Protein AF-0000000078654245 (afdb_homodimer)

Nearest PDB structures (foldseek):
  2dc0-assembly1_B  TM=8.593E-01  e=1.398E-28  Thermus thermophilus
  4cp8-assembly1_F  TM=8.780E-01  e=2.810E-28  Pseudomonas sp. ADP
  6c62-assembly1_A  TM=8.552E-01  e=7.552E-28  Pseudomonas sp. ADP
  6c6g-assembly1_B-2  TM=8.429E-01  e=5.327E-28  Pseudomonas sp. ADP
  3a1i-assembly1_A-2  TM=8.326E-01  e=1.647E-26  Rhodococcus sp. N-771

Solvent-accessible surface area (backbone atoms only — not comparable to full-atom values): 52619 Å² total; per-residue (Å²): 138,82,79,78,84,77,82,67,80,80,80,70,87,61,28,59,50,52,58,48,59,79,75,48,54,69,69,51,52,51,49,55,51,49,48,54,52,26,47,53,65,56,35,42,69,59,51,43,67,38,35,38,77,25,66,97,79,42,62,19,39,42,33,37,83,75,42,76,40,70,22,40,67,52,48,38,54,54,47,65,69,58,87,74,52,65,59,68,45,82,54,34,32,50,48,42,69,32,71,93,49,22,31,40,38,40,34,35,26,38,33,77,77,33,21,52,32,40,38,37,37,31,35,33,56,54,94,90,35,77,20,36,46,33,34,41,40,34,65,55,63,64,57,50,57,55,29,28,31,49,31,40,26,75,52,60,40,72,36,74,40,82,40,92,36,49,91,34,30,27,21,33,25,26,36,42,28,38,54,77,32,58,41,34,36,44,32,74,70,56,30,74,70,39,63,68,24,86,52,48,11,62,61,56,46,40,44,20,57,26,11,18,25,34,30,27,38,9,29,29,8,47,59,57,65,42,52,50,18,58,24,94,84,56,42,56,24,61,16,78,67,38,65,70,20,35,22,13,3,13,21,14,7,9,42,30,33,23,49,30,33,46,18,52,32,11,38,31,41,24,50,61,33,12,33,37,35,11,14,15,25,39,40,16,30,9,37,36,39,21,58,75,70,48,69,61,58,52,41,68,73,44,21,87,87,37,50,24,51,29,39,32,19,76,44,56,66,60,40,46,54,51,47,52,54,68,43,77,64,77,61,81,36,69,72,69,74,32,35,32,40,52,50,67,59,74,87,54,37,38,68,56,49,49,50,32,46,52,53,48,51,51,50,47,52,52,39,68,43,76,77,51,83,91,59,79,78,50,67,49,75,40,79,59,58,70,66,60,32,51,50,45,34,50,33,48,51,47,38,38,28,36,34,28,27,70,65,43,36,79,62,42,72,80,38,52,88,74,42,51,69,70,54,37,50,50,48,56,56,17,66,67,54,49,70,67,59,36,53,52,22,49,54,49,37,54,52,50,19,53,50,44,47,60,70,45,42,40,22,37,37,36,38,61,38,46,22,53,54,49,50,39,50,71,47,53,70,34,64,66,57,34,50,50,54,51,51,42,20,33,36,53,29,24,55,41,36,58,38,33,20,14,34,36,23,42,51,44,51,19,50,80,47,42,24,23,25,43,22,39,34,34,34,56,36,16,50,64,60,47,48,50,52,52,39,53,50,57,70,57,94,135,85,77,78,82,73,79,65,78,80,78,69,87,62,29,57,49,52,59,47,58,78,74,48,56,71,68,50,52,50,50,56,52,52,48,54,52,26,47,54,65,55,35,44,70,60,52,42,66,39,36,38,79,26,66,97,78,42,62,19,38,42,31,40,83,73,41,78,40,68,23,40,66,53,47,39,54,56,47,66,69,58,86,75,52,65,59,67,44,84,53,35,33,51,48,43,69,31,73,93,49,22,31,42,38,41,34,34,24,39,33,76,74,33,22,52,32,40,38,38,37,31,35,32,58,54,94,89,35,78,20,36,46,34,36,42,39,33,64,55,62,62,57,50,58,57,30,28,32,49,32,40,26,75,52,58,40,73,36,73,41,82,43,92,36,48,91,33,30,27,21,32,25,26,37,40,28,38,53,78,34,58,43,33,37,44,33,74,70,57,31,74,70,39,62,69,24,86,53,48,11,62,60,56,46,40,43,21,58,26,10,19,26,33,30,26,38,9,29,29,8,47,59,57,65,42,52,49,16,58,24,91,84,58,43,56,27,63,15,78,65,36,64,70,20,34,22,13,2,12,22,15,8,8,40,32,33,24,48,31,33,47,18,52,32,11,40,31,44,24,49,62,33,12,34,38,36,10,13,15,25,39,41,16,29,9,37,36,39,21,59,77,70,47,70,62,59,52,41,69,70,42,21,87,87,36,49,24,52,30,41,33,20,73,44,56,66,60,42,46,54,50,47,51,54,68,43,77,64,77,61,82,35,71,74,69,73,32,36,32,40,51,51,67,59,74,87,53,37,40,68,58,50,50,51,33,46,52,53,48,51,51,50,48,52,50,38,68,43,76,78,52,83,92,60,81,75,51,65,49,76,40,80,59,58,71,66,58,32,52,49,45,35,52,33,46,52,46,38,39,29,37,34,29,28,70,64,42,36,80,61,41,73,79,38,53,87,74,42,52,68,71,53,36,50,51,48,56,54,18,66,66,54,47,69,68,59,35,54,53,22,49,53,49,38,53,53,50,18,52,49,45,46,60,70,45,42,40,21,37,36,35,38,60,38,46,22,54,54,49,49,38,50,70,47,52,70,35,65,67,57,34,51,51,53,50,52,42,21,32,35,52,28,24,55,41,35,57,38,33,20,14,34,34,24,42,52,43,52,20,47,78,48,44,25,23,24,42,22,42,31,35,33,58,36,17,49,63,60,46,48,51,51,52,39,52,50,55,70,57,95

Sequence (1082 aa):
MTQPSEHEPHRRDGQAVHDNIEVLDADLIVAIGRYEEALMANDAKRLSAMFADDPDGIPVVRSDAKGMIVGHTAIGAFRKARKNAPTRRLISRVARRLGDTAACVVSRFEKASGGIVVQTQVWQHCDDVWKIVAAHLTYPTPAIDSTIWRVAGTPLVEATHPGPLSGMGVAVKDLYAVAGQRVGAGNPAYFAEAPVQEHSAPAVRRLLDAGADIVGTARTDEFAYSLAGVNAHYGTPPNSKAVGRVPGGSSSGPASAVASGQAAIGLGTDTAGSIRIPSAYQGLWGLRTTHGRVSREGVHPLSESFDTVGWMTRDAQTMDFVTQAMLPDRDTATLSGEVAVCALPGQMVDADVAQAFARSCDAMHDAALAGVRGQADPWGEITLDAGMFDGFLDVFSTVRGYEAWRANGGWVAGHMDALAPDIAERFRRDALIGEAAYRRGLERLERSRAMIRSLVGGKVLLMPTAATVAPTLGEQDDAETAARTRTRTMRLTSLAGVGGLPALTMPITTEQGLPCGVCLIGPAGSDKALVTFAKELCRRLMTQPSEHEPHRRDGQAVHDNIEVLDADLIVAIGRYEEALMANDAKRLSAMFADDPDGIPVVRSDAKGMIVGHTAIGAFRKARKNAPTRRLISRVARRLGDTAACVVSRFEKASGGIVVQTQVWQHCDDVWKIVAAHLTYPTPAIDSTIWRVAGTPLVEATHPGPLSGMGVAVKDLYAVAGQRVGAGNPAYFAEAPVQEHSAPAVRRLLDAGADIVGTARTDEFAYSLAGVNAHYGTPPNSKAVGRVPGGSSSGPASAVASGQAAIGLGTDTAGSIRIPSAYQGLWGLRTTHGRVSREGVHPLSESFDTVGWMTRDAQTMDFVTQAMLPDRDTATLSGEVAVCALPGQMVDADVAQAFARSCDAMHDAALAGVRGQADPWGEITLDAGMFDGFLDVFSTVRGYEAWRANGGWVAGHMDALAPDIAERFRRDALIGEAAYRRGLERLERSRAMIRSLVGGKVLLMPTAATVAPTLGEQDDAETAARTRTRTMRLTSLAGVGGLPALTMPITTEQGLPCGVCLIGPAGSDKALVTFAKELCRRL

Secondary structure (DSSP, 8-state):
-------------SS---B-GGGS-HHHHHHHHHHHHHHHTT-HHHHHHHB---GGGPPPEEEETTEEEESHHHHHHHHHT--S---EEEEEEEEEE-TTSEEEEEEEEEETTSSEEEEEEEEEEETTEEEEEEEEEE-PPPSS-TTTEEEEEEEEE--SS--TTTT-EEEEETTB--TT-B--TT-HHHHHHPPBPSS--HHHHHHHHTT-EEEEEEP-SGGG--SS---TTT-----TTSTTB---SSSHHHHHHHHTTS-SEEEEE-SSSTTHHHHHHHT-EEEEPPTTSS--TTB--S-TTT--EEEEESSHHHHHHHHHHH--SPPSS---S-EEEEE--GGGS-HHHHHHHHHHHHHHHHHHHTT--S----EEEEE--HHHHHHHHHHHHHHHHHHHHHHHHHHHTT-GGGS-HHHHHHHHHHTT--HHHHHHHHHHHHHHHHHHHHHHTTSEEEEESSSSSPPBHHHHHSHHHHHHHHHHHHHHHHHHHHHT--EEEEEEE-TTS-EEEEEEE--TT-HHHHHHHHHHHHHH-/-------------SS---B-GGGS-HHHHHHHHHHHHHHHTT-HHHHHHHB---GGGPPPEEEETTEEEESHHHHHHHHHT--S---EEEEEEEEEE-TTSEEEEEEEEEETTSSEEEEEEEEEEETTEEEEEEEEEE-PPPSS-TTTEEEEEEEEE--SS--TTTT-EEEEETTB--TT-B--TT-HHHHHHPPBPSS--HHHHHHHHTT-EEEEEEP-SGGG--SS---TTT-----TTSTTB---SSSHHHHHHHHTTS-SEEEEE-SSSTTHHHHHHHT-EEEEPPTTSS--TTB--S-TTT--EEEEESSHHHHHHHHHHH--SPPSS---S-EEEEE--GGGS-HHHHHHHHHHHHHHHHHHHTT--S----EEEEE--HHHHHHHHHHHHHHHHHHHHHHHHHHHTT-GGGS-HHHHHHHHHHTT--HHHHHHHHHHHHHHHHHHHHHHTTSEEEEESSSSSPPBHHHHHSHHHHHHHHHHHHHHHHHHHHHT--EEEEEEE-TTS-EEEEEEE--TT-HHHHHHHHHHHHHH-

InterPro domains:
  IPR020556 Amidase, conserved site [PS00571] (248-279)
  IPR023631 Amidase signature domain [PF01425] (161-328)
  IPR023631 Amidase signature domain [PF01425] (439-530)
  IPR024507 AtzH-like [PF11533] (26-138)
  IPR032710 NTF2-like domain superfamily [SSF54427] (31-141)
  IPR036928 Amidase signature (AS) superfamily [G3DSA:3.90.1300.10] (148-540)
  IPR036928 Amidase signature (AS) superfamily [SSF75304] (135-537)

Radius of gyration: 31.9 Å; Cα contacts (8 Å, |Δi|>4): 2658; chains: 2; bounding box: 81×93×98 Å

Organism: NCBI:txid1254439

pLDDT: mean 92.67, std 12.53, range [25.17, 98.94]

Foldseek 3Di:
DDPPPCPPPPPDDPPPQAAPVVVDDPQVSVLVVVLLVCLQVLVLVVNLVQADQCPPVHWFWEAEPLGIQTGSVRSSVVSVPDDHRWDWAWRHKDKADDPDFKIWIWTWIATPVGDIKIKIWIWGQDVNHIHTRYMYMYDDDDPDQQLQAPDFDVHPFFAPDAALCAPFEEAEELQWQDAQAFRCQLFPVSRVVTDHHNHTDPLVNLCSPRHYTYGHYTYFERNFPFFQQAHPPRGAQHQSQDRQFGLTARLRNLLSCQLVPVGFKYKDKDQLQRFLRSCQQRVKKKKFAFVPQADCPRGQDQANQFITIIMIGNALVSRLSSLCSSRVDAFPAAAPPAEEEEDADPVLADPQLVVQQVVVVVLLQCLSCVPPPPDPRRYYYDYDYLVLLVLLLVLSLLQSLLRNCVRCVVPCVVPLVSHDPVVSVSNVVSVPRDPVNNVVSVVSLVVSLVVLLVVQPNYKYKDWQARYHGGRPVLCVDPVSVVVRRVSGSSVSSSCRSNSWMKIWRWTAGPVSGITTIIITGHRRCRSVSSVVVNVSVVSD/DDPPPPPDPPPDDPPPQAAPVVVDDPQVVVLVVVLLVCLQVLVLVVNLVQADQCPPVHWFWEAEPLGIQTGSVRSSVVSVPDDHGWDWAWRHKDKADDPDFKIWIWTWIATPVGDIKIKIWIWGQDVNHIHTRYMYMYDDDDPDQQLQAPDFDVHPFFAPDAALCAPFEEAEELQWQDAQAFRCQLFPVSRVPTDHHNHTDPLVNLCSPRHYTYGHYTYFERNFPFFQQAHPPRGAQHQSQDRQFGLTARLRNLLSCQLVPVGFKYKDKDQLQRFLRSCQQRVKKKKFAFVPQADCPRGQDQANQFITIIMIGNALVSRLSSLCSSRVDAFPAAAPPAEEEEDADPVLADPQLVVQQVVVVVLLQCLSCVPPPPDPRSYYYDYDYLVLLVLLLVLSLLQSLLRNCVRCVVPCVVPLVSHDPVVSVSNVVSVPRDPVSNVVSVVSLVVSLVVLLVVQPNYKYKDWQARYHGGRPVLCVPPVSVVVRRVSGSSVSSSCRSNSWMKIWRWTAGPVSGITTIIITGHRRCRSVSSVVVNVSVVSD

Structure (mmCIF, N/CA/C/O backbone):
data_AF-0000000078654245-model_v1
#
loop_
_entity.id
_entity.type
_entity.pdbx_description
1 polymer 'Aspartyl/glutamyl-tRNA(Asn/Gln) amidotransferase subunit A'
#
loop_
_atom_site.group_PDB
_atom_site.id
_atom_site.type_symbol
_atom_site.label_atom_id
_atom_site.label_alt_id
_atom_site.label_comp_id
_atom_site.label_asym_id
_atom_site.label_entity_id
_atom_site.label_seq_id
_atom_site.pdbx_PDB_ins_code
_atom_site.Cartn_x
_atom_site.Cartn_y
_atom_site.Cartn_z
_atom_site.occupancy
_atom_site.B_iso_or_equiv
_atom_site.auth_seq_id
_atom_site.auth_comp_id
_atom_site.auth_asym_id
_atom_site.auth_atom_id
_atom_site.pdbx_PDB_model_num
ATOM 1 N N . MET A 1 1 ? -49.062 -44.781 1.346 1 25.17 1 MET A N 1
ATOM 2 C CA . MET A 1 1 ? -48.094 -44.656 0.26 1 25.17 1 MET A CA 1
ATOM 3 C C . MET A 1 1 ? -47.188 -43.438 0.461 1 25.17 1 MET A C 1
ATOM 5 O O . MET A 1 1 ? -47.56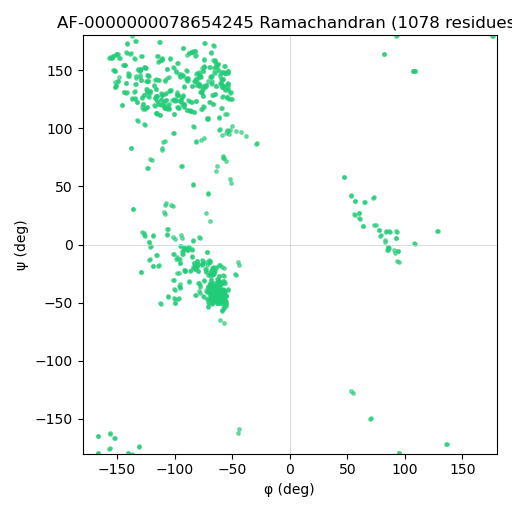2 -42.344 0.077 1 25.17 1 MET A O 1
ATOM 9 N N . THR A 1 2 ? -46.531 -43.312 1.648 1 28.39 2 THR A N 1
ATOM 10 C CA . THR A 1 2 ? -46 -42.156 2.385 1 28.39 2 THR A CA 1
ATOM 11 C C . THR A 1 2 ? -44.688 -41.688 1.765 1 28.39 2 THR A C 1
ATOM 13 O O . THR A 1 2 ? -43.75 -42.469 1.644 1 28.39 2 THR A O 1
ATOM 16 N N . GLN A 1 3 ? -44.688 -40.719 0.734 1 30.05 3 GLN A N 1
ATOM 17 C CA . GLN A 1 3 ? -43.594 -40.281 -0.129 1 30.05 3 GLN A CA 1
ATOM 18 C C . GLN A 1 3 ? -42.469 -39.688 0.687 1 30.05 3 GLN A C 1
ATOM 20 O O . GLN A 1 3 ? -42.656 -38.781 1.476 1 30.05 3 GLN A O 1
ATOM 25 N N . PRO A 1 4 ? -41.312 -40.5 0.995 1 30.33 4 PRO A N 1
ATOM 26 C CA . PRO A 1 4 ? -40.188 -40.062 1.862 1 30.33 4 PRO A CA 1
ATOM 27 C C . PRO A 1 4 ? -39.5 -38.812 1.353 1 30.33 4 PRO A C 1
ATOM 29 O O . PRO A 1 4 ? -39.25 -38.688 0.153 1 30.33 4 PRO A O 1
ATOM 32 N N . SER A 1 5 ? -39.844 -37.594 1.782 1 28.39 5 SER A N 1
ATOM 33 C CA . SER A 1 5 ? -39.312 -36.312 1.345 1 28.39 5 SER A CA 1
ATOM 34 C C . SER A 1 5 ? -37.812 -36.25 1.558 1 28.39 5 SER A C 1
ATOM 36 O O . SER A 1 5 ? -37.344 -36.219 2.697 1 28.39 5 SER A O 1
ATOM 38 N N . GLU A 1 6 ? -36.844 -36.906 0.733 1 26.16 6 GLU A N 1
ATOM 39 C CA . GLU A 1 6 ? -35.438 -37.281 0.737 1 26.16 6 GLU A CA 1
ATOM 40 C C . GLU A 1 6 ? -34.562 -36.031 0.543 1 26.16 6 GLU A C 1
ATOM 42 O O . GLU A 1 6 ? -34.094 -35.781 -0.563 1 26.16 6 GLU A O 1
ATOM 47 N N . HIS A 1 7 ? -34.969 -34.812 0.923 1 29.03 7 HIS A N 1
ATOM 48 C CA . HIS A 1 7 ? -34.062 -33.719 0.579 1 29.03 7 HIS A CA 1
ATOM 49 C C . HIS A 1 7 ? -32.719 -33.875 1.296 1 29.03 7 HIS A C 1
ATOM 51 O O . HIS A 1 7 ? -32.594 -33.531 2.477 1 29.03 7 HIS A O 1
ATOM 57 N N . GLU A 1 8 ? -31.891 -34.906 0.974 1 27.25 8 GLU A N 1
ATOM 58 C CA . GLU A 1 8 ? -30.547 -35.062 1.542 1 27.25 8 GLU A CA 1
ATOM 59 C C . GLU A 1 8 ? -29.672 -33.844 1.216 1 27.25 8 GLU A C 1
ATOM 61 O O . GLU A 1 8 ? -29.625 -33.406 0.068 1 27.25 8 GLU A O 1
ATOM 66 N N . PRO A 1 9 ? -29.219 -33.125 2.197 1 31.38 9 PRO A N 1
ATOM 67 C CA . PRO A 1 9 ? -28.359 -31.969 1.978 1 31.38 9 PRO A CA 1
ATOM 68 C C . PRO A 1 9 ? -27.172 -32.281 1.066 1 31.38 9 PRO A C 1
ATOM 70 O O . PRO A 1 9 ? -26.578 -33.344 1.168 1 31.38 9 PRO A O 1
ATOM 73 N N . HIS A 1 10 ? -27.203 -31.906 -0.191 1 28.73 10 HIS A N 1
ATOM 74 C CA . HIS A 1 10 ? -26.125 -32 -1.171 1 28.73 10 HIS A CA 1
ATOM 75 C C . HIS A 1 10 ? -24.781 -31.594 -0.557 1 28.73 10 HIS A C 1
ATOM 77 O O . HIS A 1 10 ? -24.641 -30.484 -0.052 1 28.73 10 HIS A O 1
ATOM 83 N N . ARG A 1 11 ? -23.969 -32.656 -0.093 1 28.62 11 ARG A N 1
ATOM 84 C CA . ARG A 1 11 ? -22.578 -32.656 0.34 1 28.62 11 ARG A CA 1
ATOM 85 C C . ARG A 1 11 ? -21.672 -32 -0.708 1 28.62 11 ARG A C 1
ATOM 87 O O . ARG A 1 11 ? -21.297 -32.656 -1.691 1 28.62 11 ARG A O 1
ATOM 94 N N . ARG A 1 12 ? -21.891 -30.891 -1.077 1 30.38 12 ARG A N 1
ATOM 95 C CA . ARG A 1 12 ? -20.938 -30.312 -2.021 1 30.38 12 ARG A CA 1
ATOM 96 C C . ARG A 1 12 ? -19.5 -30.594 -1.586 1 30.38 12 ARG A C 1
ATOM 98 O O . ARG A 1 12 ? -19.266 -30.969 -0.437 1 30.38 12 ARG A O 1
ATOM 105 N N . ASP A 1 13 ? -18.453 -29.828 -2.129 1 26.62 13 ASP A N 1
ATOM 106 C CA . ASP A 1 13 ? -17.016 -29.922 -2.434 1 26.62 13 ASP A CA 1
ATOM 107 C C . ASP A 1 13 ? -16.188 -29.922 -1.155 1 26.62 13 ASP A C 1
ATOM 109 O O . ASP A 1 13 ? -16.594 -29.359 -0.137 1 26.62 13 ASP A O 1
ATOM 113 N N . GLY A 1 14 ? -15.031 -30.688 -0.87 1 29.17 14 GLY A N 1
ATOM 114 C CA . GLY A 1 14 ? -14.094 -31.281 0.074 1 29.17 14 GLY A CA 1
ATOM 115 C C . GLY A 1 14 ? -13.406 -30.25 0.944 1 29.17 14 GLY A C 1
ATOM 116 O O . GLY A 1 14 ? -12.594 -30.594 1.803 1 29.17 14 GLY A O 1
ATOM 117 N N . GLN A 1 15 ? -12.531 -29.297 0.406 1 36.47 15 GLN A N 1
ATOM 118 C CA . GLN A 1 15 ? -11.562 -28.641 1.277 1 36.47 15 GLN A CA 1
ATOM 119 C C . GLN A 1 15 ? -12.242 -28.031 2.5 1 36.47 15 GLN A C 1
ATOM 121 O O . GLN A 1 15 ? -13.094 -27.141 2.367 1 36.47 15 GLN A O 1
ATOM 126 N N . ALA A 1 16 ? -12.289 -28.672 3.576 1 42.56 16 ALA A N 1
ATOM 127 C CA . ALA A 1 16 ? -13.375 -28.5 4.539 1 42.56 16 ALA A CA 1
ATOM 128 C C . ALA A 1 16 ? -13.477 -27.047 5.004 1 42.56 16 ALA A C 1
ATOM 130 O O . ALA A 1 16 ? -12.547 -26.516 5.617 1 42.56 16 ALA A O 1
ATOM 131 N N . VAL A 1 17 ? -13.977 -26.156 4.176 1 56.03 17 VAL A N 1
ATOM 132 C CA . VAL A 1 17 ? -14.43 -24.844 4.613 1 56.03 17 VAL A CA 1
ATOM 133 C C . VAL A 1 17 ? -14.906 -24.922 6.066 1 56.03 17 VAL A C 1
ATOM 135 O O . VAL A 1 17 ? -15.867 -25.609 6.375 1 56.03 17 VAL A O 1
ATOM 138 N N . HIS A 1 18 ? -13.758 -24.719 6.941 1 79 18 HIS A N 1
ATOM 139 C CA . HIS A 1 18 ? -14.242 -24.703 8.32 1 79 18 HIS A CA 1
ATOM 140 C C . HIS A 1 18 ? -15.359 -23.688 8.5 1 79 18 HIS A C 1
ATOM 142 O O . HIS A 1 18 ? -15.195 -22.5 8.18 1 79 18 HIS A O 1
ATOM 148 N N . ASP A 1 19 ? -16.5 -24.188 8.453 1 90.19 19 ASP A N 1
ATOM 149 C CA . ASP A 1 19 ? -17.672 -23.391 8.82 1 90.19 19 ASP A CA 1
ATOM 150 C C . ASP A 1 19 ? -18.5 -24.094 9.898 1 90.19 19 ASP A C 1
ATOM 152 O O . ASP A 1 19 ? -19.188 -25.062 9.625 1 90.19 19 ASP A O 1
ATOM 156 N N . ASN A 1 20 ? -18.359 -23.625 11.078 1 94.94 20 ASN A N 1
ATOM 157 C CA . ASN A 1 20 ? -19.078 -24.25 12.188 1 94.94 20 ASN A CA 1
ATOM 158 C C . ASN A 1 20 ? -20.312 -23.453 12.594 1 94.94 20 ASN A C 1
ATOM 160 O O . ASN A 1 20 ? -20.641 -23.359 13.773 1 94.94 20 ASN A O 1
ATOM 164 N N . ILE A 1 21 ? -20.969 -22.812 11.664 1 94.69 21 ILE A N 1
ATOM 165 C CA . ILE A 1 21 ? -22.062 -21.891 11.922 1 94.69 21 ILE A CA 1
ATOM 166 C C . ILE A 1 21 ? -23.156 -22.609 12.711 1 94.69 21 ILE A C 1
ATOM 168 O O . ILE A 1 21 ? -23.969 -21.953 13.391 1 94.69 21 ILE A O 1
ATOM 172 N N . GLU A 1 22 ? -23.203 -23.906 12.695 1 94.44 22 GLU A N 1
ATOM 173 C CA . GLU A 1 22 ? -24.266 -24.688 13.32 1 94.44 22 GLU A CA 1
ATOM 174 C C . GLU A 1 22 ? -24.203 -24.594 14.844 1 94.44 22 GLU A C 1
ATOM 176 O O . GLU A 1 22 ? -25.156 -24.984 15.531 1 94.44 22 GLU A O 1
ATOM 181 N N . VAL A 1 23 ? -23.094 -24.094 15.391 1 95.31 23 VAL A N 1
ATOM 182 C CA . VAL A 1 23 ? -22.984 -23.938 16.828 1 95.31 23 VAL A CA 1
ATOM 183 C C . VAL A 1 23 ? -23.875 -22.797 17.312 1 95.31 23 VAL A C 1
ATOM 185 O O . VAL A 1 23 ? -24.188 -22.703 18.5 1 95.31 23 VAL A O 1
ATOM 188 N N . LEU A 1 24 ? -24.344 -21.953 16.406 1 96.31 24 LEU A N 1
ATOM 189 C CA . LEU A 1 24 ? -25.141 -20.781 16.734 1 96.31 24 LEU A CA 1
ATOM 190 C C . LEU A 1 24 ? -26.625 -21.125 16.766 1 96.31 24 LEU A C 1
ATOM 192 O O . LEU A 1 24 ? -27.031 -22.141 16.203 1 96.31 24 LEU A O 1
ATOM 196 N N . ASP A 1 25 ? -27.422 -20.25 17.375 1 94.12 25 ASP A N 1
ATOM 197 C CA . ASP A 1 25 ? -28.875 -20.359 17.344 1 94.12 25 ASP A CA 1
ATOM 198 C C . ASP A 1 25 ? -29.406 -20.188 15.914 1 94.12 25 ASP A C 1
ATOM 200 O O . ASP A 1 25 ? -28.859 -19.406 15.133 1 94.12 25 ASP A O 1
ATOM 204 N N . ALA A 1 26 ? -30.453 -20.859 15.664 1 95.06 26 ALA A N 1
ATOM 205 C CA . ALA A 1 26 ? -31.062 -20.828 14.336 1 95.06 26 ALA A CA 1
ATOM 206 C C . ALA A 1 26 ? -31.406 -19.406 13.922 1 95.06 26 ALA A C 1
ATOM 208 O O . ALA A 1 26 ? -31.219 -19.016 12.766 1 95.06 26 ALA A O 1
ATOM 209 N N . ASP A 1 27 ? -31.938 -18.656 14.875 1 95.12 27 ASP A N 1
ATOM 210 C CA . ASP A 1 27 ? -32.312 -17.281 14.57 1 95.12 27 ASP A CA 1
ATOM 211 C C . ASP A 1 27 ? -31.109 -16.438 14.203 1 95.12 27 ASP A C 1
ATOM 213 O O . ASP A 1 27 ? -31.188 -15.531 13.375 1 95.12 27 ASP A O 1
ATOM 217 N N . LEU A 1 28 ? -30.031 -16.641 14.891 1 96.75 28 LEU A N 1
ATOM 218 C CA . LEU A 1 28 ? -28.812 -15.906 14.578 1 96.75 28 LEU A CA 1
ATOM 219 C C . LEU A 1 28 ? -28.266 -16.297 13.211 1 96.75 28 LEU A C 1
ATOM 221 O O . LEU A 1 28 ? -27.781 -15.453 12.453 1 96.75 28 LEU A O 1
ATOM 225 N N . ILE A 1 29 ? -28.297 -17.578 12.883 1 97.25 29 ILE A N 1
ATOM 226 C CA . ILE A 1 29 ? -27.875 -18.062 11.578 1 97.25 29 ILE A CA 1
ATOM 227 C C . ILE A 1 29 ? -28.656 -17.328 10.484 1 97.25 29 ILE A C 1
ATOM 229 O O . ILE A 1 29 ? -28.078 -16.875 9.5 1 97.25 29 ILE A O 1
ATOM 233 N N . VAL A 1 30 ? -29.938 -17.203 10.703 1 96.44 30 VAL A N 1
ATOM 234 C CA . VAL A 1 30 ? -30.797 -16.5 9.766 1 96.44 30 VAL A CA 1
ATOM 235 C C . VAL A 1 30 ? -30.391 -15.023 9.688 1 96.44 30 VAL A C 1
ATOM 237 O O . VAL A 1 30 ? -30.344 -14.445 8.602 1 96.44 30 VAL A O 1
ATOM 240 N N . ALA A 1 31 ? -30.141 -14.414 10.836 1 96.69 31 ALA A N 1
ATOM 241 C CA . ALA A 1 31 ? -29.75 -13.008 10.875 1 96.69 31 ALA A CA 1
ATOM 242 C C . ALA A 1 31 ? -28.453 -12.781 10.102 1 96.69 31 ALA A C 1
ATOM 244 O O . ALA A 1 31 ? -28.328 -11.789 9.367 1 96.69 31 ALA A O 1
ATOM 245 N N . ILE A 1 32 ? -27.453 -13.633 10.258 1 97 32 ILE A N 1
ATOM 246 C CA . ILE A 1 32 ? -26.188 -13.547 9.547 1 97 32 ILE A CA 1
ATOM 247 C C . ILE A 1 32 ? -26.438 -13.648 8.039 1 97 32 ILE A C 1
ATOM 249 O O . ILE A 1 32 ? -25.844 -12.891 7.262 1 97 32 ILE A O 1
ATOM 253 N N . GLY A 1 33 ? -27.25 -14.602 7.648 1 96.12 33 GLY A N 1
ATOM 254 C CA . GLY A 1 33 ? -27.625 -14.711 6.25 1 96.12 33 GLY A CA 1
ATOM 255 C C . GLY A 1 33 ? -28.281 -13.453 5.703 1 96.12 33 GLY A C 1
ATOM 256 O O . GLY A 1 33 ? -27.969 -13.031 4.586 1 96.12 33 GLY A O 1
ATOM 257 N N . ARG A 1 34 ? -29.203 -12.836 6.484 1 95.56 34 ARG A N 1
ATOM 258 C CA . ARG A 1 34 ? -29.875 -11.602 6.09 1 95.56 34 ARG A CA 1
ATOM 259 C C . ARG A 1 34 ? -28.875 -10.469 5.91 1 95.56 34 ARG A C 1
ATOM 261 O O . ARG A 1 34 ? -29.047 -9.625 5.023 1 95.56 34 ARG A O 1
ATOM 268 N N . TYR A 1 35 ? -27.938 -10.438 6.773 1 95.69 35 TYR A N 1
ATOM 269 C CA . TYR A 1 35 ? -26.906 -9.414 6.645 1 95.69 35 TYR A CA 1
ATOM 270 C C . TYR A 1 35 ? -26.188 -9.531 5.312 1 95.69 35 TYR A C 1
ATOM 272 O O . TYR A 1 35 ? -25.984 -8.539 4.613 1 95.69 35 TYR A O 1
ATOM 280 N N . GLU A 1 36 ? -25.703 -10.727 4.973 1 94.12 36 GLU A N 1
ATOM 281 C CA . GLU A 1 36 ? -24.984 -10.961 3.727 1 94.12 36 GLU A CA 1
ATOM 282 C C . GLU A 1 36 ? -25.844 -10.602 2.518 1 94.12 36 GLU A C 1
ATOM 284 O O . GLU A 1 36 ? -25.344 -10.016 1.55 1 94.12 36 GLU A O 1
ATOM 289 N N . GLU A 1 37 ? -27.062 -10.945 2.609 1 93.44 37 GLU A N 1
ATOM 290 C CA . GLU A 1 37 ? -28 -10.594 1.536 1 93.44 37 GLU A CA 1
ATOM 291 C C . GLU A 1 37 ? -28.109 -9.078 1.389 1 93.44 37 GLU A C 1
ATOM 293 O O . GLU A 1 37 ? -28.094 -8.555 0.273 1 93.44 37 GLU A O 1
ATOM 298 N N . ALA A 1 38 ? -28.328 -8.406 2.535 1 94 38 ALA A N 1
ATOM 299 C CA . ALA A 1 38 ? -28.453 -6.949 2.523 1 94 38 ALA A CA 1
ATOM 300 C C . ALA A 1 38 ? -27.172 -6.301 1.98 1 94 38 ALA A C 1
ATOM 302 O O . ALA A 1 38 ? -27.234 -5.32 1.238 1 94 38 ALA A O 1
ATOM 303 N N . LEU A 1 39 ? -26.016 -6.848 2.363 1 92.19 39 LEU A N 1
ATOM 304 C CA . LEU A 1 39 ? -24.734 -6.332 1.915 1 92.19 39 LEU A CA 1
ATOM 305 C C . LEU A 1 39 ? -24.594 -6.465 0.402 1 92.19 39 LEU A C 1
ATOM 307 O O . LEU A 1 39 ? -24.203 -5.508 -0.276 1 92.19 39 LEU A O 1
ATOM 311 N N . MET A 1 40 ? -24.906 -7.609 -0.168 1 89.56 40 MET A N 1
ATOM 312 C CA . MET A 1 40 ? -24.781 -7.863 -1.601 1 89.56 40 MET A CA 1
ATOM 313 C C . MET A 1 40 ? -25.781 -7.023 -2.391 1 89.56 40 MET A C 1
ATOM 315 O O . MET A 1 40 ? -25.531 -6.684 -3.549 1 89.56 40 MET A O 1
ATOM 319 N N . ALA A 1 41 ? -26.891 -6.621 -1.705 1 90.25 41 ALA A N 1
ATOM 320 C CA . ALA A 1 41 ? -27.922 -5.809 -2.344 1 90.25 41 ALA A CA 1
ATOM 321 C C . ALA A 1 41 ? -27.656 -4.32 -2.117 1 90.25 41 ALA A C 1
ATOM 323 O O . ALA A 1 41 ? -28.406 -3.473 -2.619 1 90.25 41 ALA A O 1
ATOM 324 N N . ASN A 1 42 ? -26.656 -3.986 -1.315 1 90.12 42 ASN A N 1
ATOM 325 C CA . ASN A 1 42 ? -26.344 -2.615 -0.922 1 90.12 42 ASN A CA 1
ATOM 326 C C . ASN A 1 42 ? -27.547 -1.94 -0.26 1 90.12 42 ASN A C 1
ATOM 328 O O . ASN A 1 42 ? -27.859 -0.792 -0.569 1 90.12 42 ASN A O 1
ATOM 332 N N . ASP A 1 43 ? -28.25 -2.684 0.493 1 91.94 43 ASP A N 1
ATOM 333 C CA . ASP A 1 43 ? -29.406 -2.176 1.226 1 91.94 43 ASP A CA 1
ATOM 334 C C . ASP A 1 43 ? -28.969 -1.467 2.508 1 91.94 43 ASP A C 1
ATOM 336 O O . ASP A 1 43 ? -28.969 -2.066 3.584 1 91.94 43 ASP A O 1
ATOM 340 N N . ALA A 1 44 ? -28.703 -0.196 2.406 1 90.56 44 ALA A N 1
ATOM 341 C CA . ALA A 1 44 ? -28.141 0.584 3.502 1 90.56 44 ALA A CA 1
ATOM 342 C C . ALA A 1 44 ? -29.078 0.623 4.699 1 90.56 44 ALA A C 1
ATOM 344 O O . ALA A 1 44 ? -28.641 0.566 5.848 1 90.56 44 ALA A O 1
ATOM 345 N N . LYS A 1 45 ? -30.359 0.775 4.449 1 91.75 45 LYS A N 1
ATOM 346 C CA . LYS A 1 45 ? -31.344 0.84 5.523 1 91.75 45 LYS A CA 1
ATOM 347 C C . LYS A 1 45 ? -31.344 -0.451 6.336 1 91.75 45 LYS A C 1
ATOM 349 O O . LYS A 1 45 ? -31.328 -0.417 7.57 1 91.75 45 LYS A O 1
ATOM 354 N N . ARG A 1 46 ? -31.391 -1.568 5.68 1 93.31 46 ARG A N 1
ATOM 355 C CA . ARG A 1 46 ? -31.391 -2.861 6.359 1 93.31 46 ARG A CA 1
ATOM 356 C C . ARG A 1 46 ? -30.094 -3.088 7.105 1 93.31 46 ARG A C 1
ATOM 358 O O . ARG A 1 46 ? -30.094 -3.635 8.211 1 93.31 46 ARG A O 1
ATOM 365 N N . LEU A 1 47 ? -28.984 -2.783 6.445 1 94 47 LEU A N 1
ATOM 366 C CA . LEU A 1 47 ? -27.688 -2.949 7.086 1 94 47 LEU A CA 1
ATOM 367 C C . LEU A 1 47 ? -27.594 -2.125 8.367 1 94 47 LEU A C 1
ATOM 369 O O . LEU A 1 47 ? -27.078 -2.6 9.383 1 94 47 LEU A O 1
ATOM 373 N N . SER A 1 48 ? -28.094 -0.882 8.281 1 92.94 48 SER A N 1
ATOM 374 C CA . SER A 1 48 ? -28.125 -0.033 9.469 1 92.94 48 SER A CA 1
ATOM 375 C C . SER A 1 48 ? -28.984 -0.638 10.562 1 92.94 48 SER A C 1
ATOM 377 O O . SER A 1 48 ? -28.625 -0.598 11.742 1 92.94 48 SER A O 1
ATOM 379 N N . ALA A 1 49 ? -30.078 -1.169 10.164 1 94.12 49 ALA A N 1
ATOM 380 C CA . ALA A 1 49 ? -31.031 -1.741 11.125 1 94.12 49 ALA A CA 1
ATOM 381 C C . ALA A 1 49 ? -30.438 -2.969 11.805 1 94.12 49 ALA A C 1
ATOM 383 O O . ALA A 1 49 ? -30.891 -3.367 12.883 1 94.12 49 ALA A O 1
ATOM 384 N N . MET A 1 50 ? -29.469 -3.562 11.234 1 96.12 50 MET A N 1
ATOM 385 C CA . MET A 1 50 ? -28.891 -4.781 11.789 1 96.12 50 MET A CA 1
ATOM 386 C C . MET A 1 50 ? -27.859 -4.445 12.867 1 96.12 50 MET A C 1
ATOM 388 O O . MET A 1 50 ? -27.469 -5.316 13.641 1 96.12 50 MET A O 1
ATOM 392 N N . PHE A 1 51 ? -27.359 -3.215 12.852 1 96.88 51 PHE A N 1
ATOM 393 C CA . PHE A 1 51 ? -26.562 -2.742 13.977 1 96.88 51 PHE A CA 1
ATOM 394 C C . PHE A 1 51 ? -27.453 -2.289 15.125 1 96.88 51 PHE A C 1
ATOM 396 O O . PHE A 1 51 ? -28.5 -1.678 14.898 1 96.88 51 PHE A O 1
ATOM 403 N N . ALA A 1 52 ? -27.062 -2.578 16.359 1 97.19 52 ALA A N 1
ATOM 404 C CA . ALA A 1 52 ? -27.797 -2.104 17.531 1 97.19 52 ALA A CA 1
ATOM 405 C C . ALA A 1 52 ? -27.734 -0.582 17.641 1 97.19 52 ALA A C 1
ATOM 407 O O . ALA A 1 52 ? -26.828 0.047 17.094 1 97.19 52 ALA A O 1
ATOM 408 N N . ASP A 1 53 ? -28.719 -0.005 18.234 1 96.06 53 ASP A N 1
ATOM 409 C CA . ASP A 1 53 ? -28.781 1.442 18.422 1 96.06 53 ASP A CA 1
ATOM 410 C C . ASP A 1 53 ? -28.219 1.845 19.781 1 96.06 53 ASP A C 1
ATOM 412 O O . ASP A 1 53 ? -28.953 2.299 20.656 1 96.06 53 ASP A O 1
ATOM 416 N N . ASP A 1 54 ? -26.906 1.65 19.938 1 95.19 54 ASP A N 1
ATOM 417 C CA . ASP A 1 54 ? -26.094 2.041 21.094 1 95.19 54 ASP A CA 1
ATOM 418 C C . ASP A 1 54 ? -26.766 1.63 22.406 1 95.19 54 ASP A C 1
ATOM 420 O O . ASP A 1 54 ? -27 2.471 23.266 1 95.19 54 ASP A O 1
ATOM 424 N N . PRO A 1 55 ? -27.016 0.374 22.547 1 94.75 55 PRO A N 1
ATOM 425 C CA . PRO A 1 55 ? -27.688 -0.082 23.766 1 94.75 55 PRO A CA 1
ATOM 426 C C . PRO A 1 55 ? -26.906 0.258 25.031 1 94.75 55 PRO A C 1
ATOM 428 O O . PRO A 1 55 ? -25.672 0.205 25.031 1 94.75 55 PRO A O 1
ATOM 431 N N . ASP A 1 56 ? -27.656 0.646 26.141 1 91.5 56 ASP A N 1
ATOM 432 C CA . ASP A 1 56 ? -27.125 0.956 27.469 1 91.5 56 ASP A CA 1
ATOM 433 C C . ASP A 1 56 ? -26.203 2.176 27.422 1 91.5 56 ASP A C 1
ATOM 435 O O . ASP A 1 56 ? -25.312 2.318 28.25 1 91.5 56 ASP A O 1
ATOM 439 N N . GLY A 1 57 ? -26.281 2.936 26.328 1 92.88 57 GLY A N 1
ATOM 440 C CA . GLY A 1 57 ? -25.5 4.148 26.188 1 92.88 57 GLY A CA 1
ATOM 441 C C . GLY A 1 57 ? -24.078 3.885 25.703 1 92.88 57 GLY A C 1
ATOM 442 O O . GLY A 1 57 ? -23.25 4.793 25.688 1 92.88 57 GLY A O 1
ATOM 443 N N . ILE A 1 58 ? -23.797 2.672 25.422 1 95.12 58 ILE A N 1
ATOM 444 C CA . ILE A 1 58 ? -22.484 2.314 24.891 1 95.12 58 ILE A CA 1
ATOM 445 C C . ILE A 1 58 ? -22.547 2.25 23.375 1 95.12 58 ILE A C 1
ATOM 447 O O . ILE A 1 58 ? -23.328 1.472 22.797 1 95.12 58 ILE A O 1
ATOM 451 N N . PRO A 1 59 ? -21.734 2.988 22.688 1 95.38 59 PRO A N 1
ATOM 452 C CA . PRO A 1 59 ? -21.828 3.031 21.219 1 95.38 59 PRO A CA 1
ATOM 453 C C . PRO A 1 59 ? -21.406 1.715 20.578 1 95.38 59 PRO A C 1
ATOM 455 O O . PRO A 1 59 ? -20.516 1.026 21.078 1 95.38 59 PRO A O 1
ATOM 458 N N . VAL A 1 60 ? -22.078 1.338 19.469 1 96.44 60 VAL A N 1
ATOM 459 C CA . VAL A 1 60 ? -21.609 0.254 18.609 1 96.44 60 VAL A CA 1
ATOM 460 C C . VAL A 1 60 ? -20.422 0.728 17.781 1 96.44 60 VAL A C 1
ATOM 462 O O . VAL A 1 60 ? -20.203 1.932 17.641 1 96.44 60 VAL A O 1
ATOM 465 N N . VAL A 1 61 ? -19.641 -0.246 17.297 1 95.94 61 VAL A N 1
ATOM 466 C CA . VAL A 1 61 ? -18.391 0.138 16.656 1 95.94 61 VAL A CA 1
ATOM 467 C C . VAL A 1 61 ? -18.234 -0.626 15.344 1 95.94 61 VAL A C 1
ATOM 469 O O . VAL A 1 61 ? -18.578 -1.81 15.258 1 95.94 61 VAL A O 1
ATOM 472 N N . ARG A 1 62 ? -17.797 0.015 14.336 1 94.62 62 ARG A N 1
ATOM 473 C CA . ARG A 1 62 ? -17.328 -0.59 13.094 1 94.62 62 ARG A CA 1
ATOM 474 C C . ARG A 1 62 ? -15.922 -0.103 12.742 1 94.62 62 ARG A C 1
ATOM 476 O O . ARG A 1 62 ? -15.68 1.104 12.688 1 94.62 62 ARG A O 1
ATOM 483 N N . SER A 1 63 ? -15.047 -1.003 12.477 1 94 63 SER A N 1
ATOM 484 C CA . SER A 1 63 ? -13.664 -0.599 12.211 1 94 63 SER A CA 1
ATOM 485 C C . SER A 1 63 ? -13.125 -1.279 10.953 1 94 63 SER A C 1
ATOM 487 O O . SER A 1 63 ? -13.578 -2.367 10.594 1 94 63 SER A O 1
ATOM 489 N N . ASP A 1 64 ? -12.266 -0.696 10.266 1 90.69 64 ASP A N 1
ATOM 490 C CA . ASP A 1 64 ? -11.453 -1.23 9.18 1 90.69 64 ASP A CA 1
ATOM 491 C C . ASP A 1 64 ? -10.172 -0.424 9.008 1 90.69 64 ASP A C 1
ATOM 493 O O . ASP A 1 64 ? -9.727 0.254 9.938 1 90.69 64 ASP A O 1
ATOM 497 N N . ALA A 1 65 ? -9.492 -0.535 7.898 1 85.88 65 ALA A N 1
ATOM 498 C CA . ALA A 1 65 ? -8.211 0.119 7.676 1 85.88 65 ALA A CA 1
ATOM 499 C C . ALA A 1 65 ? -8.367 1.636 7.617 1 85.88 65 ALA A C 1
ATOM 501 O O . ALA A 1 65 ? -7.398 2.375 7.797 1 85.88 65 ALA A O 1
ATOM 502 N N . LYS A 1 66 ? -9.555 2.127 7.352 1 80.88 66 LYS A N 1
ATOM 503 C CA . LYS A 1 66 ? -9.797 3.564 7.281 1 80.88 66 LYS A CA 1
ATOM 504 C C . LYS A 1 66 ? -10.031 4.152 8.672 1 80.88 66 LYS A C 1
ATOM 506 O O . LYS A 1 66 ? -10 5.371 8.852 1 80.88 66 LYS A O 1
ATOM 511 N N . GLY A 1 67 ? -10.305 3.238 9.641 1 84.44 67 GLY A N 1
ATOM 512 C CA . GLY A 1 67 ? -10.438 3.723 11.008 1 84.44 67 GLY A CA 1
ATOM 513 C C . GLY A 1 67 ? -11.617 3.123 11.742 1 84.44 67 GLY A C 1
ATOM 514 O O . GLY A 1 67 ? -12.188 2.121 11.305 1 84.44 67 GLY A O 1
ATOM 515 N N . MET A 1 68 ? -11.875 3.67 12.914 1 87.94 68 MET A N 1
ATOM 516 C CA . MET A 1 68 ? -12.93 3.232 13.82 1 87.94 68 MET A CA 1
ATOM 517 C C . MET A 1 68 ? -14.102 4.211 13.805 1 87.94 68 MET A C 1
ATOM 519 O O . MET A 1 68 ? -13.922 5.398 14.086 1 87.94 68 MET A O 1
ATOM 523 N N . ILE A 1 69 ? -15.219 3.754 13.391 1 86.38 69 ILE A N 1
ATOM 524 C CA . ILE A 1 69 ? -16.453 4.531 13.438 1 86.38 69 ILE A CA 1
ATOM 525 C C . ILE A 1 69 ? -17.25 4.156 14.688 1 86.38 69 ILE A C 1
ATOM 527 O O . ILE A 1 69 ? -17.531 2.977 14.922 1 86.38 69 ILE A O 1
ATOM 531 N N . VAL A 1 70 ? -17.641 5.137 15.453 1 89.88 70 VAL A N 1
ATOM 532 C CA . VAL A 1 70 ? -18.25 4.91 16.766 1 89.88 70 VAL A CA 1
ATOM 533 C C . VAL A 1 70 ? -19.672 5.453 16.766 1 89.88 70 VAL A C 1
ATOM 535 O O . VAL A 1 70 ? -19.906 6.629 16.484 1 89.88 70 VAL A O 1
ATOM 538 N N . GLY A 1 71 ? -20.594 4.586 17 1 92.75 71 GLY A N 1
ATOM 539 C CA . GLY A 1 71 ? -21.984 4.988 17.156 1 92.75 71 GLY A CA 1
ATOM 540 C C . GLY A 1 71 ? -22.844 4.574 15.984 1 92.75 71 GLY A C 1
ATOM 541 O O . GLY A 1 71 ? -22.391 4.551 14.836 1 92.75 71 GLY A O 1
ATOM 542 N N . HIS A 1 72 ? -24.094 4.316 16.281 1 93.88 72 HIS A N 1
ATOM 543 C CA . HIS A 1 72 ? -25.047 3.828 15.305 1 93.88 72 HIS A CA 1
ATOM 544 C C . HIS A 1 72 ? -25.281 4.859 14.203 1 93.88 72 HIS A C 1
ATOM 546 O O . HIS A 1 72 ? -25.297 4.516 13.023 1 93.88 72 HIS A O 1
ATOM 552 N N . THR A 1 73 ? -25.406 6.066 14.578 1 89.5 73 THR A N 1
ATOM 553 C CA . THR A 1 73 ? -25.672 7.137 13.625 1 89.5 73 THR A CA 1
ATOM 554 C C . THR A 1 73 ? -24.516 7.297 12.656 1 89.5 73 THR A C 1
ATOM 556 O O . THR A 1 73 ? -24.719 7.418 11.445 1 89.5 73 THR A O 1
ATOM 559 N N . ALA A 1 74 ? -23.312 7.316 13.211 1 84.5 74 ALA A N 1
ATOM 560 C CA . ALA A 1 74 ? -22.125 7.465 12.375 1 84.5 74 ALA A CA 1
ATOM 561 C C . ALA A 1 74 ? -21.969 6.285 11.422 1 84.5 74 ALA A C 1
ATOM 563 O O . ALA A 1 74 ? -21.594 6.465 10.258 1 84.5 74 ALA A O 1
ATOM 564 N N . ILE A 1 75 ? -22.281 5.082 11.844 1 89.5 75 ILE A N 1
ATOM 565 C CA . ILE A 1 75 ? -22.188 3.883 11.023 1 89.5 75 ILE A CA 1
ATOM 566 C C . ILE A 1 75 ? -23.234 3.939 9.914 1 89.5 75 ILE A C 1
ATOM 568 O O . ILE A 1 75 ? -22.953 3.586 8.766 1 89.5 75 ILE A O 1
ATOM 572 N N . GLY A 1 76 ? -24.406 4.402 10.328 1 87.75 76 GLY A N 1
ATOM 573 C CA . GLY A 1 76 ? -25.438 4.59 9.328 1 87.75 76 GLY A CA 1
ATOM 574 C C . GLY A 1 76 ? -25.047 5.562 8.234 1 87.75 76 GLY A C 1
ATOM 575 O O . GLY A 1 76 ? -25.312 5.312 7.055 1 87.75 76 GLY A O 1
ATOM 576 N N . ALA A 1 77 ? -24.438 6.641 8.617 1 80.69 77 ALA A N 1
ATOM 577 C CA . ALA A 1 77 ? -24 7.648 7.66 1 80.69 77 ALA A CA 1
ATOM 578 C C . ALA A 1 77 ? -22.922 7.09 6.727 1 80.69 77 ALA A C 1
ATOM 580 O O . ALA A 1 77 ? -22.938 7.363 5.527 1 80.69 77 ALA A O 1
ATOM 581 N N . PHE A 1 78 ? -22.062 6.375 7.238 1 79.25 78 PHE A N 1
ATOM 582 C CA . PHE A 1 78 ? -21 5.727 6.469 1 79.25 78 PHE A CA 1
ATOM 583 C C . PHE A 1 78 ? -21.594 4.816 5.398 1 79.25 78 PHE A C 1
ATOM 585 O O . PHE A 1 78 ? -21.141 4.824 4.25 1 79.25 78 PHE A O 1
ATOM 592 N N . ARG A 1 79 ? -22.547 4.02 5.754 1 83.38 79 ARG A N 1
ATOM 593 C CA . ARG A 1 79 ? -23.156 3.051 4.844 1 83.38 79 ARG A CA 1
ATOM 594 C C . ARG A 1 79 ? -23.906 3.754 3.719 1 83.38 79 ARG A C 1
ATOM 596 O O . ARG A 1 79 ? -23.953 3.262 2.59 1 83.38 79 ARG A O 1
ATOM 603 N N . LYS A 1 80 ? -24.453 4.875 4.016 1 78.5 80 LYS A N 1
ATOM 604 C CA . LYS A 1 80 ? -25.219 5.625 3.025 1 78.5 80 LYS A CA 1
ATOM 605 C C . LYS A 1 80 ? -24.297 6.176 1.933 1 78.5 80 LYS A C 1
ATOM 607 O O . LYS A 1 80 ? -24.75 6.414 0.807 1 78.5 80 LYS A O 1
ATOM 612 N N . ALA A 1 81 ? -23.062 6.301 2.289 1 71.56 81 ALA A N 1
ATOM 613 C CA . ALA A 1 81 ? -22.109 6.902 1.357 1 71.56 81 ALA A CA 1
ATOM 614 C C . ALA A 1 81 ? -21.562 5.863 0.386 1 71.56 81 ALA A C 1
ATOM 616 O O . ALA A 1 81 ? -20.906 6.207 -0.6 1 71.56 81 ALA A O 1
ATOM 617 N N . ARG A 1 82 ? -21.844 4.559 0.628 1 74.62 82 ARG A N 1
ATOM 618 C CA . ARG A 1 82 ? -21.297 3.504 -0.222 1 74.62 82 ARG A CA 1
ATOM 619 C C . ARG A 1 82 ? -22.031 3.453 -1.562 1 74.62 82 ARG A C 1
ATOM 621 O O . ARG A 1 82 ? -23.266 3.453 -1.608 1 74.62 82 ARG A O 1
ATOM 628 N N . LYS A 1 83 ? -21.312 3.318 -2.613 1 68.44 83 LYS A N 1
ATOM 629 C CA . LYS A 1 83 ? -21.891 3.391 -3.949 1 68.44 83 LYS A CA 1
ATOM 630 C C . LYS A 1 83 ? -22.109 1.996 -4.531 1 68.44 83 LYS A C 1
ATOM 632 O O . LYS A 1 83 ? -23.094 1.757 -5.242 1 68.44 83 LYS A O 1
ATOM 637 N N . ASN A 1 84 ? -21.156 0.984 -4.297 1 75.56 84 ASN A N 1
ATOM 638 C CA . ASN A 1 84 ? -21.234 -0.308 -4.969 1 75.56 84 ASN A CA 1
ATOM 639 C C . ASN A 1 84 ? -21.281 -1.459 -3.969 1 75.56 84 ASN A C 1
ATOM 641 O O . ASN A 1 84 ? -20.75 -1.353 -2.867 1 75.56 84 ASN A O 1
ATOM 645 N N . ALA A 1 85 ? -22.062 -2.451 -4.414 1 76.88 85 ALA A N 1
ATOM 646 C CA . ALA A 1 85 ? -22.141 -3.67 -3.609 1 76.88 85 ALA A CA 1
ATOM 647 C C . ALA A 1 85 ? -20.922 -4.559 -3.861 1 76.88 85 ALA A C 1
ATOM 649 O O . ALA A 1 85 ? -20.469 -4.691 -5 1 76.88 85 ALA A O 1
ATOM 650 N N . PRO A 1 86 ? -20.406 -5.09 -2.758 1 78.25 86 PRO A N 1
ATOM 651 C CA . PRO A 1 86 ? -19.297 -6.039 -2.961 1 78.25 86 PRO A CA 1
ATOM 652 C C . PRO A 1 86 ? -19.797 -7.414 -3.406 1 78.25 86 PRO A C 1
ATOM 654 O O . PRO A 1 86 ? -20.953 -7.77 -3.178 1 78.25 86 PRO A O 1
ATOM 657 N N . THR A 1 87 ? -19.031 -8.094 -4.234 1 83.69 87 THR A N 1
ATOM 658 C CA . THR A 1 87 ? -19.219 -9.516 -4.508 1 83.69 87 THR A CA 1
ATOM 659 C C . THR A 1 87 ? -18.125 -10.344 -3.84 1 83.69 87 THR A C 1
ATOM 661 O O . THR A 1 87 ? -16.938 -10.094 -4.055 1 83.69 87 THR A O 1
ATOM 664 N N . ARG A 1 88 ? -18.609 -11.195 -2.902 1 88.06 88 ARG A N 1
ATOM 665 C CA . ARG A 1 88 ? -17.641 -12.023 -2.182 1 88.06 88 ARG A CA 1
ATOM 666 C C . ARG A 1 88 ? -18.219 -13.414 -1.909 1 88.06 88 ARG A C 1
ATOM 668 O O . ARG A 1 88 ? -19.422 -13.617 -1.982 1 88.06 88 ARG A O 1
ATOM 675 N N . ARG A 1 89 ? -17.391 -14.375 -1.769 1 87.62 89 ARG A N 1
ATOM 676 C CA . ARG A 1 89 ? -17.75 -15.758 -1.465 1 87.62 89 ARG A CA 1
ATOM 677 C C . ARG A 1 89 ? -17.094 -16.219 -0.168 1 87.62 89 ARG A C 1
ATOM 679 O O . ARG A 1 89 ? -15.891 -16.031 0.029 1 87.62 89 ARG A O 1
ATOM 686 N N . LEU A 1 90 ? -17.891 -16.828 0.697 1 91 90 LEU A N 1
ATOM 687 C CA . LEU A 1 90 ? -17.391 -17.312 1.974 1 91 90 LEU A CA 1
ATOM 688 C C . LEU A 1 90 ? -16.375 -18.438 1.762 1 91 90 LEU A C 1
ATOM 690 O O . LEU A 1 90 ? -16.641 -19.359 0.991 1 91 90 LEU A O 1
ATOM 694 N N . ILE A 1 91 ? -15.227 -18.359 2.375 1 87.19 91 ILE A N 1
ATOM 695 C CA . ILE A 1 91 ? -14.188 -19.391 2.352 1 87.19 91 ILE A CA 1
ATOM 696 C C . ILE A 1 91 ? -14.258 -20.219 3.633 1 87.19 91 ILE A C 1
ATOM 698 O O . ILE A 1 91 ? -14.266 -21.453 3.584 1 87.19 91 ILE A O 1
ATOM 702 N N . SER A 1 92 ? -14.289 -19.578 4.762 1 90.56 92 SER A N 1
ATOM 703 C CA . SER A 1 92 ? -14.312 -20.234 6.066 1 90.56 92 SER A CA 1
ATOM 704 C C . SER A 1 92 ? -14.906 -19.312 7.129 1 90.56 92 SER A C 1
ATOM 706 O O . SER A 1 92 ? -15.008 -18.109 6.93 1 90.56 92 SER A O 1
ATOM 708 N N . ARG A 1 93 ? -15.32 -19.938 8.188 1 94.62 93 ARG A N 1
ATOM 709 C CA . ARG A 1 93 ? -15.953 -19.203 9.281 1 94.62 93 ARG A CA 1
ATOM 710 C C . ARG A 1 93 ? -15.727 -19.922 10.617 1 94.62 93 ARG A C 1
ATOM 712 O O . ARG A 1 93 ? -15.805 -21.141 10.688 1 94.62 93 ARG A O 1
ATOM 719 N N . VAL A 1 94 ? -15.391 -19.156 11.602 1 96.25 94 VAL A N 1
ATOM 720 C CA . VAL A 1 94 ? -15.383 -19.625 12.984 1 96.25 94 VAL A CA 1
ATOM 721 C C . VAL A 1 94 ? -16.422 -18.875 13.797 1 96.25 94 VAL A C 1
ATOM 723 O O . VAL A 1 94 ? -16.312 -17.656 13.977 1 96.25 94 VAL A O 1
ATOM 726 N N . ALA A 1 95 ? -17.406 -19.562 14.203 1 97.62 95 ALA A N 1
ATOM 727 C CA . ALA A 1 95 ? -18.484 -18.984 15.016 1 97.62 95 ALA A CA 1
ATOM 728 C C . ALA A 1 95 ? -18.391 -19.484 16.453 1 97.62 95 ALA A C 1
ATOM 730 O O . ALA A 1 95 ? -18.078 -20.656 16.703 1 97.62 95 ALA A O 1
ATOM 731 N N . ARG A 1 96 ? -18.672 -18.609 17.391 1 97.25 96 ARG A N 1
ATOM 732 C CA . ARG A 1 96 ? -18.609 -18.953 18.812 1 97.25 96 ARG A CA 1
ATOM 733 C C . ARG A 1 96 ? -19.734 -18.281 19.594 1 97.25 96 ARG A C 1
ATOM 735 O O . ARG A 1 96 ? -19.922 -17.062 19.484 1 97.25 96 ARG A O 1
ATOM 742 N N . ARG A 1 97 ? -20.406 -19.078 20.375 1 96.25 97 ARG A N 1
ATOM 743 C CA . ARG A 1 97 ? -21.359 -18.516 21.328 1 96.25 97 ARG A CA 1
ATOM 744 C C . ARG A 1 97 ? -20.625 -17.891 22.516 1 96.25 97 ARG A C 1
ATOM 746 O O . ARG A 1 97 ? -19.656 -18.453 23.016 1 96.25 97 ARG A O 1
ATOM 753 N N . LEU A 1 98 ? -21.031 -16.734 22.875 1 96.38 98 LEU A N 1
ATOM 754 C CA . LEU A 1 98 ? -20.547 -16.031 24.062 1 96.38 98 LEU A CA 1
ATOM 755 C C . LEU A 1 98 ? -21.656 -15.953 25.125 1 96.38 98 LEU A C 1
ATOM 757 O O . LEU A 1 98 ? -22.297 -14.914 25.266 1 96.38 98 LEU A O 1
ATOM 761 N N . GLY A 1 99 ? -21.797 -17 25.844 1 90.69 99 GLY A N 1
ATOM 762 C CA . GLY A 1 99 ? -22.953 -17.094 26.719 1 90.69 99 GLY A CA 1
ATOM 763 C C . GLY A 1 99 ? -24.25 -17.297 25.953 1 90.69 99 GLY A C 1
ATOM 764 O O . GLY A 1 99 ? -24.266 -17.906 24.875 1 90.69 99 GLY A O 1
ATOM 765 N N . ASP A 1 100 ? -25.344 -16.75 26.562 1 89.19 100 ASP A N 1
ATOM 766 C CA . ASP A 1 100 ? -26.656 -17.047 26 1 89.19 100 ASP A CA 1
ATOM 767 C C . ASP A 1 100 ? -27.141 -15.898 25.109 1 89.19 100 ASP A C 1
ATOM 769 O O . ASP A 1 100 ? -28.062 -16.062 24.312 1 89.19 100 ASP A O 1
ATOM 773 N N . THR A 1 101 ? -26.438 -14.844 25.234 1 93.25 101 THR A N 1
ATOM 774 C CA . THR A 1 101 ? -27.047 -13.68 24.609 1 93.25 101 THR A CA 1
ATOM 775 C C . THR A 1 101 ? -26.094 -13.008 23.625 1 93.25 101 THR A C 1
ATOM 777 O O . THR A 1 101 ? -26.359 -11.906 23.156 1 93.25 101 THR A O 1
ATOM 780 N N . ALA A 1 102 ? -24.969 -13.594 23.359 1 97.31 102 ALA A N 1
ATOM 781 C CA . ALA A 1 102 ? -24.016 -12.969 22.453 1 97.31 102 ALA A CA 1
ATOM 782 C C . ALA A 1 102 ? -23.234 -14.023 21.672 1 97.31 102 ALA A C 1
ATOM 784 O O . ALA A 1 102 ? -23.281 -15.211 22 1 97.31 102 ALA A O 1
ATOM 785 N N . ALA A 1 103 ? -22.641 -13.633 20.578 1 98.06 103 ALA A N 1
ATOM 786 C CA . ALA A 1 103 ? -21.828 -14.516 19.75 1 98.06 103 ALA A CA 1
ATOM 787 C C . ALA A 1 103 ? -20.781 -13.727 18.969 1 98.06 103 ALA A C 1
ATOM 789 O O . ALA A 1 103 ? -20.938 -12.523 18.75 1 98.06 103 ALA A O 1
ATOM 790 N N . CYS A 1 104 ? -19.703 -14.297 18.688 1 98.38 104 CYS A N 1
ATOM 791 C CA . CYS A 1 104 ? -18.656 -13.758 17.844 1 98.38 104 CYS A CA 1
ATOM 792 C C . CYS A 1 104 ? -18.484 -14.609 16.578 1 98.38 104 CYS A C 1
ATOM 794 O O . CYS A 1 104 ? -18.375 -15.836 16.672 1 98.38 104 CYS A O 1
ATOM 796 N N . VAL A 1 105 ? -18.516 -14.008 15.43 1 98.25 105 VAL A N 1
ATOM 797 C CA . VAL A 1 105 ? -18.359 -14.703 14.148 1 98.25 105 VAL A CA 1
ATOM 798 C C . VAL A 1 105 ? -17.203 -14.086 13.367 1 98.25 105 VAL A C 1
ATOM 800 O O . VAL A 1 105 ? -17.234 -12.891 13.055 1 98.25 105 VAL A O 1
ATOM 803 N N . VAL A 1 106 ? -16.172 -14.836 13.078 1 97.69 106 VAL A N 1
ATOM 804 C CA . VAL A 1 106 ? -15.055 -14.422 12.234 1 97.69 106 VAL A CA 1
ATOM 805 C C . VAL A 1 106 ? -15.117 -15.164 10.898 1 97.69 106 VAL A C 1
ATOM 807 O O . VAL A 1 106 ? -15.055 -16.391 10.867 1 97.69 106 VAL A O 1
ATOM 810 N N . SER A 1 107 ? -15.25 -14.438 9.836 1 96.06 107 SER A N 1
ATOM 811 C CA . SER A 1 107 ? -15.43 -15.016 8.508 1 96.06 107 SER A CA 1
ATOM 812 C C . SER A 1 107 ? -14.344 -14.562 7.547 1 96.06 107 SER A C 1
ATOM 814 O O . SER A 1 107 ? -13.852 -13.438 7.648 1 96.06 107 SER A O 1
ATOM 816 N N . ARG A 1 108 ? -13.953 -15.406 6.684 1 92.56 108 ARG A N 1
ATOM 817 C CA . ARG A 1 108 ? -13.078 -15.102 5.555 1 92.56 108 ARG A CA 1
ATOM 818 C C . ARG A 1 108 ? -13.836 -15.195 4.234 1 92.56 108 ARG A C 1
ATOM 820 O O . ARG A 1 108 ? -14.523 -16.188 3.975 1 92.56 108 ARG A O 1
ATOM 827 N N . PHE A 1 109 ? -13.703 -14.148 3.477 1 91.31 109 PHE A N 1
ATOM 828 C CA . PHE A 1 109 ? -14.367 -14.117 2.18 1 91.31 109 PHE A CA 1
ATOM 829 C C . PHE A 1 109 ? -13.359 -13.875 1.062 1 91.31 109 PHE A C 1
ATOM 831 O O . PHE A 1 109 ? -12.391 -13.133 1.244 1 91.31 109 PHE A O 1
ATOM 838 N N . GLU A 1 110 ? -13.516 -14.523 -0.043 1 88.19 110 GLU A N 1
ATOM 839 C CA . GLU A 1 110 ? -12.797 -14.18 -1.267 1 88.19 110 GLU A CA 1
ATOM 840 C C . GLU A 1 110 ? -13.539 -13.117 -2.068 1 88.19 110 GLU A C 1
ATOM 842 O O . GLU A 1 110 ? -14.734 -13.266 -2.346 1 88.19 110 GLU A O 1
ATOM 847 N N . LYS A 1 111 ? -12.836 -12.055 -2.318 1 86.56 111 LYS A N 1
ATOM 848 C CA . LYS A 1 111 ? -13.422 -11.023 -3.168 1 86.56 111 LYS A CA 1
ATOM 849 C C . LYS A 1 111 ? -13.273 -11.375 -4.645 1 86.56 111 LYS A C 1
ATOM 851 O O . LYS A 1 111 ? -12.227 -11.867 -5.066 1 86.56 111 LYS A O 1
ATOM 856 N N . ALA A 1 112 ? -14.273 -11.07 -5.398 1 78.5 112 ALA A N 1
ATOM 857 C CA . ALA A 1 112 ? -14.227 -11.344 -6.832 1 78.5 112 ALA A CA 1
ATOM 858 C C . ALA A 1 112 ? -13.078 -10.602 -7.5 1 78.5 112 ALA A C 1
ATOM 860 O O . ALA A 1 112 ? -12.461 -11.102 -8.445 1 78.5 112 ALA A O 1
ATOM 861 N N . SER A 1 113 ? -12.773 -9.414 -7.004 1 77.88 113 SER A N 1
ATOM 862 C CA . SER A 1 113 ? -11.711 -8.602 -7.582 1 77.88 113 SER A CA 1
ATOM 863 C C . SER A 1 113 ? -10.352 -9 -7.035 1 77.88 113 SER A C 1
ATOM 865 O O . SER A 1 113 ? -9.336 -8.367 -7.344 1 77.88 113 SER A O 1
ATOM 867 N N . GLY A 1 114 ? -10.336 -10.031 -6.211 1 79.94 114 GLY A N 1
ATOM 868 C CA . GLY A 1 114 ? -9.078 -10.555 -5.699 1 79.94 114 GLY A CA 1
ATOM 869 C C . GLY A 1 114 ? -8.852 -10.211 -4.238 1 79.94 114 GLY A C 1
ATOM 870 O O . GLY A 1 114 ? -9.305 -9.172 -3.754 1 79.94 114 GLY A O 1
ATOM 871 N N . GLY A 1 115 ? -8.148 -11.125 -3.592 1 87.56 115 GLY A N 1
ATOM 872 C CA . GLY A 1 115 ? -7.801 -10.922 -2.193 1 87.56 115 GLY A CA 1
ATOM 873 C C . GLY A 1 115 ? -8.805 -11.539 -1.234 1 87.56 115 GLY A C 1
ATOM 874 O O . GLY A 1 115 ? -9.781 -12.156 -1.661 1 87.56 115 GLY A O 1
ATOM 875 N N . ILE A 1 116 ? -8.547 -11.391 0.017 1 90.5 116 ILE A N 1
ATOM 876 C CA . ILE A 1 116 ? -9.344 -12 1.077 1 90.5 116 ILE A CA 1
ATOM 877 C C . ILE A 1 116 ? -9.867 -10.914 2.016 1 90.5 116 ILE A C 1
ATOM 879 O O . ILE A 1 116 ? -9.133 -9.992 2.381 1 90.5 116 ILE A O 1
ATOM 883 N N . VAL A 1 117 ? -11.148 -10.938 2.314 1 92.44 117 VAL A N 1
ATOM 884 C CA . VAL A 1 117 ? -11.758 -10.094 3.338 1 92.44 117 VAL A CA 1
ATOM 885 C C . VAL A 1 117 ? -11.914 -10.883 4.633 1 92.44 117 VAL A C 1
ATOM 887 O O . VAL A 1 117 ? -12.406 -12.016 4.617 1 92.44 117 VAL A O 1
ATOM 890 N N . VAL A 1 118 ? -11.477 -10.383 5.711 1 94.62 118 VAL A N 1
ATOM 891 C CA . VAL A 1 118 ? -11.773 -10.961 7.02 1 94.62 118 VAL A CA 1
ATOM 892 C C . VAL A 1 118 ? -12.758 -10.062 7.766 1 94.62 118 VAL A C 1
ATOM 894 O O . VAL A 1 118 ? -12.609 -8.844 7.781 1 94.62 118 VAL A O 1
ATOM 897 N N . GLN A 1 119 ? -13.75 -10.641 8.242 1 96.69 119 GLN A N 1
ATOM 898 C CA . GLN A 1 119 ? -14.805 -9.914 8.945 1 96.69 119 GLN A CA 1
ATOM 899 C C . GLN A 1 119 ? -15.078 -10.531 10.312 1 96.69 119 GLN A C 1
ATOM 901 O O . GLN A 1 119 ? -15.438 -11.703 10.414 1 96.69 119 GLN A O 1
ATOM 906 N N . THR A 1 120 ? -14.844 -9.781 11.367 1 98.12 120 THR A N 1
ATOM 907 C CA . THR A 1 120 ? -15.266 -10.125 12.719 1 98.12 120 THR A CA 1
ATOM 908 C C . THR A 1 120 ? -16.547 -9.375 13.094 1 98.12 120 THR A C 1
ATOM 910 O O . THR A 1 120 ? -16.594 -8.148 13 1 98.12 120 THR A O 1
ATOM 913 N N . GLN A 1 121 ? -17.531 -10.086 13.453 1 98.44 121 GLN A N 1
ATOM 914 C CA . GLN A 1 121 ? -18.781 -9.5 13.953 1 98.44 121 GLN A CA 1
ATOM 915 C C . GLN A 1 121 ? -19.125 -10.031 15.336 1 98.44 121 GLN A C 1
ATOM 917 O O . GLN A 1 121 ? -19.062 -11.242 15.57 1 98.44 121 GLN A O 1
ATOM 922 N N . VAL A 1 122 ? -19.438 -9.164 16.203 1 98.62 122 VAL A N 1
ATOM 923 C CA . VAL A 1 122 ? -19.969 -9.508 17.516 1 98.62 122 VAL A CA 1
ATOM 924 C C . VAL A 1 122 ? -21.469 -9.195 17.562 1 98.62 122 VAL A C 1
ATOM 926 O O . VAL A 1 122 ? -21.875 -8.055 17.328 1 98.62 122 VAL A O 1
ATOM 929 N N . TRP A 1 123 ? -22.234 -10.211 17.797 1 98.25 123 TRP A N 1
ATOM 930 C CA . TRP A 1 123 ? -23.688 -10.117 17.859 1 98.25 123 TRP A CA 1
ATOM 931 C C . TRP A 1 123 ? -24.172 -10.195 19.312 1 98.25 123 TRP A C 1
ATOM 933 O O . TRP A 1 123 ? -23.594 -10.914 20.125 1 98.25 123 TRP A O 1
ATOM 943 N N . GLN A 1 124 ? -25.203 -9.469 19.625 1 97.19 124 GLN A N 1
ATOM 944 C CA . GLN A 1 124 ? -25.828 -9.484 20.938 1 97.19 124 GLN A CA 1
ATOM 945 C C . GLN A 1 124 ? -27.344 -9.422 20.828 1 97.19 124 GLN A C 1
ATOM 947 O O . GLN A 1 124 ? -27.875 -8.766 19.922 1 97.19 124 GLN A O 1
ATOM 952 N N . HIS A 1 125 ? -28 -10.102 21.719 1 94.5 125 HIS A N 1
ATOM 953 C CA . HIS A 1 125 ? -29.453 -9.977 21.812 1 94.5 125 HIS A CA 1
ATOM 954 C C . HIS A 1 125 ? -29.844 -8.617 22.375 1 94.5 125 HIS A C 1
ATOM 956 O O . HIS A 1 125 ? -29.531 -8.305 23.531 1 94.5 125 HIS A O 1
ATOM 962 N N . CYS A 1 126 ? -30.375 -7.812 21.531 1 92.88 126 CYS A N 1
ATOM 963 C CA . CYS A 1 126 ? -30.953 -6.535 21.953 1 92.88 126 CYS A CA 1
ATOM 964 C C . CYS A 1 126 ? -32.469 -6.531 21.766 1 92.88 126 CYS A C 1
ATOM 966 O O . CYS A 1 126 ? -32.969 -6.555 20.641 1 92.88 126 CYS A O 1
ATOM 968 N N . ASP A 1 127 ? -33.25 -6.512 22.828 1 88.88 127 ASP A N 1
ATOM 969 C CA . ASP A 1 127 ? -34.688 -6.586 22.797 1 88.88 127 ASP A CA 1
ATOM 970 C C . ASP A 1 127 ? -35.156 -7.805 22 1 88.88 127 ASP A C 1
ATOM 972 O O . ASP A 1 127 ? -36 -7.68 21.078 1 88.88 127 ASP A O 1
ATOM 976 N N . ASP A 1 128 ? -34.531 -8.953 22.172 1 87.12 128 ASP A N 1
ATOM 977 C CA . ASP A 1 128 ? -34.875 -10.281 21.672 1 87.12 128 ASP A CA 1
ATOM 978 C C . ASP A 1 128 ? -34.594 -10.391 20.172 1 87.12 128 ASP A C 1
ATOM 980 O O . ASP A 1 128 ? -35.188 -11.227 19.484 1 87.12 128 ASP A O 1
ATOM 984 N N . VAL A 1 129 ? -33.844 -9.508 19.719 1 94.31 129 VAL A N 1
ATOM 985 C CA . VAL A 1 129 ? -33.406 -9.555 18.312 1 94.31 129 VAL A CA 1
ATOM 986 C C . VAL A 1 129 ? -31.891 -9.531 18.234 1 94.31 129 VAL A C 1
ATOM 988 O O . VAL A 1 129 ? -31.234 -8.797 18.969 1 94.31 129 VAL A O 1
ATOM 991 N N . TRP A 1 130 ? -31.375 -10.391 17.438 1 96.56 130 TRP A N 1
ATOM 992 C CA . TRP A 1 130 ? -29.922 -10.398 17.234 1 96.56 130 TRP A CA 1
ATOM 993 C C . TRP A 1 130 ? -29.469 -9.164 16.469 1 96.56 130 TRP A C 1
ATOM 995 O O . TRP A 1 130 ? -29.969 -8.891 15.375 1 96.56 130 TRP A O 1
ATOM 1005 N N . LYS A 1 131 ? -28.562 -8.383 17.062 1 97.94 131 LYS A N 1
ATOM 1006 C CA . LYS A 1 131 ? -27.984 -7.184 16.438 1 97.94 131 LYS A CA 1
ATOM 1007 C C . LYS A 1 131 ? -26.469 -7.195 16.516 1 97.94 131 LYS A C 1
ATOM 1009 O O . LYS A 1 131 ? -25.891 -7.805 17.406 1 97.94 131 LYS A O 1
ATOM 1014 N N . ILE A 1 132 ? -25.844 -6.59 15.539 1 98.44 132 ILE A N 1
ATOM 1015 C CA . ILE A 1 132 ? -24.391 -6.426 15.562 1 98.44 132 ILE A CA 1
ATOM 1016 C C . ILE A 1 132 ? -24.016 -5.285 16.516 1 98.44 132 ILE A C 1
ATOM 1018 O O . ILE A 1 132 ? -24.562 -4.184 16.406 1 98.44 132 ILE A O 1
ATOM 1022 N N . VAL A 1 133 ? -23.062 -5.5 17.406 1 98.19 133 VAL A N 1
ATOM 1023 C CA . VAL A 1 133 ? -22.641 -4.441 18.328 1 98.19 133 VAL A CA 1
ATOM 1024 C C . VAL A 1 133 ? -21.203 -4.031 18.031 1 98.19 133 VAL A C 1
ATOM 1026 O O . VAL A 1 133 ? -20.75 -2.973 18.469 1 98.19 133 VAL A O 1
ATOM 1029 N N . ALA A 1 134 ? -20.453 -4.836 17.344 1 98.19 134 ALA A N 1
ATOM 1030 C CA . ALA A 1 134 ? -19.109 -4.516 16.875 1 98.19 134 ALA A CA 1
ATOM 1031 C C . ALA A 1 134 ? -18.781 -5.262 15.578 1 98.19 134 ALA A C 1
ATOM 1033 O O . ALA A 1 134 ? -19.156 -6.426 15.414 1 98.19 134 ALA A O 1
ATOM 1034 N N . ALA A 1 135 ? -18.219 -4.645 14.672 1 98.19 135 ALA A N 1
ATOM 1035 C CA . ALA A 1 135 ? -17.703 -5.25 13.445 1 98.19 135 ALA A CA 1
ATOM 1036 C C . ALA A 1 135 ? -16.312 -4.738 13.117 1 98.19 135 ALA A C 1
ATOM 1038 O O . ALA A 1 135 ? -16.031 -3.545 13.258 1 98.19 135 ALA A O 1
ATOM 1039 N N . HIS A 1 136 ? -15.383 -5.551 12.82 1 97.94 136 HIS A N 1
ATOM 1040 C CA . HIS A 1 136 ? -14.023 -5.242 12.391 1 97.94 136 HIS A CA 1
ATOM 1041 C C . HIS A 1 136 ? -13.688 -5.938 11.078 1 97.94 136 HIS A C 1
ATOM 1043 O O . HIS A 1 136 ? -13.727 -7.168 10.992 1 97.94 136 HIS A O 1
ATOM 1049 N N . LEU A 1 137 ? -13.43 -5.164 10.07 1 95.69 137 LEU A N 1
ATOM 1050 C CA . LEU A 1 137 ? -13.18 -5.734 8.75 1 95.69 137 LEU A CA 1
ATOM 1051 C C . LEU A 1 137 ? -11.766 -5.418 8.281 1 95.69 137 LEU A C 1
ATOM 1053 O O . LEU A 1 137 ? -11.25 -4.328 8.547 1 95.69 137 LEU A O 1
ATOM 1057 N N . THR A 1 138 ? -11.148 -6.336 7.645 1 93.69 138 THR A N 1
ATOM 1058 C CA . THR A 1 138 ? -9.938 -6.156 6.855 1 93.69 138 THR A CA 1
ATOM 1059 C C . THR A 1 138 ? -10.211 -6.441 5.379 1 93.69 138 THR A C 1
ATOM 1061 O O . THR A 1 138 ? -10.664 -7.531 5.027 1 93.69 138 THR A O 1
ATOM 1064 N N . TYR A 1 139 ? -9.922 -5.473 4.566 1 90.44 139 TYR A N 1
ATOM 1065 C CA . TYR A 1 139 ? -10.055 -5.613 3.123 1 90.44 139 TYR A CA 1
ATOM 1066 C C . TYR A 1 139 ? -8.688 -5.785 2.465 1 90.44 139 TYR A C 1
ATOM 1068 O O . TYR A 1 139 ? -7.66 -5.473 3.068 1 90.44 139 TYR A O 1
ATOM 1076 N N . PRO A 1 140 ? -8.742 -6.344 1.212 1 89.19 140 PRO A N 1
ATOM 1077 C CA . PRO A 1 140 ? -7.477 -6.371 0.473 1 89.19 140 PRO A CA 1
ATOM 1078 C C . PRO A 1 140 ? -6.883 -4.98 0.268 1 89.19 140 PRO A C 1
ATOM 1080 O O . PRO A 1 140 ? -7.617 -4.027 -0.014 1 89.19 140 PRO A O 1
ATOM 1083 N N . THR A 1 141 ? -5.605 -4.859 0.493 1 89.44 141 THR A N 1
ATOM 1084 C CA . THR A 1 141 ? -4.914 -3.584 0.346 1 89.44 141 THR A CA 1
ATOM 1085 C C . THR A 1 141 ? -4.504 -3.354 -1.105 1 89.44 141 THR A C 1
ATOM 1087 O O . THR A 1 141 ? -4.027 -4.273 -1.774 1 89.44 141 THR A O 1
ATOM 1090 N N . PRO A 1 142 ? -4.691 -2.193 -1.604 1 92.38 142 PRO A N 1
ATOM 1091 C CA . PRO A 1 142 ? -4.164 -1.907 -2.941 1 92.38 142 PRO A CA 1
ATOM 1092 C C . PRO A 1 142 ? -2.639 -1.871 -2.979 1 92.38 142 PRO A C 1
ATOM 1094 O O . PRO A 1 142 ? -1.992 -1.812 -1.93 1 92.38 142 PRO A O 1
ATOM 1097 N N . ALA A 1 143 ? -2.088 -1.928 -4.188 1 95 143 ALA A N 1
ATOM 1098 C CA . ALA A 1 143 ? -0.637 -1.834 -4.328 1 95 143 ALA A CA 1
ATOM 1099 C C . ALA A 1 143 ? -0.111 -0.529 -3.738 1 95 143 ALA A C 1
ATOM 1101 O O . ALA A 1 143 ? 0.938 -0.512 -3.09 1 95 143 ALA A O 1
ATOM 1102 N N . ILE A 1 144 ? -0.824 0.507 -3.961 1 95.25 144 ILE A N 1
ATOM 1103 C CA . ILE A 1 144 ? -0.532 1.854 -3.484 1 95.25 144 ILE A CA 1
ATOM 1104 C C . ILE A 1 144 ? -1.833 2.637 -3.32 1 95.25 144 ILE A C 1
ATOM 1106 O O . ILE A 1 144 ? -2.797 2.414 -4.059 1 95.25 144 ILE A O 1
ATOM 1110 N N . ASP A 1 145 ? -1.972 3.447 -2.258 1 96.06 145 ASP A N 1
ATOM 1111 C CA . ASP A 1 145 ? -3.123 4.336 -2.139 1 96.06 145 ASP A CA 1
ATOM 1112 C C . ASP A 1 145 ? -3.029 5.492 -3.131 1 96.06 145 ASP A C 1
ATOM 1114 O O . ASP A 1 145 ? -2.262 6.434 -2.922 1 96.06 145 ASP A O 1
ATOM 1118 N N . SER A 1 146 ? -3.846 5.48 -4.137 1 97 146 SER A N 1
ATOM 1119 C CA . SER A 1 146 ? -3.75 6.426 -5.246 1 97 146 SER A CA 1
ATOM 1120 C C . SER A 1 146 ? -4.133 7.836 -4.805 1 97 146 SER A C 1
ATOM 1122 O O . SER A 1 146 ? -3.869 8.805 -5.516 1 97 146 SER A O 1
ATOM 1124 N N . THR A 1 147 ? -4.773 7.988 -3.676 1 97.56 147 THR A N 1
ATOM 1125 C CA . THR A 1 147 ? -5.133 9.32 -3.191 1 97.56 147 THR A CA 1
ATOM 1126 C C . THR A 1 147 ? -3.953 9.977 -2.484 1 97.56 147 THR A C 1
ATOM 1128 O O . THR A 1 147 ? -3.93 11.195 -2.307 1 97.56 147 THR A O 1
ATOM 1131 N N . ILE A 1 148 ? -3.006 9.211 -2.025 1 98.12 148 ILE A N 1
ATOM 1132 C CA . ILE A 1 148 ? -1.821 9.727 -1.349 1 98.12 148 ILE A CA 1
ATOM 1133 C C . ILE A 1 148 ? -0.669 9.852 -2.344 1 98.12 148 ILE A C 1
ATOM 1135 O O . ILE A 1 148 ? -0 10.883 -2.404 1 98.12 148 ILE A O 1
ATOM 1139 N N . TRP A 1 149 ? -0.503 8.758 -3.139 1 98.56 149 TRP A N 1
ATOM 1140 C CA . TRP A 1 149 ? 0.724 8.602 -3.912 1 98.56 149 TRP A CA 1
ATOM 1141 C C . TRP A 1 149 ? 0.426 8.578 -5.406 1 98.56 149 TRP A C 1
ATOM 1143 O O . TRP A 1 149 ? -0.527 7.926 -5.844 1 98.56 149 TRP A O 1
ATOM 1153 N N . ARG A 1 150 ? 1.195 9.258 -6.199 1 98.12 150 ARG A N 1
ATOM 1154 C CA . ARG A 1 150 ? 1.253 9.016 -7.637 1 98.12 150 ARG A CA 1
ATOM 1155 C C . ARG A 1 150 ? 2.166 7.84 -7.961 1 98.12 150 ARG A C 1
ATOM 1157 O O . ARG A 1 150 ? 1.828 7 -8.797 1 98.12 150 ARG A O 1
ATOM 1164 N N . VAL A 1 151 ? 3.291 7.793 -7.316 1 98.31 151 VAL A N 1
ATOM 1165 C CA . VAL A 1 151 ? 4.285 6.734 -7.461 1 98.31 151 VAL A CA 1
ATOM 1166 C C . VAL A 1 151 ? 5.035 6.543 -6.145 1 98.31 151 VAL A C 1
ATOM 1168 O O . VAL A 1 151 ? 5.293 7.512 -5.43 1 98.31 151 VAL A O 1
ATOM 1171 N N . ALA A 1 152 ? 5.34 5.328 -5.762 1 98.38 152 ALA A N 1
ATOM 1172 C CA . ALA A 1 152 ? 6.137 4.996 -4.586 1 98.38 152 ALA A CA 1
ATOM 1173 C C . ALA A 1 152 ? 7.086 3.84 -4.879 1 98.38 152 ALA A C 1
ATOM 1175 O O . ALA A 1 152 ? 6.805 2.994 -5.73 1 98.38 152 ALA A O 1
ATOM 1176 N N . GLY A 1 153 ? 8.242 3.82 -4.27 1 97.56 153 GLY A N 1
ATOM 1177 C CA . GLY A 1 153 ? 9.227 2.756 -4.395 1 97.56 153 GLY A CA 1
ATOM 1178 C C . GLY A 1 153 ? 9.914 2.422 -3.086 1 97.56 153 GLY A C 1
ATOM 1179 O O . GLY A 1 153 ? 9.609 3.016 -2.051 1 97.56 153 GLY A O 1
ATOM 1180 N N . THR A 1 154 ? 10.859 1.445 -3.133 1 94.94 154 THR A N 1
ATOM 1181 C CA . THR A 1 154 ? 11.531 0.982 -1.923 1 94.94 154 THR A CA 1
ATOM 1182 C C . THR A 1 154 ? 13.047 1.123 -2.055 1 94.94 154 THR A C 1
ATOM 1184 O O . THR A 1 154 ? 13.766 0.126 -2.047 1 94.94 154 THR A O 1
ATOM 1187 N N . PRO A 1 155 ? 13.641 2.287 -2.152 1 95.38 155 PRO A N 1
ATOM 1188 C CA . PRO A 1 155 ? 12.938 3.551 -2.363 1 95.38 155 PRO A CA 1
ATOM 1189 C C . PRO A 1 155 ? 12.828 3.932 -3.838 1 95.38 155 PRO A C 1
ATOM 1191 O O . PRO A 1 155 ? 13.414 3.262 -4.695 1 95.38 155 PRO A O 1
ATOM 1194 N N . LEU A 1 156 ? 12.023 4.918 -4.094 1 96.88 156 LEU A N 1
ATOM 1195 C CA . LEU A 1 156 ? 11.938 5.449 -5.449 1 96.88 156 LEU A CA 1
ATOM 1196 C C . LEU A 1 156 ? 13.266 6.051 -5.887 1 96.88 156 LEU A C 1
ATOM 1198 O O . LEU A 1 156 ? 13.711 5.832 -7.016 1 96.88 156 LEU A O 1
ATOM 1202 N N . VAL A 1 157 ? 13.898 6.844 -4.953 1 96.31 157 VAL A N 1
ATOM 1203 C CA . VAL A 1 157 ? 15.234 7.398 -5.156 1 96.31 157 VAL A CA 1
ATOM 1204 C C . VAL A 1 157 ? 16.078 7.191 -3.896 1 96.31 157 VAL A C 1
ATOM 1206 O O . VAL A 1 157 ? 15.672 7.59 -2.801 1 96.31 157 VAL A O 1
ATOM 1209 N N . GLU A 1 158 ? 17.219 6.605 -3.98 1 94.94 158 GLU A N 1
ATOM 1210 C CA . GLU A 1 158 ? 18.125 6.352 -2.859 1 94.94 158 GLU A CA 1
ATOM 1211 C C . GLU A 1 158 ? 18.891 7.609 -2.473 1 94.94 158 GLU A C 1
ATOM 1213 O O . GLU A 1 158 ? 19.25 8.414 -3.336 1 94.94 158 GLU A O 1
ATOM 1218 N N . ALA A 1 159 ? 19.141 7.738 -1.174 1 97.75 159 ALA A N 1
ATOM 1219 C CA . ALA A 1 159 ? 19.969 8.828 -0.682 1 97.75 159 ALA A CA 1
ATOM 1220 C C . ALA A 1 159 ? 21.312 8.852 -1.401 1 97.75 159 ALA A C 1
ATOM 1222 O O . ALA A 1 159 ? 21.812 7.816 -1.842 1 97.75 159 ALA A O 1
ATOM 1223 N N . THR A 1 160 ? 21.875 10.008 -1.542 1 95.81 160 THR A N 1
ATOM 1224 C CA . THR A 1 160 ? 23.172 10.156 -2.188 1 95.81 160 THR A CA 1
ATOM 1225 C C . THR A 1 160 ? 24.266 9.508 -1.345 1 95.81 160 THR A C 1
ATOM 1227 O O . THR A 1 160 ? 25.172 8.867 -1.881 1 95.81 160 THR A O 1
ATOM 1230 N N . HIS A 1 161 ? 24.266 9.742 -0.052 1 95.25 161 HIS A N 1
ATOM 1231 C CA . HIS A 1 161 ? 25.156 9.164 0.955 1 95.25 161 HIS A CA 1
ATOM 1232 C C . HIS A 1 161 ? 24.516 9.188 2.334 1 95.25 161 HIS A C 1
ATOM 1234 O O . HIS A 1 161 ? 23.516 9.883 2.547 1 95.25 161 HIS A O 1
ATOM 1240 N N . PRO A 1 162 ? 25.031 8.375 3.217 1 95.81 162 PRO A N 1
ATOM 1241 C CA . PRO A 1 162 ? 24.5 8.43 4.582 1 95.81 162 PRO A CA 1
ATOM 1242 C C . PRO A 1 162 ? 24.656 9.805 5.219 1 95.81 162 PRO A C 1
ATOM 1244 O O . PRO A 1 162 ? 25.578 10.547 4.875 1 95.81 162 PRO A O 1
ATOM 1247 N N . GLY A 1 163 ? 23.812 10.195 6.035 1 97.62 163 GLY A N 1
ATOM 1248 C CA . GLY A 1 163 ? 23.812 11.477 6.723 1 97.62 163 GLY A CA 1
ATOM 1249 C C . GLY A 1 163 ? 22.844 11.531 7.887 1 97.62 163 GLY A C 1
ATOM 1250 O O . GLY A 1 163 ? 22.391 10.492 8.367 1 97.62 163 GLY A O 1
ATOM 1251 N N . PRO A 1 164 ? 22.547 12.734 8.375 1 97 164 PRO A N 1
ATOM 1252 C CA . PRO A 1 164 ? 21.734 12.914 9.578 1 97 164 PRO A CA 1
ATOM 1253 C C . PRO A 1 164 ? 20.297 12.406 9.406 1 97 164 PRO A C 1
ATOM 1255 O O . PRO A 1 164 ? 19.609 12.141 10.391 1 97 164 PRO A O 1
ATOM 1258 N N . LEU A 1 165 ? 19.875 12.258 8.141 1 98.44 165 LEU A N 1
ATOM 1259 C CA . LEU A 1 165 ? 18.5 11.836 7.914 1 98.44 165 LEU A CA 1
ATOM 1260 C C . LEU A 1 165 ? 18.438 10.391 7.445 1 98.44 165 LEU A C 1
ATOM 1262 O O . LEU A 1 165 ? 17.406 9.938 6.941 1 98.44 165 LEU A O 1
ATOM 1266 N N . SER A 1 166 ? 19.609 9.688 7.594 1 97.94 166 SER A N 1
ATOM 1267 C CA . SER A 1 166 ? 19.625 8.273 7.215 1 97.94 166 SER A CA 1
ATOM 1268 C C . SER A 1 166 ? 18.516 7.496 7.914 1 97.94 166 SER A C 1
ATOM 1270 O O . SER A 1 166 ? 18.297 7.668 9.109 1 97.94 166 SER A O 1
ATOM 1272 N N . GLY A 1 167 ? 17.812 6.68 7.109 1 96 167 GLY A N 1
ATOM 1273 C CA . GLY A 1 167 ? 16.734 5.867 7.641 1 96 167 GLY A CA 1
ATOM 1274 C C . GLY A 1 167 ? 15.367 6.527 7.52 1 96 167 GLY A C 1
ATOM 1275 O O . GLY A 1 167 ? 14.344 5.895 7.77 1 96 167 GLY A O 1
ATOM 1276 N N . MET A 1 168 ? 15.344 7.781 7.062 1 97.62 168 MET A N 1
ATOM 1277 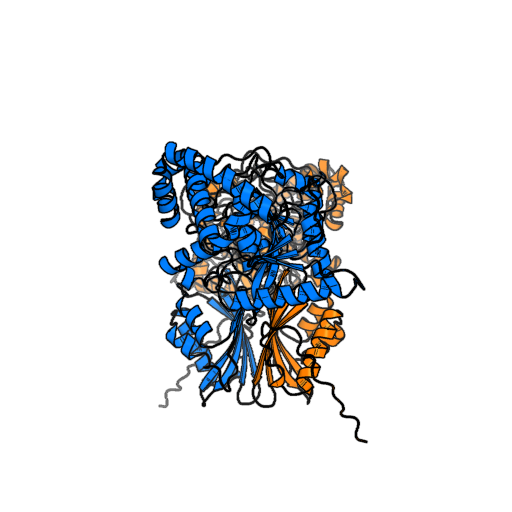C CA . MET A 1 168 ? 14.078 8.492 6.938 1 97.62 168 MET A CA 1
ATOM 1278 C C . MET A 1 168 ? 13.625 8.555 5.484 1 97.62 168 MET A C 1
ATOM 1280 O O . MET A 1 168 ? 14.445 8.766 4.586 1 97.62 168 MET A O 1
ATOM 1284 N N . GLY A 1 169 ? 12.391 8.227 5.223 1 98.31 169 GLY A N 1
ATOM 1285 C CA . GLY A 1 169 ? 11.781 8.344 3.908 1 98.31 169 GLY A CA 1
ATOM 1286 C C . GLY A 1 169 ? 11.023 9.641 3.717 1 98.31 169 GLY A C 1
ATOM 1287 O O . GLY A 1 169 ? 10.375 10.133 4.645 1 98.31 169 GLY A O 1
ATOM 1288 N N . VAL A 1 170 ? 11.023 10.18 2.477 1 98.88 170 VAL A N 1
ATOM 1289 C CA . VAL A 1 170 ? 10.406 11.469 2.184 1 98.88 170 VAL A CA 1
ATOM 1290 C C . VAL A 1 170 ? 9.242 11.273 1.211 1 98.88 170 VAL A C 1
ATOM 1292 O O . VAL A 1 170 ? 9.391 10.594 0.193 1 98.88 170 VAL A O 1
ATOM 1295 N N . ALA A 1 171 ? 8.109 11.773 1.537 1 98.94 171 ALA A N 1
ATOM 1296 C CA . ALA A 1 171 ? 7.02 11.977 0.589 1 98.94 171 ALA A CA 1
ATOM 1297 C C . ALA A 1 171 ? 7.113 13.359 -0.063 1 98.94 171 ALA A C 1
ATOM 1299 O O . ALA A 1 171 ? 6.945 14.375 0.605 1 98.94 171 ALA A O 1
ATOM 1300 N N . VAL A 1 172 ? 7.324 13.422 -1.357 1 98.94 172 VAL A N 1
ATOM 1301 C CA . VAL A 1 172 ? 7.562 14.672 -2.066 1 98.94 172 VAL A CA 1
ATOM 1302 C C . VAL A 1 172 ? 6.273 15.141 -2.736 1 98.94 172 VAL A C 1
ATOM 1304 O O . VAL A 1 172 ? 5.672 14.406 -3.525 1 98.94 172 VAL A O 1
ATOM 1307 N N . LYS A 1 173 ? 5.887 16.344 -2.424 1 98.88 173 LYS A N 1
ATOM 1308 C CA . LYS A 1 173 ? 4.699 16.906 -3.062 1 98.88 173 LYS A CA 1
ATOM 1309 C C . LYS A 1 173 ? 4.852 16.922 -4.582 1 98.88 173 LYS A C 1
ATOM 1311 O O . LYS A 1 173 ? 5.898 17.312 -5.102 1 98.88 173 LYS A O 1
ATOM 1316 N N . ASP A 1 174 ? 3.809 16.516 -5.285 1 98.81 174 ASP A N 1
ATOM 1317 C CA . ASP A 1 174 ? 3.818 16.391 -6.742 1 98.81 174 ASP A CA 1
ATOM 1318 C C . ASP A 1 174 ? 3.85 17.766 -7.41 1 98.81 174 ASP A C 1
ATOM 1320 O O . ASP A 1 174 ? 3.045 18.047 -8.297 1 98.81 174 ASP A O 1
ATOM 1324 N N . LEU A 1 175 ? 4.684 18.656 -6.891 1 98.88 175 LEU A N 1
ATOM 1325 C CA . LEU A 1 175 ? 5.055 19.938 -7.484 1 98.88 175 LEU A CA 1
ATOM 1326 C C . LEU A 1 175 ? 6.555 20 -7.75 1 98.88 175 LEU A C 1
ATOM 1328 O O . LEU A 1 175 ? 7.023 20.891 -8.477 1 98.88 175 LEU A O 1
ATOM 1332 N N . TYR A 1 176 ? 7.273 19.141 -7.102 1 98.88 176 TYR A N 1
ATOM 1333 C CA . TYR A 1 176 ? 8.734 19.156 -7.156 1 98.88 176 TYR A CA 1
ATOM 1334 C C . TYR A 1 176 ? 9.25 18.328 -8.32 1 98.88 176 TYR A C 1
ATOM 1336 O O . TYR A 1 176 ? 8.758 17.219 -8.57 1 98.88 176 TYR A O 1
ATOM 1344 N N . ALA A 1 177 ? 10.281 18.812 -8.953 1 98.75 177 ALA A N 1
ATOM 1345 C CA . ALA A 1 177 ? 11.055 17.984 -9.875 1 98.75 177 ALA A CA 1
ATOM 1346 C C . ALA A 1 177 ? 11.789 16.875 -9.133 1 98.75 177 ALA A C 1
ATOM 1348 O O . ALA A 1 177 ? 12.508 17.141 -8.164 1 98.75 177 ALA A O 1
ATOM 1349 N N . VAL A 1 178 ? 11.531 15.695 -9.461 1 98.06 178 VAL A N 1
ATOM 1350 C CA . VAL A 1 178 ? 12.289 14.516 -9.062 1 98.06 178 VAL A CA 1
ATOM 1351 C C . VAL A 1 178 ? 12.883 13.844 -10.305 1 98.06 178 VAL A C 1
ATOM 1353 O O . VAL A 1 178 ? 12.164 13.562 -11.266 1 98.06 178 VAL A O 1
ATOM 1356 N N . ALA A 1 179 ? 14.172 13.648 -10.258 1 95.5 179 ALA A N 1
ATOM 1357 C CA . ALA A 1 179 ? 14.844 13.102 -11.438 1 95.5 179 ALA A CA 1
ATOM 1358 C C . ALA A 1 179 ? 14.156 11.828 -11.914 1 95.5 179 ALA A C 1
ATOM 1360 O O . ALA A 1 179 ? 13.891 10.922 -11.117 1 95.5 179 ALA A O 1
ATOM 1361 N N . GLY A 1 180 ? 13.852 11.734 -13.219 1 92.31 180 GLY A N 1
ATOM 1362 C CA . GLY A 1 180 ? 13.234 10.562 -13.828 1 92.31 180 GLY A CA 1
ATOM 1363 C C . GLY A 1 180 ? 11.727 10.562 -13.719 1 92.31 180 GLY A C 1
ATOM 1364 O O . GLY A 1 180 ? 11.062 9.672 -14.258 1 92.31 180 GLY A O 1
ATOM 1365 N N . GLN A 1 181 ? 11.18 11.562 -13.008 1 95.31 181 GLN A N 1
ATOM 1366 C CA . GLN A 1 181 ? 9.734 11.664 -12.82 1 95.31 181 GLN A CA 1
ATOM 1367 C C . GLN A 1 181 ? 9.172 12.906 -13.5 1 95.31 181 GLN A C 1
ATOM 1369 O O . GLN A 1 181 ? 9.922 13.797 -13.898 1 95.31 181 GLN A O 1
ATOM 1374 N N . ARG A 1 182 ? 7.91 12.93 -13.711 1 96.5 182 ARG A N 1
ATOM 1375 C CA . ARG A 1 182 ? 7.176 14.102 -14.188 1 96.5 182 ARG A CA 1
ATOM 1376 C C . ARG A 1 182 ? 6.531 14.844 -13.023 1 96.5 182 ARG A C 1
ATOM 1378 O O . ARG A 1 182 ? 6.324 14.273 -11.945 1 96.5 182 ARG A O 1
ATOM 1385 N N . VAL A 1 183 ? 6.281 16.094 -13.227 1 98.25 183 VAL A N 1
ATOM 1386 C CA . VAL A 1 183 ? 5.527 16.891 -12.258 1 98.25 183 VAL A CA 1
ATOM 1387 C C . VAL A 1 183 ? 4.051 16.906 -12.641 1 98.25 183 VAL A C 1
ATOM 1389 O O . VAL A 1 183 ? 3.697 17.281 -13.766 1 98.25 183 VAL A O 1
ATOM 1392 N N . GLY A 1 184 ? 3.213 16.547 -11.734 1 97.69 184 GLY A N 1
ATOM 1393 C CA . GLY A 1 184 ? 1.815 16.344 -12.086 1 97.69 184 GLY A CA 1
ATOM 1394 C C . GLY A 1 184 ? 0.927 17.516 -11.711 1 97.69 184 GLY A C 1
ATOM 1395 O O . GLY A 1 184 ? -0.13 17.719 -12.312 1 97.69 184 GLY A O 1
ATOM 1396 N N . ALA A 1 185 ? 1.262 18.234 -10.656 1 98.5 185 ALA A N 1
ATOM 1397 C CA . ALA A 1 185 ? 0.545 19.422 -10.18 1 98.5 185 ALA A CA 1
ATOM 1398 C C . ALA A 1 185 ? -0.923 19.094 -9.914 1 98.5 185 ALA A C 1
ATOM 1400 O O . ALA A 1 185 ? -1.798 19.938 -10.133 1 98.5 185 ALA A O 1
ATOM 1401 N N . GLY A 1 186 ? -1.26 17.859 -9.633 1 98.25 186 GLY A N 1
ATOM 1402 C CA . GLY A 1 186 ? -2.59 17.469 -9.203 1 98.25 186 GLY A CA 1
ATOM 1403 C C . GLY A 1 186 ? -3.588 17.391 -10.344 1 98.25 186 GLY A C 1
ATOM 1404 O O . GLY A 1 186 ? -4.797 17.359 -10.117 1 98.25 186 GLY A O 1
ATOM 1405 N N . ASN A 1 187 ? -3.215 17.422 -11.602 1 98.56 187 ASN A N 1
ATOM 1406 C CA . ASN A 1 187 ? -4.094 17.406 -12.766 1 98.56 187 ASN A CA 1
ATOM 1407 C C . ASN A 1 187 ? -3.637 16.406 -13.805 1 98.56 187 ASN A C 1
ATOM 1409 O O . ASN A 1 187 ? -2.523 16.5 -14.328 1 98.56 187 ASN A O 1
ATOM 1413 N N . PRO A 1 188 ? -4.547 15.391 -14.203 1 96.94 188 PRO A N 1
ATOM 1414 C CA . PRO A 1 188 ? -4.148 14.32 -15.117 1 96.94 188 PRO A CA 1
ATOM 1415 C C . PRO A 1 188 ? -3.773 14.836 -16.5 1 96.94 188 PRO A C 1
ATOM 1417 O O . PRO A 1 188 ? -2.869 14.289 -17.156 1 96.94 188 PRO A O 1
ATOM 1420 N N . ALA A 1 189 ? -4.484 15.859 -17.031 1 97.75 189 ALA A N 1
ATOM 1421 C CA . ALA A 1 189 ? -4.176 16.406 -18.344 1 97.75 189 ALA A CA 1
ATOM 1422 C C . ALA A 1 189 ? -2.822 17.109 -18.344 1 97.75 189 ALA A C 1
ATOM 1424 O O . ALA A 1 189 ? -2.053 17 -19.297 1 97.75 189 ALA A O 1
ATOM 1425 N N . TYR A 1 190 ? -2.559 17.891 -17.297 1 98.25 190 TYR A N 1
ATOM 1426 C CA . TYR A 1 190 ? -1.258 18.547 -17.172 1 98.25 190 TYR A CA 1
ATOM 1427 C C . TYR A 1 190 ? -0.141 17.516 -17.078 1 98.25 190 TYR A C 1
ATOM 1429 O O . TYR A 1 190 ? 0.891 17.656 -17.75 1 98.25 190 TYR A O 1
ATOM 1437 N N . PHE A 1 191 ? -0.387 16.469 -16.312 1 97.38 191 PHE A N 1
ATOM 1438 C CA . PHE A 1 191 ? 0.575 15.391 -16.141 1 97.38 191 PHE A CA 1
ATOM 1439 C C . PHE A 1 191 ? 0.91 14.742 -17.469 1 97.38 191 PHE A C 1
ATOM 1441 O O . PHE A 1 191 ? 2.072 14.445 -17.75 1 97.38 191 PHE A O 1
ATOM 1448 N N . ALA A 1 192 ? -0.087 14.438 -18.266 1 94.69 192 ALA A N 1
ATOM 1449 C CA . ALA A 1 192 ? 0.077 13.75 -19.547 1 94.69 192 ALA A CA 1
ATOM 1450 C C . ALA A 1 192 ? 1.005 14.531 -20.469 1 94.69 192 ALA A C 1
ATOM 1452 O O . ALA A 1 192 ? 1.696 13.938 -21.312 1 94.69 192 ALA A O 1
ATOM 1453 N N . GLU A 1 193 ? 1.089 15.852 -20.297 1 96.44 193 GLU A N 1
ATOM 1454 C CA . GLU A 1 193 ? 1.879 16.703 -21.188 1 96.44 193 GLU A CA 1
ATOM 1455 C C . GLU A 1 193 ? 3.213 17.078 -20.547 1 96.44 193 GLU A C 1
ATOM 1457 O O . GLU A 1 193 ? 4.078 17.656 -21.188 1 96.44 193 GLU A O 1
ATOM 1462 N N . ALA A 1 194 ? 3.406 16.75 -19.25 1 96.81 194 ALA A N 1
ATOM 1463 C CA . ALA A 1 194 ? 4.578 17.188 -18.5 1 96.81 194 ALA A CA 1
ATOM 1464 C C . ALA A 1 194 ? 5.824 16.422 -18.938 1 96.81 194 ALA A C 1
ATOM 1466 O O . ALA A 1 194 ? 5.762 15.219 -19.203 1 96.81 194 ALA A O 1
ATOM 1467 N N . PRO A 1 195 ? 6.953 17.031 -19.109 1 96 195 PRO A N 1
ATOM 1468 C CA . PRO A 1 195 ? 8.195 16.328 -19.438 1 96 195 PRO A CA 1
ATOM 1469 C C . PRO A 1 195 ? 8.797 15.586 -18.25 1 96 195 PRO A C 1
ATOM 1471 O O . PRO A 1 195 ? 8.555 15.945 -17.094 1 96 195 PRO A O 1
ATOM 1474 N N . VAL A 1 196 ? 9.547 14.539 -18.5 1 94.56 196 VAL A N 1
ATOM 1475 C CA . VAL A 1 196 ? 10.336 13.867 -17.484 1 94.56 196 VAL A CA 1
ATOM 1476 C C . VAL A 1 196 ? 11.461 14.789 -17.016 1 94.56 196 VAL A C 1
ATOM 1478 O O . VAL A 1 196 ? 12.172 15.367 -17.828 1 94.56 196 VAL A O 1
ATOM 1481 N N . GLN A 1 197 ? 11.578 14.969 -15.711 1 96.88 197 GLN A N 1
ATOM 1482 C CA . GLN A 1 197 ? 12.609 15.844 -15.148 1 96.88 197 GLN A CA 1
ATOM 1483 C C . GLN A 1 197 ? 13.977 15.164 -15.164 1 96.88 197 GLN A C 1
ATOM 1485 O O . GLN A 1 197 ? 14.109 14.023 -14.719 1 96.88 197 GLN A O 1
ATOM 1490 N N . GLU A 1 198 ? 14.984 15.812 -15.641 1 94.31 198 GLU A N 1
ATOM 1491 C CA . GLU A 1 198 ? 16.328 15.266 -15.711 1 94.31 198 GLU A CA 1
ATOM 1492 C C . GLU A 1 198 ? 17.031 15.336 -14.352 1 94.31 198 GLU A C 1
ATOM 1494 O O . GLU A 1 198 ? 17.859 14.484 -14.031 1 94.31 198 GLU A O 1
ATOM 1499 N N . HIS A 1 199 ? 16.656 16.422 -13.633 1 96.06 199 HIS A N 1
ATOM 1500 C CA . HIS A 1 199 ? 17.266 16.656 -12.336 1 96.06 199 HIS A CA 1
ATOM 1501 C C . HIS A 1 199 ? 16.219 16.906 -11.25 1 96.06 199 HIS A C 1
ATOM 1503 O O . HIS A 1 199 ? 15.125 17.391 -11.547 1 96.06 199 HIS A O 1
ATOM 1509 N N . SER A 1 200 ? 16.609 16.531 -10.086 1 98.12 200 SER A N 1
ATOM 1510 C CA . SER A 1 200 ? 15.758 16.828 -8.945 1 98.12 200 SER A CA 1
ATOM 1511 C C . SER A 1 200 ? 15.898 18.281 -8.508 1 98.12 200 SER A C 1
ATOM 1513 O O . SER A 1 200 ? 16.969 18.875 -8.648 1 98.12 200 SER A O 1
ATOM 1515 N N . ALA A 1 201 ? 14.797 18.859 -8.008 1 98.75 201 ALA A N 1
ATOM 1516 C CA . ALA A 1 201 ? 14.844 20.188 -7.418 1 98.75 201 ALA A CA 1
ATOM 1517 C C . ALA A 1 201 ? 15.906 20.266 -6.324 1 98.75 201 ALA A C 1
ATOM 1519 O O . ALA A 1 201 ? 16.141 19.297 -5.609 1 98.75 201 ALA A O 1
ATOM 1520 N N . PRO A 1 202 ? 16.547 21.453 -6.148 1 98.38 202 PRO A N 1
ATOM 1521 C CA . PRO A 1 202 ? 17.562 21.609 -5.102 1 98.38 202 PRO A CA 1
ATOM 1522 C C . PRO A 1 202 ? 17.047 21.203 -3.721 1 98.38 202 PRO A C 1
ATOM 1524 O O . PRO A 1 202 ? 17.797 20.609 -2.934 1 98.38 202 PRO A O 1
ATOM 1527 N N . ALA A 1 203 ? 15.82 21.5 -3.395 1 98.62 203 ALA A N 1
ATOM 1528 C CA . ALA A 1 203 ? 15.25 21.125 -2.109 1 98.62 203 ALA A CA 1
ATOM 1529 C C . ALA A 1 203 ? 15.25 19.609 -1.942 1 98.62 203 ALA A C 1
ATOM 1531 O O . ALA A 1 203 ? 15.562 19.094 -0.864 1 98.62 203 ALA A O 1
ATOM 1532 N N . VAL A 1 204 ? 14.859 18.844 -2.994 1 98.81 204 VAL A N 1
ATOM 1533 C CA . VAL A 1 204 ? 14.859 17.391 -2.977 1 98.81 204 VAL A CA 1
ATOM 1534 C C . VAL A 1 204 ? 16.297 16.875 -2.836 1 98.81 204 VAL A C 1
ATOM 1536 O O . VAL A 1 204 ? 16.562 15.969 -2.045 1 98.81 204 VAL A O 1
ATOM 1539 N N . ARG A 1 205 ? 17.219 17.484 -3.562 1 98.44 205 ARG A N 1
ATOM 1540 C CA . ARG A 1 205 ? 18.625 17.078 -3.531 1 98.44 205 ARG A CA 1
ATOM 1541 C C . ARG A 1 205 ? 19.219 17.266 -2.133 1 98.44 205 ARG A C 1
ATOM 1543 O O . ARG A 1 205 ? 20.031 16.453 -1.692 1 98.44 205 ARG A O 1
ATOM 1550 N N . ARG A 1 206 ? 18.812 18.328 -1.475 1 98.25 206 ARG A N 1
ATOM 1551 C CA . ARG A 1 206 ? 19.328 18.562 -0.126 1 98.25 206 ARG A CA 1
ATOM 1552 C C . ARG A 1 206 ? 18.938 17.422 0.811 1 98.25 206 ARG A C 1
ATOM 1554 O O . ARG A 1 206 ? 19.734 17.016 1.66 1 98.25 206 ARG A O 1
ATOM 1561 N N . LEU A 1 207 ? 17.703 16.969 0.707 1 98.75 207 LEU A N 1
ATOM 1562 C CA . LEU A 1 207 ? 17.25 15.852 1.519 1 98.75 207 LEU A CA 1
ATOM 1563 C C . LEU A 1 207 ? 18.031 14.586 1.182 1 98.75 207 LEU A C 1
ATOM 1565 O O . LEU A 1 207 ? 18.469 13.859 2.08 1 98.75 207 LEU A O 1
ATOM 1569 N N . LEU A 1 208 ? 18.219 14.32 -0.122 1 98.56 208 LEU A N 1
ATOM 1570 C CA . LEU A 1 208 ? 19 13.164 -0.571 1 98.56 208 LEU A CA 1
ATOM 1571 C C . LEU A 1 208 ? 20.422 13.242 -0.056 1 98.56 208 LEU A C 1
ATOM 1573 O O . LEU A 1 208 ? 20.969 12.242 0.425 1 98.56 208 LEU A O 1
ATOM 1577 N N . ASP A 1 209 ? 21.016 14.438 -0.107 1 98.19 209 ASP A N 1
ATOM 1578 C CA . ASP A 1 209 ? 22.391 14.656 0.328 1 98.19 209 ASP A CA 1
ATOM 1579 C C . ASP A 1 209 ? 22.516 14.523 1.844 1 98.19 209 ASP A C 1
ATOM 1581 O O . ASP A 1 209 ? 23.594 14.25 2.361 1 98.19 209 ASP A O 1
ATOM 1585 N N . ALA A 1 210 ? 21.391 14.766 2.533 1 98.5 210 ALA A N 1
ATOM 1586 C CA . ALA A 1 210 ? 21.391 14.641 3.988 1 98.5 210 ALA A CA 1
ATOM 1587 C C . ALA A 1 210 ? 21.156 13.195 4.414 1 98.5 210 ALA A C 1
ATOM 1589 O O . ALA A 1 210 ? 21.141 12.883 5.605 1 98.5 210 ALA A O 1
ATOM 1590 N N . GLY A 1 211 ? 20.906 12.344 3.486 1 98.5 211 GLY A N 1
ATOM 1591 C CA . GLY A 1 211 ? 20.844 10.922 3.783 1 98.5 211 GLY A CA 1
ATOM 1592 C C . GLY A 1 211 ? 19.438 10.359 3.725 1 98.5 211 GLY A C 1
ATOM 1593 O O . GLY A 1 211 ? 19.234 9.164 3.943 1 98.5 211 GLY A O 1
ATOM 1594 N N . ALA A 1 212 ? 18.438 11.141 3.426 1 98.69 212 ALA A N 1
ATOM 1595 C CA . ALA A 1 212 ? 17.062 10.648 3.33 1 98.69 212 ALA A CA 1
ATOM 1596 C C . ALA A 1 212 ? 16.812 9.969 1.986 1 98.69 212 ALA A C 1
ATOM 1598 O O . ALA A 1 212 ? 17.422 10.336 0.977 1 98.69 212 ALA A O 1
ATOM 1599 N N . ASP A 1 213 ? 15.961 8.953 1.95 1 98.25 213 ASP A N 1
ATOM 1600 C CA . ASP A 1 213 ? 15.461 8.336 0.725 1 98.25 213 ASP A CA 1
ATOM 1601 C C . ASP A 1 213 ? 14.141 8.977 0.29 1 98.25 213 ASP A C 1
ATOM 1603 O O . ASP A 1 213 ? 13.375 9.453 1.124 1 98.25 213 ASP A O 1
ATOM 1607 N N . ILE A 1 214 ? 13.953 9.062 -0.993 1 98.62 214 ILE A N 1
ATOM 1608 C CA . ILE A 1 214 ? 12.633 9.453 -1.479 1 98.62 214 ILE A CA 1
ATOM 1609 C C . ILE A 1 214 ? 11.734 8.219 -1.594 1 98.62 214 ILE A C 1
ATOM 1611 O O . ILE A 1 214 ? 12.016 7.316 -2.387 1 98.62 214 ILE A O 1
ATOM 1615 N N . VAL A 1 215 ? 10.656 8.18 -0.768 1 98.56 215 VAL A N 1
ATOM 1616 C CA . VAL A 1 215 ? 9.672 7.098 -0.852 1 98.56 215 VAL A CA 1
ATOM 1617 C C . VAL A 1 215 ? 8.898 7.207 -2.162 1 98.56 215 VAL A C 1
ATOM 1619 O O . VAL A 1 215 ? 8.641 6.199 -2.824 1 98.56 215 VAL A O 1
ATOM 1622 N N . GLY A 1 216 ? 8.492 8.453 -2.451 1 98.69 216 GLY A N 1
ATOM 1623 C CA . GLY A 1 216 ? 7.73 8.648 -3.672 1 98.69 216 GLY A CA 1
ATOM 1624 C C . GLY A 1 216 ? 7.238 10.078 -3.848 1 98.69 216 GLY A C 1
ATOM 1625 O O . GLY A 1 216 ? 7.621 10.969 -3.086 1 98.69 216 GLY A O 1
ATOM 1626 N N . THR A 1 217 ? 6.531 10.32 -4.984 1 98.75 217 THR A N 1
ATOM 1627 C CA . THR A 1 217 ? 5.82 11.562 -5.254 1 98.75 217 THR A CA 1
ATOM 1628 C C . THR A 1 217 ? 4.375 11.477 -4.777 1 98.75 217 THR A C 1
ATOM 1630 O O . THR A 1 217 ? 3.629 10.586 -5.203 1 98.75 217 THR A O 1
ATOM 1633 N N . ALA A 1 218 ? 4.023 12.312 -3.861 1 98.81 218 ALA A N 1
ATOM 1634 C CA . ALA A 1 218 ? 2.705 12.289 -3.23 1 98.81 218 ALA A CA 1
ATOM 1635 C C . ALA A 1 218 ? 1.797 13.359 -3.824 1 98.81 218 ALA A C 1
ATOM 1637 O O . ALA A 1 218 ? 2.268 14.422 -4.234 1 98.81 218 ALA A O 1
ATOM 1638 N N . ARG A 1 219 ? 0.521 13.109 -3.795 1 98.31 219 ARG A N 1
ATOM 1639 C CA . ARG A 1 219 ? -0.502 13.93 -4.438 1 98.31 219 ARG A CA 1
ATOM 1640 C C . ARG A 1 219 ? -0.571 15.312 -3.811 1 98.31 219 ARG A C 1
ATOM 1642 O O . ARG A 1 219 ? -0.086 15.523 -2.697 1 98.31 219 ARG A O 1
ATOM 1649 N N . THR A 1 220 ? -1.082 16.25 -4.566 1 98.56 220 THR A N 1
ATOM 1650 C CA . THR A 1 220 ? -1.335 17.625 -4.156 1 98.56 220 THR A CA 1
ATOM 1651 C C . THR A 1 220 ? -2.719 18.078 -4.609 1 98.56 220 THR A C 1
ATOM 1653 O O . THR A 1 220 ? -3.352 17.438 -5.441 1 98.56 220 THR A O 1
ATOM 1656 N N . ASP A 1 221 ? -3.197 19.125 -3.938 1 98.31 221 ASP A N 1
ATOM 1657 C CA . ASP A 1 221 ? -4.332 19.828 -4.531 1 98.31 221 ASP A CA 1
ATOM 1658 C C . ASP A 1 221 ? -4.004 20.312 -5.945 1 98.31 221 ASP A C 1
ATOM 1660 O O . ASP A 1 221 ? -2.855 20.641 -6.238 1 98.31 221 ASP A O 1
ATOM 1664 N N . GLU A 1 222 ? -5.051 20.328 -6.781 1 98.5 222 GLU A N 1
ATOM 1665 C CA . GLU A 1 222 ? -4.879 20.75 -8.172 1 98.5 222 GLU A CA 1
ATOM 1666 C C . GLU A 1 222 ? -4.246 22.125 -8.258 1 98.5 222 GLU A C 1
ATOM 1668 O O . GLU A 1 222 ? -4.82 23.109 -7.785 1 98.5 222 GLU A O 1
ATOM 1673 N N . PHE A 1 223 ? -2.957 22.219 -8.773 1 98.31 223 PHE A N 1
ATOM 1674 C CA . PHE A 1 223 ? -2.141 23.406 -8.945 1 98.31 223 PHE A CA 1
ATOM 1675 C C . PHE A 1 223 ? -1.89 24.094 -7.609 1 98.31 223 PHE A C 1
ATOM 1677 O O . PHE A 1 223 ? -1.675 25.312 -7.559 1 98.31 223 PHE A O 1
ATOM 1684 N N . ALA A 1 224 ? -2.023 23.266 -6.492 1 97.94 224 ALA A N 1
ATOM 1685 C CA . ALA A 1 224 ? -1.822 23.766 -5.133 1 97.94 224 ALA A CA 1
ATOM 1686 C C . ALA A 1 224 ? -2.793 24.891 -4.809 1 97.94 224 ALA A C 1
ATOM 1688 O O . ALA A 1 224 ? -2.457 25.812 -4.055 1 97.94 224 ALA A O 1
ATOM 1689 N N . TYR A 1 225 ? -3.943 24.875 -5.457 1 97 225 TYR A N 1
ATOM 1690 C CA . TYR A 1 225 ? -4.844 26.016 -5.371 1 97 225 TYR A CA 1
ATOM 1691 C C . TYR A 1 225 ? -6.066 25.688 -4.527 1 97 225 TYR A C 1
ATOM 1693 O O . TYR A 1 225 ? -7.188 26.062 -4.871 1 97 225 TYR A O 1
ATOM 1701 N N . SER A 1 226 ? -5.863 24.906 -3.562 1 93.62 226 SER A N 1
ATOM 1702 C CA . SER A 1 226 ? -6.836 24.578 -2.525 1 93.62 226 SER A CA 1
ATOM 1703 C C . SER A 1 226 ? -6.152 24.281 -1.197 1 93.62 226 SER A C 1
ATOM 1705 O O . SER A 1 226 ? -4.934 24.094 -1.148 1 93.62 226 SER A O 1
ATOM 1707 N N . LEU A 1 227 ? -6.969 24.312 -0.121 1 95 227 LEU A N 1
ATOM 1708 C CA . LEU A 1 227 ? -6.426 24.078 1.215 1 95 227 LEU A CA 1
ATOM 1709 C C . LEU A 1 227 ? -7.113 22.906 1.89 1 95 227 LEU A C 1
ATOM 1711 O O . LEU A 1 227 ? -6.75 22.531 3.008 1 95 227 LEU A O 1
ATOM 1715 N N . ALA A 1 228 ? -8.008 22.281 1.182 1 96.44 228 ALA A N 1
ATOM 1716 C CA . ALA A 1 228 ? -8.797 21.234 1.801 1 96.44 228 ALA A CA 1
ATOM 1717 C C . ALA A 1 228 ? -8.141 19.859 1.61 1 96.44 228 ALA A C 1
ATOM 1719 O O . ALA A 1 228 ? -8.414 18.922 2.359 1 96.44 228 ALA A O 1
ATOM 1720 N N . GLY A 1 229 ? -7.312 19.75 0.638 1 97.69 229 GLY A N 1
ATOM 1721 C CA . GLY A 1 229 ? -6.664 18.484 0.352 1 97.69 229 GLY A CA 1
ATOM 1722 C C . GLY A 1 229 ? -7.516 17.547 -0.489 1 97.69 229 GLY A C 1
ATOM 1723 O O . GLY A 1 229 ? -7.184 16.375 -0.654 1 97.69 229 GLY A O 1
ATOM 1724 N N . VAL A 1 230 ? -8.602 18.062 -1.034 1 96.31 230 VAL A N 1
ATOM 1725 C CA . VAL A 1 230 ? -9.477 17.297 -1.915 1 96.31 230 VAL A CA 1
ATOM 1726 C C . VAL A 1 230 ? -9.039 17.484 -3.365 1 96.31 230 VAL A C 1
ATOM 1728 O O . VAL A 1 230 ? -8.648 18.578 -3.771 1 96.31 230 VAL A O 1
ATOM 1731 N N . ASN A 1 231 ? -8.984 16.484 -4.09 1 97.25 231 ASN A N 1
ATOM 1732 C CA . ASN A 1 231 ? -8.672 16.531 -5.516 1 97.25 231 ASN A CA 1
ATOM 1733 C C . ASN A 1 231 ? -9.734 15.805 -6.344 1 97.25 231 ASN A C 1
ATOM 1735 O O . ASN A 1 231 ? -9.969 14.609 -6.164 1 97.25 231 ASN A O 1
ATOM 1739 N N . ALA A 1 232 ? -10.367 16.484 -7.254 1 95.62 232 ALA A N 1
ATOM 1740 C CA . ALA A 1 232 ? -11.5 15.984 -8.031 1 95.62 232 ALA A CA 1
ATOM 1741 C C . ALA A 1 232 ? -11.07 14.836 -8.938 1 95.62 232 ALA A C 1
ATOM 1743 O O . ALA A 1 232 ? -11.898 14 -9.32 1 95.62 232 ALA A O 1
ATOM 1744 N N . HIS A 1 233 ? -9.812 14.773 -9.273 1 96.94 233 HIS A N 1
ATOM 1745 C CA . HIS A 1 233 ? -9.328 13.805 -10.258 1 96.94 233 HIS A CA 1
ATOM 1746 C C . HIS A 1 233 ? -8.789 12.547 -9.578 1 96.94 233 HIS A C 1
ATOM 1748 O O . HIS A 1 233 ? -8.969 11.438 -10.086 1 96.94 233 HIS A O 1
ATOM 1754 N N . TYR A 1 234 ? -8.141 12.703 -8.438 1 96.94 234 TYR A N 1
ATOM 1755 C CA . TYR A 1 234 ? -7.379 11.602 -7.871 1 96.94 234 TYR A CA 1
ATOM 1756 C C . TYR A 1 234 ? -7.973 11.164 -6.535 1 96.94 234 TYR A C 1
ATOM 1758 O O . TYR A 1 234 ? -7.543 10.156 -5.961 1 96.94 234 TYR A O 1
ATOM 1766 N N . GLY A 1 235 ? -8.938 11.93 -6.008 1 95.81 235 GLY A N 1
ATOM 1767 C CA . GLY A 1 235 ? -9.562 11.594 -4.738 1 95.81 235 GLY A CA 1
ATOM 1768 C C . GLY A 1 235 ? -8.93 12.305 -3.559 1 95.81 235 GLY A C 1
ATOM 1769 O O . GLY A 1 235 ? -8.062 13.164 -3.734 1 95.81 235 GLY A O 1
ATOM 1770 N N . THR A 1 236 ? -9.414 12.055 -2.35 1 96.12 236 THR A N 1
ATOM 1771 C CA . THR A 1 236 ? -9 12.727 -1.124 1 96.12 236 THR A CA 1
ATOM 1772 C C . THR A 1 236 ? -8.188 11.789 -0.236 1 96.12 236 THR A C 1
ATOM 1774 O O . THR A 1 236 ? -8.672 10.727 0.161 1 96.12 236 THR A O 1
ATOM 1777 N N . PRO A 1 237 ? -6.898 12.148 0.018 1 96.56 237 PRO A N 1
ATOM 1778 C CA . PRO A 1 237 ? -6.137 11.328 0.959 1 96.56 237 PRO A CA 1
ATOM 1779 C C . PRO A 1 237 ? -6.812 11.211 2.322 1 96.56 237 PRO A C 1
ATOM 1781 O O . PRO A 1 237 ? -7.535 12.125 2.738 1 96.56 237 PRO A O 1
ATOM 1784 N N . PRO A 1 238 ? -6.57 10.18 3.025 1 91.69 238 PRO A N 1
ATOM 1785 C CA . PRO A 1 238 ? -7.211 9.992 4.332 1 91.69 238 PRO A CA 1
ATOM 1786 C C . PRO A 1 238 ? -6.602 10.883 5.418 1 91.69 238 PRO A C 1
ATOM 1788 O O . PRO A 1 238 ? -5.449 11.305 5.301 1 91.69 238 PRO A O 1
ATOM 1791 N N . ASN A 1 239 ? -7.383 11.258 6.34 1 92.94 239 ASN A N 1
ATOM 1792 C CA . ASN A 1 239 ? -6.973 11.836 7.617 1 92.94 239 ASN A CA 1
ATOM 1793 C C . ASN A 1 239 ? -7.023 10.812 8.742 1 92.94 239 ASN A C 1
ATOM 1795 O O . ASN A 1 239 ? -8.078 10.57 9.328 1 92.94 239 ASN A O 1
ATOM 1799 N N . SER A 1 240 ? -5.926 10.195 9.055 1 83.62 240 SER A N 1
ATOM 1800 C CA . SER A 1 240 ? -5.895 9.039 9.938 1 83.62 240 SER A CA 1
ATOM 1801 C C . SER A 1 240 ? -6.289 9.414 11.359 1 83.62 240 SER A C 1
ATOM 1803 O O . SER A 1 240 ? -6.785 8.578 12.117 1 83.62 240 SER A O 1
ATOM 1805 N N . LYS A 1 241 ? -6.121 10.648 11.734 1 86 241 LYS A N 1
ATOM 1806 C CA . LYS A 1 241 ? -6.395 11.07 13.109 1 86 241 LYS A CA 1
ATOM 1807 C C . LYS A 1 241 ? -7.805 11.641 13.234 1 86 241 LYS A C 1
ATOM 1809 O O . LYS A 1 241 ? -8.305 11.82 14.344 1 86 241 LYS A O 1
ATOM 1814 N N . ALA A 1 242 ? -8.344 11.945 12.102 1 87.62 242 ALA A N 1
ATOM 1815 C CA . ALA A 1 242 ? -9.727 12.422 12.07 1 87.62 242 ALA A CA 1
ATOM 1816 C C . ALA A 1 242 ? -10.492 11.789 10.914 1 87.62 242 ALA A C 1
ATOM 1818 O O . ALA A 1 242 ? -10.742 12.453 9.898 1 87.62 242 ALA A O 1
ATOM 1819 N N . VAL A 1 243 ? -10.977 10.648 11.102 1 82.88 243 VAL A N 1
ATOM 1820 C CA . VAL A 1 243 ? -11.602 9.836 10.062 1 82.88 243 VAL A CA 1
ATOM 1821 C C . VAL A 1 243 ? -12.852 10.547 9.547 1 82.88 243 VAL A C 1
ATOM 1823 O O . VAL A 1 243 ? -13.648 11.062 10.328 1 82.88 243 VAL A O 1
ATOM 1826 N N . GLY A 1 244 ? -13 10.531 8.258 1 82.62 244 GLY A N 1
ATOM 1827 C CA . GLY A 1 244 ? -14.164 11.141 7.645 1 82.62 244 GLY A CA 1
ATOM 1828 C C . GLY A 1 244 ? -14 12.633 7.41 1 82.62 244 GLY A C 1
ATOM 1829 O O . GLY A 1 244 ? -14.898 13.281 6.863 1 82.62 244 GLY A O 1
ATOM 1830 N N . ARG A 1 245 ? -12.875 13.195 7.809 1 92.25 245 ARG A N 1
ATOM 1831 C CA . ARG A 1 245 ? -12.586 14.617 7.637 1 92.25 245 ARG A CA 1
ATOM 1832 C C . ARG A 1 245 ? -11.469 14.828 6.617 1 92.25 245 ARG A C 1
ATOM 1834 O O . ARG A 1 245 ? -10.703 13.906 6.32 1 92.25 245 ARG A O 1
ATOM 1841 N N . VAL A 1 246 ? -11.383 16.016 6.074 1 96.88 246 VAL A N 1
ATOM 1842 C CA . VAL A 1 246 ? -10.398 16.312 5.035 1 96.88 246 VAL A CA 1
ATOM 1843 C C . VAL A 1 246 ? -8.992 16.312 5.637 1 96.88 246 VAL A C 1
ATOM 1845 O O . VAL A 1 246 ? -8.82 16.625 6.816 1 96.88 246 VAL A O 1
ATOM 1848 N N . PRO A 1 247 ? -8.047 16.016 4.824 1 97.69 247 PRO A N 1
ATOM 1849 C CA . PRO A 1 247 ? -6.668 16 5.316 1 97.69 247 PRO A CA 1
ATOM 1850 C C . PRO A 1 247 ? -6.051 17.406 5.383 1 97.69 247 PRO A C 1
ATOM 1852 O O . PRO A 1 247 ? -5.008 17.578 6.02 1 97.69 247 PRO A O 1
ATOM 1855 N N . GLY A 1 248 ? -6.676 18.375 4.746 1 98.38 248 GLY A N 1
ATOM 1856 C CA . GLY A 1 248 ? -6.004 19.641 4.508 1 98.38 248 GLY A CA 1
ATOM 1857 C C . GLY A 1 248 ? -5.078 19.609 3.305 1 98.38 248 GLY A C 1
ATOM 1858 O O . GLY A 1 248 ? -4.738 18.531 2.807 1 98.38 248 GLY A O 1
ATOM 1859 N N . GLY A 1 249 ? -4.684 20.688 2.818 1 97.25 249 GLY A N 1
ATOM 1860 C CA . GLY A 1 249 ? -3.834 20.875 1.653 1 97.25 249 GLY A CA 1
ATOM 1861 C C . GLY A 1 249 ? -3.291 22.281 1.535 1 97.25 249 GLY A C 1
ATOM 1862 O O . GLY A 1 249 ? -3.482 23.109 2.436 1 97.25 249 GLY A O 1
ATOM 1863 N N . SER A 1 250 ? -2.492 22.531 0.438 1 98.06 250 SER A N 1
ATOM 1864 C CA . SER A 1 250 ? -2.449 21.719 -0.775 1 98.06 250 SER A CA 1
ATOM 1865 C C . SER A 1 250 ? -1.426 20.594 -0.655 1 98.06 250 SER A C 1
ATOM 1867 O O . SER A 1 250 ? -1.278 19.781 -1.569 1 98.06 250 SER A O 1
ATOM 1869 N N . SER A 1 251 ? -0.621 20.516 0.472 1 98.81 251 SER A N 1
ATOM 1870 C CA . SER A 1 251 ? 0.311 19.406 0.66 1 98.81 251 SER A CA 1
ATOM 1871 C C . SER A 1 251 ? -0.385 18.188 1.274 1 98.81 251 SER A C 1
ATOM 1873 O O . SER A 1 251 ? 0.104 17.609 2.248 1 98.81 251 SER A O 1
ATOM 1875 N N . SER A 1 252 ? -1.488 17.781 0.68 1 98.56 252 SER A N 1
ATOM 1876 C CA . SER A 1 252 ? -2.389 16.766 1.23 1 98.56 252 SER A CA 1
ATOM 1877 C C . SER A 1 252 ? -1.731 15.398 1.25 1 98.56 252 SER A C 1
ATOM 1879 O O . SER A 1 252 ? -1.729 14.719 2.279 1 98.56 252 SER A O 1
ATOM 1881 N N . GLY A 1 253 ? -1.154 14.953 0.106 1 98.56 253 GLY A N 1
ATOM 1882 C CA . GLY A 1 253 ? -0.503 13.656 0.004 1 98.56 253 GLY A CA 1
ATOM 1883 C C . GLY A 1 253 ? 0.625 13.477 1.002 1 98.56 253 GLY A C 1
ATOM 1884 O O . GLY A 1 253 ? 0.602 12.547 1.812 1 98.56 253 GLY A O 1
ATOM 1885 N N . PRO A 1 254 ? 1.612 14.438 0.974 1 98.88 254 PRO A N 1
ATOM 1886 C CA . PRO A 1 254 ? 2.717 14.336 1.931 1 98.88 254 PRO A CA 1
ATOM 1887 C C . PRO A 1 254 ? 2.238 14.297 3.381 1 98.88 254 PRO A C 1
ATOM 1889 O O . PRO A 1 254 ? 2.768 13.531 4.191 1 98.88 254 PRO A O 1
ATOM 1892 N N . ALA A 1 255 ? 1.235 15.094 3.693 1 98.62 255 ALA A N 1
ATOM 1893 C CA . ALA A 1 255 ? 0.725 15.133 5.062 1 98.62 255 ALA A CA 1
ATOM 1894 C C . ALA A 1 255 ? 0.145 13.773 5.461 1 98.62 255 ALA A C 1
ATOM 1896 O O . ALA A 1 255 ? 0.456 13.258 6.535 1 98.62 255 ALA A O 1
ATOM 1897 N N . SER A 1 256 ? -0.669 13.211 4.59 1 97.94 256 SER A N 1
ATOM 1898 C CA . SER A 1 256 ? -1.283 11.922 4.891 1 97.94 256 SER A CA 1
ATOM 1899 C C . SER A 1 256 ? -0.237 10.812 4.965 1 97.94 256 SER A C 1
ATOM 1901 O O . SER A 1 256 ? -0.348 9.898 5.785 1 97.94 256 SER A O 1
ATOM 1903 N N . ALA A 1 257 ? 0.737 10.859 4.07 1 98.31 257 ALA A N 1
ATOM 1904 C CA . ALA A 1 257 ? 1.816 9.875 4.102 1 98.31 257 ALA A CA 1
ATOM 1905 C C . ALA A 1 257 ? 2.533 9.891 5.449 1 98.31 257 ALA A C 1
ATOM 1907 O O . ALA A 1 257 ? 2.791 8.836 6.031 1 98.31 257 ALA A O 1
ATOM 1908 N N . VAL A 1 258 ? 2.838 11.078 5.988 1 97.75 258 VAL A N 1
ATOM 1909 C CA . VAL A 1 258 ? 3.551 11.211 7.254 1 97.75 258 VAL A CA 1
ATOM 1910 C C . VAL A 1 258 ? 2.639 10.797 8.406 1 97.75 258 VAL A C 1
ATOM 1912 O O . VAL A 1 258 ? 3.041 10.023 9.273 1 97.75 258 VAL A O 1
ATOM 1915 N N . ALA A 1 259 ? 1.403 11.297 8.383 1 95.62 259 ALA A N 1
ATOM 1916 C CA . ALA A 1 259 ? 0.47 11.023 9.477 1 95.62 259 ALA A CA 1
ATOM 1917 C C . ALA A 1 259 ? 0.182 9.531 9.586 1 95.62 259 ALA A C 1
ATOM 1919 O O . ALA A 1 259 ? -0.011 9.008 10.688 1 95.62 259 ALA A O 1
ATOM 1920 N N . SER A 1 260 ? 0.206 8.812 8.461 1 93.5 260 SER A N 1
ATOM 1921 C CA . SER A 1 260 ? -0.12 7.391 8.453 1 93.5 260 SER A CA 1
ATOM 1922 C C . SER A 1 260 ? 1.126 6.539 8.656 1 93.5 260 SER A C 1
ATOM 1924 O O . SER A 1 260 ? 1.044 5.309 8.688 1 93.5 260 SER A O 1
ATOM 1926 N N . GLY A 1 261 ? 2.287 7.172 8.734 1 94.38 261 GLY A N 1
ATOM 1927 C CA . GLY A 1 261 ? 3.518 6.441 9 1 94.38 261 GLY A CA 1
ATOM 1928 C C . GLY A 1 261 ? 4.172 5.902 7.738 1 94.38 261 GLY A C 1
ATOM 1929 O O . GLY A 1 261 ? 5.078 5.07 7.812 1 94.38 261 GLY A O 1
ATOM 1930 N N . GLN A 1 262 ? 3.73 6.312 6.598 1 96.62 262 GLN A N 1
ATOM 1931 C CA . GLN A 1 262 ? 4.277 5.812 5.344 1 96.62 262 GLN A CA 1
ATOM 1932 C C . GLN A 1 262 ? 5.559 6.551 4.965 1 96.62 262 GLN A C 1
ATOM 1934 O O . GLN A 1 262 ? 6.34 6.066 4.145 1 96.62 262 GLN A O 1
ATOM 1939 N N . ALA A 1 263 ? 5.793 7.715 5.531 1 98 263 ALA A N 1
ATOM 1940 C CA . ALA A 1 263 ? 7.008 8.508 5.383 1 98 263 ALA A CA 1
ATOM 1941 C C . ALA A 1 263 ? 7.348 9.234 6.68 1 98 263 ALA A C 1
ATOM 1943 O O . ALA A 1 263 ? 6.469 9.477 7.516 1 98 263 ALA A O 1
ATOM 1944 N N . ALA A 1 264 ? 8.57 9.531 6.844 1 97.81 264 ALA A N 1
ATOM 1945 C CA . ALA A 1 264 ? 9.008 10.266 8.031 1 97.81 264 ALA A CA 1
ATOM 1946 C C . ALA A 1 264 ? 8.914 11.773 7.805 1 97.81 264 ALA A C 1
ATOM 1948 O O . ALA A 1 264 ? 8.672 12.531 8.75 1 97.81 264 ALA A O 1
ATOM 1949 N N . ILE A 1 265 ? 9.125 12.164 6.551 1 98.81 265 ILE A N 1
ATOM 1950 C CA . ILE A 1 265 ? 9.18 13.578 6.195 1 98.81 265 ILE A CA 1
ATOM 1951 C C . ILE A 1 265 ? 8.234 13.852 5.023 1 98.81 265 ILE A C 1
ATOM 1953 O O . ILE A 1 265 ? 8.25 13.125 4.027 1 98.81 265 ILE A O 1
ATOM 1957 N N . GLY A 1 266 ? 7.355 14.805 5.191 1 98.94 266 GLY A N 1
ATOM 1958 C CA . GLY A 1 266 ? 6.59 15.328 4.07 1 98.94 266 GLY A CA 1
ATOM 1959 C C . GLY A 1 266 ? 7.133 16.641 3.533 1 98.94 266 GLY A C 1
ATOM 1960 O O . GLY A 1 266 ? 7.109 17.656 4.23 1 98.94 266 GLY A O 1
ATOM 1961 N N . LEU A 1 267 ? 7.672 16.656 2.318 1 98.94 267 LEU A N 1
ATOM 1962 C CA . LEU A 1 267 ? 8.125 17.875 1.661 1 98.94 267 LEU A CA 1
ATOM 1963 C C . LEU A 1 267 ? 6.973 18.547 0.917 1 98.94 267 LEU A C 1
ATOM 1965 O O . LEU A 1 267 ? 6.379 17.953 0.015 1 98.94 267 LEU A O 1
ATOM 1969 N N . GLY A 1 268 ? 6.617 19.734 1.356 1 98.88 268 GLY A N 1
ATOM 1970 C CA . GLY A 1 268 ? 5.5 20.453 0.765 1 98.88 268 GLY A CA 1
ATOM 1971 C C . GLY A 1 268 ? 5.832 21.891 0.426 1 98.88 268 GLY A C 1
ATOM 1972 O O . GLY A 1 268 ? 7.004 22.25 0.335 1 98.88 268 GLY A O 1
ATOM 1973 N N . THR A 1 269 ? 4.824 22.625 0.011 1 98.75 269 THR A N 1
ATOM 1974 C CA . THR A 1 269 ? 4.883 24.062 -0.2 1 98.75 269 THR A CA 1
ATOM 1975 C C . THR A 1 269 ? 3.77 24.766 0.574 1 98.75 269 THR A C 1
ATOM 1977 O O . THR A 1 269 ? 2.76 24.156 0.918 1 98.75 269 THR A O 1
ATOM 1980 N N . ASP A 1 270 ? 4.055 25.953 0.896 1 98.69 270 ASP A N 1
ATOM 1981 C CA . ASP A 1 270 ? 3.082 26.781 1.61 1 98.69 270 ASP A CA 1
ATOM 1982 C C . ASP A 1 270 ? 2.967 28.156 0.979 1 98.69 270 ASP A C 1
ATOM 1984 O O . ASP A 1 270 ? 3.9 28.953 1.049 1 98.69 270 ASP A O 1
ATOM 1988 N N . THR A 1 271 ? 1.861 28.359 0.302 1 98.06 271 THR A N 1
ATOM 1989 C CA . THR A 1 271 ? 1.546 29.672 -0.265 1 98.06 271 THR A CA 1
ATOM 1990 C C . THR A 1 271 ? 0.557 30.422 0.623 1 98.06 271 THR A C 1
ATOM 1992 O O . THR A 1 271 ? 0.784 31.578 0.971 1 98.06 271 THR A O 1
ATOM 1995 N N . ALA A 1 272 ? -0.454 29.75 1.028 1 97.06 272 ALA A N 1
ATOM 1996 C CA . ALA A 1 272 ? -1.533 30.328 1.818 1 97.06 272 ALA A CA 1
ATOM 1997 C C . ALA A 1 272 ? -1.784 29.531 3.09 1 97.06 272 ALA A C 1
ATOM 1999 O O . ALA A 1 272 ? -2.793 29.734 3.771 1 97.06 272 ALA A O 1
ATOM 2000 N N . GLY A 1 273 ? -0.939 28.609 3.412 1 98.19 273 GLY A N 1
ATOM 2001 C CA . GLY A 1 273 ? -1.133 27.75 4.566 1 98.19 273 GLY A CA 1
ATOM 2002 C C . GLY A 1 273 ? -0.997 26.281 4.234 1 98.19 273 GLY A C 1
ATOM 2003 O O . GLY A 1 273 ? -1.25 25.422 5.082 1 98.19 273 GLY A O 1
ATOM 2004 N N . SER A 1 274 ? -0.522 25.922 3.104 1 98.56 274 SER A N 1
ATOM 2005 C CA . SER A 1 274 ? -0.619 24.594 2.506 1 98.56 274 SER A CA 1
ATOM 2006 C C . SER A 1 274 ? 0.282 23.594 3.227 1 98.56 274 SER A C 1
ATOM 2008 O O . SER A 1 274 ? 0.285 22.406 2.902 1 98.56 274 SER A O 1
ATOM 2010 N N . ILE A 1 275 ? 1.089 23.984 4.129 1 98.75 275 ILE A N 1
ATOM 2011 C CA . ILE A 1 275 ? 1.807 23.094 5.031 1 98.75 275 ILE A CA 1
ATOM 2012 C C . ILE A 1 275 ? 1.184 23.172 6.426 1 98.75 275 ILE A C 1
ATOM 2014 O O . ILE A 1 275 ? 0.912 22.125 7.039 1 98.75 275 ILE A O 1
ATOM 2018 N N . ARG A 1 276 ? 0.914 24.344 6.875 1 98.75 276 ARG A N 1
ATOM 2019 C CA . ARG A 1 276 ? 0.398 24.609 8.219 1 98.75 276 ARG A CA 1
ATOM 2020 C C . ARG A 1 276 ? -0.975 23.969 8.406 1 98.75 276 ARG A C 1
ATOM 2022 O O . ARG A 1 276 ? -1.235 23.344 9.43 1 98.75 276 ARG A O 1
ATOM 2029 N N . ILE A 1 277 ? -1.82 24.078 7.395 1 98.75 277 ILE A N 1
ATOM 2030 C CA . ILE A 1 277 ? -3.201 23.625 7.52 1 98.75 277 ILE A CA 1
ATOM 2031 C C . ILE A 1 277 ? -3.242 22.094 7.574 1 98.75 277 ILE A C 1
ATOM 2033 O O . ILE A 1 277 ? -3.803 21.516 8.508 1 98.75 277 ILE A O 1
ATOM 2037 N N . PRO A 1 278 ? -2.637 21.375 6.609 1 98.75 278 PRO A N 1
ATOM 2038 C CA . PRO A 1 278 ? -2.684 19.922 6.758 1 98.75 278 PRO A CA 1
ATOM 2039 C C . PRO A 1 278 ? -1.961 19.438 8.016 1 98.75 278 PRO A C 1
ATOM 2041 O O . PRO A 1 278 ? -2.338 18.406 8.586 1 98.75 278 PRO A O 1
ATOM 2044 N N . SER A 1 279 ? -0.948 20.125 8.477 1 98.75 279 SER A N 1
ATOM 2045 C CA . SER A 1 279 ? -0.308 19.766 9.734 1 98.75 279 SER A CA 1
ATOM 2046 C C . SER A 1 279 ? -1.279 19.891 10.906 1 98.75 279 SER A C 1
ATOM 2048 O O . SER A 1 279 ? -1.38 18.969 11.734 1 98.75 279 SER A O 1
ATOM 2050 N N . ALA A 1 280 ? -2 20.969 10.977 1 98.69 280 ALA A N 1
ATOM 2051 C CA . ALA A 1 280 ? -2.973 21.188 12.047 1 98.69 280 ALA A CA 1
ATOM 2052 C C . ALA A 1 280 ? -4.094 20.156 11.984 1 98.69 280 ALA A C 1
ATOM 2054 O O . ALA A 1 280 ? -4.547 19.656 13.016 1 98.69 280 ALA A O 1
ATOM 2055 N N . TYR A 1 281 ? -4.527 19.875 10.734 1 98.44 281 TYR A N 1
ATOM 2056 C CA . TYR A 1 281 ? -5.668 19 10.539 1 98.44 281 TYR A CA 1
ATOM 2057 C C . TYR A 1 281 ? -5.301 17.547 10.844 1 98.44 281 TYR A C 1
ATOM 2059 O O . TYR A 1 281 ? -6.168 16.734 11.18 1 98.44 281 TYR A O 1
ATOM 2067 N N . GLN A 1 282 ? -4.043 17.234 10.758 1 96.75 282 GLN A N 1
ATOM 2068 C CA . GLN A 1 282 ? -3.684 15.836 10.906 1 96.75 282 GLN A CA 1
ATOM 2069 C C . GLN A 1 282 ? -2.762 15.625 12.102 1 96.75 282 GLN A C 1
ATOM 2071 O O . GLN A 1 282 ? -2.211 14.539 12.289 1 96.75 282 GLN A O 1
ATOM 2076 N N . GLY A 1 283 ? -2.541 16.625 12.898 1 96.25 283 GLY A N 1
ATOM 2077 C CA . GLY A 1 283 ? -1.737 16.5 14.109 1 96.25 283 GLY A CA 1
ATOM 2078 C C . GLY A 1 283 ? -0.254 16.359 13.82 1 96.25 283 GLY A C 1
ATOM 2079 O O . GLY A 1 283 ? 0.423 15.539 14.438 1 96.25 283 GLY A O 1
ATOM 2080 N N . LEU A 1 284 ? 0.229 17.094 12.891 1 97.94 284 LEU A N 1
ATOM 2081 C CA . LEU A 1 284 ? 1.638 17.062 12.516 1 97.94 284 LEU A CA 1
ATOM 2082 C C . LEU A 1 284 ? 2.332 18.359 12.891 1 97.94 284 LEU A C 1
ATOM 2084 O O . LEU A 1 284 ? 1.67 19.375 13.141 1 97.94 284 LEU A O 1
ATOM 2088 N N . TRP A 1 285 ? 3.641 18.266 13.008 1 98.75 285 TRP A N 1
ATOM 2089 C CA . TRP A 1 285 ? 4.477 19.453 12.961 1 98.75 285 TRP A CA 1
ATOM 2090 C C . TRP A 1 285 ? 4.664 19.922 11.523 1 98.75 285 TRP A C 1
ATOM 2092 O O . TRP A 1 285 ? 4.848 19.109 10.617 1 98.75 285 TRP A O 1
ATOM 2102 N N . GLY A 1 286 ? 4.57 21.172 11.273 1 98.88 286 GLY A N 1
ATOM 2103 C CA . GLY A 1 286 ? 4.781 21.703 9.938 1 98.88 286 GLY A CA 1
ATOM 2104 C C . GLY A 1 286 ? 5.465 23.062 9.938 1 98.88 286 GLY A C 1
ATOM 2105 O O . GLY A 1 286 ? 5.051 23.969 10.664 1 98.88 286 GLY A O 1
ATOM 2106 N N . LEU A 1 287 ? 6.5 23.219 9.133 1 98.94 287 LEU A N 1
ATOM 2107 C CA . LEU A 1 287 ? 7.246 24.469 9.062 1 98.94 287 LEU A CA 1
ATOM 2108 C C . LEU A 1 287 ? 7.117 25.109 7.68 1 98.94 287 LEU A C 1
ATOM 2110 O O . LEU A 1 287 ? 7.512 24.5 6.68 1 98.94 287 LEU A O 1
ATOM 2114 N N . ARG A 1 288 ? 6.484 26.219 7.637 1 98.62 288 ARG A N 1
ATOM 2115 C CA . ARG A 1 288 ? 6.672 27.156 6.535 1 98.62 288 ARG A CA 1
ATOM 2116 C C . ARG A 1 288 ? 7.926 28 6.738 1 98.62 288 ARG A C 1
ATOM 2118 O O . ARG A 1 288 ? 8.055 28.703 7.746 1 98.62 288 ARG A O 1
ATOM 2125 N N . THR A 1 289 ? 8.836 28 5.824 1 98.81 289 THR A N 1
ATOM 2126 C CA . THR A 1 289 ? 10.094 28.703 6.035 1 98.81 289 THR A CA 1
ATOM 2127 C C . THR A 1 289 ? 9.969 30.172 5.668 1 98.81 289 THR A C 1
ATOM 2129 O O . THR A 1 289 ? 8.953 30.594 5.109 1 98.81 289 THR A O 1
ATOM 2132 N N . THR A 1 290 ? 10.969 30.922 6.113 1 98.62 290 THR A N 1
ATOM 2133 C CA . THR A 1 290 ? 11.102 32.312 5.664 1 98.62 290 THR A CA 1
ATOM 2134 C C . THR A 1 290 ? 11.117 32.375 4.141 1 98.62 290 THR A C 1
ATOM 2136 O O . THR A 1 290 ? 11.734 31.547 3.482 1 98.62 290 THR A O 1
ATOM 2139 N N . HIS A 1 291 ? 10.375 33.438 3.572 1 97.94 291 HIS A N 1
ATOM 2140 C CA . HIS A 1 291 ? 10.414 33.625 2.127 1 97.94 291 HIS A CA 1
ATOM 2141 C C . HIS A 1 291 ? 11.852 33.656 1.608 1 97.94 291 HIS A C 1
ATOM 2143 O O . HIS A 1 291 ? 12.703 34.344 2.152 1 97.94 291 HIS A O 1
ATOM 2149 N N . GLY A 1 292 ? 12.109 32.75 0.615 1 96.44 292 GLY A N 1
ATOM 2150 C CA . GLY A 1 292 ? 13.383 32.781 -0.086 1 96.44 292 GLY A CA 1
ATOM 2151 C C . GLY A 1 292 ? 14.469 32 0.623 1 96.44 292 GLY A C 1
ATOM 2152 O O . GLY A 1 292 ? 15.578 31.859 0.109 1 96.44 292 GLY A O 1
ATOM 2153 N N . ARG A 1 293 ? 14.156 31.469 1.754 1 97.12 293 ARG A N 1
ATOM 2154 C CA . ARG A 1 293 ? 15.156 30.75 2.553 1 97.12 293 ARG A CA 1
ATOM 2155 C C . ARG A 1 293 ? 15.57 29.453 1.883 1 97.12 293 ARG A C 1
ATOM 2157 O O . ARG A 1 293 ? 16.719 29.016 2.031 1 97.12 293 ARG A O 1
ATOM 2164 N N . VAL A 1 294 ? 14.68 28.75 1.253 1 97.88 294 VAL A N 1
ATOM 2165 C CA . VAL A 1 294 ? 14.93 27.547 0.479 1 97.88 294 VAL A CA 1
ATOM 2166 C C . VAL A 1 294 ? 14.578 27.781 -0.987 1 97.88 294 VAL A C 1
ATOM 2168 O O . VAL A 1 294 ? 13.539 28.375 -1.294 1 97.88 294 VAL A O 1
ATOM 2171 N N . SER A 1 295 ? 15.469 27.359 -1.85 1 97.38 295 SER A N 1
ATOM 2172 C CA . SER A 1 295 ? 15.273 27.562 -3.281 1 97.38 295 SER A CA 1
ATOM 2173 C C . SER A 1 295 ? 13.977 26.938 -3.766 1 97.38 295 SER A C 1
ATOM 2175 O O . SER A 1 295 ? 13.633 25.828 -3.354 1 97.38 295 SER A O 1
ATOM 2177 N N . ARG A 1 296 ? 13.312 27.625 -4.711 1 98 296 ARG A N 1
ATOM 2178 C CA . ARG A 1 296 ? 12.086 27.109 -5.309 1 98 296 ARG A CA 1
ATOM 2179 C C . ARG A 1 296 ? 12.328 26.625 -6.734 1 98 296 ARG A C 1
ATOM 2181 O O . ARG A 1 296 ? 11.383 26.359 -7.477 1 98 296 ARG A O 1
ATOM 2188 N N . GLU A 1 297 ? 13.617 26.594 -7.094 1 98 297 GLU A N 1
ATOM 2189 C CA . GLU A 1 297 ? 13.938 26.031 -8.398 1 98 297 GLU A CA 1
ATOM 2190 C C . GLU A 1 297 ? 13.414 24.594 -8.516 1 98 297 GLU A C 1
ATOM 2192 O O . GLU A 1 297 ? 13.547 23.812 -7.582 1 98 297 GLU A O 1
ATOM 2197 N N . GLY A 1 298 ? 12.82 24.281 -9.648 1 98.19 298 GLY A N 1
ATOM 2198 C CA . GLY A 1 298 ? 12.312 22.938 -9.883 1 98.19 298 GLY A CA 1
ATOM 2199 C C . GLY A 1 298 ? 10.984 22.672 -9.188 1 98.19 298 GLY A C 1
ATOM 2200 O O . GLY A 1 298 ? 10.516 21.531 -9.148 1 98.19 298 GLY A O 1
ATOM 2201 N N . VAL A 1 299 ? 10.367 23.734 -8.586 1 98.69 299 VAL A N 1
ATOM 2202 C CA . VAL A 1 299 ? 9.047 23.625 -7.969 1 98.69 299 VAL A CA 1
ATOM 2203 C C . VAL A 1 299 ? 8.008 24.344 -8.836 1 98.69 299 VAL A C 1
ATOM 2205 O O . VAL A 1 299 ? 8.18 25.516 -9.188 1 98.69 299 VAL A O 1
ATOM 2208 N N . HIS A 1 300 ? 6.949 23.625 -9.234 1 98.69 300 HIS A N 1
ATOM 2209 C CA . HIS A 1 300 ? 5.883 24.266 -10 1 98.69 300 HIS A CA 1
ATOM 2210 C C . HIS A 1 300 ? 5.266 25.422 -9.234 1 98.69 300 HIS A C 1
ATOM 2212 O O . HIS A 1 300 ? 4.816 25.25 -8.102 1 98.69 300 HIS A O 1
ATOM 2218 N N . PRO A 1 301 ? 5.16 26.641 -9.781 1 98.25 301 PRO A N 1
ATOM 2219 C CA . PRO A 1 301 ? 4.793 27.844 -9.031 1 98.25 301 PRO A CA 1
ATOM 2220 C C . PRO A 1 301 ? 3.285 28.078 -8.992 1 98.25 301 PRO A C 1
ATOM 2222 O O . PRO A 1 301 ? 2.568 27.672 -9.906 1 98.25 301 PRO A O 1
ATOM 2225 N N . LEU A 1 302 ? 2.842 28.672 -7.938 1 98.38 302 LEU A N 1
ATOM 2226 C CA . LEU A 1 302 ? 1.525 29.281 -7.859 1 98.38 302 LEU A CA 1
ATOM 2227 C C . LEU A 1 302 ? 1.648 30.812 -7.75 1 98.38 302 LEU A C 1
ATOM 2229 O O . LEU A 1 302 ? 0.995 31.547 -8.492 1 98.38 302 LEU A O 1
ATOM 2233 N N . SER A 1 303 ? 2.457 31.25 -6.848 1 98.38 303 SER A N 1
ATOM 2234 C CA . SER A 1 303 ? 2.648 32.688 -6.605 1 98.38 303 SER A CA 1
ATOM 2235 C C . SER A 1 303 ? 4.086 33 -6.203 1 98.38 303 SER A C 1
ATOM 2237 O O . SER A 1 303 ? 4.543 32.562 -5.137 1 98.38 303 SER A O 1
ATOM 2239 N N . GLU A 1 304 ? 4.75 33.812 -6.98 1 96.38 304 GLU A N 1
ATOM 2240 C CA . GLU A 1 304 ? 6.156 34.125 -6.77 1 96.38 304 GLU A CA 1
ATOM 2241 C C . GLU A 1 304 ? 6.359 34.844 -5.438 1 96.38 304 GLU A C 1
ATOM 2243 O O . GLU A 1 304 ? 7.391 34.656 -4.781 1 96.38 304 GLU A O 1
ATOM 2248 N N . SER A 1 305 ? 5.461 35.594 -5.023 1 98 305 SER A N 1
ATOM 2249 C CA . SER A 1 305 ? 5.617 36.438 -3.842 1 98 305 SER A CA 1
ATOM 2250 C C . SER A 1 305 ? 5.395 35.656 -2.561 1 98 305 SER A C 1
ATOM 2252 O O . SER A 1 305 ? 5.844 36.062 -1.486 1 98 305 SER A O 1
ATOM 2254 N N . PHE A 1 306 ? 4.719 34.469 -2.68 1 98.56 306 PHE A N 1
ATOM 2255 C CA . PHE A 1 306 ? 4.246 33.875 -1.429 1 98.56 306 PHE A CA 1
ATOM 2256 C C . PHE A 1 306 ? 4.66 32.438 -1.322 1 98.56 306 PHE A C 1
ATOM 2258 O O . PHE A 1 306 ? 4.691 31.859 -0.226 1 98.56 306 PHE A O 1
ATOM 2265 N N . ASP A 1 307 ? 4.93 31.734 -2.496 1 98.56 307 ASP A N 1
ATOM 2266 C CA . ASP A 1 307 ? 5.305 30.328 -2.467 1 98.56 307 ASP A CA 1
ATOM 2267 C C . ASP A 1 307 ? 6.527 30.109 -1.58 1 98.56 307 ASP A C 1
ATOM 2269 O O . ASP A 1 307 ? 7.508 30.859 -1.66 1 98.56 307 ASP A O 1
ATOM 2273 N N . THR A 1 308 ? 6.438 29.094 -0.733 1 98.19 308 THR A N 1
ATOM 2274 C CA . THR A 1 308 ? 7.539 28.766 0.167 1 98.19 308 THR A CA 1
ATOM 2275 C C . THR A 1 308 ? 7.684 27.266 0.323 1 98.19 308 THR A C 1
ATOM 2277 O O . THR A 1 308 ? 6.684 26.547 0.377 1 98.19 308 THR A O 1
ATOM 2280 N N . VAL A 1 309 ? 8.961 26.797 0.327 1 98.69 309 VAL A N 1
ATOM 2281 C CA . VAL A 1 309 ? 9.25 25.391 0.595 1 98.69 309 VAL A CA 1
ATOM 2282 C C . VAL A 1 309 ? 9.18 25.125 2.098 1 98.69 309 VAL A C 1
ATOM 2284 O O . VAL A 1 309 ? 9.602 25.953 2.902 1 98.69 309 VAL A O 1
ATOM 2287 N N . GLY A 1 310 ? 8.617 24.062 2.521 1 98.81 310 GLY A N 1
ATOM 2288 C CA . GLY A 1 310 ? 8.562 23.625 3.904 1 98.81 310 GLY A CA 1
ATOM 2289 C C . GLY A 1 310 ? 8.352 22.125 4.039 1 98.81 310 GLY A C 1
ATOM 2290 O O . GLY A 1 310 ? 8.391 21.391 3.049 1 98.81 310 GLY A O 1
ATOM 2291 N N . TRP A 1 311 ? 8.195 21.672 5.27 1 98.94 311 TRP A N 1
ATOM 2292 C CA . TRP A 1 311 ? 8.094 20.234 5.488 1 98.94 311 TRP A CA 1
ATOM 2293 C C . TRP A 1 311 ? 7.25 19.922 6.723 1 98.94 311 TRP A C 1
ATOM 2295 O O . TRP A 1 311 ? 6.957 20.828 7.52 1 98.94 311 TRP A O 1
ATOM 2305 N N . MET A 1 312 ? 6.816 18.703 6.816 1 98.88 312 MET A N 1
ATOM 2306 C CA . MET A 1 312 ? 5.957 18.203 7.887 1 98.88 312 MET A CA 1
ATOM 2307 C C . MET A 1 312 ? 6.531 16.922 8.492 1 98.88 312 MET A C 1
ATOM 2309 O O . MET A 1 312 ? 7.098 16.094 7.777 1 98.88 312 MET A O 1
ATOM 2313 N N . THR A 1 313 ? 6.422 16.766 9.773 1 98.5 313 THR A N 1
ATOM 2314 C CA . THR A 1 313 ? 6.875 15.57 10.492 1 98.5 313 THR A CA 1
ATOM 2315 C C . THR A 1 313 ? 5.895 15.211 11.609 1 98.5 313 THR A C 1
ATOM 2317 O O . THR A 1 313 ? 4.973 15.969 11.898 1 98.5 313 THR A O 1
ATOM 2320 N N . ARG A 1 314 ? 6.102 14.062 12.258 1 96.06 314 ARG A N 1
ATOM 2321 C CA . ARG A 1 314 ? 5.191 13.602 13.305 1 96.06 314 ARG A CA 1
ATOM 2322 C C . ARG A 1 314 ? 5.629 14.102 14.672 1 96.06 314 ARG A C 1
ATOM 2324 O O . ARG A 1 314 ? 4.832 14.141 15.609 1 96.06 314 ARG A O 1
ATOM 2331 N N . ASP A 1 315 ? 6.945 14.422 14.758 1 95.12 315 ASP A N 1
ATOM 2332 C CA . ASP A 1 315 ? 7.469 14.805 16.062 1 95.12 315 ASP A CA 1
ATOM 2333 C C . ASP A 1 315 ? 8.484 15.938 15.945 1 95.12 315 ASP A C 1
ATOM 2335 O O . ASP A 1 315 ? 9 16.203 14.852 1 95.12 315 ASP A O 1
ATOM 2339 N N . ALA A 1 316 ? 8.75 16.547 17.125 1 97.31 316 ALA A N 1
ATOM 2340 C CA . ALA A 1 316 ? 9.602 17.734 17.188 1 97.31 316 ALA A CA 1
ATOM 2341 C C . ALA A 1 316 ? 11.055 17.391 16.875 1 97.31 316 ALA A C 1
ATOM 2343 O O . ALA A 1 316 ? 11.781 18.188 16.266 1 97.31 316 ALA A O 1
ATOM 2344 N N . GLN A 1 317 ? 11.461 16.234 17.266 1 96.62 317 GLN A N 1
ATOM 2345 C CA . GLN A 1 317 ? 12.852 15.836 17.062 1 96.62 317 GLN A CA 1
ATOM 2346 C C . GLN A 1 317 ? 13.164 15.672 15.57 1 96.62 317 GLN A C 1
ATOM 2348 O O . GLN A 1 317 ? 14.188 16.188 15.094 1 96.62 317 GLN A O 1
ATOM 2353 N N . THR A 1 318 ? 12.312 14.93 14.867 1 97.62 318 THR A N 1
ATOM 2354 C CA . THR A 1 318 ? 12.484 14.789 13.422 1 97.62 318 THR A CA 1
ATOM 2355 C C . THR A 1 318 ? 12.414 16.141 12.734 1 97.62 318 THR A C 1
ATOM 2357 O O . THR A 1 318 ? 13.18 16.406 11.805 1 97.62 318 THR A O 1
ATOM 2360 N N . MET A 1 319 ? 11.508 17 13.195 1 98.62 319 MET A N 1
ATOM 2361 C CA . MET A 1 319 ? 11.398 18.359 12.664 1 98.62 319 MET A CA 1
ATOM 2362 C C . MET A 1 319 ? 12.727 19.109 12.797 1 98.62 319 MET A C 1
ATOM 2364 O O . MET A 1 319 ? 13.164 19.766 11.859 1 98.62 319 MET A O 1
ATOM 2368 N N . ASP A 1 320 ? 13.312 18.984 13.922 1 98.31 320 ASP A N 1
ATOM 2369 C CA . ASP A 1 320 ? 14.594 19.641 14.164 1 98.31 320 ASP A CA 1
ATOM 2370 C C . ASP A 1 320 ? 15.672 19.109 13.219 1 98.31 320 ASP A C 1
ATOM 2372 O O . ASP A 1 320 ? 16.406 19.875 12.602 1 98.31 320 ASP A O 1
ATOM 2376 N N . PHE A 1 321 ? 15.75 17.766 13.039 1 98 321 PHE A N 1
ATOM 2377 C CA . PHE A 1 321 ? 16.734 17.141 12.164 1 98 321 PHE A CA 1
ATOM 2378 C C . PHE A 1 321 ? 16.562 17.625 10.727 1 98 321 PHE A C 1
ATOM 2380 O O . PHE A 1 321 ? 17.547 18 10.078 1 98 321 PHE A O 1
ATOM 2387 N N . VAL A 1 322 ? 15.359 17.656 10.266 1 98.75 322 VAL A N 1
ATOM 2388 C CA . VAL A 1 322 ? 15.094 18.031 8.883 1 98.75 322 VAL A CA 1
ATOM 2389 C C . VAL A 1 322 ? 15.406 19.516 8.688 1 98.75 322 VAL A C 1
ATOM 2391 O O . VAL A 1 322 ? 15.961 19.922 7.664 1 98.75 322 VAL A O 1
ATOM 2394 N N . THR A 1 323 ? 15.016 20.344 9.672 1 98.75 323 THR A N 1
ATOM 2395 C CA . THR A 1 323 ? 15.25 21.781 9.578 1 98.75 323 THR A CA 1
ATOM 2396 C C . THR A 1 323 ? 16.75 22.062 9.484 1 98.75 323 THR A C 1
ATOM 2398 O O . THR A 1 323 ? 17.172 22.875 8.648 1 98.75 323 THR A O 1
ATOM 2401 N N . GLN A 1 324 ? 17.516 21.391 10.289 1 98.19 324 GLN A N 1
ATOM 2402 C CA . GLN A 1 324 ? 18.969 21.578 10.25 1 98.19 324 GLN A CA 1
ATOM 2403 C C . GLN A 1 324 ? 19.531 21.141 8.906 1 98.19 324 GLN A C 1
ATOM 2405 O O . GLN A 1 324 ? 20.453 21.781 8.375 1 98.19 324 GLN A O 1
ATOM 2410 N N . ALA A 1 325 ? 19.016 20.078 8.375 1 97.94 325 ALA A N 1
ATOM 2411 C CA . ALA A 1 325 ? 19.516 19.547 7.109 1 97.94 325 ALA A CA 1
ATOM 2412 C C . ALA A 1 325 ? 19.125 20.469 5.949 1 97.94 325 ALA A C 1
ATOM 2414 O O . ALA A 1 325 ? 19.906 20.641 5.008 1 97.94 325 ALA A O 1
ATOM 2415 N N . MET A 1 326 ? 17.969 21.078 5.973 1 98.31 326 MET A N 1
ATOM 2416 C CA . MET A 1 326 ? 17.406 21.844 4.863 1 98.31 326 MET A CA 1
ATOM 2417 C C . MET A 1 326 ? 17.906 23.297 4.906 1 98.31 326 MET A C 1
ATOM 2419 O O . MET A 1 326 ? 17.844 24 3.898 1 98.31 326 MET A O 1
ATOM 2423 N N . LEU A 1 327 ? 18.297 23.672 6.086 1 97.88 327 LEU A N 1
ATOM 2424 C CA . LEU A 1 327 ? 18.797 25.031 6.277 1 97.88 327 LEU A CA 1
ATOM 2425 C C . LEU A 1 327 ? 20.234 25.031 6.781 1 97.88 327 LEU A C 1
ATOM 2427 O O . LEU A 1 327 ? 20.5 25.406 7.926 1 97.88 327 LEU A O 1
ATOM 2431 N N . PRO A 1 328 ? 21.125 24.703 5.918 1 90.31 328 PRO A N 1
ATOM 2432 C CA . PRO A 1 328 ? 22.516 24.562 6.379 1 90.31 328 PRO A CA 1
ATOM 2433 C C . PRO A 1 328 ? 23.125 25.875 6.859 1 90.31 328 PRO A C 1
ATOM 2435 O O . PRO A 1 328 ? 24.047 25.875 7.668 1 90.31 328 PRO A O 1
ATOM 2438 N N . ASP A 1 329 ? 22.625 26.984 6.426 1 93.56 329 ASP A N 1
ATOM 2439 C CA . ASP A 1 329 ? 23.156 28.266 6.855 1 93.56 329 ASP A CA 1
ATOM 2440 C C . ASP A 1 329 ? 22.578 28.672 8.211 1 93.56 329 ASP A C 1
ATOM 2442 O O . ASP A 1 329 ? 21.531 28.188 8.609 1 93.56 329 ASP A O 1
ATOM 2446 N N . ARG A 1 330 ? 23.25 29.578 8.82 1 94.94 330 ARG A N 1
ATOM 2447 C CA . ARG A 1 330 ? 22.781 30.109 10.094 1 94.94 330 ARG A CA 1
ATOM 2448 C C . ARG A 1 330 ? 21.594 31.047 9.898 1 94.94 330 ARG A C 1
ATOM 2450 O O . ARG A 1 330 ? 21.422 31.625 8.828 1 94.94 330 ARG A O 1
ATOM 2457 N N . ASP A 1 331 ? 20.828 31.078 10.922 1 97.69 331 ASP A N 1
ATOM 2458 C CA . ASP A 1 331 ? 19.734 32.062 10.945 1 97.69 331 ASP A CA 1
ATOM 2459 C C . ASP A 1 331 ? 20.281 33.5 10.859 1 97.69 331 ASP A C 1
ATOM 2461 O O . ASP A 1 331 ? 21.359 33.781 11.383 1 97.69 331 ASP A O 1
ATOM 2465 N N . THR A 1 332 ? 19.531 34.344 10.219 1 96.69 332 THR A N 1
ATOM 2466 C CA . THR A 1 332 ? 19.938 35.719 10.102 1 96.69 332 THR A CA 1
ATOM 2467 C C . THR A 1 332 ? 19.25 36.562 11.172 1 96.69 332 THR A C 1
ATOM 2469 O O . THR A 1 332 ? 19.594 37.75 11.359 1 96.69 332 THR A O 1
ATOM 2472 N N . ALA A 1 333 ? 18.266 36.031 11.836 1 96.38 333 ALA A N 1
ATOM 2473 C CA . ALA A 1 333 ? 17.562 36.688 12.938 1 96.38 333 ALA A CA 1
ATOM 2474 C C . ALA A 1 333 ? 17.578 35.844 14.195 1 96.38 333 ALA A C 1
ATOM 2476 O O . ALA A 1 333 ? 17.656 34.594 14.117 1 96.38 333 ALA A O 1
ATOM 2477 N N . THR A 1 334 ? 17.516 36.5 15.336 1 94.75 334 THR A N 1
ATOM 2478 C CA . THR A 1 334 ? 17.453 35.844 16.625 1 94.75 334 THR A CA 1
ATOM 2479 C C . THR A 1 334 ? 16.109 36.094 17.312 1 94.75 334 THR A C 1
ATOM 2481 O O . THR A 1 334 ? 15.43 37.062 17 1 94.75 334 THR A O 1
ATOM 2484 N N . LEU A 1 335 ? 15.789 35.25 18.188 1 96.5 335 LEU A N 1
ATOM 2485 C CA . LEU A 1 335 ? 14.594 35.438 19 1 96.5 335 LEU A CA 1
ATOM 2486 C C . LEU A 1 335 ? 14.914 36.219 20.266 1 96.5 335 LEU A C 1
ATOM 2488 O O . LEU A 1 335 ? 15.969 36.031 20.891 1 96.5 335 LEU A O 1
ATOM 2492 N N . SER A 1 336 ? 14.047 37.094 20.719 1 94 336 SER A N 1
ATOM 2493 C CA . SER A 1 336 ? 14.25 37.906 21.906 1 94 336 SER A CA 1
ATOM 2494 C C . SER A 1 336 ? 13.961 37.125 23.188 1 94 336 SER A C 1
ATOM 2496 O O . SER A 1 336 ? 14.336 37.531 24.281 1 94 336 SER A O 1
ATOM 2498 N N . GLY A 1 337 ? 13.281 36.031 23 1 91 337 GLY A N 1
ATOM 2499 C CA . GLY A 1 337 ? 12.82 35.281 24.172 1 91 337 GLY A CA 1
ATOM 2500 C C . GLY A 1 337 ? 11.406 35.625 24.578 1 91 337 GLY A C 1
ATOM 2501 O O . GLY A 1 337 ? 10.781 34.906 25.359 1 91 337 GLY A O 1
ATOM 2502 N N . GLU A 1 338 ? 10.883 36.719 24.078 1 94.81 338 GLU A N 1
ATOM 2503 C CA . GLU A 1 338 ? 9.508 37.125 24.375 1 94.81 338 GLU A CA 1
ATOM 2504 C C . GLU A 1 338 ? 8.508 36.344 23.547 1 94.81 338 GLU A C 1
ATOM 2506 O O . GLU A 1 338 ? 8.797 35.969 22.406 1 94.81 338 GLU A O 1
ATOM 2511 N N . VAL A 1 339 ? 7.379 36.062 24.172 1 96.81 339 VAL A N 1
ATOM 2512 C CA . VAL A 1 339 ? 6.281 35.375 23.5 1 96.81 339 VAL A CA 1
ATOM 2513 C C . VAL A 1 339 ? 5.02 36.219 23.562 1 96.81 339 VAL A C 1
ATOM 2515 O O . VAL A 1 339 ? 4.672 36.75 24.625 1 96.81 339 VAL A O 1
ATOM 2518 N N . ALA A 1 340 ? 4.41 36.469 22.453 1 97 340 ALA A N 1
ATOM 2519 C CA . ALA A 1 340 ? 3.131 37.156 22.406 1 97 340 ALA A CA 1
ATOM 2520 C C . ALA A 1 340 ? 2.004 36.219 22 1 97 340 ALA A C 1
ATOM 2522 O O . ALA A 1 340 ? 2.068 35.594 20.938 1 97 340 ALA A O 1
ATOM 2523 N N . VAL A 1 341 ? 0.985 36.094 22.797 1 96.56 341 VAL A N 1
ATOM 2524 C CA . VAL A 1 341 ? -0.196 35.312 22.484 1 96.56 341 VAL A CA 1
ATOM 2525 C C . VAL A 1 341 ? -1.25 36.188 21.812 1 96.56 341 VAL A C 1
ATOM 2527 O O . VAL A 1 341 ? -1.678 37.188 22.406 1 96.56 341 VAL A O 1
ATOM 2530 N N . CYS A 1 342 ? -1.602 35.812 20.656 1 93.12 342 CYS A N 1
ATOM 2531 C CA . CYS A 1 342 ? -2.58 36.625 19.922 1 93.12 342 CYS A CA 1
ATOM 2532 C C . CYS A 1 342 ? -3.98 36.406 20.484 1 93.12 342 CYS A C 1
ATOM 2534 O O . CYS A 1 342 ? -4.5 35.281 20.469 1 93.12 342 CYS A O 1
ATOM 2536 N N . ALA A 1 343 ? -4.602 37.406 20.969 1 86.75 343 ALA A N 1
ATOM 2537 C CA . ALA A 1 343 ? -6.008 37.406 21.359 1 86.75 343 ALA A CA 1
ATOM 2538 C C . ALA A 1 343 ? -6.918 37.656 20.172 1 86.75 343 ALA A C 1
ATOM 2540 O O . ALA A 1 343 ? -6.965 38.75 19.625 1 86.75 343 ALA A O 1
ATOM 2541 N N . LEU A 1 344 ? -7.492 36.562 19.672 1 82.75 344 LEU A N 1
ATOM 2542 C CA . LEU A 1 344 ? -8.328 36.688 18.484 1 82.75 344 LEU A CA 1
ATOM 2543 C C . LEU A 1 344 ? -9.773 37 18.859 1 82.75 344 LEU A C 1
ATOM 2545 O O . LEU A 1 344 ? -10.258 36.531 19.891 1 82.75 344 LEU A O 1
ATOM 2549 N N . PRO A 1 345 ? -10.398 37.844 18.016 1 73.12 345 PRO A N 1
ATOM 2550 C CA . PRO A 1 345 ? -11.836 38 18.25 1 73.12 345 PRO A CA 1
ATOM 2551 C C . PRO A 1 345 ? -12.609 36.688 18.141 1 73.12 345 PRO A C 1
ATOM 2553 O O . PRO A 1 345 ? -12.219 35.812 17.391 1 73.12 345 PRO A O 1
ATOM 2556 N N . GLY A 1 346 ? -13.508 36.5 19.016 1 66.62 346 GLY A N 1
ATOM 2557 C CA . GLY A 1 346 ? -14.266 35.25 19.172 1 66.62 346 GLY A CA 1
ATOM 2558 C C . GLY A 1 346 ? -14.805 34.719 17.844 1 66.62 346 GLY A C 1
ATOM 2559 O O . GLY A 1 346 ? -14.93 33.531 17.672 1 66.62 346 GLY A O 1
ATOM 2560 N N . GLN A 1 347 ? -15.023 35.5 16.844 1 79.69 347 GLN A N 1
ATOM 2561 C CA . GLN A 1 347 ? -15.703 35.031 15.641 1 79.69 347 GLN A CA 1
ATOM 2562 C C . GLN A 1 347 ? -14.703 34.594 14.578 1 79.69 347 GLN A C 1
ATOM 2564 O O . GLN A 1 347 ? -15.086 34 13.562 1 79.69 347 GLN A O 1
ATOM 2569 N N . MET A 1 348 ? -13.484 34.531 14.898 1 89.19 348 MET A N 1
ATOM 2570 C CA . MET A 1 348 ? -12.484 34.219 13.883 1 89.19 348 MET A CA 1
ATOM 2571 C C . MET A 1 348 ? -12.117 32.75 13.922 1 89.19 348 MET A C 1
ATOM 2573 O O . MET A 1 348 ? -11.648 32.188 12.93 1 89.19 348 MET A O 1
ATOM 2577 N N . VAL A 1 349 ? -12.312 32.156 15.086 1 94.25 349 VAL A N 1
ATOM 2578 C CA . VAL A 1 349 ? -11.945 30.766 15.273 1 94.25 349 VAL A CA 1
ATOM 2579 C C . VAL A 1 349 ? -13.086 30.016 15.969 1 94.25 349 VAL A C 1
ATOM 2581 O O . VAL A 1 349 ? -13.805 30.594 16.797 1 94.25 349 VAL A O 1
ATOM 2584 N N . ASP A 1 350 ? -13.32 28.781 15.648 1 95.5 350 ASP A N 1
ATOM 2585 C CA . ASP A 1 350 ? -14.352 27.969 16.297 1 95.5 350 ASP A CA 1
ATOM 2586 C C . ASP A 1 350 ? -14.047 27.797 17.797 1 95.5 350 ASP A C 1
ATOM 2588 O O . ASP A 1 350 ? -12.883 27.781 18.188 1 95.5 350 ASP A O 1
ATOM 2592 N N . ALA A 1 351 ? -15.094 27.547 18.594 1 95 351 ALA A N 1
ATOM 2593 C CA . ALA A 1 351 ? -14.992 27.516 20.047 1 95 351 ALA A CA 1
ATOM 2594 C C . ALA A 1 351 ? -14.07 26.406 20.516 1 95 351 ALA A C 1
ATOM 2596 O O . ALA A 1 351 ? -13.297 26.578 21.453 1 95 351 ALA A O 1
ATOM 2597 N N . ASP A 1 352 ? -14.141 25.312 19.906 1 94.69 352 ASP A N 1
ATOM 2598 C CA . ASP A 1 352 ? -13.328 24.172 20.328 1 94.69 352 ASP A CA 1
ATOM 2599 C C . ASP A 1 352 ? -11.844 24.438 20.062 1 94.69 352 ASP A C 1
ATOM 2601 O O . ASP A 1 352 ? -10.992 24.094 20.875 1 94.69 352 ASP A O 1
ATOM 2605 N N . VAL A 1 353 ? -11.562 25.062 18.938 1 96.88 353 VAL A N 1
ATOM 2606 C CA . VAL A 1 353 ? -10.188 25.391 18.594 1 96.88 353 VAL A CA 1
ATOM 2607 C C . VAL A 1 353 ? -9.672 26.484 19.531 1 96.88 353 VAL A C 1
ATOM 2609 O O . VAL A 1 353 ? -8.539 26.422 20.016 1 96.88 353 VAL A O 1
ATOM 2612 N N . ALA A 1 354 ? -10.531 27.453 19.812 1 95.81 354 ALA A N 1
ATOM 2613 C CA . ALA A 1 354 ? -10.156 28.531 20.719 1 95.81 354 ALA A CA 1
ATOM 2614 C C . ALA A 1 354 ? -9.836 28 22.109 1 95.81 354 ALA A C 1
ATOM 2616 O O . ALA A 1 354 ? -8.875 28.438 22.734 1 95.81 354 ALA A O 1
ATOM 2617 N N . GLN A 1 355 ? -10.648 27.109 22.562 1 95.06 355 GLN A N 1
ATOM 2618 C CA . GLN A 1 355 ? -10.445 26.516 23.875 1 95.06 355 GLN A CA 1
ATOM 2619 C C . GLN A 1 355 ? -9.156 25.703 23.938 1 95.06 355 GLN A C 1
ATOM 2621 O O . GLN A 1 355 ? -8.398 25.797 24.906 1 95.06 355 GLN A O 1
ATOM 2626 N N . ALA A 1 356 ? -8.953 24.891 22.922 1 95.81 356 ALA A N 1
ATOM 2627 C CA . ALA A 1 356 ? -7.734 24.094 22.859 1 95.81 356 ALA A CA 1
ATOM 2628 C C . ALA A 1 356 ? -6.496 24.984 22.812 1 95.81 356 ALA A C 1
ATOM 2630 O O . ALA A 1 356 ? -5.492 24.688 23.469 1 95.81 356 ALA A O 1
ATOM 2631 N N . PHE A 1 357 ? -6.559 26.062 22.078 1 96.56 357 PHE A N 1
ATOM 2632 C CA . PHE A 1 357 ? -5.469 27.016 21.953 1 96.56 357 PHE A CA 1
ATOM 2633 C C . PHE A 1 357 ? -5.156 27.672 23.297 1 96.56 357 PHE A C 1
ATOM 2635 O O . PHE A 1 357 ? -4.004 27.688 23.734 1 96.56 357 PHE A O 1
ATOM 2642 N N . ALA A 1 358 ? -6.176 28.156 23.906 1 95.06 358 ALA A N 1
ATOM 2643 C CA . ALA A 1 358 ? -6 28.828 25.203 1 95.06 358 ALA A CA 1
ATOM 2644 C C . ALA A 1 358 ? -5.383 27.891 26.234 1 95.06 358 ALA A C 1
ATOM 2646 O O . ALA A 1 358 ? -4.438 28.25 26.938 1 95.06 358 ALA A O 1
ATOM 2647 N N . ARG A 1 359 ? -5.945 26.719 26.281 1 95.56 359 ARG A N 1
ATOM 2648 C CA . ARG A 1 359 ? -5.441 25.719 27.234 1 95.56 359 ARG A CA 1
ATOM 2649 C C . ARG A 1 359 ? -3.98 25.391 26.953 1 95.56 359 ARG A C 1
ATOM 2651 O O . ARG A 1 359 ? -3.18 25.266 27.875 1 95.56 359 ARG A O 1
ATOM 2658 N N . SER A 1 360 ? -3.666 25.25 25.703 1 95.81 360 SER A N 1
ATOM 2659 C CA . SER A 1 360 ? -2.303 24.906 25.328 1 95.81 360 SER A CA 1
ATOM 2660 C C . SER A 1 360 ? -1.333 26.047 25.609 1 95.81 360 SER A C 1
ATOM 2662 O O . SER A 1 360 ? -0.209 25.797 26.062 1 95.81 360 SER A O 1
ATOM 2664 N N . CYS A 1 361 ? -1.717 27.266 25.328 1 95.62 361 CYS A N 1
ATOM 2665 C CA . CYS A 1 361 ? -0.871 28.422 25.609 1 95.62 361 CYS A CA 1
ATOM 2666 C C . CYS A 1 361 ? -0.596 28.531 27.109 1 95.62 361 CYS A C 1
ATOM 2668 O O . CYS A 1 361 ? 0.523 28.859 27.516 1 95.62 361 CYS A O 1
ATOM 2670 N N . ASP A 1 362 ? -1.639 28.25 27.906 1 94.94 362 ASP A N 1
ATOM 2671 C CA . ASP A 1 362 ? -1.461 28.281 29.359 1 94.94 362 ASP A CA 1
ATOM 2672 C C . ASP A 1 362 ? -0.44 27.234 29.797 1 94.94 362 ASP A C 1
ATOM 2674 O O . ASP A 1 362 ? 0.445 27.531 30.609 1 94.94 362 ASP A O 1
ATOM 2678 N N . ALA A 1 363 ? -0.604 26.078 29.297 1 95 363 ALA A N 1
ATOM 2679 C CA . ALA A 1 363 ? 0.32 25 29.641 1 95 363 ALA A CA 1
ATOM 2680 C C . ALA A 1 363 ? 1.744 25.344 29.203 1 95 363 ALA A C 1
ATOM 2682 O O . ALA A 1 363 ? 2.701 25.062 29.938 1 95 363 ALA A O 1
ATOM 2683 N N . MET A 1 364 ? 1.895 25.906 28.031 1 94.31 364 MET A N 1
ATOM 2684 C CA . MET A 1 364 ? 3.201 26.281 27.5 1 94.31 364 MET A CA 1
ATOM 2685 C C . MET A 1 364 ? 3.826 27.391 28.359 1 94.31 364 MET A C 1
ATOM 2687 O O . MET A 1 364 ? 5.027 27.359 28.625 1 94.31 364 MET A O 1
ATOM 2691 N N . HIS A 1 365 ? 3 28.328 28.688 1 94.12 365 HIS A N 1
ATOM 2692 C CA . HIS A 1 365 ? 3.445 29.406 29.562 1 94.12 365 HIS A CA 1
ATOM 2693 C C . HIS A 1 365 ? 3.975 28.859 30.891 1 94.12 365 HIS A C 1
ATOM 2695 O O . HIS A 1 365 ? 5.07 29.234 31.328 1 94.12 365 HIS A O 1
ATOM 2701 N N . ASP A 1 366 ? 3.209 27.969 31.469 1 92.5 366 ASP A N 1
ATOM 2702 C CA . ASP A 1 366 ? 3.598 27.375 32.75 1 92.5 366 ASP A CA 1
ATOM 2703 C C . ASP A 1 366 ? 4.895 26.578 32.594 1 92.5 366 ASP A C 1
ATOM 2705 O O . ASP A 1 366 ? 5.766 26.641 33.469 1 92.5 366 ASP A O 1
ATOM 2709 N N . ALA A 1 367 ? 4.961 25.859 31.562 1 90.25 367 ALA A N 1
ATOM 2710 C CA . ALA A 1 367 ? 6.148 25.047 31.328 1 90.25 367 ALA A CA 1
ATOM 2711 C C . ALA A 1 367 ? 7.383 25.922 31.125 1 90.25 367 ALA A C 1
ATOM 2713 O O . ALA A 1 367 ? 8.484 25.562 31.547 1 90.25 367 ALA A O 1
ATOM 2714 N N . ALA A 1 368 ? 7.246 27.031 30.406 1 88.31 368 ALA A N 1
ATOM 2715 C CA . ALA A 1 368 ? 8.352 27.938 30.125 1 88.31 368 ALA A CA 1
ATOM 2716 C C . ALA A 1 368 ? 8.859 28.594 31.391 1 88.31 368 ALA A C 1
ATOM 2718 O O . ALA A 1 368 ? 10.062 28.859 31.531 1 88.31 368 ALA A O 1
ATOM 2719 N N . LEU A 1 369 ? 8.062 28.734 32.406 1 86.81 369 LEU A N 1
ATOM 2720 C CA . LEU A 1 369 ? 8.414 29.453 33.625 1 86.81 369 LEU A CA 1
ATOM 2721 C C . LEU A 1 369 ? 8.93 28.484 34.688 1 86.81 369 LEU A C 1
ATOM 2723 O O . LEU A 1 369 ? 9.609 28.891 35.625 1 86.81 369 LEU A O 1
ATOM 2727 N N . ALA A 1 370 ? 8.43 27.188 34.812 1 78.75 370 ALA A N 1
ATOM 2728 C CA . ALA A 1 370 ? 8.734 26.219 35.844 1 78.75 370 ALA A CA 1
ATOM 2729 C C . ALA A 1 370 ? 10.234 26.156 36.125 1 78.75 370 ALA A C 1
ATOM 2731 O O . ALA A 1 370 ? 10.664 25.859 37.219 1 78.75 370 ALA A O 1
ATOM 2732 N N . GLY A 1 371 ? 11.125 26.656 35.344 1 63.44 371 GLY A N 1
ATOM 2733 C CA . GLY A 1 371 ? 12.547 26.578 35.625 1 63.44 371 GLY A CA 1
ATOM 2734 C C . GLY A 1 371 ? 13.227 27.922 35.719 1 63.44 371 GLY A C 1
ATOM 2735 O O . GLY A 1 371 ? 14.438 28 35.906 1 63.44 371 GLY A O 1
ATOM 2736 N N . VAL A 1 372 ? 12.484 28.953 35.5 1 65.31 372 VAL A N 1
ATOM 2737 C CA . VAL A 1 372 ? 13.117 30.266 35.531 1 65.31 372 VAL A CA 1
ATOM 2738 C C . VAL A 1 372 ? 12.688 31.031 36.781 1 65.31 372 VAL A C 1
ATOM 2740 O O . VAL A 1 372 ? 11.516 31.391 36.906 1 65.31 372 VAL A O 1
ATOM 2743 N N . ARG A 1 373 ? 13.453 30.859 37.938 1 64.31 373 ARG A N 1
ATOM 2744 C CA . ARG A 1 373 ? 13.203 31.625 39.156 1 64.31 373 ARG A CA 1
ATOM 2745 C C . ARG A 1 373 ? 13.711 33.062 39 1 64.31 373 ARG A C 1
ATOM 2747 O O . ARG A 1 373 ? 14.828 33.281 38.531 1 64.31 373 ARG A O 1
ATOM 2754 N N . GLY A 1 374 ? 12.773 34.062 39.312 1 64.56 374 GLY A N 1
ATOM 2755 C CA . GLY A 1 374 ? 13.164 35.438 39.531 1 64.56 374 GLY A CA 1
ATOM 2756 C C . GLY A 1 374 ? 13.141 36.281 38.281 1 64.56 374 GLY A C 1
ATOM 2757 O O . GLY A 1 374 ? 13.461 37.469 38.312 1 64.56 374 GLY A O 1
ATOM 2758 N N . GLN A 1 375 ? 12.867 35.625 37.125 1 65.12 375 GLN A N 1
ATOM 2759 C CA . GLN A 1 375 ? 12.906 36.438 35.906 1 65.12 375 GLN A CA 1
ATOM 2760 C C . GLN A 1 375 ? 11.516 36.938 35.531 1 65.12 375 GLN A C 1
ATOM 2762 O O . GLN A 1 375 ? 10.516 36.312 35.906 1 65.12 375 GLN A O 1
ATOM 2767 N N . ALA A 1 376 ? 11.438 38.156 35 1 78.69 376 ALA A N 1
ATOM 2768 C CA . ALA A 1 376 ? 10.188 38.719 34.469 1 78.69 376 ALA A CA 1
ATOM 2769 C C . ALA A 1 376 ? 9.547 37.812 33.438 1 78.69 376 ALA A C 1
ATOM 2771 O O . ALA A 1 376 ? 10.25 37.156 32.688 1 78.69 376 ALA A O 1
ATOM 2772 N N . ASP A 1 377 ? 8.289 37.688 33.562 1 85.94 377 ASP A N 1
ATOM 2773 C CA . ASP A 1 377 ? 7.508 36.875 32.656 1 85.94 377 ASP A CA 1
ATOM 2774 C C . ASP A 1 377 ? 7.621 37.406 31.219 1 85.94 377 ASP A C 1
ATOM 2776 O O . ASP A 1 377 ? 7.117 38.5 30.922 1 85.94 377 ASP A O 1
ATOM 2780 N N . PRO A 1 378 ? 8.266 36.781 30.344 1 90.06 378 PRO A N 1
ATOM 2781 C CA . PRO A 1 378 ? 8.453 37.25 28.969 1 90.06 378 PRO A CA 1
ATOM 2782 C C . PRO A 1 378 ? 7.227 37.031 28.094 1 90.06 378 PRO A C 1
ATOM 2784 O O . PRO A 1 378 ? 7.25 37.344 26.906 1 90.06 378 PRO A O 1
ATOM 2787 N N . TRP A 1 379 ? 6.137 36.562 28.688 1 93.38 379 TRP A N 1
ATOM 2788 C CA . TRP A 1 379 ? 4.93 36.25 27.922 1 93.38 379 TRP A CA 1
ATOM 2789 C C . TRP A 1 379 ? 3.936 37.406 28.016 1 93.38 379 TRP A C 1
ATOM 2791 O O . TRP A 1 379 ? 3.768 38 29.094 1 93.38 379 TRP A O 1
ATOM 2801 N N . GLY A 1 380 ? 3.432 37.875 26.891 1 92.94 380 GLY A N 1
ATOM 2802 C CA . GLY A 1 380 ? 2.4 38.875 26.844 1 92.94 380 GLY A CA 1
ATOM 2803 C C . GLY A 1 380 ? 1.312 38.594 25.828 1 92.94 380 GLY A C 1
ATOM 2804 O O . GLY A 1 380 ? 1.298 37.5 25.234 1 92.94 380 GLY A O 1
ATOM 2805 N N . GLU A 1 381 ? 0.342 39.469 25.734 1 93.56 381 GLU A N 1
ATOM 2806 C CA . GLU A 1 381 ? -0.769 39.344 24.797 1 93.56 381 GLU A CA 1
ATOM 2807 C C . GLU A 1 381 ? -0.734 40.438 23.75 1 93.56 381 GLU A C 1
ATOM 2809 O O . GLU A 1 381 ? -0.302 41.562 24.047 1 93.56 381 GLU A O 1
ATOM 2814 N N . ILE A 1 382 ? -1.064 40.094 22.562 1 91.31 382 ILE A N 1
ATOM 2815 C CA . ILE A 1 382 ? -1.248 41.094 21.516 1 91.31 382 ILE A CA 1
ATOM 2816 C C . ILE A 1 382 ? -2.643 40.969 20.906 1 91.31 382 ILE A C 1
ATOM 2818 O O . ILE A 1 382 ? -3.15 39.844 20.75 1 91.31 382 ILE A O 1
ATOM 2822 N N . THR A 1 383 ? -3.225 42.062 20.625 1 87.75 383 THR A N 1
ATOM 2823 C CA . THR A 1 383 ? -4.543 42.062 20 1 87.75 383 THR A CA 1
ATOM 2824 C C . THR A 1 383 ? -4.457 42.562 18.562 1 87.75 383 THR A C 1
ATOM 2826 O O . THR A 1 383 ? -3.908 43.656 18.297 1 87.75 383 THR A O 1
ATOM 2829 N N . LEU A 1 384 ? -4.855 41.75 17.688 1 84.5 384 LEU A N 1
ATOM 2830 C CA . LEU A 1 384 ? -5.031 42.156 16.281 1 84.5 384 LEU A CA 1
ATOM 2831 C C . LEU A 1 384 ? -6.508 42.156 15.906 1 84.5 384 LEU A C 1
ATOM 2833 O O . LEU A 1 384 ? -7.246 41.219 16.281 1 84.5 384 LEU A O 1
ATOM 2837 N N . ASP A 1 385 ? -6.965 43.188 15.328 1 82.81 385 ASP A N 1
ATOM 2838 C CA . ASP A 1 385 ? -8.391 43.25 15.031 1 82.81 385 ASP A CA 1
ATOM 2839 C C . ASP A 1 385 ? -8.703 42.562 13.711 1 82.81 385 ASP A C 1
ATOM 2841 O O . ASP A 1 385 ? -7.801 42.312 12.906 1 82.81 385 ASP A O 1
ATOM 2845 N N . ALA A 1 386 ? -9.945 42.312 13.492 1 86.19 386 ALA A N 1
ATOM 2846 C CA . ALA A 1 386 ? -10.43 41.594 12.328 1 86.19 386 ALA A CA 1
ATOM 2847 C C . ALA A 1 386 ? -10.133 42.344 11.039 1 86.19 386 ALA A C 1
ATOM 2849 O O . ALA A 1 386 ? -9.859 41.719 10 1 86.19 386 ALA A O 1
ATOM 2850 N N . GLY A 1 387 ? -10.219 43.625 11.133 1 88.06 387 GLY A N 1
ATOM 2851 C CA . GLY A 1 387 ? -9.969 44.438 9.969 1 88.06 387 GLY A CA 1
ATOM 2852 C C . GLY A 1 387 ? -8.547 44.312 9.445 1 88.06 387 GLY A C 1
ATOM 2853 O O . GLY A 1 387 ? -8.32 44.375 8.234 1 88.06 387 GLY A O 1
ATOM 2854 N N . MET A 1 388 ? -7.609 44.219 10.312 1 89.69 388 MET A N 1
ATOM 2855 C CA . MET A 1 388 ? -6.219 44.031 9.914 1 89.69 388 MET A CA 1
ATOM 2856 C C . MET A 1 388 ? -6.055 42.719 9.141 1 89.69 388 MET A C 1
ATOM 2858 O O . MET A 1 388 ? -5.414 42.688 8.094 1 89.69 388 MET A O 1
ATOM 2862 N N . PHE A 1 389 ? -6.668 41.688 9.656 1 91.94 389 PHE A N 1
ATOM 2863 C CA . PHE A 1 389 ? -6.59 40.375 9 1 91.94 389 PHE A CA 1
ATOM 2864 C C . PHE A 1 389 ? -7.258 40.438 7.629 1 91.94 389 PHE A C 1
ATOM 2866 O O . PHE A 1 389 ? -6.758 39.844 6.668 1 91.94 389 PHE A O 1
ATOM 2873 N N . ASP A 1 390 ? -8.367 41.094 7.543 1 93.5 390 ASP A N 1
ATOM 2874 C CA . ASP A 1 390 ? -9.047 41.25 6.262 1 93.5 390 ASP A CA 1
ATOM 2875 C C . ASP A 1 390 ? -8.172 42 5.262 1 93.5 390 ASP A C 1
ATOM 2877 O O . ASP A 1 390 ? -8.172 41.688 4.07 1 93.5 390 ASP A O 1
ATOM 2881 N N . GLY A 1 391 ? -7.496 43.031 5.777 1 94.38 391 GLY A N 1
ATOM 2882 C CA . GLY A 1 391 ? -6.57 43.75 4.934 1 94.38 391 GLY A CA 1
ATOM 2883 C C . GLY A 1 391 ? -5.441 42.906 4.395 1 94.38 391 GLY A C 1
ATOM 2884 O O . GLY A 1 391 ? -5.102 42.969 3.211 1 94.38 391 GLY A O 1
ATOM 2885 N N . PHE A 1 392 ? -4.848 42.125 5.27 1 95.31 392 PHE A N 1
ATOM 2886 C CA . PHE A 1 392 ? -3.791 41.219 4.848 1 95.31 392 PHE A CA 1
ATOM 2887 C C . PHE A 1 392 ? -4.305 40.25 3.797 1 95.31 392 PHE A C 1
ATOM 2889 O O . PHE A 1 392 ? -3.637 40 2.791 1 95.31 392 PHE A O 1
ATOM 2896 N N . LEU A 1 393 ? -5.492 39.688 4.031 1 96.06 393 LEU A N 1
ATOM 2897 C CA . LEU A 1 393 ? -6.078 38.719 3.115 1 96.06 393 LEU A CA 1
ATOM 2898 C C . LEU A 1 393 ? -6.352 39.344 1.754 1 96.06 393 LEU A C 1
ATOM 2900 O O . LEU A 1 393 ? -6.16 38.688 0.718 1 96.06 393 LEU A O 1
ATOM 2904 N N . ASP A 1 394 ? -6.809 40.562 1.758 1 96.5 394 ASP A N 1
ATOM 2905 C CA . ASP A 1 394 ? -7.102 41.281 0.517 1 96.5 394 ASP A CA 1
ATOM 2906 C C . ASP A 1 394 ? -5.836 41.469 -0.314 1 96.5 394 ASP A C 1
ATOM 2908 O O . ASP A 1 394 ? -5.836 41.25 -1.523 1 96.5 394 ASP A O 1
ATOM 2912 N N . VAL A 1 395 ? -4.793 41.938 0.353 1 97 395 VAL A N 1
ATOM 2913 C CA . VAL A 1 395 ? -3.506 42.125 -0.309 1 97 395 VAL A CA 1
ATOM 2914 C C . VAL A 1 395 ? -3.012 40.812 -0.867 1 97 395 VAL A C 1
ATOM 2916 O O . VAL A 1 395 ? -2.605 40.719 -2.027 1 97 395 VAL A O 1
ATOM 2919 N N . PHE A 1 396 ? -3.08 39.812 -0.072 1 97.38 396 PHE A N 1
ATOM 2920 C CA . PHE A 1 396 ? -2.654 38.469 -0.453 1 97.38 396 PHE A CA 1
ATOM 2921 C C . PHE A 1 396 ? -3.43 37.969 -1.671 1 97.38 396 PHE A C 1
ATOM 2923 O O . PHE A 1 396 ? -2.836 37.5 -2.639 1 97.38 396 PHE A O 1
ATOM 2930 N N . SER A 1 397 ? -4.734 38.094 -1.64 1 97.19 397 SER A N 1
ATOM 2931 C CA . SER A 1 397 ? -5.609 37.594 -2.684 1 97.19 397 SER A CA 1
ATOM 2932 C C . SER A 1 397 ? -5.328 38.25 -4.027 1 97.19 397 SER A C 1
ATOM 2934 O O . SER A 1 397 ? -5.305 37.594 -5.062 1 97.19 397 SER A O 1
ATOM 2936 N N . THR A 1 398 ? -5.078 39.531 -4.012 1 97.88 398 THR A N 1
ATOM 2937 C CA . THR A 1 398 ? -4.84 40.25 -5.242 1 97.88 398 THR A CA 1
ATOM 2938 C C . THR A 1 398 ? -3.492 39.875 -5.852 1 97.88 398 THR A C 1
ATOM 2940 O O . THR A 1 398 ? -3.41 39.562 -7.035 1 97.88 398 THR A O 1
ATOM 2943 N N . VAL A 1 399 ? -2.467 39.906 -5.027 1 98.56 399 VAL A N 1
ATOM 2944 C CA . VAL A 1 399 ? -1.117 39.656 -5.52 1 98.56 399 VAL A CA 1
ATOM 2945 C C . VAL A 1 399 ? -0.986 38.188 -5.934 1 98.56 399 VAL A C 1
ATOM 2947 O O . VAL A 1 399 ? -0.506 37.875 -7.027 1 98.56 399 VAL A O 1
ATOM 2950 N N . ARG A 1 400 ? -1.425 37.281 -5.098 1 97.81 400 ARG A N 1
ATOM 2951 C CA . ARG A 1 400 ? -1.38 35.844 -5.395 1 97.81 400 ARG A CA 1
ATOM 2952 C C . ARG A 1 400 ? -2.176 35.531 -6.656 1 97.81 400 ARG A C 1
ATOM 2954 O O . ARG A 1 400 ? -1.719 34.781 -7.508 1 97.81 400 ARG A O 1
ATOM 2961 N N . GLY A 1 401 ? -3.365 36.094 -6.773 1 98.44 401 GLY A N 1
ATOM 2962 C CA . GLY A 1 401 ? -4.207 35.812 -7.922 1 98.44 401 GLY A CA 1
ATOM 2963 C C . GLY A 1 401 ? -3.568 36.188 -9.242 1 98.44 401 GLY A C 1
ATOM 2964 O O . GLY A 1 401 ? -3.584 35.406 -10.195 1 98.44 401 GLY A O 1
ATOM 2965 N N . TYR A 1 402 ? -3.045 37.406 -9.273 1 98.62 402 TYR A N 1
ATOM 2966 C CA . TYR A 1 402 ? -2.361 37.844 -10.484 1 98.62 402 TYR A CA 1
ATOM 2967 C C . TYR A 1 402 ? -1.189 36.938 -10.82 1 98.62 402 TYR A C 1
ATOM 2969 O O . TYR A 1 402 ? -1.013 36.531 -11.977 1 98.62 402 TYR A O 1
ATOM 2977 N N . GLU A 1 403 ? -0.435 36.656 -9.844 1 98.69 403 GLU A N 1
ATOM 2978 C CA . GLU A 1 403 ? 0.766 35.844 -10.047 1 98.69 403 GLU A CA 1
ATOM 2979 C C . GLU A 1 403 ? 0.41 34.406 -10.398 1 98.69 403 GLU A C 1
ATOM 2981 O O . GLU A 1 403 ? 1.124 33.75 -11.164 1 98.69 403 GLU A O 1
ATOM 2986 N N . ALA A 1 404 ? -0.679 33.875 -9.852 1 98.62 404 ALA A N 1
ATOM 2987 C CA . ALA A 1 404 ? -1.15 32.531 -10.203 1 98.62 404 ALA A CA 1
ATOM 2988 C C . ALA A 1 404 ? -1.509 32.469 -11.68 1 98.62 404 ALA A C 1
ATOM 2990 O O . ALA A 1 404 ? -1.171 31.484 -12.352 1 98.62 404 ALA A O 1
ATOM 2991 N N . TRP A 1 405 ? -2.203 33.469 -12.117 1 98.44 405 TRP A N 1
ATOM 2992 C CA . TRP A 1 405 ? -2.562 33.5 -13.531 1 98.44 405 TRP A CA 1
ATOM 2993 C C . TRP A 1 405 ? -1.324 33.688 -14.398 1 98.44 405 TRP A C 1
ATOM 2995 O O . TRP A 1 405 ? -1.205 33.062 -15.453 1 98.44 405 TRP A O 1
ATOM 3005 N N . ARG A 1 406 ? -0.433 34.5 -13.992 1 98.25 406 ARG A N 1
ATOM 3006 C CA . ARG A 1 406 ? 0.798 34.719 -14.75 1 98.25 406 ARG A CA 1
ATOM 3007 C C . ARG A 1 406 ? 1.595 33.406 -14.859 1 98.25 406 ARG A C 1
ATOM 3009 O O . ARG A 1 406 ? 2.15 33.094 -15.922 1 98.25 406 ARG A O 1
ATOM 3016 N N . ALA A 1 407 ? 1.632 32.656 -13.812 1 98.06 407 ALA A N 1
ATOM 3017 C CA . ALA A 1 407 ? 2.43 31.453 -13.75 1 98.06 407 ALA A CA 1
ATOM 3018 C C . ALA A 1 407 ? 1.751 30.312 -14.5 1 98.06 407 ALA A C 1
ATOM 3020 O O . ALA A 1 407 ? 2.42 29.484 -15.133 1 98.06 407 ALA A O 1
ATOM 3021 N N . ASN A 1 408 ? 0.421 30.203 -14.5 1 98.38 408 ASN A N 1
ATOM 3022 C CA . ASN A 1 408 ? -0.272 29 -14.961 1 98.38 408 ASN A CA 1
ATOM 3023 C C . 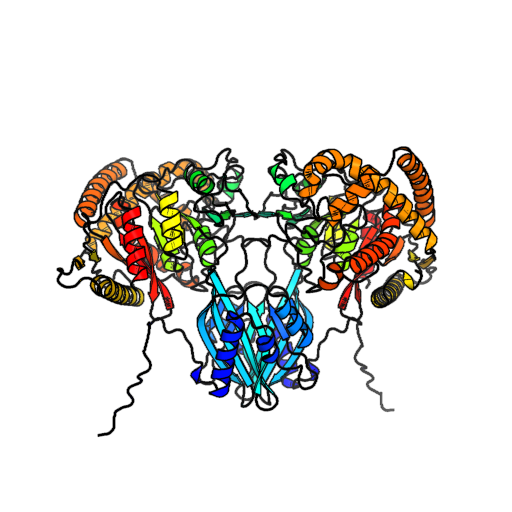ASN A 1 408 ? -1.249 29.312 -16.094 1 98.38 408 ASN A C 1
ATOM 3025 O O . ASN A 1 408 ? -1.746 28.406 -16.75 1 98.38 408 ASN A O 1
ATOM 3029 N N . GLY A 1 409 ? -1.555 30.578 -16.328 1 97.75 409 GLY A N 1
ATOM 3030 C CA . GLY A 1 409 ? -2.596 31 -17.25 1 97.75 409 GLY A CA 1
ATOM 3031 C C . GLY A 1 409 ? -2.359 30.547 -18.672 1 97.75 409 GLY A C 1
ATOM 3032 O O . GLY A 1 409 ? -3.309 30.281 -19.406 1 97.75 409 GLY A O 1
ATOM 3033 N N . GLY A 1 410 ? -1.049 30.453 -19.094 1 97.44 410 GLY A N 1
ATOM 3034 C CA . GLY A 1 410 ? -0.743 29.953 -20.422 1 97.44 410 GLY A CA 1
ATOM 3035 C C . GLY A 1 410 ? -1.32 28.594 -20.703 1 97.44 410 GLY A C 1
ATOM 3036 O O . GLY A 1 410 ? -1.924 28.359 -21.766 1 97.44 410 GLY A O 1
ATOM 3037 N N . TRP A 1 411 ? -1.146 27.656 -19.812 1 97.81 411 TRP A N 1
ATOM 3038 C CA . TRP A 1 411 ? -1.676 26.297 -19.969 1 97.81 411 TRP A CA 1
ATOM 3039 C C . TRP A 1 411 ? -3.166 26.266 -19.641 1 97.81 411 TRP A C 1
ATOM 3041 O O . TRP A 1 411 ? -3.951 25.672 -20.391 1 97.81 411 TRP A O 1
ATOM 3051 N N . VAL A 1 412 ? -3.619 26.938 -18.625 1 98 412 VAL A N 1
ATOM 3052 C CA . VAL A 1 412 ? -4.977 26.875 -18.094 1 98 412 VAL A CA 1
ATOM 3053 C C . VAL A 1 412 ? -5.961 27.422 -19.125 1 98 412 VAL A C 1
ATOM 3055 O O . VAL A 1 412 ? -7.055 26.875 -19.281 1 98 412 VAL A O 1
ATOM 3058 N N . ALA A 1 413 ? -5.586 28.453 -19.75 1 97.12 413 ALA A N 1
ATOM 3059 C CA . ALA A 1 413 ? -6.473 29.094 -20.719 1 97.12 413 ALA A CA 1
ATOM 3060 C C . ALA A 1 413 ? -6.914 28.125 -21.797 1 97.12 413 ALA A C 1
ATOM 3062 O O . ALA A 1 413 ? -8.047 28.203 -22.297 1 97.12 413 ALA A O 1
ATOM 3063 N N . GLY A 1 414 ? -6.09 27.203 -22.172 1 97.31 414 GLY A N 1
ATOM 3064 C CA . GLY A 1 414 ? -6.41 26.234 -23.219 1 97.31 414 GLY A CA 1
ATOM 3065 C C . GLY A 1 414 ? -6.977 24.938 -22.656 1 97.31 414 GLY A C 1
ATOM 3066 O O . GLY A 1 414 ? -7.324 24.031 -23.422 1 97.31 414 GLY A O 1
ATOM 3067 N N . HIS A 1 415 ? -7.086 24.844 -21.266 1 98.12 415 HIS A N 1
ATOM 3068 C CA . HIS A 1 415 ? -7.469 23.578 -20.672 1 98.12 415 HIS A CA 1
ATOM 3069 C C . HIS A 1 415 ? -8.5 23.781 -19.562 1 98.12 415 HIS A C 1
ATOM 3071 O O . HIS A 1 415 ? -8.477 23.062 -18.547 1 98.12 415 HIS A O 1
ATOM 3077 N N . MET A 1 416 ? -9.328 24.766 -19.625 1 96.69 416 MET A N 1
ATOM 3078 C CA . MET A 1 416 ? -10.281 25.078 -18.562 1 96.69 416 MET A CA 1
ATOM 3079 C C . MET A 1 416 ? -11.188 23.891 -18.266 1 96.69 416 MET A C 1
ATOM 3081 O O . MET A 1 416 ? -11.57 23.656 -17.125 1 96.69 416 MET A O 1
ATOM 3085 N N . ASP A 1 417 ? -11.508 23.047 -19.281 1 96.62 417 ASP A N 1
ATOM 3086 C CA . ASP A 1 417 ? -12.406 21.906 -19.141 1 96.62 417 ASP A CA 1
ATOM 3087 C C . ASP A 1 417 ? -11.719 20.75 -18.422 1 96.62 417 ASP A C 1
ATOM 3089 O O . ASP A 1 417 ? -12.383 19.812 -17.969 1 96.62 417 ASP A O 1
ATOM 3093 N N . ALA A 1 418 ? -10.414 20.844 -18.297 1 97.94 418 ALA A N 1
ATOM 3094 C CA . ALA A 1 418 ? -9.648 19.797 -17.625 1 97.94 418 ALA A CA 1
ATOM 3095 C C . ALA A 1 418 ? -9.484 20.094 -16.141 1 97.94 418 ALA A C 1
ATOM 3097 O O . ALA A 1 418 ? -8.961 19.266 -15.391 1 97.94 418 ALA A O 1
ATOM 3098 N N . LEU A 1 419 ? -9.977 21.234 -15.695 1 98.19 419 LEU A N 1
ATOM 3099 C CA . LEU A 1 419 ? -9.828 21.625 -14.297 1 98.19 419 LEU A CA 1
ATOM 3100 C C . LEU A 1 419 ? -11.094 21.312 -13.508 1 98.19 419 LEU A C 1
ATOM 3102 O O . LEU A 1 419 ? -12.195 21.297 -14.062 1 98.19 419 LEU A O 1
ATOM 3106 N N . ALA A 1 420 ? -10.875 21 -12.234 1 97 420 ALA A N 1
ATOM 3107 C CA . ALA A 1 420 ? -12.031 20.984 -11.344 1 97 420 ALA A CA 1
ATOM 3108 C C . ALA A 1 420 ? -12.773 22.312 -11.367 1 97 420 ALA A C 1
ATOM 3110 O O . ALA A 1 420 ? -12.148 23.375 -11.461 1 97 420 ALA A O 1
ATOM 3111 N N . PRO A 1 421 ? -14.07 22.297 -11.203 1 94.69 421 PRO A N 1
ATOM 3112 C CA . PRO A 1 421 ? -14.875 23.5 -11.359 1 94.69 421 PRO A CA 1
ATOM 3113 C C . PRO A 1 421 ? -14.438 24.625 -10.422 1 94.69 421 PRO A C 1
ATOM 3115 O O . PRO A 1 421 ? -14.391 25.797 -10.828 1 94.69 421 PRO A O 1
ATOM 3118 N N . ASP A 1 422 ? -14.172 24.344 -9.188 1 93.94 422 ASP A N 1
ATOM 3119 C CA . ASP A 1 422 ? -13.781 25.391 -8.242 1 93.94 422 ASP A CA 1
ATOM 3120 C C . ASP A 1 422 ? -12.414 25.969 -8.602 1 93.94 422 ASP A C 1
ATOM 3122 O O . ASP A 1 422 ? -12.195 27.172 -8.445 1 93.94 422 ASP A O 1
ATOM 3126 N N . ILE A 1 423 ? -11.492 25.156 -9.078 1 96.81 423 ILE A N 1
ATOM 3127 C CA . ILE A 1 423 ? -10.164 25.625 -9.484 1 96.81 423 ILE A CA 1
ATOM 3128 C C . ILE A 1 423 ? -10.281 26.484 -10.734 1 96.81 423 ILE A C 1
ATOM 3130 O O . ILE A 1 423 ? -9.648 27.547 -10.828 1 96.81 423 ILE A O 1
ATOM 3134 N N . ALA A 1 424 ? -11.086 26.016 -11.688 1 97.44 424 ALA A N 1
ATOM 3135 C CA . ALA A 1 424 ? -11.336 26.781 -12.898 1 97.44 424 ALA A CA 1
ATOM 3136 C C . ALA A 1 424 ? -11.891 28.172 -12.562 1 97.44 424 ALA A C 1
ATOM 3138 O O . ALA A 1 424 ? -11.477 29.172 -13.156 1 97.44 424 ALA A O 1
ATOM 3139 N N . GLU A 1 425 ? -12.812 28.188 -11.641 1 96 425 GLU A N 1
ATOM 3140 C CA . GLU A 1 425 ? -13.422 29.453 -11.242 1 96 425 GLU A CA 1
ATOM 3141 C C . GLU A 1 425 ? -12.391 30.391 -10.633 1 96 425 GLU A C 1
ATOM 3143 O O . GLU A 1 425 ? -12.422 31.594 -10.875 1 96 425 GLU A O 1
ATOM 3148 N N . ARG A 1 426 ? -11.5 29.906 -9.836 1 96.38 426 ARG A N 1
ATOM 3149 C CA . ARG A 1 426 ? -10.461 30.734 -9.234 1 96.38 426 ARG A CA 1
ATOM 3150 C C . ARG A 1 426 ? -9.562 31.344 -10.312 1 96.38 426 ARG A C 1
ATOM 3152 O O . ARG A 1 426 ? -9.273 32.531 -10.273 1 96.38 426 ARG A O 1
ATOM 3159 N N . PHE A 1 427 ? -9.172 30.547 -11.266 1 97.88 427 PHE A N 1
ATOM 3160 C CA . PHE A 1 427 ? -8.312 31.047 -12.328 1 97.88 427 PHE A CA 1
ATOM 3161 C C . PHE A 1 427 ? -9.055 32.062 -13.195 1 97.88 427 PHE A C 1
ATOM 3163 O O . PHE A 1 427 ? -8.461 33.031 -13.68 1 97.88 427 PHE A O 1
ATOM 3170 N N . ARG A 1 428 ? -10.359 31.828 -13.422 1 97.62 428 ARG A N 1
ATOM 3171 C CA . ARG A 1 428 ? -11.156 32.781 -14.164 1 97.62 428 ARG A CA 1
ATOM 3172 C C . ARG A 1 428 ? -11.156 34.156 -13.469 1 97.62 428 ARG A C 1
ATOM 3174 O O . ARG A 1 428 ? -11.031 35.188 -14.125 1 97.62 428 ARG A O 1
ATOM 3181 N N . ARG A 1 429 ? -11.305 34.125 -12.188 1 97.19 429 ARG A N 1
ATOM 3182 C CA . ARG A 1 429 ? -11.281 35.375 -11.406 1 97.19 429 ARG A CA 1
ATOM 3183 C C . ARG A 1 429 ? -9.898 36.031 -11.461 1 97.19 429 ARG A C 1
ATOM 3185 O O . ARG A 1 429 ? -9.789 37.25 -11.57 1 97.19 429 ARG A O 1
ATOM 3192 N N . ASP A 1 430 ? -8.906 35.219 -11.336 1 97.94 430 ASP A N 1
ATOM 3193 C CA . ASP A 1 430 ? -7.535 35.719 -11.352 1 97.94 430 ASP A CA 1
ATOM 3194 C C . ASP A 1 430 ? -7.219 36.406 -12.688 1 97.94 430 ASP A C 1
ATOM 3196 O O . ASP A 1 430 ? -6.48 37.375 -12.719 1 97.94 430 ASP A O 1
ATOM 3200 N N . ALA A 1 431 ? -7.742 35.844 -13.758 1 97.81 431 ALA A N 1
ATOM 3201 C CA . ALA A 1 431 ? -7.508 36.375 -15.102 1 97.81 431 ALA A CA 1
ATOM 3202 C C . ALA A 1 431 ? -8.023 37.812 -15.227 1 97.81 431 ALA A C 1
ATOM 3204 O O . ALA A 1 431 ? -7.598 38.562 -16.109 1 97.81 431 ALA A O 1
ATOM 3205 N N . LEU A 1 432 ? -8.859 38.219 -14.344 1 97.88 432 LEU A N 1
ATOM 3206 C CA . LEU A 1 432 ? -9.508 39.5 -14.43 1 97.88 432 LEU A CA 1
ATOM 3207 C C . LEU A 1 432 ? -8.711 40.562 -13.648 1 97.88 432 LEU A C 1
ATOM 3209 O O . LEU A 1 432 ? -8.992 41.75 -13.742 1 97.88 432 LEU A O 1
ATOM 3213 N N . ILE A 1 433 ? -7.699 40.156 -12.898 1 98.31 433 ILE A N 1
ATOM 3214 C CA . ILE A 1 433 ? -6.895 41.094 -12.141 1 98.31 433 ILE A CA 1
ATOM 3215 C C . ILE A 1 433 ? -5.922 41.812 -13.086 1 98.31 433 ILE A C 1
ATOM 3217 O O . ILE A 1 433 ? -5.023 41.188 -13.648 1 98.31 433 ILE A O 1
ATOM 3221 N N . GLY A 1 434 ? -6.031 43.062 -13.234 1 97.81 434 GLY A N 1
ATOM 3222 C CA . GLY A 1 434 ? -5.195 43.844 -14.141 1 97.81 434 GLY A CA 1
ATOM 3223 C C . GLY A 1 434 ? -3.852 44.219 -13.547 1 97.81 434 GLY A C 1
ATOM 3224 O O . GLY A 1 434 ? -3.654 44.125 -12.336 1 97.81 434 GLY A O 1
ATOM 3225 N N . GLU A 1 435 ? -2.986 44.656 -14.383 1 97.88 435 GLU A N 1
ATOM 3226 C CA . GLU A 1 435 ? -1.633 45.031 -13.984 1 97.88 435 GLU A CA 1
ATOM 3227 C C . GLU A 1 435 ? -1.653 46.188 -12.969 1 97.88 435 GLU A C 1
ATOM 3229 O O . GLU A 1 435 ? -0.832 46.219 -12.055 1 97.88 435 GLU A O 1
ATOM 3234 N N . ALA A 1 436 ? -2.531 47.094 -13.156 1 98.06 436 ALA A N 1
ATOM 3235 C CA . ALA A 1 436 ? -2.623 48.219 -12.242 1 98.06 436 ALA A CA 1
ATOM 3236 C C . ALA A 1 436 ? -3.004 47.781 -10.836 1 98.06 436 ALA A C 1
ATOM 3238 O O . ALA A 1 436 ? -2.439 48.25 -9.852 1 98.06 436 ALA A O 1
ATOM 3239 N N . ALA A 1 437 ? -3.949 46.938 -10.789 1 98 437 ALA A N 1
ATOM 3240 C CA . ALA A 1 437 ? -4.363 46.406 -9.5 1 98 437 ALA A CA 1
ATOM 3241 C C . ALA A 1 437 ? -3.229 45.625 -8.844 1 98 437 ALA A C 1
ATOM 3243 O O . ALA A 1 437 ? -3.041 45.688 -7.629 1 98 437 ALA A O 1
ATOM 3244 N N . TYR A 1 438 ? -2.488 44.875 -9.664 1 98.12 438 TYR A N 1
ATOM 3245 C CA . TYR A 1 438 ? -1.347 44.094 -9.18 1 98.12 438 TYR A CA 1
ATOM 3246 C C . TYR A 1 438 ? -0.279 45.031 -8.602 1 98.12 438 TYR A C 1
ATOM 3248 O O . TYR A 1 438 ? 0.223 44.781 -7.496 1 98.12 438 TYR A O 1
ATOM 3256 N N . ARG A 1 439 ? 0.049 46.062 -9.266 1 98.19 439 ARG A N 1
ATOM 3257 C CA . ARG A 1 439 ? 1.072 47 -8.82 1 98.19 439 ARG A CA 1
ATOM 3258 C C . ARG A 1 439 ? 0.668 47.688 -7.504 1 98.19 439 ARG A C 1
ATOM 3260 O O . ARG A 1 439 ? 1.495 47.844 -6.605 1 98.19 439 ARG A O 1
ATOM 3267 N N . ARG A 1 440 ? -0.572 48.094 -7.406 1 98 440 ARG A N 1
ATOM 3268 C CA . ARG A 1 440 ? -1.078 48.625 -6.152 1 98 440 ARG A CA 1
ATOM 3269 C C . ARG A 1 440 ? -1.021 47.594 -5.039 1 98 440 ARG A C 1
ATOM 3271 O O . ARG A 1 440 ? -0.726 47.938 -3.887 1 98 440 ARG A O 1
ATOM 3278 N N . GLY A 1 441 ? -1.387 46.406 -5.441 1 98.12 441 GLY A N 1
ATOM 3279 C CA . GLY A 1 441 ? -1.294 45.312 -4.492 1 98.12 441 GLY A CA 1
ATOM 3280 C C . GLY A 1 441 ? 0.112 45.094 -3.967 1 98.12 441 GLY A C 1
ATOM 3281 O O . GLY A 1 441 ? 0.303 44.844 -2.773 1 98.12 441 GLY A O 1
ATOM 3282 N N . LEU A 1 442 ? 1.08 45.219 -4.828 1 98.44 442 LEU A N 1
ATOM 3283 C CA . LEU A 1 442 ? 2.475 45.031 -4.434 1 98.44 442 LEU A CA 1
ATOM 3284 C C . LEU A 1 442 ? 2.896 46.125 -3.455 1 98.44 442 LEU A C 1
ATOM 3286 O O . LEU A 1 442 ? 3.652 45.875 -2.516 1 98.44 442 LEU A O 1
ATOM 3290 N N . GLU A 1 443 ? 2.441 47.312 -3.707 1 98.31 443 GLU A N 1
ATOM 3291 C CA . GLU A 1 443 ? 2.732 48.406 -2.793 1 98.31 443 GLU A CA 1
ATOM 3292 C C . GLU A 1 443 ? 2.117 48.156 -1.419 1 98.31 443 GLU A C 1
ATOM 3294 O O . GLU A 1 443 ? 2.768 48.375 -0.394 1 98.31 443 GLU A O 1
ATOM 3299 N N . ARG A 1 444 ? 0.927 47.781 -1.453 1 98.19 444 ARG A N 1
ATOM 3300 C CA . ARG A 1 444 ? 0.248 47.469 -0.201 1 98.19 444 ARG A CA 1
ATOM 3301 C C . ARG A 1 444 ? 0.922 46.312 0.506 1 98.19 444 ARG A C 1
ATOM 3303 O O . ARG A 1 444 ? 0.994 46.281 1.736 1 98.19 444 ARG A O 1
ATOM 3310 N N . LEU A 1 445 ? 1.365 45.312 -0.271 1 98.56 445 LEU A N 1
ATOM 3311 C CA . LEU A 1 445 ? 2.078 44.188 0.283 1 98.56 445 LEU A CA 1
ATOM 3312 C C . LEU A 1 445 ? 3.328 44.625 1.032 1 98.56 445 LEU A C 1
ATOM 3314 O O . LEU A 1 445 ? 3.594 44.156 2.143 1 98.56 445 LEU A O 1
ATOM 3318 N N . GLU A 1 446 ? 4.051 45.5 0.442 1 98.25 446 GLU A N 1
ATOM 3319 C CA . GLU A 1 446 ? 5.266 46 1.075 1 98.25 446 GLU A CA 1
ATOM 3320 C C . GLU A 1 446 ? 4.953 46.719 2.395 1 98.25 446 GLU A C 1
ATOM 3322 O O . GLU A 1 446 ? 5.656 46.531 3.387 1 98.25 446 GLU A O 1
ATOM 3327 N N . ARG A 1 447 ? 3.934 47.5 2.416 1 97.81 447 ARG A N 1
ATOM 3328 C CA . ARG A 1 447 ? 3.529 48.188 3.625 1 97.81 447 ARG A CA 1
ATOM 3329 C C . ARG A 1 447 ? 3.045 47.219 4.695 1 97.81 447 ARG A C 1
ATOM 3331 O O . ARG A 1 447 ? 3.404 47.375 5.867 1 97.81 447 ARG A O 1
ATOM 3338 N N . SER A 1 448 ? 2.221 46.312 4.242 1 97.81 448 SER A N 1
ATOM 3339 C CA . SER A 1 448 ? 1.69 45.344 5.176 1 97.81 448 SER A CA 1
ATOM 3340 C C . SER A 1 448 ? 2.805 44.469 5.754 1 97.81 448 SER A C 1
ATOM 3342 O O . SER A 1 448 ? 2.789 44.125 6.941 1 97.81 448 SER A O 1
ATOM 3344 N N . ARG A 1 449 ? 3.736 44.062 4.934 1 98.31 449 ARG A N 1
ATOM 3345 C CA . ARG A 1 449 ? 4.879 43.25 5.371 1 98.31 449 ARG A CA 1
ATOM 3346 C C . ARG A 1 449 ? 5.68 44 6.441 1 98.31 449 ARG A C 1
ATOM 3348 O O . ARG A 1 449 ? 6.039 43.406 7.465 1 98.31 449 ARG A O 1
ATOM 3355 N N . ALA A 1 450 ? 5.914 45.25 6.188 1 97.69 450 ALA A N 1
ATOM 3356 C CA . ALA A 1 450 ? 6.645 46.062 7.16 1 97.69 450 ALA A CA 1
ATOM 3357 C C . ALA A 1 450 ? 5.891 46.156 8.484 1 97.69 450 ALA A C 1
ATOM 3359 O O . ALA A 1 450 ? 6.5 46.062 9.555 1 97.69 450 ALA A O 1
ATOM 3360 N N . MET A 1 451 ? 4.664 46.312 8.398 1 96.31 451 MET A N 1
ATOM 3361 C CA . MET A 1 451 ? 3.83 46.406 9.594 1 96.31 451 MET A CA 1
ATOM 3362 C C . MET A 1 451 ? 3.885 45.094 10.383 1 96.31 451 MET A C 1
ATOM 3364 O O . MET A 1 451 ? 4.051 45.094 11.602 1 96.31 451 MET A O 1
ATOM 3368 N N . ILE A 1 452 ? 3.693 44 9.711 1 97.19 452 ILE A N 1
ATOM 3369 C CA . ILE A 1 452 ? 3.68 42.688 10.352 1 97.19 452 ILE A CA 1
ATOM 3370 C C . ILE A 1 452 ? 5.039 42.406 10.984 1 97.19 452 ILE A C 1
ATOM 3372 O O . ILE A 1 452 ? 5.113 41.906 12.117 1 97.19 452 ILE A O 1
ATOM 3376 N N . ARG A 1 453 ? 6.09 42.688 10.25 1 97.75 453 ARG A N 1
ATOM 3377 C CA . ARG A 1 453 ? 7.434 42.438 10.766 1 97.75 453 ARG A CA 1
ATOM 3378 C C . ARG A 1 453 ? 7.715 43.281 12 1 97.75 453 ARG A C 1
ATOM 3380 O O . ARG A 1 453 ? 8.391 42.844 12.93 1 97.75 453 ARG A O 1
ATOM 3387 N N . SER A 1 454 ? 7.168 44.5 11.953 1 96.31 454 SER A N 1
ATOM 3388 C CA . SER A 1 454 ? 7.301 45.375 13.133 1 96.31 454 SER A CA 1
ATOM 3389 C C . SER A 1 454 ? 6.512 44.812 14.312 1 96.31 454 SER A C 1
ATOM 3391 O O . SER A 1 454 ? 6.945 44.906 15.461 1 96.31 454 SER A O 1
ATOM 3393 N N . LEU A 1 455 ? 5.379 44.344 14.023 1 94.06 455 LEU A N 1
ATOM 3394 C CA . LEU A 1 455 ? 4.512 43.75 15.055 1 94.06 455 LEU A CA 1
ATOM 3395 C C . LEU A 1 455 ? 5.164 42.562 15.703 1 94.06 455 LEU A C 1
ATOM 3397 O O . LEU A 1 455 ? 5.121 42.406 16.922 1 94.06 455 LEU A O 1
ATOM 3401 N N . VAL A 1 456 ? 5.723 41.656 14.945 1 96.25 456 VAL A N 1
ATOM 3402 C CA . VAL A 1 456 ? 6.359 40.438 15.438 1 96.25 456 VAL A CA 1
ATOM 3403 C C . VAL A 1 456 ? 7.676 40.781 16.125 1 96.25 456 VAL A C 1
ATOM 3405 O O . VAL A 1 456 ? 7.969 40.281 17.219 1 96.25 456 VAL A O 1
ATOM 3408 N N . GLY A 1 457 ? 8.43 41.75 15.492 1 96.12 457 GLY A N 1
ATOM 3409 C CA . GLY A 1 457 ? 9.734 42.094 16.031 1 96.12 457 GLY A CA 1
ATOM 3410 C C . GLY A 1 457 ? 10.648 40.906 16.234 1 96.12 457 GLY A C 1
ATOM 3411 O O . GLY A 1 457 ? 10.836 40.094 15.312 1 96.12 457 GLY A O 1
ATOM 3412 N N . GLY A 1 458 ? 11.141 40.75 17.391 1 97 458 GLY A N 1
ATOM 3413 C CA . GLY A 1 458 ? 11.984 39.594 17.734 1 97 458 GLY A CA 1
ATOM 3414 C C . GLY A 1 458 ? 11.242 38.531 18.5 1 97 458 GLY A C 1
ATOM 3415 O O . GLY A 1 458 ? 11.836 37.5 18.891 1 97 458 GLY A O 1
ATOM 3416 N N . LYS A 1 459 ? 9.953 38.688 18.641 1 97.5 459 LYS A N 1
ATOM 3417 C CA . LYS A 1 459 ? 9.156 37.812 19.484 1 97.5 459 LYS A CA 1
ATOM 3418 C C . LYS A 1 459 ? 8.688 36.594 18.719 1 97.5 459 LYS A C 1
ATOM 3420 O O . LYS A 1 459 ? 8.82 36.531 17.484 1 97.5 459 LYS A O 1
ATOM 3425 N N . VAL A 1 460 ? 8.234 35.594 19.484 1 98.25 460 VAL A N 1
ATOM 3426 C CA . VAL A 1 460 ? 7.445 34.5 18.922 1 98.25 460 VAL A CA 1
ATOM 3427 C C . VAL A 1 460 ? 5.957 34.781 19.125 1 98.25 460 VAL A C 1
ATOM 3429 O O . VAL A 1 460 ? 5.504 34.969 20.25 1 98.25 460 VAL A O 1
ATOM 3432 N N . LEU A 1 461 ? 5.277 34.906 18.047 1 97.94 461 LEU A N 1
ATOM 3433 C CA . LEU A 1 461 ? 3.834 35.125 18.109 1 97.94 461 LEU A CA 1
ATOM 3434 C C . LEU A 1 461 ? 3.084 33.812 18.047 1 97.94 461 LEU A C 1
ATOM 3436 O O . LEU A 1 461 ? 3.354 32.969 17.188 1 97.94 461 LEU A O 1
ATOM 3440 N N . LEU A 1 462 ? 2.158 33.562 19.031 1 98 462 LEU A N 1
ATOM 3441 C CA . LEU A 1 462 ? 1.319 32.375 19.047 1 98 462 LEU A CA 1
ATOM 3442 C C . LEU A 1 462 ? -0.097 32.719 18.578 1 98 462 LEU A C 1
ATOM 3444 O O . LEU A 1 462 ? -0.698 33.688 19.047 1 98 462 LEU A O 1
ATOM 3448 N N . MET A 1 463 ? -0.633 31.938 17.703 1 96.94 463 MET A N 1
ATOM 3449 C CA . MET A 1 463 ? -2.029 32.031 17.281 1 96.94 463 MET A CA 1
ATOM 3450 C C . MET A 1 463 ? -2.541 30.688 16.797 1 96.94 463 MET A C 1
ATOM 3452 O O . MET A 1 463 ? -1.753 29.766 16.562 1 96.94 463 MET A O 1
ATOM 3456 N N . PRO A 1 464 ? -3.871 30.484 16.719 1 97.25 464 PRO A N 1
ATOM 3457 C CA . PRO A 1 464 ? -4.355 29.234 16.125 1 97.25 464 PRO A CA 1
ATOM 3458 C C . PRO A 1 464 ? -3.9 29.047 14.68 1 97.25 464 PRO A C 1
ATOM 3460 O O . PRO A 1 464 ? -3.854 30.016 13.914 1 97.25 464 PRO A O 1
ATOM 3463 N N . THR A 1 465 ? -3.518 27.875 14.297 1 98.12 465 THR A N 1
ATOM 3464 C CA . THR A 1 465 ? -3.049 27.609 12.945 1 98.12 465 THR A CA 1
ATOM 3465 C C . THR A 1 465 ? -4.195 27.734 11.945 1 98.12 465 THR A C 1
ATOM 3467 O O . THR A 1 465 ? -4.027 28.297 10.859 1 98.12 465 THR A O 1
ATOM 3470 N N . ALA A 1 466 ? -5.297 27.156 12.273 1 97.94 466 ALA A N 1
ATOM 3471 C CA . ALA A 1 466 ? -6.504 27.172 11.453 1 97.94 466 ALA A CA 1
ATOM 3472 C C . ALA A 1 466 ? -7.715 27.609 12.273 1 97.94 466 ALA A C 1
ATOM 3474 O O . ALA A 1 466 ? -7.695 27.562 13.508 1 97.94 466 ALA A O 1
ATOM 3475 N N . ALA A 1 467 ? -8.766 28.016 11.594 1 97.06 467 ALA A N 1
ATOM 3476 C CA . ALA A 1 467 ? -9.945 28.547 12.266 1 97.06 467 ALA A CA 1
ATOM 3477 C C . ALA A 1 467 ? -10.828 27.438 12.812 1 97.06 467 ALA A C 1
ATOM 3479 O O . ALA A 1 467 ? -11.648 27.672 13.703 1 97.06 467 ALA A O 1
ATOM 3480 N N . THR A 1 468 ? -10.68 26.297 12.242 1 97.25 468 THR A N 1
ATOM 3481 C CA . THR A 1 468 ? -11.477 25.125 12.617 1 97.25 468 THR A CA 1
ATOM 3482 C C . THR A 1 468 ? -10.617 23.875 12.672 1 97.25 468 THR A C 1
ATOM 3484 O O . THR A 1 468 ? -9.469 23.875 12.219 1 97.25 468 THR A O 1
ATOM 3487 N N . VAL A 1 469 ? -11.18 22.828 13.305 1 97.31 469 VAL A N 1
ATOM 3488 C CA . VAL A 1 469 ? -10.648 21.5 13.023 1 97.31 469 VAL A CA 1
ATOM 3489 C C . VAL A 1 469 ? -10.938 21.125 11.578 1 97.31 469 VAL A C 1
ATOM 3491 O O . VAL A 1 469 ? -11.633 21.844 10.859 1 97.31 469 VAL A O 1
ATOM 3494 N N . ALA A 1 470 ? -10.344 20 11.141 1 97.94 470 ALA A N 1
ATOM 3495 C CA . ALA A 1 470 ? -10.602 19.562 9.766 1 97.94 470 ALA A CA 1
ATOM 3496 C C . ALA A 1 470 ? -12.094 19.422 9.508 1 97.94 470 ALA A C 1
ATOM 3498 O O . ALA A 1 470 ? -12.805 18.766 10.281 1 97.94 470 ALA A O 1
ATOM 3499 N N . PRO A 1 471 ? -12.586 20.078 8.469 1 96.81 471 PRO A N 1
ATOM 3500 C CA . PRO A 1 471 ? -13.984 19.875 8.117 1 96.81 471 PRO A CA 1
ATOM 3501 C C . PRO A 1 471 ? -14.281 18.422 7.73 1 96.81 471 PRO A C 1
ATOM 3503 O O . PRO A 1 471 ? -13.406 17.719 7.211 1 96.81 471 PRO A O 1
ATOM 3506 N N . THR A 1 472 ? -15.531 17.984 7.996 1 92 472 THR A N 1
ATOM 3507 C CA . THR A 1 472 ? -15.969 16.688 7.48 1 92 472 THR A CA 1
ATOM 3508 C C . THR A 1 472 ? -16.031 16.703 5.957 1 92 472 THR A C 1
ATOM 3510 O O . THR A 1 472 ? -16.109 17.781 5.348 1 92 472 THR A O 1
ATOM 3513 N N . LEU A 1 473 ? -15.984 15.57 5.344 1 89.88 473 LEU A N 1
ATOM 3514 C CA . LEU A 1 473 ? -16.109 15.492 3.891 1 89.88 473 LEU A CA 1
ATOM 3515 C C . LEU A 1 473 ? -17.453 16.062 3.43 1 89.88 473 LEU A C 1
ATOM 3517 O O . LEU A 1 473 ? -17.531 16.688 2.375 1 89.88 473 LEU A O 1
ATOM 3521 N N . GLY A 1 474 ? -18.516 15.875 4.258 1 88.12 474 GLY A N 1
ATOM 3522 C CA . GLY A 1 474 ? -19.812 16.453 3.959 1 88.12 474 GLY A CA 1
ATOM 3523 C C . GLY A 1 474 ? -19.797 17.969 3.963 1 88.12 474 GLY A C 1
ATOM 3524 O O . GLY A 1 474 ? -20.375 18.609 3.076 1 88.12 474 GLY A O 1
ATOM 3525 N N . GLU A 1 475 ? -19.141 18.531 4.961 1 91.19 475 GLU A N 1
ATOM 3526 C CA . GLU A 1 475 ? -19 19.969 5.039 1 91.19 475 GLU A CA 1
ATOM 3527 C C . GLU A 1 475 ? -18.219 20.516 3.854 1 91.19 475 GLU A C 1
ATOM 3529 O O . GLU A 1 475 ? -18.531 21.578 3.322 1 91.19 475 GLU A O 1
ATOM 3534 N N . GLN A 1 476 ? -17.219 19.812 3.457 1 92.44 476 GLN A N 1
ATOM 3535 C CA . GLN A 1 476 ? -16.391 20.219 2.332 1 92.44 476 GLN A CA 1
ATOM 3536 C C . GLN A 1 476 ? -17.156 20.141 1.019 1 92.44 476 GLN A C 1
ATOM 3538 O O . GLN A 1 476 ? -16.922 20.938 0.108 1 92.44 476 GLN A O 1
ATOM 3543 N N . ASP A 1 477 ? -18.109 19.25 0.917 1 90.5 477 ASP A N 1
ATOM 3544 C CA . ASP A 1 477 ? -18.906 19.094 -0.294 1 90.5 477 ASP A CA 1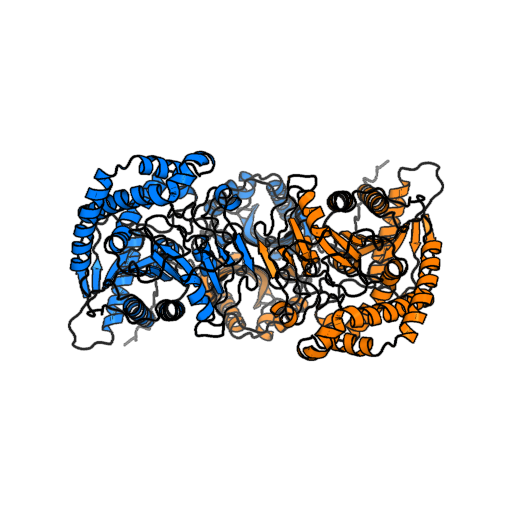
ATOM 3545 C C . ASP A 1 477 ? -19.906 20.234 -0.455 1 90.5 477 ASP A C 1
ATOM 3547 O O . ASP A 1 477 ? -20.422 20.453 -1.551 1 90.5 477 ASP A O 1
ATOM 3551 N N . ASP A 1 478 ? -20.188 20.875 0.681 1 93.5 478 ASP A N 1
ATOM 3552 C CA . ASP A 1 478 ? -21.031 22.062 0.631 1 93.5 478 ASP A CA 1
ATOM 3553 C C . ASP A 1 478 ? -20.203 23.297 0.28 1 93.5 478 ASP A C 1
ATOM 3555 O O . ASP A 1 478 ? -19.438 23.797 1.105 1 93.5 478 ASP A O 1
ATOM 3559 N N . ALA A 1 479 ? -20.469 23.859 -0.855 1 91.69 479 ALA A N 1
ATOM 3560 C CA . ALA A 1 479 ? -19.625 24.922 -1.421 1 91.69 479 ALA A CA 1
ATOM 3561 C C . ALA A 1 479 ? -19.562 26.125 -0.497 1 91.69 479 ALA A C 1
ATOM 3563 O O . ALA A 1 479 ? -18.516 26.734 -0.322 1 91.69 479 ALA A O 1
ATOM 3564 N N . GLU A 1 480 ? -20.641 26.516 0.056 1 93.81 480 GLU A N 1
ATOM 3565 C CA . GLU A 1 480 ? -20.703 27.672 0.925 1 93.81 480 GLU A CA 1
ATOM 3566 C C . GLU A 1 480 ? -19.906 27.453 2.211 1 93.81 480 GLU A C 1
ATOM 3568 O O . GLU A 1 480 ? -19.125 28.312 2.633 1 93.81 480 GLU A O 1
ATOM 3573 N N . THR A 1 481 ? -20.141 26.312 2.805 1 94.19 481 THR A N 1
ATOM 3574 C CA . THR A 1 481 ? -19.422 25.969 4.027 1 94.19 481 THR A CA 1
ATOM 3575 C C . THR A 1 481 ? -17.922 25.875 3.766 1 94.19 481 THR A C 1
ATOM 3577 O O . THR A 1 481 ? -17.109 26.359 4.559 1 94.19 481 THR A O 1
ATOM 3580 N N . ALA A 1 482 ? -17.578 25.25 2.695 1 94.25 482 ALA A N 1
ATOM 3581 C CA . ALA A 1 482 ? -16.172 25.109 2.324 1 94.25 482 ALA A CA 1
ATOM 3582 C C . ALA A 1 482 ? -15.516 26.469 2.123 1 94.25 482 ALA A C 1
ATOM 3584 O O . ALA A 1 482 ? -14.406 26.703 2.602 1 94.25 482 ALA A O 1
ATOM 3585 N N . ALA A 1 483 ? -16.203 27.344 1.441 1 92.94 483 ALA A N 1
ATOM 3586 C CA . ALA A 1 483 ? -15.672 28.672 1.169 1 92.94 483 ALA A CA 1
ATOM 3587 C C . ALA A 1 483 ? -15.508 29.484 2.459 1 92.94 483 ALA A C 1
ATOM 3589 O O . ALA A 1 483 ? -14.516 30.188 2.631 1 92.94 483 ALA A O 1
ATOM 3590 N N . ARG A 1 484 ? -16.453 29.375 3.301 1 93.75 484 ARG A N 1
ATOM 3591 C CA . ARG A 1 484 ? -16.406 30.078 4.578 1 93.75 484 ARG A CA 1
ATOM 3592 C C . ARG A 1 484 ? -15.234 29.594 5.426 1 93.75 484 ARG A C 1
ATOM 3594 O O . ARG A 1 484 ? -14.492 30.391 5.992 1 93.75 484 ARG A O 1
ATOM 3601 N N . THR A 1 485 ? -15.086 28.297 5.523 1 95.12 485 THR A N 1
ATOM 3602 C CA . THR A 1 485 ? -14 27.703 6.285 1 95.12 485 THR A CA 1
ATOM 3603 C C . THR A 1 485 ? -12.648 28.141 5.719 1 95.12 485 THR A C 1
ATOM 3605 O O . THR A 1 485 ? -11.734 28.5 6.469 1 95.12 485 THR A O 1
ATOM 3608 N N . ARG A 1 486 ? -12.562 28.109 4.434 1 94.5 486 ARG A N 1
ATOM 3609 C CA . ARG A 1 486 ? -11.336 28.484 3.752 1 94.5 486 ARG A CA 1
ATOM 3610 C C . ARG A 1 486 ? -10.984 29.953 4.039 1 94.5 486 ARG A C 1
ATOM 3612 O O . ARG A 1 486 ? -9.844 30.266 4.383 1 94.5 486 ARG A O 1
ATOM 3619 N N . THR A 1 487 ? -11.953 30.797 3.906 1 93.88 487 THR A N 1
ATOM 3620 C CA . THR A 1 487 ? -11.727 32.219 4.102 1 93.88 487 THR A CA 1
ATOM 3621 C C . THR A 1 487 ? -11.305 32.531 5.539 1 93.88 487 THR A C 1
ATOM 3623 O O . THR A 1 487 ? -10.359 33.281 5.777 1 93.88 487 THR A O 1
ATOM 3626 N N . ARG A 1 488 ? -12 31.938 6.488 1 94.69 488 ARG A N 1
ATOM 3627 C CA . ARG A 1 488 ? -11.688 32.125 7.898 1 94.69 488 ARG A CA 1
ATOM 3628 C C . ARG A 1 488 ? -10.281 31.641 8.227 1 94.69 488 ARG A C 1
ATOM 3630 O O . ARG A 1 488 ? -9.539 32.281 8.961 1 94.69 488 ARG A O 1
ATOM 3637 N N . THR A 1 489 ? -9.914 30.547 7.664 1 96.88 489 THR A N 1
ATOM 3638 C CA . THR A 1 489 ? -8.594 29.969 7.914 1 96.88 489 THR A CA 1
ATOM 3639 C C . THR A 1 489 ? -7.504 30.797 7.254 1 96.88 489 THR A C 1
ATOM 3641 O O . THR A 1 489 ? -6.457 31.047 7.852 1 96.88 489 THR A O 1
ATOM 3644 N N . MET A 1 490 ? -7.75 31.297 6.039 1 96 490 MET A N 1
ATOM 3645 C CA . MET A 1 490 ? -6.75 32.094 5.312 1 96 490 MET A CA 1
ATOM 3646 C C . MET A 1 490 ? -6.531 33.438 5.977 1 96 490 MET A C 1
ATOM 3648 O O . MET A 1 490 ? -5.449 34.031 5.863 1 96 490 MET A O 1
ATOM 3652 N N . ARG A 1 491 ? -7.551 33.906 6.676 1 94.44 491 ARG A N 1
ATOM 3653 C CA . ARG A 1 491 ? -7.355 35.125 7.465 1 94.44 491 ARG A CA 1
ATOM 3654 C C . ARG A 1 491 ? -6.211 34.969 8.453 1 94.44 491 ARG A C 1
ATOM 3656 O O . ARG A 1 491 ? -5.387 35.844 8.625 1 94.44 491 ARG A O 1
ATOM 3663 N N . LEU A 1 492 ? -6.164 33.812 9.031 1 95.69 492 LEU A N 1
ATOM 3664 C CA . LEU A 1 492 ? -5.129 33.531 10.016 1 95.69 492 LEU A CA 1
ATOM 3665 C C . LEU A 1 492 ? -3.781 33.281 9.344 1 95.69 492 LEU A C 1
ATOM 3667 O O . LEU A 1 492 ? -2.77 33.844 9.766 1 95.69 492 LEU A O 1
ATOM 3671 N N . THR A 1 493 ? -3.754 32.5 8.266 1 97.12 493 THR A N 1
ATOM 3672 C CA . THR A 1 493 ? -2.49 32.062 7.672 1 97.12 493 THR A CA 1
ATOM 3673 C C . THR A 1 493 ? -1.863 33.219 6.871 1 97.12 493 THR A C 1
ATOM 3675 O O . THR A 1 493 ? -0.667 33.188 6.574 1 97.12 493 THR A O 1
ATOM 3678 N N . SER A 1 494 ? -2.643 34.25 6.531 1 96.31 494 SER A N 1
ATOM 3679 C CA . SER A 1 494 ? -2.141 35.344 5.699 1 96.31 494 SER A CA 1
ATOM 3680 C C . SER A 1 494 ? -1.084 36.156 6.438 1 96.31 494 SER A C 1
ATOM 3682 O O . SER A 1 494 ? -0.223 36.781 5.809 1 96.31 494 SER A O 1
ATOM 3684 N N . LEU A 1 495 ? -1.137 36.156 7.777 1 96.31 495 LEU A N 1
ATOM 3685 C CA . LEU A 1 495 ? -0.2 36.969 8.547 1 96.31 495 LEU A CA 1
ATOM 3686 C C . LEU A 1 495 ? 1.241 36.562 8.227 1 96.31 495 LEU A C 1
ATOM 3688 O O . LEU A 1 495 ? 2.033 37.406 7.793 1 96.31 495 LEU A O 1
ATOM 3692 N N . ALA A 1 496 ? 1.585 35.344 8.406 1 97.94 496 ALA A N 1
ATOM 3693 C CA . ALA A 1 496 ? 2.945 34.875 8.133 1 97.94 496 ALA A CA 1
ATOM 3694 C C . ALA A 1 496 ? 3.254 34.969 6.637 1 97.94 496 ALA A C 1
ATOM 3696 O O . ALA A 1 496 ? 4.387 35.25 6.246 1 97.94 496 ALA A O 1
ATOM 3697 N N . GLY A 1 497 ? 2.27 34.688 5.781 1 97.94 497 GLY A N 1
ATOM 3698 C CA . GLY A 1 497 ? 2.449 34.75 4.34 1 97.94 497 GLY A CA 1
ATOM 3699 C C . GLY A 1 497 ? 2.789 36.156 3.854 1 97.94 497 GLY A C 1
ATOM 3700 O O . GLY A 1 497 ? 3.758 36.344 3.113 1 97.94 497 GLY A O 1
ATOM 3701 N N . VAL A 1 498 ? 2.012 37.125 4.277 1 98.31 498 VAL A N 1
ATOM 3702 C CA . VAL A 1 498 ? 2.227 38.5 3.893 1 98.31 498 VAL A CA 1
ATOM 3703 C C . VAL A 1 498 ? 3.523 39.031 4.512 1 98.31 498 VAL A C 1
ATOM 3705 O O . VAL A 1 498 ? 4.273 39.75 3.875 1 98.31 498 VAL A O 1
ATOM 3708 N N . GLY A 1 499 ? 3.809 38.594 5.684 1 98.38 499 GLY A N 1
ATOM 3709 C CA . GLY A 1 499 ? 5.012 39.031 6.375 1 98.38 499 GLY A CA 1
ATOM 3710 C C . GLY A 1 499 ? 6.273 38.375 5.844 1 98.38 499 GLY A C 1
ATOM 3711 O O . GLY A 1 499 ? 7.383 38.844 6.102 1 98.38 499 GLY A O 1
ATOM 3712 N N . GLY A 1 500 ? 6.137 37.25 5.086 1 98.56 500 GLY A N 1
ATOM 3713 C CA . GLY A 1 500 ? 7.281 36.469 4.656 1 98.56 500 GLY A CA 1
ATOM 3714 C C . GLY A 1 500 ? 8.023 35.812 5.805 1 98.56 500 GLY A C 1
ATOM 3715 O O . GLY A 1 500 ? 9.25 35.75 5.797 1 98.56 500 GLY A O 1
ATOM 3716 N N . LEU A 1 501 ? 7.309 35.375 6.801 1 98.75 501 LEU A N 1
ATOM 3717 C CA . LEU A 1 501 ? 7.895 34.938 8.062 1 98.75 501 LEU A CA 1
ATOM 3718 C C . LEU A 1 501 ? 7.852 33.438 8.195 1 98.75 501 LEU A C 1
ATOM 3720 O O . LEU A 1 501 ? 7.004 32.781 7.582 1 98.75 501 LEU A O 1
ATOM 3724 N N . PRO A 1 502 ? 8.852 32.844 8.961 1 98.81 502 PRO A N 1
ATOM 3725 C CA . PRO A 1 502 ? 8.695 31.438 9.312 1 98.81 502 PRO A CA 1
ATOM 3726 C C . PRO A 1 502 ? 7.539 31.188 10.281 1 98.81 502 PRO A C 1
ATOM 3728 O O . PRO A 1 502 ? 7.297 32 11.172 1 98.81 502 PRO A O 1
ATOM 3731 N N . ALA A 1 503 ? 6.812 30.203 10.086 1 98.88 503 ALA A N 1
ATOM 3732 C CA . ALA A 1 503 ? 5.688 29.797 10.93 1 98.88 503 ALA A CA 1
ATOM 3733 C C . ALA A 1 503 ? 5.691 28.281 11.148 1 98.88 503 ALA A C 1
ATOM 3735 O O . ALA A 1 503 ? 5.773 27.516 10.195 1 98.88 503 ALA A O 1
ATOM 3736 N N . LEU A 1 504 ? 5.672 27.859 12.367 1 98.88 504 LEU A N 1
ATOM 3737 C CA . LEU A 1 504 ? 5.707 26.453 12.766 1 98.88 504 LEU A CA 1
ATOM 3738 C C . LEU A 1 504 ? 4.402 26.047 13.445 1 98.88 504 LEU A C 1
ATOM 3740 O O . LEU A 1 504 ? 3.992 26.656 14.43 1 98.88 504 LEU A O 1
ATOM 3744 N N . THR A 1 505 ? 3.777 25.078 12.867 1 98.75 505 THR A N 1
ATOM 3745 C CA . THR A 1 505 ? 2.598 24.516 13.516 1 98.75 505 THR A CA 1
ATOM 3746 C C . THR A 1 505 ? 2.998 23.438 14.516 1 98.75 505 THR A C 1
ATOM 3748 O O . THR A 1 505 ? 3.709 22.484 14.172 1 98.75 505 THR A O 1
ATOM 3751 N N . MET A 1 506 ? 2.629 23.594 15.719 1 98.31 506 MET A N 1
ATOM 3752 C CA . MET A 1 506 ? 2.725 22.594 16.781 1 98.31 506 MET A CA 1
ATOM 3753 C C . MET A 1 506 ? 1.373 21.922 17.016 1 98.31 506 MET A C 1
ATOM 3755 O O . MET A 1 506 ? 0.385 22.609 17.297 1 98.31 506 MET A O 1
ATOM 3759 N N . PRO A 1 507 ? 1.311 20.594 16.953 1 97.5 507 PRO A N 1
ATOM 3760 C CA . PRO A 1 507 ? 0.011 19.922 17.062 1 97.5 507 PRO A CA 1
ATOM 3761 C C . PRO A 1 507 ? -0.54 19.938 18.484 1 97.5 507 PRO A C 1
ATOM 3763 O O . PRO A 1 507 ? 0.208 19.719 19.438 1 97.5 507 PRO A O 1
ATOM 3766 N N . ILE A 1 508 ? -1.784 20.234 18.609 1 96.44 508 ILE A N 1
ATOM 3767 C CA . ILE A 1 508 ? -2.561 20.094 19.844 1 96.44 508 ILE A CA 1
ATOM 3768 C C . ILE A 1 508 ? -3.898 19.422 19.531 1 96.44 508 ILE A C 1
ATOM 3770 O O . ILE A 1 508 ? -4.176 19.078 18.391 1 96.44 508 ILE A O 1
ATOM 3774 N N . THR A 1 509 ? -4.684 19.125 20.5 1 93.69 509 THR A N 1
ATOM 3775 C CA . THR A 1 509 ? -5.953 18.438 20.312 1 93.69 509 THR A CA 1
ATOM 3776 C C . THR A 1 509 ? -7.086 19.156 21.031 1 93.69 509 THR A C 1
ATOM 3778 O O . THR A 1 509 ? -6.875 19.75 22.094 1 93.69 509 THR A O 1
ATOM 3781 N N . THR A 1 510 ? -8.211 19.156 20.484 1 94.69 510 THR A N 1
ATOM 3782 C CA . THR A 1 510 ? -9.406 19.672 21.141 1 94.69 510 THR A CA 1
ATOM 3783 C C . THR A 1 510 ? -9.883 18.719 22.234 1 94.69 510 THR A C 1
ATOM 3785 O O . THR A 1 510 ? -9.328 17.641 22.406 1 94.69 510 THR A O 1
ATOM 3788 N N . GLU A 1 511 ? -10.898 19.219 22.953 1 87.31 511 GLU A N 1
ATOM 3789 C CA . GLU A 1 511 ? -11.469 18.406 24.016 1 87.31 511 GLU A CA 1
ATOM 3790 C C . GLU A 1 511 ? -12.055 17.109 23.453 1 87.31 511 GLU A C 1
ATOM 3792 O O . GLU A 1 511 ? -12.055 16.078 24.125 1 87.31 511 GLU A O 1
ATOM 3797 N N . GLN A 1 512 ? -12.445 17.219 22.219 1 81.75 512 GLN A N 1
ATOM 3798 C CA . GLN A 1 512 ? -13.055 16.062 21.578 1 81.75 512 GLN A CA 1
ATOM 3799 C C . GLN A 1 512 ? -11.992 15.18 20.922 1 81.75 512 GLN A C 1
ATOM 3801 O O . GLN A 1 512 ? -12.312 14.188 20.266 1 81.75 512 GLN A O 1
ATOM 3806 N N . GLY A 1 513 ? -10.789 15.57 20.984 1 85.75 513 GLY A N 1
ATOM 3807 C CA . GLY A 1 513 ? -9.703 14.727 20.516 1 85.75 513 GLY A CA 1
ATOM 3808 C C . GLY A 1 513 ? -9.336 14.977 19.078 1 85.75 513 GLY A C 1
ATOM 3809 O O . GLY A 1 513 ? -8.523 14.242 18.5 1 85.75 513 GLY A O 1
ATOM 3810 N N . LEU A 1 514 ? -9.906 15.953 18.453 1 91.5 514 LEU A N 1
ATOM 3811 C CA . LEU A 1 514 ? -9.594 16.266 17.078 1 91.5 514 LEU A CA 1
ATOM 3812 C C . LEU A 1 514 ? -8.336 17.125 16.984 1 91.5 514 LEU A C 1
ATOM 3814 O O . LEU A 1 514 ? -8.133 18.031 17.812 1 91.5 514 LEU A O 1
ATOM 3818 N N . PRO A 1 515 ? -7.527 16.844 15.992 1 96.06 515 PRO A N 1
ATOM 3819 C CA . PRO A 1 515 ? -6.285 17.609 15.875 1 96.06 515 PRO A CA 1
ATOM 3820 C C . PRO A 1 515 ? -6.531 19.078 15.492 1 96.06 515 PRO A C 1
ATOM 3822 O O . PRO A 1 515 ? -7.453 19.359 14.727 1 96.06 515 PRO A O 1
ATOM 3825 N N . CYS A 1 516 ? -5.77 19.891 15.977 1 97.75 516 CYS A N 1
ATOM 3826 C CA . CYS A 1 516 ? -5.574 21.281 15.57 1 97.75 516 CYS A CA 1
ATOM 3827 C C . CYS A 1 516 ? -4.16 21.75 15.891 1 97.75 516 CYS A C 1
ATOM 3829 O O . CYS A 1 516 ? -3.256 20.922 16.062 1 97.75 516 CYS A O 1
ATOM 3831 N N . GLY A 1 517 ? -3.912 23.141 15.828 1 97.81 517 GLY A N 1
ATOM 3832 C CA . GLY A 1 517 ? -2.514 23.516 15.977 1 97.81 517 GLY A CA 1
ATOM 3833 C C . GLY A 1 517 ? -2.324 24.891 16.578 1 97.81 517 GLY A C 1
ATOM 3834 O O . GLY A 1 517 ? -3.193 25.766 16.438 1 97.81 517 GLY A O 1
ATOM 3835 N N . VAL A 1 518 ? -1.239 25.031 17.297 1 98.19 518 VAL A N 1
ATOM 3836 C CA . VAL A 1 518 ? -0.699 26.344 17.625 1 98.19 518 VAL A CA 1
ATOM 3837 C C . VAL A 1 518 ? 0.374 26.734 16.609 1 98.19 518 VAL A C 1
ATOM 3839 O O . VAL A 1 518 ? 1.32 25.984 16.375 1 98.19 518 VAL A O 1
ATOM 3842 N N . CYS A 1 519 ? 0.118 27.828 16.062 1 98.62 519 CYS A N 1
ATOM 3843 C CA . CYS A 1 519 ? 1.097 28.344 15.109 1 98.62 519 CYS A CA 1
ATOM 3844 C C . CYS A 1 519 ? 2.072 29.281 15.805 1 98.62 519 CYS A C 1
ATOM 3846 O O . CYS A 1 519 ? 1.661 30.281 16.406 1 98.62 519 CYS A O 1
ATOM 3848 N N . LEU A 1 520 ? 3.35 28.984 15.766 1 98.69 520 LEU A N 1
ATOM 3849 C CA . LEU A 1 520 ? 4.422 29.859 16.234 1 98.69 520 LEU A CA 1
ATOM 3850 C C . LEU A 1 520 ? 5.055 30.625 15.078 1 98.69 520 LEU A C 1
ATOM 3852 O O . LEU A 1 520 ? 5.598 30.016 14.148 1 98.69 520 LEU A O 1
ATOM 3856 N N . ILE A 1 521 ? 4.969 31.922 15.133 1 98.69 521 ILE A N 1
ATOM 3857 C CA . ILE A 1 521 ? 5.516 32.781 14.086 1 98.69 521 ILE A CA 1
ATOM 3858 C C . ILE A 1 521 ? 6.707 33.562 14.625 1 98.69 521 ILE A C 1
ATOM 3860 O O . ILE A 1 521 ? 6.609 34.188 15.68 1 98.69 521 ILE A O 1
ATOM 3864 N N . GLY A 1 522 ? 7.855 33.438 13.961 1 98.62 522 GLY A N 1
ATOM 3865 C CA . GLY A 1 522 ? 9.047 34.188 14.344 1 98.62 522 GLY A CA 1
ATOM 3866 C C . GLY A 1 522 ? 9.461 35.219 13.312 1 98.62 522 GLY A C 1
ATOM 3867 O O . GLY A 1 522 ? 8.844 35.344 12.258 1 98.62 522 GLY A O 1
ATOM 3868 N N . PRO A 1 523 ? 10.5 36.031 13.664 1 98.38 523 PRO A N 1
ATOM 3869 C CA . PRO A 1 523 ? 11.008 37 12.68 1 98.38 523 PRO A CA 1
ATOM 3870 C C . PRO A 1 523 ? 11.609 36.312 11.453 1 98.38 523 PRO A C 1
ATOM 3872 O O . PRO A 1 523 ? 12.062 35.188 11.539 1 98.38 523 PRO A O 1
ATOM 3875 N N . ALA A 1 524 ? 11.578 37.094 10.336 1 98.44 524 ALA A N 1
ATOM 3876 C CA . ALA A 1 524 ? 12.195 36.562 9.117 1 98.44 524 ALA A CA 1
ATOM 3877 C C . ALA A 1 524 ? 13.641 36.156 9.375 1 98.44 524 ALA A C 1
ATOM 3879 O O . ALA A 1 524 ? 14.406 36.906 9.984 1 98.44 524 ALA A O 1
ATOM 3880 N N . GLY A 1 525 ? 13.945 34.875 9.008 1 98.44 525 GLY A N 1
ATOM 3881 C CA . GLY A 1 525 ? 15.305 34.375 9.141 1 98.44 525 GLY A CA 1
ATOM 3882 C C . GLY A 1 525 ? 15.562 33.688 10.453 1 98.44 525 GLY A C 1
ATOM 3883 O O . GLY A 1 525 ? 16.703 33.312 10.766 1 98.44 525 GLY A O 1
ATOM 3884 N N . SER A 1 526 ? 14.531 33.406 11.195 1 98.56 526 SER A N 1
ATOM 3885 C CA . SER A 1 526 ? 14.703 32.75 12.492 1 98.56 526 SER A CA 1
ATOM 3886 C C . SER A 1 526 ? 14.203 31.312 12.461 1 98.56 526 SER A C 1
ATOM 3888 O O . SER A 1 526 ? 13.797 30.766 13.492 1 98.56 526 SER A O 1
ATOM 3890 N N . ASP A 1 527 ? 14.219 30.672 11.352 1 98.75 527 ASP A N 1
ATOM 3891 C CA . ASP A 1 527 ? 13.586 29.375 11.133 1 98.75 527 ASP A CA 1
ATOM 3892 C C . ASP A 1 527 ? 14.117 28.344 12.117 1 98.75 527 ASP A C 1
ATOM 3894 O O . ASP A 1 527 ? 13.344 27.656 12.789 1 98.75 527 ASP A O 1
ATOM 3898 N N . LYS A 1 528 ? 15.422 28.172 12.203 1 98.62 528 LYS A N 1
ATOM 3899 C CA . LYS A 1 528 ? 16.031 27.188 13.078 1 98.62 528 LYS A CA 1
ATOM 3900 C C . LYS A 1 528 ? 15.758 27.5 14.547 1 98.62 528 LYS A C 1
ATOM 3902 O O . LYS A 1 528 ? 15.43 26.594 15.328 1 98.62 528 LYS A O 1
ATOM 3907 N N . ALA A 1 529 ? 15.922 28.781 14.875 1 98.44 529 ALA A N 1
ATOM 3908 C CA . ALA A 1 529 ? 15.68 29.203 16.25 1 98.44 529 ALA A CA 1
ATOM 3909 C C . ALA A 1 529 ? 14.234 28.922 16.672 1 98.44 529 ALA A C 1
ATOM 3911 O O . ALA A 1 529 ? 13.969 28.531 17.812 1 98.44 529 ALA A O 1
ATOM 3912 N N . LEU A 1 530 ? 13.359 29.188 15.773 1 98.62 530 LEU A N 1
ATOM 3913 C CA . LEU A 1 530 ? 11.938 28.953 16.047 1 98.62 530 LEU A CA 1
ATOM 3914 C C . LEU A 1 530 ? 11.664 27.484 16.328 1 98.62 530 LEU A C 1
ATOM 3916 O O . LEU A 1 530 ? 10.945 27.156 17.281 1 98.62 530 LEU A O 1
ATOM 3920 N N . VAL A 1 531 ? 12.203 26.562 15.523 1 98.69 531 VAL A N 1
ATOM 3921 C CA . VAL A 1 531 ? 12.023 25.125 15.703 1 98.69 531 VAL A CA 1
ATOM 3922 C C . VAL A 1 531 ? 12.641 24.688 17.031 1 98.69 531 VAL A C 1
ATOM 3924 O O . VAL A 1 531 ? 12.039 23.906 17.781 1 98.69 531 VAL A O 1
ATOM 3927 N N . THR A 1 532 ? 13.828 25.203 17.328 1 97.5 532 THR A N 1
ATOM 3928 C CA . THR A 1 532 ? 14.484 24.875 18.594 1 97.5 532 THR A CA 1
ATOM 3929 C C . THR A 1 532 ? 13.633 25.328 19.766 1 97.5 532 THR A C 1
ATOM 3931 O O . THR A 1 532 ? 13.484 24.594 20.75 1 97.5 532 THR A O 1
ATOM 3934 N N . PHE A 1 533 ? 13.172 26.531 19.688 1 96.38 533 PHE A N 1
ATOM 3935 C CA . PHE A 1 533 ? 12.32 27.094 20.734 1 96.38 533 PHE A CA 1
ATOM 3936 C C . PHE A 1 533 ? 11.109 26.203 20.984 1 96.38 533 PHE A C 1
ATOM 3938 O O . PHE A 1 533 ? 10.82 25.844 22.125 1 96.38 533 PHE A O 1
ATOM 3945 N N . ALA A 1 534 ? 10.398 25.844 19.906 1 97.75 534 ALA A N 1
ATOM 3946 C CA . ALA A 1 534 ? 9.195 25.031 20 1 97.75 534 ALA A CA 1
ATOM 3947 C C . ALA A 1 534 ? 9.523 23.641 20.547 1 97.75 534 ALA A C 1
ATOM 3949 O O . ALA A 1 534 ? 8.75 23.078 21.328 1 97.75 534 ALA A O 1
ATOM 3950 N N . LYS A 1 535 ? 10.594 23 20.047 1 97.06 535 LYS A N 1
ATOM 3951 C CA . LYS A 1 535 ? 11.023 21.688 20.516 1 97.06 535 LYS A CA 1
ATOM 3952 C C . LYS A 1 535 ? 11.266 21.688 22.016 1 97.06 535 LYS A C 1
ATOM 3954 O O . LYS A 1 535 ? 10.852 20.766 22.719 1 97.06 535 LYS A O 1
ATOM 3959 N N . GLU A 1 536 ? 11.938 22.719 22.516 1 93.81 536 GLU A N 1
ATOM 3960 C CA . GLU A 1 536 ? 12.203 22.844 23.953 1 93.81 536 GLU A CA 1
ATOM 3961 C C . GLU A 1 536 ? 10.906 23.016 24.734 1 93.81 536 GLU A C 1
ATOM 3963 O O . GLU A 1 536 ? 10.766 22.453 25.828 1 93.81 536 GLU A O 1
ATOM 3968 N N . LEU A 1 537 ? 10.07 23.844 24.219 1 93.31 537 LEU A N 1
ATOM 3969 C CA . LEU A 1 537 ? 8.773 24.031 24.844 1 93.31 537 LEU A CA 1
ATOM 3970 C C . LEU A 1 537 ? 8.031 22.703 24.953 1 93.31 537 LEU A C 1
ATOM 3972 O O . LEU A 1 537 ? 7.434 22.391 25.984 1 93.31 537 LEU A O 1
ATOM 3976 N N . CYS A 1 538 ? 8 21.953 23.891 1 93.56 538 CYS A N 1
ATOM 3977 C CA . CYS A 1 538 ? 7.355 20.641 23.844 1 93.56 538 CYS A CA 1
ATOM 3978 C C . CYS A 1 538 ? 7.965 19.703 24.891 1 93.56 538 CYS A C 1
ATOM 3980 O O . CYS A 1 538 ? 7.242 18.969 25.562 1 93.56 538 CYS A O 1
ATOM 3982 N N . ARG A 1 539 ? 9.242 19.656 25 1 91.12 539 ARG A N 1
ATOM 3983 C CA . ARG A 1 539 ? 9.945 18.812 25.953 1 91.12 539 ARG A CA 1
ATOM 3984 C C . ARG A 1 539 ? 9.523 19.125 27.391 1 91.12 539 ARG A C 1
ATOM 3986 O O . ARG A 1 539 ? 9.367 18.234 28.203 1 91.12 539 ARG A O 1
ATOM 3993 N N . ARG A 1 540 ? 9.328 20.359 27.656 1 89.06 540 ARG A N 1
ATOM 3994 C CA . ARG A 1 540 ? 8.969 20.812 29 1 89.06 540 ARG A CA 1
ATOM 3995 C C . ARG A 1 540 ? 7.516 20.469 29.312 1 89.06 540 ARG A C 1
ATOM 3997 O O . ARG A 1 540 ? 7.145 20.328 30.484 1 89.06 540 ARG A O 1
ATOM 4004 N N . LEU A 1 541 ? 6.746 20.469 28.328 1 89.62 541 LEU A N 1
ATOM 4005 C CA . LEU A 1 541 ? 5.352 20.062 28.516 1 89.62 541 LEU A CA 1
ATOM 4006 C C . LEU A 1 541 ? 5.246 18.594 28.875 1 89.62 541 LEU A C 1
ATOM 4008 O O . LEU A 1 541 ? 4.391 18.203 29.672 1 89.62 541 LEU A O 1
ATOM 4012 N N . MET B 1 1 ? -7.402 11.703 64.375 1 25.91 1 MET B N 1
ATOM 4013 C CA . MET B 1 1 ? -7.426 12.68 63.312 1 25.91 1 MET B CA 1
ATOM 4014 C C . MET B 1 1 ? -7.191 12 61.969 1 25.91 1 MET B C 1
ATOM 4016 O O . MET B 1 1 ? -6.164 11.359 61.75 1 25.91 1 MET B O 1
ATOM 4020 N N . THR B 1 2 ? -8.359 11.625 61.188 1 27.23 2 THR B N 1
ATOM 4021 C CA . THR B 1 2 ? -8.609 10.664 60.125 1 27.23 2 THR B CA 1
ATOM 4022 C C . THR B 1 2 ? -8.008 11.148 58.812 1 27.23 2 THR B C 1
ATOM 4024 O O . THR B 1 2 ? -8.312 12.25 58.344 1 27.23 2 THR B O 1
ATOM 4027 N N . GLN B 1 3 ? -6.766 10.805 58.438 1 30.16 3 GLN B N 1
ATOM 4028 C CA . GLN B 1 3 ? -5.977 11.289 57.312 1 30.16 3 GLN B CA 1
ATOM 4029 C C . GLN B 1 3 ? -6.66 10.969 56 1 30.16 3 GLN B C 1
ATOM 4031 O O . GLN B 1 3 ? -6.984 9.812 55.719 1 30.16 3 GLN B O 1
ATOM 4036 N N . PRO B 1 4 ? -7.434 12.039 55.375 1 29.83 4 PRO B N 1
ATOM 4037 C CA . PRO B 1 4 ? -8.234 11.859 54.156 1 29.83 4 PRO B CA 1
ATOM 4038 C C . PRO B 1 4 ? -7.414 11.305 52.969 1 29.83 4 PRO B C 1
ATOM 4040 O O . PRO B 1 4 ? -6.262 11.695 52.781 1 29.83 4 PRO B O 1
ATOM 4043 N N . SER B 1 5 ? -7.43 10.023 52.75 1 27.91 5 SER B N 1
ATOM 4044 C CA . SER B 1 5 ? -6.715 9.312 51.688 1 27.91 5 SER B CA 1
ATOM 4045 C C . SER B 1 5 ? -7.059 9.875 50.312 1 27.91 5 SER B C 1
ATOM 4047 O O . SER B 1 5 ? -8.172 9.695 49.812 1 27.91 5 SER B O 1
ATOM 4049 N N . GLU B 1 6 ? -6.594 11.156 49.875 1 25.59 6 GLU B N 1
ATOM 4050 C CA . GLU B 1 6 ? -6.887 12.117 48.812 1 25.59 6 GLU B CA 1
ATOM 4051 C C . GLU B 1 6 ? -6.465 11.586 47.469 1 25.59 6 GLU B C 1
ATOM 4053 O O . GLU B 1 6 ? -5.48 12.047 46.875 1 25.59 6 GLU B O 1
ATOM 4058 N N . HIS B 1 7 ? -6.293 10.273 47.281 1 28.2 7 HIS B N 1
ATOM 4059 C CA . HIS B 1 7 ? -5.773 9.953 45.938 1 28.2 7 HIS B CA 1
ATOM 4060 C C . HIS B 1 7 ? -6.77 10.336 44.875 1 28.2 7 HIS B C 1
ATOM 4062 O O . HIS B 1 7 ? -7.707 9.594 44.562 1 28.2 7 HIS B O 1
ATOM 4068 N N . GLU B 1 8 ? -7.117 11.633 44.719 1 26.8 8 GLU B N 1
ATOM 4069 C CA . GLU B 1 8 ? -7.984 12.047 43.625 1 26.8 8 GLU B CA 1
ATOM 4070 C C . GLU B 1 8 ? -7.375 11.68 42.281 1 26.8 8 GLU B C 1
ATOM 4072 O O . GLU B 1 8 ? -6.191 11.914 42.031 1 26.8 8 GLU B O 1
ATOM 4077 N N . PRO B 1 9 ? -8.031 10.828 41.531 1 30.72 9 PRO B N 1
ATOM 4078 C CA . PRO B 1 9 ? -7.551 10.43 40.188 1 30.72 9 PRO B CA 1
ATOM 4079 C C . PRO B 1 9 ? -7.113 11.625 39.344 1 30.72 9 PRO B C 1
ATOM 4081 O O . PRO B 1 9 ? -7.777 12.672 39.344 1 30.72 9 PRO B O 1
ATOM 4084 N N . HIS B 1 10 ? -5.848 11.938 39.281 1 28.28 10 HIS B N 1
ATOM 4085 C CA . HIS B 1 10 ? -5.258 12.945 38.406 1 28.28 10 HIS B CA 1
ATOM 4086 C C . HIS B 1 10 ? -5.926 12.953 37.031 1 28.28 10 HIS B C 1
ATOM 4088 O O . HIS B 1 10 ? -5.93 11.938 36.344 1 28.28 10 HIS B O 1
ATOM 4094 N N . ARG B 1 11 ? -6.984 13.852 36.875 1 28.66 11 ARG B N 1
ATOM 4095 C CA . ARG B 1 11 ? -7.676 14.281 35.656 1 28.66 11 ARG B CA 1
ATOM 4096 C C . ARG B 1 11 ? -6.684 14.734 34.594 1 28.66 11 ARG B C 1
ATOM 4098 O O . ARG B 1 11 ? -6.211 15.875 34.625 1 28.66 11 ARG B O 1
ATOM 4105 N N . ARG B 1 12 ? -5.777 14.031 34.25 1 29.89 12 ARG B N 1
ATOM 4106 C CA . ARG B 1 12 ? -4.941 14.523 33.188 1 29.89 12 ARG B CA 1
ATOM 4107 C C . ARG B 1 12 ? -5.789 15.125 32.062 1 29.89 12 ARG B C 1
ATOM 4109 O O . ARG B 1 12 ? -7.004 14.93 32.031 1 29.89 12 ARG B O 1
ATOM 4116 N N . ASP B 1 13 ? -5.23 15.227 30.797 1 26.42 13 ASP B N 1
ATOM 4117 C CA . ASP B 1 13 ? -5.406 16.047 29.609 1 26.42 13 ASP B CA 1
ATOM 4118 C C . ASP B 1 13 ? -6.754 15.773 28.938 1 26.42 13 ASP B C 1
ATOM 4120 O O . ASP B 1 13 ? -7.293 14.672 29.047 1 26.42 13 ASP B O 1
ATOM 4124 N N . GLY B 1 14 ? -7.621 16.719 28.344 1 29.27 14 GLY B N 1
ATOM 4125 C CA . GLY B 1 14 ? -8.945 17.094 27.875 1 29.27 14 GLY B CA 1
ATOM 4126 C C . GLY B 1 14 ? -9.5 16.141 26.844 1 29.27 14 GLY B C 1
ATOM 4127 O O . GLY B 1 14 ? -10.641 16.281 26.391 1 29.27 14 GLY B O 1
ATOM 4128 N N . GLN B 1 15 ? -8.922 16.031 25.562 1 36.22 15 GLN B N 1
ATOM 4129 C CA . GLN B 1 15 ? -9.734 15.531 24.453 1 36.22 15 GLN B CA 1
ATOM 4130 C C . GLN B 1 15 ? -10.352 14.18 24.797 1 36.22 15 GLN B C 1
ATOM 4132 O O . GLN B 1 15 ? -9.641 13.219 25.078 1 36.22 15 GLN B O 1
ATOM 4137 N N . ALA B 1 16 ? -11.547 14.141 25.203 1 42.56 16 ALA B N 1
ATOM 4138 C CA . ALA B 1 16 ? -12.023 13.062 26.062 1 42.56 16 ALA B CA 1
ATOM 4139 C C . ALA B 1 16 ? -11.812 11.703 25.406 1 42.56 16 ALA B C 1
ATOM 4141 O O . ALA B 1 16 ? -12.398 11.414 24.344 1 42.56 16 ALA B O 1
ATOM 4142 N N . VAL B 1 17 ? -10.594 11.211 25.359 1 56.25 17 VAL B N 1
ATOM 4143 C CA . VAL B 1 17 ? -10.305 9.812 25.078 1 56.25 17 VAL B CA 1
ATOM 4144 C C . VAL B 1 17 ? -11.461 8.938 25.562 1 56.25 17 VAL B C 1
ATOM 4146 O O . VAL B 1 17 ? -11.75 8.891 26.75 1 56.25 17 VAL B O 1
ATOM 4149 N N . HIS B 1 18 ? -12.469 8.828 24.547 1 78.81 18 HIS B N 1
ATOM 4150 C CA . HIS B 1 18 ? -13.516 7.91 24.984 1 78.81 18 HIS B CA 1
ATOM 4151 C C . HIS B 1 18 ? -12.922 6.578 25.438 1 78.81 18 HIS B C 1
ATOM 4153 O O . HIS B 1 18 ? -12.195 5.93 24.688 1 78.81 18 HIS B O 1
ATOM 4159 N N . ASP B 1 19 ? -12.789 6.496 26.688 1 90.19 19 ASP B N 1
ATOM 4160 C CA . ASP B 1 19 ? -12.438 5.215 27.297 1 90.19 19 ASP B CA 1
ATOM 4161 C C . ASP B 1 19 ? -13.422 4.832 28.391 1 90.19 19 ASP B C 1
ATOM 4163 O O . ASP B 1 19 ? -13.398 5.41 29.484 1 90.19 19 ASP B O 1
ATOM 4167 N N . ASN B 1 20 ? -14.273 3.93 28.078 1 94.81 20 ASN B N 1
ATOM 4168 C CA . ASN B 1 20 ? -15.289 3.533 29.047 1 94.81 20 ASN B CA 1
ATOM 4169 C C . ASN B 1 20 ? -14.945 2.199 29.703 1 94.81 20 ASN B C 1
ATOM 4171 O O . ASN B 1 20 ? -15.836 1.393 29.984 1 94.81 20 ASN B O 1
ATOM 4175 N N . ILE B 1 21 ? -13.695 1.917 29.922 1 94.62 21 ILE B N 1
ATOM 4176 C CA . ILE B 1 21 ? -13.211 0.627 30.391 1 94.62 21 ILE B CA 1
ATOM 4177 C C . ILE B 1 21 ? -13.867 0.293 31.734 1 94.62 21 ILE B C 1
ATOM 4179 O O . ILE B 1 21 ? -13.953 -0.876 32.125 1 94.62 21 ILE B O 1
ATOM 4183 N N . GLU B 1 22 ? -14.406 1.253 32.438 1 94.38 22 GLU B N 1
ATOM 4184 C CA . GLU B 1 22 ? -14.961 1.072 33.781 1 94.38 22 GLU B CA 1
ATOM 4185 C C . GLU B 1 22 ? -16.25 0.255 33.719 1 94.38 22 GLU B C 1
ATOM 4187 O O . GLU B 1 22 ? -16.734 -0.22 34.75 1 94.38 22 GLU B O 1
ATOM 4192 N N . VAL B 1 23 ? -16.812 0.067 32.531 1 95.19 23 VAL B N 1
ATOM 4193 C CA . VAL B 1 23 ? -18.031 -0.74 32.406 1 95.19 23 VAL B CA 1
ATOM 4194 C C . VAL B 1 23 ? -17.688 -2.215 32.625 1 95.19 23 VAL B C 1
ATOM 4196 O O . VAL B 1 23 ? -18.578 -3.029 32.875 1 95.19 23 VAL B O 1
ATOM 4199 N N . LEU B 1 24 ? -16.422 -2.58 32.531 1 96.25 24 LEU B N 1
ATOM 4200 C CA . LEU B 1 24 ? -15.984 -3.967 32.656 1 96.25 24 LEU B CA 1
ATOM 4201 C C . LEU B 1 24 ? -15.727 -4.348 34.094 1 96.25 24 LEU B C 1
ATOM 4203 O O . LEU B 1 24 ? -15.562 -3.475 34.938 1 96.25 24 LEU B O 1
ATOM 4207 N N . ASP B 1 25 ? -15.641 -5.645 34.344 1 94.06 25 ASP B N 1
ATOM 4208 C CA . ASP B 1 25 ? -15.242 -6.16 35.656 1 94.06 25 ASP B CA 1
ATOM 4209 C C . ASP B 1 25 ? -13.797 -5.793 35.969 1 94.06 25 ASP B C 1
ATOM 4211 O O . ASP B 1 25 ? -12.953 -5.738 35.062 1 94.06 25 ASP B O 1
ATOM 4215 N N . ALA B 1 26 ? -13.57 -5.609 37.219 1 95 26 ALA B N 1
ATOM 4216 C CA . ALA B 1 26 ? -12.242 -5.215 37.656 1 95 26 ALA B CA 1
ATOM 4217 C C . ALA B 1 26 ? -11.188 -6.223 37.219 1 95 26 ALA B C 1
ATOM 4219 O O . ALA B 1 26 ? -10.078 -5.84 36.844 1 95 26 ALA B O 1
ATOM 4220 N N . ASP B 1 27 ? -11.547 -7.484 37.312 1 95.12 27 ASP B N 1
ATOM 4221 C CA . ASP B 1 27 ? -10.594 -8.523 36.938 1 95.12 27 ASP B CA 1
ATOM 4222 C C . ASP B 1 27 ? -10.266 -8.445 35.438 1 95.12 27 ASP B C 1
ATOM 4224 O O . ASP B 1 27 ? -9.141 -8.734 35.031 1 95.12 27 ASP B O 1
ATOM 4228 N N . LEU B 1 28 ? -11.234 -8.188 34.656 1 96.75 28 LEU B N 1
ATOM 4229 C CA . LEU B 1 28 ? -11.008 -8.062 33.219 1 96.75 28 LEU B CA 1
ATOM 4230 C C . LEU B 1 28 ? -10.148 -6.836 32.906 1 96.75 28 LEU B C 1
ATOM 4232 O O . LEU B 1 28 ? -9.281 -6.883 32.031 1 96.75 28 LEU B O 1
ATOM 4236 N N . ILE B 1 29 ? -10.406 -5.73 33.594 1 97.25 29 ILE B N 1
ATOM 4237 C CA . ILE B 1 29 ? -9.602 -4.52 33.438 1 97.25 29 ILE B CA 1
ATOM 4238 C C . ILE B 1 29 ? -8.133 -4.836 33.688 1 97.25 29 ILE B C 1
ATOM 4240 O O . ILE B 1 29 ? -7.258 -4.434 32.906 1 97.25 29 ILE B O 1
ATOM 4244 N N . VAL B 1 30 ? -7.918 -5.605 34.719 1 96.38 30 VAL B N 1
ATOM 4245 C CA . VAL B 1 30 ? -6.562 -6.016 35.062 1 96.38 30 VAL B CA 1
ATOM 4246 C C . VAL B 1 30 ? -5.988 -6.902 33.969 1 96.38 30 VAL B C 1
ATOM 4248 O O . VAL B 1 30 ? -4.82 -6.758 33.594 1 96.38 30 VAL B O 1
ATOM 4251 N N . ALA B 1 31 ? -6.781 -7.836 33.469 1 96.69 31 ALA B N 1
ATOM 4252 C CA . ALA B 1 31 ? -6.332 -8.742 32.438 1 96.69 31 ALA B CA 1
ATOM 4253 C C . ALA B 1 31 ? -5.934 -7.965 31.172 1 96.69 31 ALA B C 1
ATOM 4255 O O . ALA B 1 31 ? -4.926 -8.281 30.531 1 96.69 31 ALA B O 1
ATOM 4256 N N . ILE B 1 32 ? -6.719 -6.98 30.766 1 97 32 ILE B N 1
ATOM 4257 C CA . ILE B 1 32 ? -6.434 -6.145 29.609 1 97 32 ILE B CA 1
ATOM 4258 C C . ILE B 1 32 ? -5.113 -5.406 29.812 1 97 32 ILE B C 1
ATOM 4260 O O . ILE B 1 32 ? -4.293 -5.324 28.891 1 97 32 ILE B O 1
ATOM 4264 N N . GLY B 1 33 ? -4.945 -4.844 30.984 1 96 33 GLY B N 1
ATOM 4265 C CA . GLY B 1 33 ? -3.684 -4.203 31.312 1 96 33 GLY B CA 1
ATOM 4266 C C . GLY B 1 33 ? -2.494 -5.137 31.203 1 96 33 GLY B C 1
ATOM 4267 O O . GLY B 1 33 ? -1.441 -4.754 30.688 1 96 33 GLY B O 1
ATOM 4268 N N . ARG B 1 34 ? -2.645 -6.387 31.719 1 95.44 34 ARG B N 1
ATOM 4269 C CA . ARG B 1 34 ? -1.588 -7.391 31.656 1 95.44 34 ARG B CA 1
ATOM 4270 C C . ARG B 1 34 ? -1.239 -7.727 30.219 1 95.44 34 ARG B C 1
ATOM 4272 O O . ARG B 1 34 ? -0.074 -7.973 29.891 1 95.44 34 ARG B O 1
ATOM 4279 N N . TYR B 1 35 ? -2.232 -7.785 29.422 1 95.62 35 TYR B N 1
ATOM 4280 C CA . TYR B 1 35 ? -1.984 -8.055 28.016 1 95.62 35 TYR B CA 1
ATOM 4281 C C . TYR B 1 35 ? -1.104 -6.969 27.391 1 95.62 35 TYR B C 1
ATOM 4283 O O . TYR B 1 35 ? -0.139 -7.27 26.688 1 95.62 35 TYR B O 1
ATOM 4291 N N . GLU B 1 36 ? -1.453 -5.711 27.578 1 94 36 GLU B N 1
ATOM 4292 C CA . GLU B 1 36 ? -0.691 -4.59 27.031 1 94 36 GLU B CA 1
ATOM 4293 C C . GLU B 1 36 ? 0.748 -4.605 27.547 1 94 36 GLU B C 1
ATOM 4295 O O . GLU B 1 36 ? 1.682 -4.332 26.781 1 94 36 GLU B O 1
ATOM 4300 N N . GLU B 1 37 ? 0.881 -4.922 28.781 1 93.25 37 GLU B N 1
ATOM 4301 C CA . GLU B 1 37 ? 2.217 -5.027 29.359 1 93.25 37 GLU B CA 1
ATOM 4302 C C . GLU B 1 37 ? 3.023 -6.137 28.688 1 93.25 37 GLU B C 1
ATOM 4304 O O . GLU B 1 37 ? 4.199 -5.953 28.375 1 93.25 37 GLU B O 1
ATOM 4309 N N . ALA B 1 38 ? 2.385 -7.309 28.562 1 93.94 38 ALA B N 1
ATOM 4310 C CA . ALA B 1 38 ? 3.047 -8.438 27.922 1 93.94 38 ALA B CA 1
ATOM 4311 C C . ALA B 1 38 ? 3.422 -8.109 26.484 1 93.94 38 ALA B C 1
ATOM 4313 O O . ALA B 1 38 ? 4.496 -8.484 26.016 1 93.94 38 ALA B O 1
ATOM 4314 N N . LEU B 1 39 ? 2.529 -7.41 25.781 1 91.94 39 LEU B N 1
ATOM 4315 C CA . LEU B 1 39 ? 2.768 -7.023 24.406 1 91.94 39 LEU B CA 1
ATOM 4316 C C . LEU B 1 39 ? 3.967 -6.086 24.297 1 91.94 39 LEU B C 1
ATOM 4318 O O . LEU B 1 39 ? 4.844 -6.289 23.453 1 91.94 39 LEU B O 1
ATOM 4322 N N . MET B 1 40 ? 4.059 -5.074 25.125 1 89.44 40 MET B N 1
ATOM 4323 C CA . MET B 1 40 ? 5.145 -4.098 25.109 1 89.44 40 MET B CA 1
ATOM 4324 C C . MET B 1 40 ? 6.465 -4.746 25.5 1 89.44 40 MET B C 1
ATOM 4326 O O . MET B 1 40 ? 7.535 -4.301 25.078 1 89.44 40 MET B O 1
ATOM 4330 N N . ALA B 1 41 ? 6.363 -5.867 26.266 1 90.19 41 ALA B N 1
ATOM 4331 C CA . ALA B 1 41 ? 7.555 -6.586 26.719 1 90.19 41 ALA B CA 1
ATOM 4332 C C . ALA B 1 41 ? 7.918 -7.707 25.75 1 90.19 41 ALA B C 1
ATOM 4334 O O . ALA B 1 41 ? 8.922 -8.398 25.938 1 90.19 41 ALA B O 1
ATOM 4335 N N . ASN B 1 42 ? 7.078 -7.938 24.75 1 90.06 42 ASN B N 1
ATOM 4336 C CA . ASN B 1 42 ? 7.234 -9.031 23.797 1 90.06 42 ASN B CA 1
ATOM 4337 C C . ASN B 1 42 ? 7.297 -10.383 24.5 1 90.06 42 ASN B C 1
ATOM 4339 O O . ASN B 1 42 ? 8.141 -11.219 24.172 1 90.06 42 ASN B O 1
ATOM 4343 N N . ASP B 1 43 ? 6.535 -10.5 25.5 1 92 43 ASP B N 1
ATOM 4344 C CA . ASP B 1 43 ? 6.457 -11.742 26.266 1 92 43 ASP B CA 1
ATOM 4345 C C . ASP B 1 43 ? 5.535 -12.742 25.578 1 92 43 ASP B C 1
ATOM 4347 O O . ASP B 1 43 ? 4.352 -12.844 25.922 1 92 43 ASP B O 1
ATOM 4351 N N . ALA B 1 44 ? 6.078 -13.539 24.703 1 90.5 44 ALA B N 1
ATOM 4352 C CA . ALA B 1 44 ? 5.309 -14.445 23.859 1 90.5 44 ALA B CA 1
ATOM 4353 C C . ALA B 1 44 ? 4.57 -15.484 24.688 1 90.5 44 ALA B C 1
ATOM 4355 O O . ALA B 1 44 ? 3.43 -15.844 24.375 1 90.5 44 ALA B O 1
ATOM 4356 N N . LYS B 1 45 ? 5.211 -16.016 25.703 1 91.75 45 LYS B N 1
ATOM 4357 C CA . LYS B 1 45 ? 4.594 -17.031 26.547 1 91.75 45 LYS B CA 1
ATOM 4358 C C . LYS B 1 45 ? 3.348 -16.484 27.25 1 91.75 45 LYS B C 1
ATOM 4360 O O . LYS B 1 45 ? 2.301 -17.125 27.25 1 91.75 45 LYS B O 1
ATOM 4365 N N . ARG B 1 46 ? 3.453 -15.32 27.812 1 93.25 46 ARG B N 1
ATOM 4366 C CA . ARG B 1 46 ? 2.322 -14.703 28.5 1 93.25 46 ARG B CA 1
ATOM 4367 C C . ARG B 1 46 ? 1.208 -14.359 27.516 1 93.25 46 ARG B C 1
ATOM 4369 O O . ARG B 1 46 ? 0.026 -14.516 27.828 1 93.25 46 ARG B O 1
ATOM 4376 N N . LEU B 1 47 ? 1.584 -13.805 26.391 1 94 47 LEU B N 1
ATOM 4377 C CA . LEU B 1 47 ? 0.592 -13.453 25.375 1 94 47 LEU B CA 1
ATOM 4378 C C . LEU B 1 47 ? -0.18 -14.688 24.922 1 94 47 LEU B C 1
ATOM 4380 O O . LEU B 1 47 ? -1.4 -14.633 24.75 1 94 47 LEU B O 1
ATOM 4384 N N . SER B 1 48 ? 0.556 -15.781 24.719 1 93 48 SER B N 1
ATOM 4385 C CA . SER B 1 48 ? -0.098 -17.031 24.344 1 93 48 SER B CA 1
ATOM 4386 C C . SER B 1 48 ? -1.05 -17.5 25.438 1 93 48 SER B C 1
ATOM 4388 O O . SER B 1 48 ? -2.15 -17.984 25.141 1 93 48 SER B O 1
ATOM 4390 N N . ALA B 1 49 ? -0.608 -17.359 26.641 1 94.12 49 ALA B N 1
ATOM 4391 C CA . ALA B 1 49 ? -1.406 -17.828 27.766 1 94.12 49 ALA B CA 1
ATOM 4392 C C . ALA B 1 49 ? -2.686 -17.016 27.922 1 94.12 49 ALA B C 1
ATOM 4394 O O . ALA B 1 49 ? -3.648 -17.453 28.547 1 94.12 49 ALA B O 1
ATOM 4395 N N . MET B 1 50 ? -2.719 -15.859 27.359 1 96.12 50 MET B N 1
ATOM 4396 C CA . MET B 1 50 ? -3.881 -14.984 27.5 1 96.12 50 MET B CA 1
ATOM 4397 C C . MET B 1 50 ? -4.957 -15.352 26.484 1 96.12 50 MET B C 1
ATOM 4399 O O . MET B 1 50 ? -6.109 -14.93 26.625 1 96.12 50 MET B O 1
ATOM 4403 N N . PHE B 1 51 ? -4.566 -16.062 25.438 1 96.88 51 PHE B N 1
ATOM 4404 C CA . PHE B 1 51 ? -5.562 -16.641 24.562 1 96.88 51 PHE B CA 1
ATOM 4405 C C . PHE B 1 51 ? -6.098 -17.953 25.125 1 96.88 51 PHE B C 1
ATOM 4407 O O . PHE B 1 51 ? -5.344 -18.734 25.703 1 96.88 51 PHE B O 1
ATOM 4414 N N . ALA B 1 52 ? -7.391 -18.188 24.984 1 97.19 52 ALA B N 1
ATOM 4415 C CA . ALA B 1 52 ? -7.98 -19.453 25.422 1 97.19 52 ALA B CA 1
ATOM 4416 C C . ALA B 1 52 ? -7.445 -20.625 24.594 1 97.19 52 ALA B C 1
ATOM 4418 O O . ALA B 1 52 ? -6.988 -20.438 23.469 1 97.19 52 ALA B O 1
ATOM 4419 N N . ASP B 1 53 ? -7.438 -21.781 25.172 1 96.12 53 ASP B N 1
ATOM 4420 C CA . ASP B 1 53 ? -6.969 -22.984 24.484 1 96.12 53 ASP B CA 1
ATOM 4421 C C . ASP B 1 53 ? -8.133 -23.734 23.844 1 96.12 53 ASP B C 1
ATOM 4423 O O . ASP B 1 53 ? -8.484 -24.844 24.281 1 96.12 53 ASP B O 1
ATOM 4427 N N . ASP B 1 54 ? -8.727 -23.125 22.828 1 95.25 54 ASP B N 1
ATOM 4428 C CA . ASP B 1 54 ? -9.781 -23.656 21.969 1 95.25 54 ASP B CA 1
ATOM 4429 C C . ASP B 1 54 ? -10.891 -24.297 22.797 1 95.25 54 ASP B C 1
ATOM 4431 O O . ASP B 1 54 ? -11.219 -25.469 22.609 1 95.25 54 ASP B O 1
ATOM 4435 N N . PRO B 1 55 ? -11.469 -23.547 23.656 1 94.81 55 PRO B N 1
ATOM 4436 C CA . PRO B 1 55 ? -12.516 -24.109 24.516 1 94.81 55 PRO B CA 1
ATOM 4437 C C . PRO B 1 55 ? -13.688 -24.672 23.703 1 94.81 55 PRO B C 1
ATOM 4439 O O . PRO B 1 55 ? -14.062 -24.109 22.672 1 94.81 55 PRO B O 1
ATOM 4442 N N . ASP B 1 56 ? -14.266 -25.859 24.203 1 91.56 56 ASP B N 1
ATOM 4443 C CA . ASP B 1 56 ? -15.422 -26.531 23.625 1 91.56 56 ASP B CA 1
ATOM 4444 C C . ASP B 1 56 ? -15.125 -27.031 22.203 1 91.56 56 ASP B C 1
ATOM 4446 O O . ASP B 1 56 ? -16.031 -27.172 21.391 1 91.56 56 ASP B O 1
ATOM 4450 N N . GLY B 1 57 ? -13.844 -27.078 21.859 1 93.06 57 GLY B N 1
ATOM 4451 C CA . GLY B 1 57 ? -13.438 -27.578 20.547 1 93.06 57 GLY B CA 1
ATOM 4452 C C . GLY B 1 57 ? -13.531 -26.531 19.453 1 93.06 57 GLY B C 1
ATOM 4453 O O . GLY B 1 57 ? -13.367 -26.844 18.266 1 93.06 57 GLY B O 1
ATOM 4454 N N . ILE B 1 58 ? -13.891 -25.375 19.812 1 95.19 58 ILE B N 1
ATOM 4455 C CA . ILE B 1 58 ? -13.953 -24.281 18.859 1 95.19 58 ILE B CA 1
ATOM 4456 C C . ILE B 1 58 ? -12.656 -23.484 18.891 1 95.19 58 ILE B C 1
ATOM 4458 O O . ILE B 1 58 ? -12.273 -22.938 19.922 1 95.19 58 ILE B O 1
ATOM 4462 N N . PRO B 1 59 ? -11.992 -23.344 17.781 1 95.56 59 PRO B N 1
ATOM 4463 C CA . PRO B 1 59 ? -10.695 -22.656 17.781 1 95.56 59 PRO B CA 1
ATOM 4464 C C . PRO B 1 59 ? -10.812 -21.172 18.078 1 95.56 59 PRO B C 1
ATOM 4466 O O . PRO B 1 59 ? -11.781 -20.531 17.672 1 95.56 59 PRO B O 1
ATOM 4469 N N . VAL B 1 60 ? -9.828 -20.609 18.812 1 96.62 60 VAL B N 1
ATOM 4470 C CA . VAL B 1 60 ? -9.688 -19.156 18.938 1 96.62 60 VAL B CA 1
ATOM 4471 C C . VAL B 1 60 ? -9.117 -18.594 17.641 1 96.62 60 VAL B C 1
ATOM 4473 O O . VAL B 1 60 ? -8.547 -19.312 16.828 1 96.62 60 VAL B O 1
ATOM 4476 N N . VAL B 1 61 ? -9.328 -17.281 17.453 1 96 61 VAL B N 1
ATOM 4477 C CA . VAL B 1 61 ? -8.977 -16.703 16.156 1 96 61 VAL B CA 1
ATOM 4478 C C . VAL B 1 61 ? -8.219 -15.398 16.375 1 96 61 VAL B C 1
ATOM 4480 O O . VAL B 1 61 ? -8.555 -14.617 17.266 1 96 61 VAL B O 1
ATOM 4483 N N . ARG B 1 62 ? -7.207 -15.172 15.633 1 94.88 62 ARG B N 1
ATOM 4484 C CA . ARG B 1 62 ? -6.531 -13.891 15.5 1 94.88 62 ARG B CA 1
ATOM 4485 C C . ARG B 1 62 ? -6.418 -13.477 14.039 1 94.88 62 ARG B C 1
ATOM 4487 O O . ARG B 1 62 ? -5.93 -14.25 13.203 1 94.88 62 ARG B O 1
ATOM 4494 N N . SER B 1 63 ? -6.828 -12.297 13.727 1 94.12 63 SER B N 1
ATOM 4495 C CA . SER B 1 63 ? -6.812 -11.883 12.328 1 94.12 63 SER B CA 1
ATOM 4496 C C . SER B 1 63 ? -6.18 -10.5 12.172 1 94.12 63 SER B C 1
ATOM 4498 O O . SER B 1 63 ? -6.195 -9.695 13.102 1 94.12 63 SER B O 1
ATOM 4500 N N . ASP B 1 64 ? -5.594 -10.219 11.117 1 90.88 64 ASP B N 1
ATOM 4501 C CA . ASP B 1 64 ? -5.121 -8.922 10.656 1 90.88 64 ASP B CA 1
ATOM 4502 C C . ASP B 1 64 ? -5.004 -8.891 9.133 1 90.88 64 ASP B C 1
ATOM 4504 O O . ASP B 1 64 ? -5.648 -9.672 8.438 1 90.88 64 ASP B O 1
ATOM 4508 N N . ALA B 1 65 ? -4.289 -7.965 8.57 1 86.19 65 ALA B N 1
ATOM 4509 C CA . ALA B 1 65 ? -4.195 -7.793 7.121 1 86.19 65 ALA B CA 1
ATOM 4510 C C . ALA B 1 65 ? -3.457 -8.961 6.477 1 86.19 65 ALA B C 1
ATOM 4512 O O . ALA B 1 65 ? -3.576 -9.195 5.273 1 86.19 65 ALA B O 1
ATOM 4513 N N . LYS B 1 66 ? -2.678 -9.695 7.234 1 81.25 66 LYS B N 1
ATOM 4514 C CA . LYS B 1 66 ? -1.941 -10.836 6.695 1 81.25 66 LYS B CA 1
ATOM 4515 C C . LYS B 1 66 ? -2.82 -12.086 6.641 1 81.25 66 LYS B C 1
ATOM 4517 O O . LYS B 1 66 ? -2.469 -13.07 5.988 1 81.25 66 LYS B O 1
ATOM 4522 N N . GLY B 1 67 ? -3.953 -12.016 7.395 1 85 67 GLY B N 1
ATOM 4523 C CA . GLY B 1 67 ? -4.883 -13.133 7.305 1 85 67 GLY B CA 1
ATOM 4524 C C . GLY B 1 67 ? -5.43 -13.562 8.648 1 85 67 GLY B C 1
ATOM 4525 O O . GLY B 1 67 ? -5.301 -12.836 9.641 1 85 67 GLY B O 1
ATOM 4526 N N . MET B 1 68 ? -6.141 -14.672 8.625 1 88.19 68 MET B N 1
ATOM 4527 C CA . MET B 1 68 ? -6.801 -15.258 9.789 1 88.19 68 MET B CA 1
ATOM 4528 C C . MET B 1 68 ? -6.039 -16.484 10.289 1 88.19 68 MET B C 1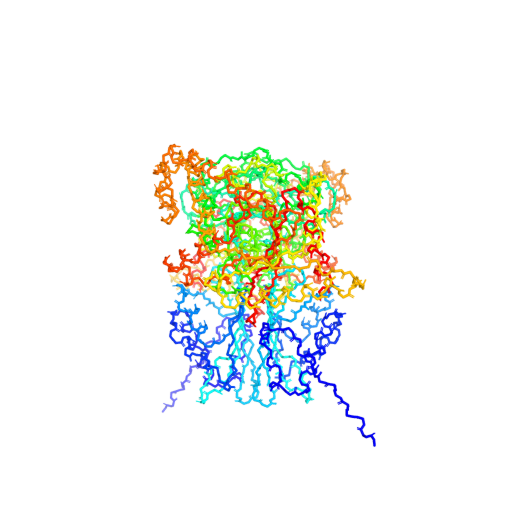
ATOM 4530 O O . MET B 1 68 ? -5.828 -17.438 9.547 1 88.19 68 MET B O 1
ATOM 4534 N N . ILE B 1 69 ? -5.551 -16.391 11.484 1 86.75 69 ILE B N 1
ATOM 4535 C CA . ILE B 1 69 ? -4.91 -17.531 12.148 1 86.75 69 ILE B CA 1
ATOM 4536 C C . ILE B 1 69 ? -5.914 -18.219 13.062 1 86.75 69 ILE B C 1
ATOM 4538 O O . ILE B 1 69 ? -6.531 -17.578 13.922 1 86.75 69 ILE B O 1
ATOM 4542 N N . VAL B 1 70 ? -6.047 -19.516 12.914 1 90.25 70 VAL B N 1
ATOM 4543 C CA . VAL B 1 70 ? -7.09 -20.266 13.594 1 90.25 70 VAL B CA 1
ATOM 4544 C C . VAL B 1 70 ? -6.457 -21.281 14.547 1 90.25 70 VAL B C 1
ATOM 4546 O O . VAL B 1 70 ? -5.652 -22.125 14.125 1 90.25 70 VAL B O 1
ATOM 4549 N N . GLY B 1 71 ? -6.758 -21.141 15.797 1 93.06 71 GLY B N 1
ATOM 4550 C CA . GLY B 1 71 ? -6.316 -22.109 16.797 1 93.06 71 GLY B CA 1
ATOM 4551 C C . GLY B 1 71 ? -5.234 -21.562 17.703 1 93.06 71 GLY B C 1
ATOM 4552 O O . GLY B 1 71 ? -4.391 -20.766 17.281 1 93.06 71 GLY B O 1
ATOM 4553 N N . HIS B 1 72 ? -5.258 -22.062 18.922 1 94.12 72 HIS B N 1
ATOM 4554 C CA . HIS B 1 72 ? -4.344 -21.594 19.953 1 94.12 72 HIS B CA 1
ATOM 4555 C C . HIS B 1 72 ? -2.896 -21.906 19.594 1 94.12 72 HIS B C 1
ATOM 4557 O O . HIS B 1 72 ? -2.018 -21.062 19.75 1 94.12 72 HIS B O 1
ATOM 4563 N N . THR B 1 73 ? -2.676 -23.062 19.109 1 89.69 73 THR B N 1
ATOM 4564 C CA . THR B 1 73 ? -1.326 -23.484 18.75 1 89.69 73 THR B CA 1
ATOM 4565 C C . THR B 1 73 ? -0.755 -22.625 17.641 1 89.69 73 THR B C 1
ATOM 4567 O O . THR B 1 73 ? 0.397 -22.188 17.703 1 89.69 73 THR B O 1
ATOM 4570 N N . ALA B 1 74 ? -1.559 -22.406 16.609 1 84.69 74 ALA B N 1
ATOM 4571 C CA . ALA B 1 74 ? -1.118 -21.578 15.492 1 84.69 74 ALA B CA 1
ATOM 4572 C C . ALA B 1 74 ? -0.838 -20.156 15.93 1 84.69 74 ALA B C 1
ATOM 4574 O O . ALA B 1 74 ? 0.126 -19.531 15.477 1 84.69 74 ALA B O 1
ATOM 4575 N N . ILE B 1 75 ? -1.629 -19.609 16.828 1 89.81 75 ILE B N 1
ATOM 4576 C CA . ILE B 1 75 ? -1.451 -18.25 17.344 1 89.81 75 ILE B CA 1
ATOM 4577 C C . ILE B 1 75 ? -0.174 -18.172 18.172 1 89.81 75 ILE B C 1
ATOM 4579 O O . ILE B 1 75 ? 0.582 -17.203 18.078 1 89.81 75 ILE B O 1
ATOM 4583 N N . GLY B 1 76 ? 0.001 -19.203 18.953 1 88.19 76 GLY B N 1
ATOM 4584 C CA . GLY B 1 76 ? 1.235 -19.281 19.719 1 88.19 76 GLY B CA 1
ATOM 4585 C C . GLY B 1 76 ? 2.477 -19.281 18.844 1 88.19 76 GLY B C 1
ATOM 4586 O O . GLY B 1 76 ? 3.457 -18.594 19.156 1 88.19 76 GLY B O 1
ATOM 4587 N N . ALA B 1 77 ? 2.395 -20.031 17.766 1 81.44 77 ALA B N 1
ATOM 4588 C CA . ALA B 1 77 ? 3.516 -20.109 16.844 1 81.44 77 ALA B CA 1
ATOM 4589 C C . ALA B 1 77 ? 3.771 -18.766 16.172 1 81.44 77 ALA B C 1
ATOM 4591 O O . ALA B 1 77 ? 4.922 -18.359 16 1 81.44 77 ALA B O 1
ATOM 4592 N N . PHE B 1 78 ? 2.779 -18.094 15.812 1 81.38 78 PHE B N 1
ATOM 4593 C CA . PHE B 1 78 ? 2.867 -16.781 15.211 1 81.38 78 PHE B CA 1
ATOM 4594 C C . PHE B 1 78 ? 3.568 -15.797 16.141 1 81.38 78 PHE B C 1
ATOM 4596 O O . PHE B 1 78 ? 4.43 -15.031 15.719 1 81.38 78 PHE B O 1
ATOM 4603 N N . ARG B 1 79 ? 3.227 -15.797 17.391 1 82.44 79 ARG B N 1
ATOM 4604 C CA . ARG B 1 79 ? 3.77 -14.859 18.375 1 82.44 79 ARG B CA 1
ATOM 4605 C C . ARG B 1 79 ? 5.25 -15.125 18.625 1 82.44 79 ARG B C 1
ATOM 4607 O O . ARG B 1 79 ? 6.02 -14.195 18.859 1 82.44 79 ARG B O 1
ATOM 4614 N N . LYS B 1 80 ? 5.652 -16.359 18.547 1 78.38 80 LYS B N 1
ATOM 4615 C CA . LYS B 1 80 ? 7.047 -16.734 18.781 1 78.38 80 LYS B CA 1
ATOM 4616 C C . LYS B 1 80 ? 7.953 -16.203 17.672 1 78.38 80 LYS B C 1
ATOM 4618 O O . LYS B 1 80 ? 9.141 -15.977 17.891 1 78.38 80 LYS B O 1
ATOM 4623 N N . ALA B 1 81 ? 7.352 -15.953 16.562 1 71.62 81 ALA B N 1
ATOM 4624 C CA . ALA B 1 81 ? 8.125 -15.523 15.398 1 71.62 81 ALA B CA 1
ATOM 4625 C C . ALA B 1 81 ? 8.359 -14.016 15.422 1 71.62 81 ALA B C 1
ATOM 4627 O O . ALA B 1 81 ? 9.172 -13.5 14.656 1 71.62 81 ALA B O 1
ATOM 4628 N N . ARG B 1 82 ? 7.672 -13.289 16.328 1 74.56 82 ARG B N 1
ATOM 4629 C CA . ARG B 1 82 ? 7.797 -11.836 16.359 1 74.56 82 ARG B CA 1
ATOM 4630 C C . ARG B 1 82 ? 9.133 -11.422 16.969 1 74.56 82 ARG B C 1
ATOM 4632 O O . ARG B 1 82 ? 9.523 -11.914 18.016 1 74.56 82 ARG B O 1
ATOM 4639 N N . LYS B 1 83 ? 9.758 -10.477 16.375 1 68.62 83 LYS B N 1
ATOM 4640 C CA . LYS B 1 83 ? 11.102 -10.086 16.781 1 68.62 83 LYS B CA 1
ATOM 4641 C C . LYS B 1 83 ? 11.07 -8.844 17.656 1 68.62 83 LYS B C 1
ATOM 4643 O O . LYS B 1 83 ? 11.867 -8.711 18.594 1 68.62 83 LYS B O 1
ATOM 4648 N N . ASN B 1 84 ? 10.164 -7.809 17.359 1 75.25 84 ASN B N 1
ATOM 4649 C CA . ASN B 1 84 ? 10.211 -6.535 18.078 1 75.25 84 ASN B CA 1
ATOM 4650 C C . ASN B 1 84 ? 8.867 -6.207 18.719 1 75.25 84 ASN B C 1
ATOM 4652 O O . ASN B 1 84 ? 7.816 -6.621 18.234 1 75.25 84 ASN B O 1
ATOM 4656 N N . ALA B 1 85 ? 9.055 -5.562 19.891 1 76.69 85 ALA B N 1
ATOM 4657 C CA . ALA B 1 85 ? 7.863 -5.098 20.578 1 76.69 85 ALA B CA 1
ATOM 4658 C C . ALA B 1 85 ? 7.359 -3.783 20 1 76.69 85 ALA B C 1
ATOM 4660 O O . ALA B 1 85 ? 8.156 -2.908 19.641 1 76.69 85 ALA B O 1
ATOM 4661 N N . PRO B 1 86 ? 6.043 -3.717 19.844 1 77.81 86 PRO B N 1
ATOM 4662 C CA . PRO B 1 86 ? 5.504 -2.436 19.375 1 77.81 86 PRO B CA 1
ATOM 4663 C C . PRO B 1 86 ? 5.438 -1.389 20.484 1 77.81 86 PRO B C 1
ATOM 4665 O O . PRO B 1 86 ? 5.395 -1.738 21.672 1 77.81 86 PRO B O 1
ATOM 4668 N N . THR B 1 87 ? 5.676 -0.13 20.172 1 83.44 87 THR B N 1
ATOM 4669 C CA . THR B 1 87 ? 5.359 0.988 21.062 1 83.44 87 THR B CA 1
ATOM 4670 C C . THR B 1 87 ? 4.121 1.73 20.562 1 83.44 87 THR B C 1
ATOM 4672 O O . THR B 1 87 ? 4.066 2.16 19.406 1 83.44 87 THR B O 1
ATOM 4675 N N . ARG B 1 88 ? 3.088 1.685 21.438 1 87.94 88 ARG B N 1
ATOM 4676 C CA . ARG B 1 88 ? 1.839 2.342 21.062 1 87.94 88 ARG B CA 1
ATOM 4677 C C . ARG B 1 88 ? 1.18 2.996 22.281 1 87.94 88 ARG B C 1
ATOM 4679 O O . ARG B 1 88 ? 1.508 2.672 23.422 1 87.94 88 ARG B O 1
ATOM 4686 N N . ARG B 1 89 ? 0.408 3.992 22.062 1 87.56 89 ARG B N 1
ATOM 4687 C CA . ARG B 1 89 ? -0.338 4.719 23.094 1 87.56 89 ARG B CA 1
ATOM 4688 C C . ARG B 1 89 ? -1.836 4.68 22.812 1 87.56 89 ARG B C 1
ATOM 4690 O O . ARG B 1 89 ? -2.268 4.945 21.688 1 87.56 89 ARG B O 1
ATOM 4697 N N . LEU B 1 90 ? -2.602 4.344 23.844 1 90.75 90 LEU B N 1
ATOM 4698 C CA . LEU B 1 90 ? -4.051 4.273 23.703 1 90.75 90 LEU B CA 1
ATOM 4699 C C . LEU B 1 90 ? -4.637 5.652 23.406 1 90.75 90 LEU B C 1
ATOM 4701 O O . LEU B 1 90 ? -4.293 6.633 24.062 1 90.75 90 LEU B O 1
ATOM 4705 N N . ILE B 1 91 ? -5.469 5.781 22.391 1 87.06 91 ILE B N 1
ATOM 4706 C CA . ILE B 1 91 ? -6.18 7 22.031 1 87.06 91 ILE B CA 1
ATOM 4707 C C . ILE B 1 91 ? -7.613 6.934 22.562 1 87.06 91 ILE B C 1
ATOM 4709 O O . ILE B 1 91 ? -8.094 7.879 23.188 1 87.06 91 ILE B O 1
ATOM 4713 N N . SER B 1 92 ? -8.289 5.863 22.281 1 90.44 92 SER B N 1
ATOM 4714 C CA . SER B 1 92 ? -9.688 5.672 22.672 1 90.44 92 SER B CA 1
ATOM 4715 C C . SER B 1 92 ? -10.039 4.191 22.766 1 90.44 92 SER B C 1
ATOM 4717 O O . SER B 1 92 ? -9.328 3.346 22.219 1 90.44 92 SER B O 1
ATOM 4719 N N . ARG B 1 93 ? -11.094 3.932 23.469 1 94.44 93 ARG B N 1
ATOM 4720 C CA . ARG B 1 93 ? -11.539 2.561 23.688 1 94.44 93 ARG B CA 1
ATOM 4721 C C . ARG B 1 93 ? -13.047 2.508 23.906 1 94.44 93 ARG B C 1
ATOM 4723 O O . ARG B 1 93 ? -13.617 3.357 24.594 1 94.44 93 ARG B O 1
ATOM 4730 N N . VAL B 1 94 ? -13.672 1.574 23.266 1 96.12 94 VAL B N 1
ATOM 4731 C CA . VAL B 1 94 ? -15.062 1.226 23.547 1 96.12 94 VAL B CA 1
ATOM 4732 C C . VAL B 1 94 ? -15.141 -0.203 24.078 1 96.12 94 VAL B C 1
ATOM 4734 O O . VAL B 1 94 ? -14.805 -1.156 23.375 1 96.12 94 VAL B O 1
ATOM 4737 N N . ALA B 1 95 ? -15.508 -0.308 25.281 1 97.62 95 ALA B N 1
ATOM 4738 C CA . ALA B 1 95 ? -15.664 -1.604 25.938 1 97.62 95 ALA B CA 1
ATOM 4739 C C . ALA B 1 95 ? -17.141 -1.929 26.172 1 97.62 95 ALA B C 1
ATOM 4741 O O . ALA B 1 95 ? -17.922 -1.044 26.5 1 97.62 95 ALA B O 1
ATOM 4742 N N . ARG B 1 96 ? -17.484 -3.182 25.984 1 97.31 96 ARG B N 1
ATOM 4743 C CA . ARG B 1 96 ? -18.859 -3.619 26.156 1 97.31 96 ARG B CA 1
ATOM 4744 C C . ARG B 1 96 ? -18.922 -4.996 26.812 1 97.31 96 ARG B C 1
ATOM 4746 O O . ARG B 1 96 ? -18.266 -5.934 26.359 1 97.31 96 ARG B O 1
ATOM 4753 N N . ARG B 1 97 ? -19.75 -5.078 27.812 1 96.25 97 ARG B N 1
ATOM 4754 C CA . ARG B 1 97 ? -20.062 -6.387 28.375 1 96.25 97 ARG B CA 1
ATOM 4755 C C . ARG B 1 97 ? -21.031 -7.152 27.484 1 96.25 97 ARG B C 1
ATOM 4757 O O . ARG B 1 97 ? -21.969 -6.574 26.953 1 96.25 97 ARG B O 1
ATOM 4764 N N . LEU B 1 98 ? -20.719 -8.375 27.25 1 96.38 98 LEU B N 1
ATOM 4765 C CA . LEU B 1 98 ? -21.594 -9.297 26.531 1 96.38 98 LEU B CA 1
ATOM 4766 C C . LEU B 1 98 ? -22.141 -10.367 27.469 1 96.38 98 LEU B C 1
ATOM 4768 O O . LEU B 1 98 ? -21.641 -11.492 27.484 1 96.38 98 LEU B O 1
ATOM 4772 N N . GLY B 1 99 ? -23.172 -10.016 28.141 1 90.69 99 GLY B N 1
ATOM 4773 C CA . GLY B 1 99 ? -23.625 -10.883 29.219 1 90.69 99 GLY B CA 1
ATOM 4774 C C . GLY B 1 99 ? -22.672 -10.891 30.406 1 90.69 99 GLY B C 1
ATOM 4775 O O . GLY B 1 99 ? -22.016 -9.891 30.688 1 90.69 99 GLY B O 1
ATOM 4776 N N . ASP B 1 100 ? -22.672 -12.086 31.094 1 89.12 100 ASP B N 1
ATOM 4777 C CA . ASP B 1 100 ? -21.922 -12.133 32.344 1 89.12 100 ASP B CA 1
ATOM 4778 C C . ASP B 1 100 ? -20.547 -12.742 32.156 1 89.12 100 ASP B C 1
ATOM 4780 O O . ASP B 1 100 ? -19.672 -12.609 33 1 89.12 100 ASP B O 1
ATOM 4784 N N . THR B 1 101 ? -20.406 -13.297 31 1 93.12 101 THR B N 1
ATOM 4785 C CA . THR B 1 101 ? -19.188 -14.109 30.922 1 93.12 101 THR B CA 1
ATOM 4786 C C . THR B 1 101 ? -18.344 -13.703 29.719 1 93.12 101 THR B C 1
ATOM 4788 O O . THR B 1 101 ? -17.391 -14.398 29.359 1 93.12 101 THR B O 1
ATOM 4791 N N . ALA B 1 102 ? -18.688 -12.648 29.047 1 97.25 102 ALA B N 1
ATOM 4792 C CA . ALA B 1 102 ? -17.906 -12.25 27.875 1 97.25 102 ALA B CA 1
ATOM 4793 C C . ALA B 1 102 ? -17.922 -10.727 27.719 1 97.25 102 ALA B C 1
ATOM 4795 O O . ALA B 1 102 ? -18.703 -10.031 28.375 1 97.25 102 ALA B O 1
ATOM 4796 N N . ALA B 1 103 ? -16.984 -10.211 26.984 1 98.06 103 ALA B N 1
ATOM 4797 C CA . ALA B 1 103 ? -16.875 -8.781 26.703 1 98.06 103 ALA B CA 1
ATOM 4798 C C . ALA B 1 103 ? -16.172 -8.531 25.375 1 98.06 103 ALA B C 1
ATOM 4800 O O . ALA B 1 103 ? -15.43 -9.383 24.891 1 98.06 103 ALA B O 1
ATOM 4801 N N . CYS B 1 104 ? -16.484 -7.5 24.734 1 98.38 104 CYS B N 1
ATOM 4802 C CA . CYS B 1 104 ? -15.82 -7.02 23.531 1 98.38 104 CYS B CA 1
ATOM 4803 C C . CYS B 1 104 ? -15.148 -5.676 23.766 1 98.38 104 CYS B C 1
ATOM 4805 O O . CYS B 1 104 ? -15.773 -4.754 24.297 1 98.38 104 CYS B O 1
ATOM 4807 N N . VAL B 1 105 ? -13.891 -5.547 23.453 1 98.19 105 VAL B N 1
ATOM 4808 C CA . VAL B 1 105 ? -13.133 -4.312 23.625 1 98.19 105 VAL B CA 1
ATOM 4809 C C . VAL B 1 105 ? -12.523 -3.881 22.297 1 98.19 105 VAL B C 1
ATOM 4811 O O . VAL B 1 105 ? -11.742 -4.625 21.688 1 98.19 105 VAL B O 1
ATOM 4814 N N . VAL B 1 106 ? -12.883 -2.738 21.781 1 97.56 106 VAL B N 1
ATOM 4815 C CA . VAL B 1 106 ? -12.305 -2.141 20.578 1 97.56 106 VAL B CA 1
ATOM 4816 C C . VAL B 1 106 ? -11.461 -0.929 20.969 1 97.56 106 VAL B C 1
ATOM 4818 O O . VAL B 1 106 ? -11.969 0.035 21.531 1 97.56 106 VAL B O 1
ATOM 4821 N N . SER B 1 107 ? -10.203 -0.992 20.656 1 96 107 SER B N 1
ATOM 4822 C CA . SER B 1 107 ? -9.266 0.044 21.078 1 96 107 SER B CA 1
ATOM 4823 C C . SER B 1 107 ? -8.555 0.658 19.875 1 96 107 SER B C 1
ATOM 4825 O O . SER B 1 107 ? -8.297 -0.029 18.875 1 96 107 SER B O 1
ATOM 4827 N N . ARG B 1 108 ? -8.273 1.894 19.938 1 92.44 108 ARG B N 1
ATOM 4828 C CA . ARG B 1 108 ? -7.422 2.617 19 1 92.44 108 ARG B CA 1
ATOM 4829 C C . ARG B 1 108 ? -6.113 3.043 19.656 1 92.44 108 ARG B C 1
ATOM 4831 O O . ARG B 1 108 ? -6.117 3.623 20.734 1 92.44 108 ARG B O 1
ATOM 4838 N N . PHE B 1 109 ? -5.055 2.709 18.984 1 91.19 109 PHE B N 1
ATOM 4839 C CA . PHE B 1 109 ? -3.736 3.066 19.484 1 91.19 109 PHE B CA 1
ATOM 4840 C C . PHE B 1 109 ? -2.965 3.883 18.453 1 91.19 109 PHE B C 1
ATOM 4842 O O . PHE B 1 109 ? -3.082 3.643 17.25 1 91.19 109 PHE B O 1
ATOM 4849 N N . GLU B 1 110 ? -2.252 4.859 18.891 1 88.06 110 GLU B N 1
ATOM 4850 C CA . GLU B 1 110 ? -1.263 5.535 18.047 1 88.06 110 GLU B CA 1
ATOM 4851 C C . GLU B 1 110 ? 0.091 4.836 18.125 1 88.06 110 GLU B C 1
ATOM 4853 O O . GLU B 1 110 ? 0.611 4.59 19.219 1 88.06 110 GLU B O 1
ATOM 4858 N N . LYS B 1 111 ? 0.558 4.465 16.969 1 86.38 111 LYS B N 1
ATOM 4859 C CA . LYS B 1 111 ? 1.895 3.879 16.922 1 86.38 111 LYS B CA 1
ATOM 4860 C C . LYS B 1 111 ? 2.969 4.961 16.922 1 86.38 111 LYS B C 1
ATOM 4862 O O . LYS B 1 111 ? 2.822 5.992 16.266 1 86.38 111 LYS B O 1
ATOM 4867 N N . ALA B 1 112 ? 4.039 4.699 17.594 1 78.62 112 ALA B N 1
ATOM 4868 C CA . ALA B 1 112 ? 5.141 5.66 17.656 1 78.62 112 ALA B CA 1
ATOM 4869 C C . ALA B 1 112 ? 5.703 5.93 16.266 1 78.62 112 ALA B C 1
ATOM 4871 O O . ALA B 1 112 ? 6.121 7.051 15.961 1 78.62 112 ALA B O 1
ATOM 4872 N N . SER B 1 113 ? 5.688 4.918 15.43 1 77.81 113 SER B N 1
ATOM 4873 C CA . SER B 1 113 ? 6.23 5.051 14.078 1 77.81 113 SER B CA 1
ATOM 4874 C C . SER B 1 113 ? 5.203 5.652 13.125 1 77.81 113 SER B C 1
ATOM 4876 O O . SER B 1 113 ? 5.453 5.762 11.922 1 77.81 113 SER B O 1
ATOM 4878 N N . GLY B 1 114 ? 4.055 6.004 13.672 1 79.81 114 GLY B N 1
ATOM 4879 C CA . GLY B 1 114 ? 3.033 6.66 12.867 1 79.81 114 GLY B CA 1
ATOM 4880 C C . GLY B 1 114 ? 1.856 5.758 12.547 1 79.81 114 GLY B C 1
ATOM 4881 O O . GLY B 1 114 ? 2.012 4.543 12.438 1 79.81 114 GLY B O 1
ATOM 4882 N N . GLY B 1 115 ? 0.71 6.402 12.422 1 87.44 115 GLY B N 1
ATOM 4883 C CA . GLY B 1 115 ? -0.503 5.684 12.062 1 87.44 115 GLY B CA 1
ATOM 4884 C C . GLY B 1 115 ? -1.301 5.227 13.273 1 87.44 115 GLY B C 1
ATOM 4885 O O . GLY B 1 115 ? -0.916 5.492 14.414 1 87.44 115 GLY B O 1
ATOM 4886 N N . ILE B 1 116 ? -2.391 4.602 13.023 1 90.38 116 ILE B N 1
ATOM 4887 C CA . ILE B 1 116 ? -3.33 4.176 14.055 1 90.38 116 ILE B CA 1
ATOM 4888 C C . ILE B 1 116 ? -3.523 2.662 13.984 1 90.38 116 ILE B C 1
ATOM 4890 O O . ILE B 1 116 ? -3.656 2.098 12.898 1 90.38 116 ILE B O 1
ATOM 4894 N N . VAL B 1 117 ? -3.414 1.977 15.102 1 92.38 117 VAL B N 1
ATOM 4895 C CA . VAL B 1 117 ? -3.76 0.564 15.227 1 92.38 117 VAL B CA 1
ATOM 4896 C C . VAL B 1 117 ? -5.164 0.426 15.812 1 92.38 117 VAL B C 1
ATOM 4898 O O . VAL B 1 117 ? -5.492 1.074 16.812 1 92.38 117 VAL B O 1
ATOM 4901 N N . VAL B 1 118 ? -6 -0.307 15.211 1 94.56 118 VAL B N 1
ATOM 4902 C CA . VAL B 1 118 ? -7.285 -0.67 15.805 1 94.56 118 VAL B CA 1
ATOM 4903 C C . VAL B 1 118 ? -7.266 -2.139 16.219 1 94.56 118 VAL B C 1
ATOM 4905 O O . VAL B 1 118 ? -6.801 -2.998 15.469 1 94.56 118 VAL B O 1
ATOM 4908 N N . GLN B 1 119 ? -7.645 -2.373 17.391 1 96.62 119 GLN B N 1
ATOM 4909 C CA . GLN B 1 119 ? -7.637 -3.723 17.938 1 96.62 119 GLN B CA 1
ATOM 4910 C C . GLN B 1 119 ? -9 -4.078 18.531 1 96.62 119 GLN B C 1
ATOM 4912 O O . GLN B 1 119 ? -9.477 -3.404 19.453 1 96.62 119 GLN B O 1
ATOM 4917 N N . THR B 1 120 ? -9.648 -5.082 18 1 98.12 120 THR B N 1
ATOM 4918 C CA . THR B 1 120 ? -10.836 -5.691 18.594 1 98.12 120 THR B CA 1
ATOM 4919 C C . THR B 1 120 ? -10.469 -6.984 19.312 1 98.12 120 THR B C 1
ATOM 4921 O O . THR B 1 120 ? -9.852 -7.879 18.734 1 98.12 120 THR B O 1
ATOM 4924 N N . GLN B 1 121 ? -10.805 -7.059 20.547 1 98.44 121 GLN B N 1
ATOM 4925 C CA . GLN B 1 121 ? -10.625 -8.281 21.328 1 98.44 121 GLN B CA 1
ATOM 4926 C C . GLN B 1 121 ? -11.938 -8.734 21.953 1 98.44 121 GLN B C 1
ATOM 4928 O O . GLN B 1 121 ? -12.68 -7.926 22.516 1 98.44 121 GLN B O 1
ATOM 4933 N N . VAL B 1 122 ? -12.227 -9.961 21.797 1 98.62 122 VAL B N 1
ATOM 4934 C CA . VAL B 1 122 ? -13.344 -10.602 22.484 1 98.62 122 VAL B CA 1
ATOM 4935 C C . VAL B 1 122 ? -12.828 -11.484 23.609 1 98.62 122 VAL B C 1
ATOM 4937 O O . VAL B 1 122 ? -12.023 -12.398 23.359 1 98.62 122 VAL B O 1
ATOM 4940 N N . TRP B 1 123 ? -13.25 -11.188 24.781 1 98.25 123 TRP B N 1
ATOM 4941 C CA . TRP B 1 123 ? -12.852 -11.898 25.984 1 98.25 123 TRP B CA 1
ATOM 4942 C C . TRP B 1 123 ? -13.984 -12.789 26.5 1 98.25 123 TRP B C 1
ATOM 4944 O O . TRP B 1 123 ? -15.156 -12.422 26.391 1 98.25 123 TRP B O 1
ATOM 4954 N N . GLN B 1 124 ? -13.656 -13.93 27.016 1 97.19 124 GLN B N 1
ATOM 4955 C CA . GLN B 1 124 ? -14.609 -14.852 27.609 1 97.19 124 GLN B CA 1
ATOM 4956 C C . GLN B 1 124 ? -14.047 -15.484 28.875 1 97.19 124 GLN B C 1
ATOM 4958 O O . GLN B 1 124 ? -12.844 -15.742 28.969 1 97.19 124 GLN B O 1
ATOM 4963 N N . HIS B 1 125 ? -14.922 -15.703 29.812 1 94.44 125 HIS B N 1
ATOM 4964 C CA . HIS B 1 125 ? -14.539 -16.469 31 1 94.44 125 HIS B CA 1
ATOM 4965 C C . HIS B 1 125 ? -14.336 -17.938 30.672 1 94.44 125 HIS B C 1
ATOM 4967 O O . HIS B 1 125 ? -15.281 -18.625 30.266 1 94.44 125 HIS B O 1
ATOM 4973 N N . CYS B 1 126 ? -13.109 -18.328 30.688 1 92.88 126 CYS B N 1
ATOM 4974 C CA . CYS B 1 126 ? -12.758 -19.734 30.531 1 92.88 126 CYS B CA 1
ATOM 4975 C C . CYS B 1 126 ? -12.164 -20.297 31.828 1 92.88 126 CYS B C 1
ATOM 4977 O O . CYS B 1 126 ? -11.062 -19.906 32.219 1 92.88 126 CYS B O 1
ATOM 4979 N N . ASP B 1 127 ? -12.836 -21.172 32.5 1 88.75 127 ASP B N 1
ATOM 4980 C CA . ASP B 1 127 ? -12.422 -21.719 33.812 1 88.75 127 ASP B CA 1
ATOM 4981 C C . ASP B 1 127 ? -12.125 -20.609 34.812 1 88.75 127 ASP B C 1
ATOM 4983 O O . ASP B 1 127 ? -11.047 -20.578 35.406 1 88.75 127 ASP B O 1
ATOM 4987 N N . ASP B 1 128 ? -12.953 -19.562 34.844 1 86.81 128 ASP B N 1
ATOM 4988 C CA . ASP B 1 128 ? -12.984 -18.469 35.812 1 86.81 128 ASP B CA 1
ATOM 4989 C C . ASP B 1 128 ? -11.828 -17.5 35.562 1 86.81 128 ASP B C 1
ATOM 4991 O O . ASP B 1 128 ? -11.422 -16.766 36.469 1 86.81 128 ASP B O 1
ATOM 4995 N N . VAL B 1 129 ? -11.273 -17.594 34.438 1 94.25 129 VAL B N 1
ATOM 4996 C CA . VAL B 1 129 ? -10.211 -16.672 34.062 1 94.25 129 VAL B CA 1
ATOM 4997 C C . VAL B 1 129 ? -10.562 -15.992 32.75 1 94.25 129 VAL B C 1
ATOM 4999 O O . VAL B 1 129 ? -11.078 -16.641 31.828 1 94.25 129 VAL B O 1
ATOM 5002 N N . TRP B 1 130 ? -10.391 -14.727 32.719 1 96.62 130 TRP B N 1
ATOM 5003 C CA . TRP B 1 130 ? -10.641 -14.008 31.469 1 96.62 130 TRP B CA 1
ATOM 5004 C C . TRP B 1 130 ? -9.586 -14.336 30.422 1 96.62 130 TRP B C 1
ATOM 5006 O O . TRP B 1 130 ? -8.391 -14.195 30.672 1 96.62 130 TRP B O 1
ATOM 5016 N N . LYS B 1 131 ? -10.023 -14.836 29.25 1 97.94 131 LYS B N 1
ATOM 5017 C CA . LYS B 1 131 ? -9.148 -15.18 28.141 1 97.94 131 LYS B CA 1
ATOM 5018 C C . LYS B 1 131 ? -9.648 -14.562 26.828 1 97.94 131 LYS B C 1
ATOM 5020 O O . LYS B 1 131 ? -10.852 -14.312 26.672 1 97.94 131 LYS B O 1
ATOM 5025 N N . ILE B 1 132 ? -8.75 -14.266 25.953 1 98.5 132 ILE B N 1
ATOM 5026 C CA . ILE B 1 132 ? -9.109 -13.781 24.625 1 98.5 132 ILE B CA 1
ATOM 5027 C C . ILE B 1 132 ? -9.547 -14.961 23.75 1 98.5 132 ILE B C 1
ATOM 5029 O O . ILE B 1 132 ? -8.836 -15.961 23.656 1 98.5 132 ILE B O 1
ATOM 5033 N N . VAL B 1 133 ? -10.68 -14.852 23.078 1 98.19 133 VAL B N 1
ATOM 5034 C CA . VAL B 1 133 ? -11.133 -15.938 22.203 1 98.19 133 VAL B CA 1
ATOM 5035 C C . VAL B 1 133 ? -11.117 -15.484 20.75 1 98.19 133 VAL B C 1
ATOM 5037 O O . VAL B 1 133 ? -11.172 -16.312 19.844 1 98.19 133 VAL B O 1
ATOM 5040 N N . ALA B 1 134 ? -11.078 -14.211 20.5 1 98.19 134 ALA B N 1
ATOM 5041 C CA . ALA B 1 134 ? -10.922 -13.633 19.156 1 98.19 134 ALA B CA 1
ATOM 5042 C C . ALA B 1 134 ? -10.219 -12.281 19.219 1 98.19 134 ALA B C 1
ATOM 5044 O O . ALA B 1 134 ? -10.469 -11.492 20.141 1 98.19 134 ALA B O 1
ATOM 5045 N N . ALA B 1 135 ? -9.352 -12.039 18.391 1 98.25 135 ALA B N 1
ATOM 5046 C CA . ALA B 1 135 ? -8.703 -10.742 18.219 1 98.25 135 ALA B CA 1
ATOM 5047 C C . ALA B 1 135 ? -8.594 -10.367 16.75 1 98.25 135 ALA B C 1
ATOM 5049 O O . ALA B 1 135 ? -8.297 -11.211 15.906 1 98.25 135 ALA B O 1
ATOM 5050 N N . HIS B 1 136 ? -8.953 -9.211 16.344 1 97.94 136 HIS B N 1
ATOM 5051 C CA . HIS B 1 136 ? -8.836 -8.648 15.008 1 97.94 136 HIS B CA 1
ATOM 5052 C C . HIS B 1 136 ? -8.102 -7.316 15.031 1 97.94 136 HIS B C 1
ATOM 5054 O O . HIS B 1 136 ? -8.547 -6.371 15.688 1 97.94 136 HIS B O 1
ATOM 5060 N N . LEU B 1 137 ? -6.988 -7.273 14.391 1 95.75 137 LEU B N 1
ATOM 5061 C CA . LEU B 1 137 ? -6.168 -6.066 14.414 1 95.75 137 LEU B CA 1
ATOM 5062 C C . LEU B 1 137 ? -6.039 -5.461 13.023 1 95.75 137 LEU B C 1
ATOM 5064 O O . LEU B 1 137 ? -5.945 -6.191 12.031 1 95.75 137 LEU B O 1
ATOM 5068 N N . THR B 1 138 ? -6.047 -4.191 12.938 1 93.69 138 THR B N 1
ATOM 5069 C CA . THR B 1 138 ? -5.637 -3.406 11.781 1 93.69 138 THR B CA 1
ATOM 5070 C C . THR B 1 138 ? -4.414 -2.555 12.109 1 93.69 138 THR B C 1
ATOM 5072 O O . THR B 1 138 ? -4.441 -1.752 13.039 1 93.69 138 THR B O 1
ATOM 5075 N N . TYR B 1 139 ? -3.391 -2.736 11.352 1 90.44 139 TYR B N 1
ATOM 5076 C CA . TYR B 1 139 ? -2.174 -1.944 11.484 1 90.44 139 TYR B CA 1
ATOM 5077 C C . TYR B 1 139 ? -2.076 -0.903 10.375 1 90.44 139 TYR B C 1
ATOM 5079 O O . TYR B 1 139 ? -2.756 -1.011 9.352 1 90.44 139 TYR B O 1
ATOM 5087 N N . PRO B 1 140 ? -1.216 0.133 10.664 1 89.19 140 PRO B N 1
ATOM 5088 C CA . PRO B 1 140 ? -0.957 1.066 9.562 1 89.19 140 PRO B CA 1
ATOM 5089 C C . PRO B 1 140 ? -0.355 0.383 8.336 1 89.19 140 PRO B C 1
ATOM 5091 O O . PRO B 1 140 ? 0.499 -0.497 8.477 1 89.19 140 PRO B O 1
ATOM 5094 N N . THR B 1 141 ? -0.855 0.718 7.188 1 89.44 141 THR B N 1
ATOM 5095 C CA . THR B 1 141 ? -0.381 0.134 5.938 1 89.44 141 THR B CA 1
ATOM 5096 C C . THR B 1 141 ? 0.847 0.879 5.426 1 89.44 141 THR B C 1
ATOM 5098 O O . THR B 1 141 ? 0.893 2.111 5.461 1 89.44 141 THR B O 1
ATOM 5101 N N . PRO B 1 142 ? 1.826 0.186 4.973 1 92.38 142 PRO B N 1
ATOM 5102 C CA . PRO B 1 142 ? 2.947 0.878 4.332 1 92.38 142 PRO B CA 1
ATOM 5103 C C . PRO B 1 142 ? 2.562 1.515 2.998 1 92.38 142 PRO B C 1
ATOM 5105 O O . PRO B 1 142 ? 1.496 1.219 2.455 1 92.38 142 PRO B O 1
ATOM 5108 N N . ALA B 1 143 ? 3.434 2.393 2.514 1 95 143 ALA B N 1
ATOM 5109 C CA . ALA B 1 143 ? 3.184 3.002 1.21 1 95 143 ALA B CA 1
ATOM 5110 C C . ALA B 1 143 ? 3.064 1.938 0.122 1 95 143 ALA B C 1
ATOM 5112 O O . ALA B 1 143 ? 2.197 2.029 -0.75 1 95 143 ALA B O 1
ATOM 5113 N N . ILE B 1 144 ? 3.92 0.969 0.151 1 95.56 144 ILE B N 1
ATOM 5114 C CA . ILE B 1 144 ? 3.926 -0.199 -0.723 1 95.56 144 ILE B CA 1
ATOM 5115 C C . ILE B 1 144 ? 4.496 -1.401 0.026 1 95.56 144 ILE B C 1
ATOM 5117 O O . ILE B 1 144 ? 5.305 -1.243 0.942 1 95.56 144 ILE B O 1
ATOM 5121 N N . ASP B 1 145 ? 3.984 -2.6 -0.212 1 96 145 ASP B N 1
ATOM 5122 C CA . ASP B 1 145 ? 4.594 -3.809 0.335 1 96 145 ASP B CA 1
ATOM 5123 C C . ASP B 1 145 ? 5.914 -4.125 -0.366 1 96 145 ASP B C 1
ATOM 5125 O O . ASP B 1 145 ? 5.922 -4.609 -1.499 1 96 145 ASP B O 1
ATOM 5129 N N . SER B 1 146 ? 7.012 -3.936 0.315 1 97 146 SER B N 1
ATOM 5130 C CA . SER B 1 146 ? 8.336 -4.031 -0.283 1 97 146 SER B CA 1
ATOM 5131 C C . SER B 1 146 ? 8.672 -5.473 -0.658 1 97 146 SER B C 1
ATOM 5133 O O . SER B 1 146 ? 9.617 -5.723 -1.406 1 97 146 SER B O 1
ATOM 5135 N N . THR B 1 147 ? 7.945 -6.43 -0.153 1 97.56 147 THR B N 1
ATOM 5136 C CA . THR B 1 147 ? 8.195 -7.82 -0.506 1 97.56 147 THR B CA 1
ATOM 5137 C C . THR B 1 147 ? 7.535 -8.172 -1.838 1 97.56 147 THR B C 1
ATOM 5139 O O . THR B 1 147 ? 7.895 -9.164 -2.475 1 97.56 147 THR B O 1
ATOM 5142 N N . ILE B 1 148 ? 6.551 -7.434 -2.258 1 98.12 148 ILE B N 1
ATOM 5143 C CA . ILE B 1 148 ? 5.855 -7.66 -3.521 1 98.12 148 ILE B CA 1
ATOM 5144 C C . ILE B 1 148 ? 6.438 -6.75 -4.602 1 98.12 148 ILE B C 1
ATOM 5146 O O . ILE B 1 148 ? 6.746 -7.203 -5.703 1 98.12 148 ILE B O 1
ATOM 5150 N N . TRP B 1 149 ? 6.602 -5.449 -4.211 1 98.56 149 TRP B N 1
ATOM 5151 C CA . TRP B 1 149 ? 6.859 -4.418 -5.211 1 98.56 149 TRP B CA 1
ATOM 5152 C C . TRP B 1 149 ? 8.219 -3.766 -4.984 1 98.56 149 TRP B C 1
ATOM 5154 O O . TRP B 1 149 ? 8.586 -3.465 -3.848 1 98.56 149 TRP B O 1
ATOM 5164 N N . ARG B 1 150 ? 8.969 -3.543 -6.016 1 98.12 150 ARG B N 1
ATOM 5165 C CA . ARG B 1 150 ? 10.094 -2.613 -5.988 1 98.12 150 ARG B CA 1
ATOM 5166 C C . ARG B 1 150 ? 9.617 -1.177 -6.184 1 98.12 150 ARG B C 1
ATOM 5168 O O . ARG B 1 150 ? 10.078 -0.266 -5.492 1 98.12 150 ARG B O 1
ATOM 5175 N N . VAL B 1 151 ? 8.727 -0.983 -7.109 1 98.25 151 VAL B N 1
ATOM 5176 C CA . VAL B 1 151 ? 8.117 0.305 -7.426 1 98.25 151 VAL B CA 1
ATOM 5177 C C . VAL B 1 151 ? 6.691 0.096 -7.93 1 98.25 151 VAL B C 1
ATOM 5179 O O . VAL B 1 151 ? 6.41 -0.885 -8.625 1 98.25 151 VAL B O 1
ATOM 5182 N N . ALA B 1 152 ? 5.77 0.942 -7.555 1 98.44 152 ALA B N 1
ATOM 5183 C CA . ALA B 1 152 ? 4.391 0.931 -8.031 1 98.44 152 ALA B CA 1
ATOM 5184 C C . ALA B 1 152 ? 3.881 2.35 -8.273 1 98.44 152 ALA B C 1
ATOM 5186 O O . ALA B 1 152 ? 4.336 3.297 -7.625 1 98.44 152 ALA B O 1
ATOM 5187 N N . GLY B 1 153 ? 3.023 2.541 -9.242 1 97.56 153 GLY B N 1
ATOM 5188 C CA . GLY B 1 153 ? 2.404 3.818 -9.555 1 97.56 153 GLY B CA 1
ATOM 5189 C C . GLY B 1 153 ? 0.944 3.697 -9.945 1 97.56 153 GLY B C 1
ATOM 5190 O O . GLY B 1 153 ? 0.389 2.596 -9.961 1 97.56 153 GLY B O 1
ATOM 5191 N N . THR B 1 154 ? 0.309 4.852 -10.266 1 95.06 154 THR B N 1
ATOM 5192 C CA . THR B 1 154 ? -1.117 4.867 -10.57 1 95.06 154 THR B CA 1
ATOM 5193 C C . THR B 1 154 ? -1.37 5.477 -11.945 1 95.06 154 THR B C 1
ATOM 5195 O O . THR B 1 154 ? -2.004 6.531 -12.062 1 95.06 154 THR B O 1
ATOM 5198 N N . PRO B 1 155 ? -0.964 4.902 -13.055 1 95.44 155 PRO B N 1
ATOM 5199 C CA . PRO B 1 155 ? -0.047 3.758 -13.094 1 95.44 155 PRO B CA 1
ATOM 5200 C C . PRO B 1 155 ? 1.413 4.18 -13.242 1 95.44 155 PRO B C 1
ATOM 5202 O O . PRO B 1 155 ? 1.701 5.363 -13.438 1 95.44 155 PRO B O 1
ATOM 5205 N N . LEU B 1 156 ? 2.277 3.223 -13.062 1 96.94 156 LEU B N 1
ATOM 5206 C CA . LEU B 1 156 ? 3.695 3.477 -13.305 1 96.94 156 LEU B CA 1
ATOM 5207 C C . LEU B 1 156 ? 3.949 3.816 -14.766 1 96.94 156 LEU B C 1
ATOM 5209 O O . LEU B 1 156 ? 4.707 4.738 -15.07 1 96.94 156 LEU B O 1
ATOM 5213 N N . VAL B 1 157 ? 3.309 3.029 -15.688 1 96.38 157 VAL B N 1
ATOM 5214 C CA . VAL B 1 157 ? 3.336 3.283 -17.125 1 96.38 157 VAL B CA 1
ATOM 5215 C C . VAL B 1 157 ? 1.927 3.154 -17.703 1 96.38 157 VAL B C 1
ATOM 5217 O O . VAL B 1 157 ? 1.269 2.127 -17.516 1 96.38 157 VAL B O 1
ATOM 5220 N N . GLU B 1 158 ? 1.432 4.117 -18.375 1 94.94 158 GLU B N 1
ATOM 5221 C CA . GLU B 1 158 ? 0.105 4.121 -18.984 1 94.94 158 GLU B CA 1
ATOM 5222 C C . GLU B 1 158 ? 0.09 3.309 -20.281 1 94.94 158 GLU B C 1
ATOM 5224 O O . GLU B 1 158 ? 1.073 3.299 -21.031 1 94.94 158 GLU B O 1
ATOM 5229 N N . ALA B 1 159 ? -1.046 2.648 -20.531 1 97.75 159 ALA B N 1
ATOM 5230 C CA . ALA B 1 159 ? -1.242 1.938 -21.797 1 97.75 159 ALA B CA 1
ATOM 5231 C C . ALA B 1 159 ? -0.993 2.857 -22.984 1 97.75 159 ALA B C 1
ATOM 5233 O O . ALA B 1 159 ? -1.194 4.07 -22.891 1 97.75 159 ALA B O 1
ATOM 5234 N N . THR B 1 160 ? -0.539 2.303 -24.047 1 95.81 160 THR B N 1
ATOM 5235 C CA . THR B 1 160 ? -0.29 3.074 -25.25 1 95.81 160 THR B CA 1
ATOM 5236 C C . THR B 1 160 ? -1.598 3.596 -25.844 1 95.81 160 THR B C 1
ATOM 5238 O O . THR B 1 160 ? -1.665 4.734 -26.312 1 95.81 160 THR B O 1
ATOM 5241 N N . HIS B 1 161 ? -2.615 2.771 -25.938 1 95.31 161 HIS B N 1
ATOM 5242 C CA . HIS B 1 161 ? -3.975 3.066 -26.375 1 95.31 161 HIS B CA 1
ATOM 5243 C C . HIS B 1 161 ? -4.973 2.076 -25.781 1 95.31 161 HIS B C 1
ATOM 5245 O O . HIS B 1 161 ? -4.578 1.026 -25.266 1 95.31 161 HIS B O 1
ATOM 5251 N N . PRO B 1 162 ? -6.215 2.465 -25.781 1 95.75 162 PRO B N 1
ATOM 5252 C CA . PRO B 1 162 ? -7.215 1.504 -25.312 1 95.75 162 PRO B CA 1
ATOM 5253 C C . PRO B 1 162 ? -7.223 0.214 -26.125 1 95.75 162 PRO B C 1
ATOM 5255 O O . PRO B 1 162 ? -6.867 0.225 -27.312 1 95.75 162 PRO B O 1
ATOM 5258 N N . GLY B 1 163 ? -7.516 -0.842 -25.594 1 97.62 163 GLY B N 1
ATOM 5259 C CA . GLY B 1 163 ? -7.562 -2.15 -26.219 1 97.62 163 GLY B CA 1
ATOM 5260 C C . GLY B 1 163 ? -8.266 -3.197 -25.375 1 97.62 163 GLY B C 1
ATOM 5261 O O . GLY B 1 163 ? -8.992 -2.861 -24.438 1 97.62 163 GLY B O 1
ATOM 5262 N N . PRO B 1 164 ? -8.094 -4.477 -25.719 1 97 164 PRO B N 1
ATOM 5263 C CA . PRO B 1 164 ? -8.82 -5.574 -25.078 1 97 164 PRO B CA 1
ATOM 5264 C C . PRO B 1 164 ? -8.484 -5.711 -23.594 1 97 164 PRO B C 1
ATOM 5266 O O . PRO B 1 164 ? -9.258 -6.309 -22.828 1 97 164 PRO B O 1
ATOM 5269 N N . LEU B 1 165 ? -7.34 -5.148 -23.203 1 98.44 165 LEU B N 1
ATOM 5270 C CA . LEU B 1 165 ? -6.934 -5.309 -21.797 1 98.44 165 LEU B CA 1
ATOM 5271 C C . LEU B 1 165 ? -7.133 -4.012 -21.031 1 98.44 165 LEU B C 1
ATOM 5273 O O . LEU B 1 165 ? -6.602 -3.852 -19.922 1 98.44 165 LEU B O 1
ATOM 5277 N N . SER B 1 166 ? -7.887 -3.059 -21.656 1 98 166 SER B N 1
ATOM 5278 C CA . SER B 1 166 ? -8.172 -1.799 -20.984 1 98 166 SER B CA 1
ATOM 5279 C C . SER B 1 166 ? -8.789 -2.041 -19.609 1 98 166 SER B C 1
ATOM 5281 O O . SER B 1 166 ? -9.68 -2.879 -19.453 1 98 166 SER B O 1
ATOM 5283 N N . GLY B 1 167 ? -8.25 -1.326 -18.609 1 96.06 167 GLY B N 1
ATOM 5284 C CA . GLY B 1 167 ? -8.75 -1.447 -17.25 1 96.06 167 GLY B CA 1
ATOM 5285 C C . GLY B 1 167 ? -7.977 -2.455 -16.422 1 96.06 167 GLY B C 1
ATOM 5286 O O . GLY B 1 167 ? -8.172 -2.545 -15.203 1 96.06 167 GLY B O 1
ATOM 5287 N N . MET B 1 168 ? -7.043 -3.172 -17.047 1 97.62 168 MET B N 1
ATOM 5288 C CA . MET B 1 168 ? -6.277 -4.18 -16.312 1 97.62 168 MET B CA 1
ATOM 5289 C C . MET B 1 168 ? -4.871 -3.676 -16 1 97.62 168 MET B C 1
ATOM 5291 O O . MET B 1 168 ? -4.246 -3.018 -16.844 1 97.62 168 MET B O 1
ATOM 5295 N N . GLY B 1 169 ? -4.441 -3.844 -14.781 1 98.31 169 GLY B N 1
ATOM 5296 C CA . GLY B 1 169 ? -3.09 -3.52 -14.359 1 98.31 169 GLY B CA 1
ATOM 5297 C C . GLY B 1 169 ? -2.158 -4.715 -14.375 1 98.31 169 GLY B C 1
ATOM 5298 O O . GLY B 1 169 ? -2.562 -5.832 -14.039 1 98.31 169 GLY B O 1
ATOM 5299 N N . VAL B 1 170 ? -0.865 -4.48 -14.68 1 98.88 170 VAL B N 1
ATOM 5300 C CA . VAL B 1 170 ? 0.111 -5.559 -14.812 1 98.88 170 VAL B CA 1
ATOM 5301 C C . VAL B 1 170 ? 1.191 -5.41 -13.742 1 98.88 170 VAL B C 1
ATOM 5303 O O . VAL B 1 170 ? 1.734 -4.32 -13.547 1 98.88 170 VAL B O 1
ATOM 5306 N N . ALA B 1 171 ? 1.441 -6.434 -13.016 1 98.94 171 ALA B N 1
ATOM 5307 C CA . ALA B 1 171 ? 2.652 -6.57 -12.211 1 98.94 171 ALA B CA 1
ATOM 5308 C C . ALA B 1 171 ? 3.771 -7.23 -13.008 1 98.94 171 ALA B C 1
ATOM 5310 O O . ALA B 1 171 ? 3.682 -8.414 -13.359 1 98.94 171 ALA B O 1
ATOM 5311 N N . VAL B 1 172 ? 4.848 -6.52 -13.258 1 98.94 172 VAL B N 1
ATOM 5312 C CA . VAL B 1 172 ? 5.926 -7 -14.125 1 98.94 172 VAL B CA 1
ATOM 5313 C C . VAL B 1 172 ? 7.062 -7.559 -13.273 1 98.94 172 VAL B C 1
ATOM 5315 O O . VAL B 1 172 ? 7.594 -6.859 -12.406 1 98.94 172 VAL B O 1
ATOM 5318 N N . LYS B 1 173 ? 7.418 -8.789 -13.539 1 98.88 173 LYS B N 1
ATOM 5319 C CA . LYS B 1 173 ? 8.539 -9.391 -12.828 1 98.88 173 LYS B CA 1
ATOM 5320 C C . LYS B 1 173 ? 9.812 -8.57 -13.016 1 98.88 173 LYS B C 1
ATOM 5322 O O . LYS B 1 173 ? 10.133 -8.156 -14.133 1 98.88 173 LYS B O 1
ATOM 5327 N N . ASP B 1 174 ? 10.531 -8.352 -11.938 1 98.81 174 ASP B N 1
ATOM 5328 C CA . ASP B 1 174 ? 11.727 -7.512 -11.93 1 98.81 174 ASP B CA 1
ATOM 5329 C C . ASP B 1 174 ? 12.875 -8.188 -12.672 1 98.81 174 ASP B C 1
ATOM 5331 O O . ASP B 1 174 ? 13.992 -8.289 -12.148 1 98.81 174 ASP B O 1
ATOM 5335 N N . LEU B 1 175 ? 12.578 -8.766 -13.828 1 98.88 175 LEU B N 1
ATOM 5336 C CA . LEU B 1 175 ? 13.523 -9.266 -14.82 1 98.88 175 LEU B CA 1
ATOM 5337 C C . LEU B 1 175 ? 13.359 -8.539 -16.156 1 98.88 175 LEU B C 1
ATOM 5339 O O . LEU B 1 175 ? 14.227 -8.633 -17.016 1 98.88 175 LEU B O 1
ATOM 5343 N N . TYR B 1 176 ? 12.234 -7.914 -16.312 1 98.88 176 TYR B N 1
ATOM 5344 C CA . TYR B 1 176 ? 11.883 -7.285 -17.578 1 98.88 176 TYR B CA 1
ATOM 5345 C C . TYR B 1 176 ? 12.383 -5.848 -17.641 1 98.88 176 TYR B C 1
ATOM 5347 O O . TYR B 1 176 ? 12.273 -5.105 -16.656 1 98.88 176 TYR B O 1
ATOM 5355 N N . ALA B 1 177 ? 12.852 -5.453 -18.781 1 98.75 177 ALA B N 1
ATOM 5356 C CA . ALA B 1 177 ? 13.078 -4.035 -19.047 1 98.75 177 ALA B CA 1
ATOM 5357 C C . ALA B 1 177 ? 11.758 -3.268 -19.094 1 98.75 177 ALA B C 1
ATOM 5359 O O . ALA B 1 177 ? 10.836 -3.65 -19.828 1 98.75 177 ALA B O 1
ATOM 5360 N N . VAL B 1 178 ? 11.609 -2.326 -18.281 1 98.12 178 VAL B N 1
ATOM 5361 C CA . VAL B 1 178 ? 10.555 -1.318 -18.328 1 98.12 178 VAL B CA 1
ATOM 5362 C C . VAL B 1 178 ? 11.172 0.064 -18.531 1 98.12 178 VAL B C 1
ATOM 5364 O O . VAL B 1 178 ? 12.078 0.46 -17.797 1 98.12 178 VAL B O 1
ATOM 5367 N N . ALA B 1 179 ? 10.688 0.737 -19.547 1 95.5 179 ALA B N 1
ATOM 5368 C CA . ALA B 1 179 ? 11.273 2.033 -19.875 1 95.5 179 ALA B CA 1
ATOM 5369 C C . ALA B 1 179 ? 11.336 2.938 -18.641 1 95.5 179 ALA B C 1
ATOM 5371 O O . ALA B 1 179 ? 10.344 3.094 -17.938 1 95.5 179 ALA B O 1
ATOM 5372 N N . GLY B 1 180 ? 12.508 3.541 -18.391 1 92.31 180 GLY B N 1
ATOM 5373 C CA . GLY B 1 180 ? 12.711 4.465 -17.281 1 92.31 180 GLY B CA 1
ATOM 5374 C C . GLY B 1 180 ? 13.039 3.771 -15.977 1 92.31 180 GLY B C 1
ATOM 5375 O O . GLY B 1 180 ? 13.32 4.426 -14.969 1 92.31 180 GLY B O 1
ATOM 5376 N N . GLN B 1 181 ? 13.008 2.434 -15.992 1 95.38 181 GLN B N 1
ATOM 5377 C CA . GLN B 1 181 ? 13.289 1.651 -14.789 1 95.38 181 GLN B CA 1
ATOM 5378 C C . GLN B 1 181 ? 14.562 0.827 -14.961 1 95.38 181 GLN B C 1
ATOM 5380 O O . GLN B 1 181 ? 15.078 0.694 -16.078 1 95.38 181 GLN B O 1
ATOM 5385 N N . ARG B 1 182 ? 15.109 0.383 -13.898 1 96.5 182 ARG B N 1
ATOM 5386 C CA . ARG B 1 182 ? 16.219 -0.566 -13.875 1 96.5 182 ARG B CA 1
ATOM 5387 C C . ARG B 1 182 ? 15.711 -1.991 -13.672 1 96.5 182 ARG B C 1
ATOM 5389 O O . ARG B 1 182 ? 14.609 -2.197 -13.164 1 96.5 182 ARG B O 1
ATOM 5396 N N . VAL B 1 183 ? 16.484 -2.932 -14.094 1 98.31 183 VAL B N 1
ATOM 5397 C CA . VAL B 1 183 ? 16.219 -4.336 -13.82 1 98.31 183 VAL B CA 1
ATOM 5398 C C . VAL B 1 183 ? 16.969 -4.781 -12.562 1 98.31 183 VAL B C 1
ATOM 5400 O O . VAL B 1 183 ? 18.188 -4.645 -12.492 1 98.31 183 VAL B O 1
ATOM 5403 N N . GLY B 1 184 ? 16.281 -5.34 -11.641 1 97.69 184 GLY B N 1
ATOM 5404 C CA . GLY B 1 184 ? 16.891 -5.602 -10.352 1 97.69 184 GLY B CA 1
ATOM 5405 C C . GLY B 1 184 ? 17.312 -7.051 -10.172 1 97.69 184 GLY B C 1
ATOM 5406 O O . GLY B 1 184 ? 18.203 -7.348 -9.391 1 97.69 184 GLY B O 1
ATOM 5407 N N . ALA B 1 185 ? 16.609 -7.973 -10.789 1 98.5 185 ALA B N 1
ATOM 5408 C CA . ALA B 1 185 ? 16.891 -9.406 -10.758 1 98.5 185 ALA B CA 1
ATOM 5409 C C . ALA B 1 185 ? 16.938 -9.922 -9.328 1 98.5 185 ALA B C 1
ATOM 5411 O O . ALA B 1 185 ? 17.719 -10.82 -9.008 1 98.5 185 ALA B O 1
ATOM 5412 N N . GLY B 1 186 ? 16.266 -9.289 -8.398 1 98.25 186 GLY B N 1
ATOM 5413 C CA . GLY B 1 186 ? 16.109 -9.773 -7.039 1 98.25 186 GLY B CA 1
ATOM 5414 C C . GLY B 1 186 ? 17.328 -9.562 -6.176 1 98.25 186 GLY B C 1
ATOM 5415 O O . GLY B 1 186 ? 17.469 -10.18 -5.117 1 98.25 186 GLY B O 1
ATOM 5416 N N . ASN B 1 187 ? 18.328 -8.781 -6.547 1 98.62 187 ASN B N 1
ATOM 5417 C CA . ASN B 1 187 ? 19.562 -8.562 -5.82 1 98.62 187 ASN B CA 1
ATOM 5418 C C . ASN B 1 187 ? 19.906 -7.078 -5.73 1 98.62 187 ASN B C 1
ATOM 5420 O O . ASN B 1 187 ? 20.078 -6.41 -6.754 1 98.62 187 ASN B O 1
ATOM 5424 N N . PRO B 1 188 ? 20.078 -6.516 -4.438 1 97 188 PRO B N 1
ATOM 5425 C CA . PRO B 1 188 ? 20.297 -5.078 -4.266 1 97 188 PRO B CA 1
ATOM 5426 C C . PRO B 1 188 ? 21.609 -4.605 -4.891 1 97 188 PRO B C 1
ATOM 5428 O O . PRO B 1 188 ? 21.672 -3.486 -5.406 1 97 188 PRO B O 1
ATOM 5431 N N . ALA B 1 189 ? 22.688 -5.406 -4.828 1 97.81 189 ALA B N 1
ATOM 5432 C CA . ALA B 1 189 ? 23.969 -5.02 -5.41 1 97.81 189 ALA B CA 1
ATOM 5433 C C . ALA B 1 189 ? 23.891 -4.973 -6.93 1 97.81 189 ALA B C 1
ATOM 5435 O O . ALA B 1 189 ? 24.438 -4.066 -7.559 1 97.81 189 ALA B O 1
ATOM 5436 N N . TYR B 1 190 ? 23.25 -5.977 -7.52 1 98.25 190 TYR B N 1
ATOM 5437 C CA . TYR B 1 190 ? 23.047 -5.977 -8.961 1 98.25 190 TYR B CA 1
ATOM 5438 C C . TYR B 1 190 ? 22.219 -4.77 -9.398 1 98.25 190 TYR B C 1
ATOM 5440 O O . TYR B 1 190 ? 22.547 -4.098 -10.375 1 98.25 190 TYR B O 1
ATOM 5448 N N . PHE B 1 191 ? 21.188 -4.477 -8.656 1 97.5 191 PHE B N 1
ATOM 5449 C CA . PHE B 1 191 ? 20.297 -3.348 -8.93 1 97.5 191 PHE B CA 1
ATOM 5450 C C . PHE B 1 191 ? 21.078 -2.039 -8.93 1 97.5 191 PHE B C 1
ATOM 5452 O O . PHE B 1 191 ? 20.859 -1.178 -9.781 1 97.5 191 PHE B O 1
ATOM 5459 N N . ALA B 1 192 ? 21.906 -1.839 -7.926 1 94.75 192 ALA B N 1
ATOM 5460 C CA . ALA B 1 192 ? 22.672 -0.603 -7.75 1 94.75 192 ALA B CA 1
ATOM 5461 C C . ALA B 1 192 ? 23.531 -0.317 -8.969 1 94.75 192 ALA B C 1
ATOM 5463 O O . ALA B 1 192 ? 23.812 0.843 -9.297 1 94.75 192 ALA B O 1
ATOM 5464 N N . GLU B 1 193 ? 23.938 -1.369 -9.719 1 96.38 193 GLU B N 1
ATOM 5465 C CA . GLU B 1 193 ? 24.828 -1.22 -10.859 1 96.38 193 GLU B CA 1
ATOM 5466 C C . GLU B 1 193 ? 24.062 -1.254 -12.172 1 96.38 193 GLU B C 1
ATOM 5468 O O . GLU B 1 193 ? 24.625 -0.989 -13.234 1 96.38 193 GLU B O 1
ATOM 5473 N N . ALA B 1 194 ? 22.766 -1.581 -12.141 1 96.81 194 ALA B N 1
ATOM 5474 C CA . ALA B 1 194 ? 21.969 -1.79 -13.344 1 96.81 194 ALA B CA 1
ATOM 5475 C C . ALA B 1 194 ? 21.672 -0.466 -14.047 1 96.81 194 ALA B C 1
ATOM 5477 O O . ALA B 1 194 ? 21.406 0.544 -13.383 1 96.81 194 ALA B O 1
ATOM 5478 N N . PRO B 1 195 ? 21.75 -0.358 -15.328 1 96 195 PRO B N 1
ATOM 5479 C CA . PRO B 1 195 ? 21.391 0.862 -16.062 1 96 195 PRO B CA 1
ATOM 5480 C C . PRO B 1 195 ? 19.891 1.075 -16.156 1 96 195 PRO B C 1
ATOM 5482 O O . PRO B 1 195 ? 19.125 0.113 -16.078 1 96 195 PRO B O 1
ATOM 5485 N N . VAL B 1 196 ? 19.453 2.303 -16.266 1 94.56 196 VAL B N 1
ATOM 5486 C CA . VAL B 1 196 ? 18.062 2.621 -16.578 1 94.56 196 VAL B CA 1
ATOM 5487 C C . VAL B 1 196 ? 17.734 2.174 -18 1 94.56 196 VAL B C 1
ATOM 5489 O O . VAL B 1 196 ? 18.484 2.457 -18.938 1 94.56 196 VAL B O 1
ATOM 5492 N N . GLN B 1 197 ? 16.656 1.427 -18.156 1 96.88 197 GLN B N 1
ATOM 5493 C CA . GLN B 1 197 ? 16.25 0.927 -19.453 1 96.88 197 GLN B CA 1
ATOM 5494 C C . GLN B 1 197 ? 15.602 2.027 -20.297 1 96.88 197 GLN B C 1
ATOM 5496 O O . GLN B 1 197 ? 14.688 2.713 -19.812 1 96.88 197 GLN B O 1
ATOM 5501 N N . GLU B 1 198 ? 16 2.201 -21.5 1 94.25 198 GLU B N 1
ATOM 5502 C CA . GLU B 1 198 ? 15.453 3.223 -22.391 1 94.25 198 GLU B CA 1
ATOM 5503 C C . GLU B 1 198 ? 14.125 2.773 -22.984 1 94.25 198 GLU B C 1
ATOM 5505 O O . GLU B 1 198 ? 13.242 3.6 -23.25 1 94.25 198 GLU B O 1
ATOM 5510 N N . HIS B 1 199 ? 14.07 1.428 -23.188 1 96.06 199 HIS B N 1
ATOM 5511 C CA . HIS B 1 199 ? 12.875 0.856 -23.812 1 96.06 199 HIS B CA 1
ATOM 5512 C C . HIS B 1 199 ? 12.344 -0.32 -23 1 96.06 199 HIS B C 1
ATOM 5514 O O . HIS B 1 199 ? 13.109 -1.004 -22.312 1 96.06 199 HIS B O 1
ATOM 5520 N N . SER B 1 200 ? 11.078 -0.47 -23.109 1 98.12 200 SER B N 1
ATOM 5521 C CA . SER B 1 200 ? 10.469 -1.637 -22.484 1 98.12 200 SER B CA 1
ATOM 5522 C C . SER B 1 200 ? 10.672 -2.889 -23.328 1 98.12 200 SER B C 1
ATOM 5524 O O . SER B 1 200 ? 10.75 -2.807 -24.562 1 98.12 200 SER B O 1
ATOM 5526 N N . ALA B 1 201 ? 10.781 -4.039 -22.656 1 98.81 201 ALA B N 1
ATOM 5527 C CA . ALA B 1 201 ? 10.82 -5.316 -23.359 1 98.81 201 ALA B CA 1
ATOM 5528 C C . ALA B 1 201 ? 9.617 -5.48 -24.281 1 98.81 201 ALA B C 1
ATOM 5530 O O . ALA B 1 201 ? 8.516 -5.012 -23.969 1 98.81 201 ALA B O 1
ATOM 5531 N N . PRO B 1 202 ? 9.781 -6.188 -25.438 1 98.38 202 PRO B N 1
ATOM 5532 C CA . PRO B 1 202 ? 8.664 -6.406 -26.359 1 98.38 202 PRO B CA 1
ATOM 5533 C C . PRO B 1 202 ? 7.449 -7.023 -25.672 1 98.38 202 PRO B C 1
ATOM 5535 O O . PRO B 1 202 ? 6.312 -6.664 -25.984 1 98.38 202 PRO B O 1
ATOM 5538 N N . ALA B 1 203 ? 7.648 -7.934 -24.766 1 98.62 203 ALA B N 1
ATOM 5539 C CA . ALA B 1 203 ? 6.539 -8.539 -24.031 1 98.62 203 ALA B CA 1
ATOM 5540 C C . ALA B 1 203 ? 5.754 -7.488 -23.25 1 98.62 203 ALA B C 1
ATOM 5542 O O . ALA B 1 203 ? 4.52 -7.523 -23.219 1 98.62 203 ALA B O 1
ATOM 5543 N N . VAL B 1 204 ? 6.449 -6.562 -22.562 1 98.81 204 VAL B N 1
ATOM 5544 C CA . VAL B 1 204 ? 5.816 -5.477 -21.828 1 98.81 204 VAL B CA 1
ATOM 5545 C C . VAL B 1 204 ? 5.074 -4.555 -22.797 1 98.81 204 VAL B C 1
ATOM 5547 O O . VAL B 1 204 ? 3.932 -4.164 -22.531 1 98.81 204 VAL B O 1
ATOM 5550 N N . ARG B 1 205 ? 5.691 -4.242 -23.922 1 98.44 205 ARG B N 1
ATOM 5551 C CA . ARG B 1 205 ? 5.094 -3.361 -24.922 1 98.44 205 ARG B CA 1
ATOM 5552 C C . ARG B 1 205 ? 3.801 -3.953 -25.469 1 98.44 205 ARG B C 1
ATOM 5554 O O . ARG B 1 205 ? 2.848 -3.223 -25.75 1 98.44 205 ARG B O 1
ATOM 5561 N N . ARG B 1 206 ? 3.805 -5.262 -25.656 1 98.25 206 ARG B N 1
ATOM 5562 C CA . ARG B 1 206 ? 2.602 -5.91 -26.172 1 98.25 206 ARG B CA 1
ATOM 5563 C C . ARG B 1 206 ? 1.421 -5.699 -25.234 1 98.25 206 ARG B C 1
ATOM 5565 O O . ARG B 1 206 ? 0.292 -5.488 -25.688 1 98.25 206 ARG B O 1
ATOM 5572 N N . LEU B 1 207 ? 1.665 -5.82 -23.953 1 98.75 207 LEU B N 1
ATOM 5573 C CA . LEU B 1 207 ? 0.619 -5.582 -22.953 1 98.75 207 LEU B CA 1
ATOM 5574 C C . LEU B 1 207 ? 0.152 -4.133 -23 1 98.75 207 LEU B C 1
ATOM 5576 O O . LEU B 1 207 ? -1.051 -3.861 -22.969 1 98.75 207 LEU B O 1
ATOM 5580 N N . LEU B 1 208 ? 1.104 -3.193 -23.062 1 98.56 208 LEU B N 1
ATOM 5581 C CA . LEU B 1 208 ? 0.784 -1.773 -23.156 1 98.56 208 LEU B CA 1
ATOM 5582 C C . LEU B 1 208 ? -0.033 -1.48 -24.406 1 98.56 208 LEU B C 1
ATOM 5584 O O . LEU B 1 208 ? -1.022 -0.747 -24.359 1 98.56 208 LEU B O 1
ATOM 5588 N N . ASP B 1 209 ? 0.358 -2.104 -25.531 1 98.19 209 ASP B N 1
ATOM 5589 C CA . ASP B 1 209 ? -0.314 -1.899 -26.812 1 98.19 209 ASP B CA 1
ATOM 5590 C C . ASP B 1 209 ? -1.711 -2.516 -26.797 1 98.19 209 ASP B C 1
ATOM 5592 O O . ASP B 1 209 ? -2.578 -2.113 -27.578 1 98.19 209 ASP B O 1
ATOM 5596 N N . ALA B 1 210 ? -1.885 -3.518 -25.953 1 98.5 210 ALA B N 1
ATOM 5597 C CA . ALA B 1 210 ? -3.191 -4.164 -25.844 1 98.5 210 ALA B CA 1
ATOM 5598 C C . ALA B 1 210 ? -4.102 -3.404 -24.875 1 98.5 210 ALA B C 1
ATOM 5600 O O . ALA B 1 210 ? -5.258 -3.783 -24.672 1 98.5 210 ALA B O 1
ATOM 5601 N N . GLY B 1 211 ? -3.596 -2.4 -24.266 1 98.5 211 GLY B N 1
ATOM 5602 C CA . GLY B 1 211 ? -4.434 -1.514 -23.469 1 98.5 211 GLY B CA 1
ATOM 5603 C C . GLY B 1 211 ? -4.227 -1.669 -21.984 1 98.5 211 GLY B C 1
ATOM 5604 O O . GLY B 1 211 ? -4.867 -0.982 -21.188 1 98.5 211 GLY B O 1
ATOM 5605 N N . ALA B 1 212 ? -3.346 -2.523 -21.516 1 98.69 212 ALA B N 1
ATOM 5606 C CA . ALA B 1 212 ? -3.092 -2.693 -20.094 1 98.69 212 ALA B CA 1
ATOM 5607 C C . ALA B 1 212 ? -2.152 -1.609 -19.578 1 98.69 212 ALA B C 1
ATOM 5609 O O . ALA B 1 212 ? -1.29 -1.121 -20.312 1 98.69 212 ALA B O 1
ATOM 5610 N N . ASP B 1 213 ? -2.322 -1.19 -18.328 1 98.25 213 ASP B N 1
ATOM 5611 C CA . ASP B 1 213 ? -1.392 -0.318 -17.609 1 98.25 213 ASP B CA 1
ATOM 5612 C C . ASP B 1 213 ? -0.375 -1.132 -16.812 1 98.25 213 ASP B C 1
ATOM 5614 O O . ASP B 1 213 ? -0.676 -2.238 -16.359 1 98.25 213 ASP B O 1
ATOM 5618 N N . ILE B 1 214 ? 0.822 -0.633 -16.734 1 98.62 214 ILE B N 1
ATOM 5619 C CA . ILE B 1 214 ? 1.777 -1.239 -15.812 1 98.62 214 ILE B CA 1
ATOM 5620 C C . ILE B 1 214 ? 1.604 -0.637 -14.422 1 98.62 214 ILE B C 1
ATOM 5622 O O . ILE B 1 214 ? 1.822 0.561 -14.227 1 98.62 214 ILE B O 1
ATOM 5626 N N . VAL B 1 215 ? 1.183 -1.478 -13.438 1 98.56 215 VAL B N 1
ATOM 5627 C CA . VAL B 1 215 ? 1.07 -1.044 -12.047 1 98.56 215 VAL B CA 1
ATOM 5628 C C . VAL B 1 215 ? 2.461 -0.791 -11.477 1 98.56 215 VAL B C 1
ATOM 5630 O O . VAL B 1 215 ? 2.676 0.193 -10.758 1 98.56 215 VAL B O 1
ATOM 5633 N N . GLY B 1 216 ? 3.348 -1.75 -11.766 1 98.69 216 GLY B N 1
ATOM 5634 C CA . GLY B 1 216 ? 4.695 -1.603 -11.242 1 98.69 216 GLY B CA 1
ATOM 5635 C C . GLY B 1 216 ? 5.59 -2.785 -11.562 1 98.69 216 GLY B C 1
ATOM 5636 O O . GLY B 1 216 ? 5.207 -3.678 -12.32 1 98.69 216 GLY B O 1
ATOM 5637 N N . THR B 1 217 ? 6.871 -2.691 -11.109 1 98.75 217 THR B N 1
ATOM 5638 C CA . THR B 1 217 ? 7.832 -3.787 -11.141 1 98.75 217 THR B CA 1
ATOM 5639 C C . THR B 1 217 ? 7.797 -4.582 -9.836 1 98.75 217 THR B C 1
ATOM 5641 O O . THR B 1 217 ? 7.996 -4.02 -8.758 1 98.75 217 THR B O 1
ATOM 5644 N N . ALA B 1 218 ? 7.473 -5.832 -9.93 1 98.81 218 ALA B N 1
ATOM 5645 C CA . ALA B 1 218 ? 7.293 -6.695 -8.766 1 98.81 218 ALA B CA 1
ATOM 5646 C C . ALA B 1 218 ? 8.516 -7.578 -8.547 1 98.81 218 ALA B C 1
ATOM 5648 O O . ALA B 1 218 ? 9.195 -7.961 -9.508 1 98.81 218 ALA B O 1
ATOM 5649 N N . ARG B 1 219 ? 8.734 -7.949 -7.328 1 98.31 219 ARG B N 1
ATOM 5650 C CA . ARG B 1 219 ? 9.93 -8.672 -6.883 1 98.31 219 ARG B CA 1
ATOM 5651 C C . ARG B 1 219 ? 9.992 -10.055 -7.512 1 98.31 219 ARG B C 1
ATOM 5653 O O . ARG B 1 219 ? 8.992 -10.57 -8.008 1 98.31 219 ARG B O 1
ATOM 5660 N N . THR B 1 220 ? 11.18 -10.586 -7.562 1 98.56 220 THR B N 1
ATOM 5661 C CA . THR B 1 220 ? 11.477 -11.938 -8.031 1 98.56 220 THR B CA 1
ATOM 5662 C C . THR B 1 220 ? 12.453 -12.641 -7.09 1 98.56 220 THR B C 1
ATOM 5664 O O . THR B 1 220 ? 13.07 -11.992 -6.242 1 98.56 220 THR B O 1
ATOM 5667 N N . ASP B 1 221 ? 12.453 -13.969 -7.195 1 98.31 221 ASP B N 1
ATOM 5668 C CA . ASP B 1 221 ? 13.586 -14.672 -6.598 1 98.31 221 ASP B CA 1
ATOM 5669 C C . ASP B 1 221 ? 14.914 -14.172 -7.168 1 98.31 221 ASP B C 1
ATOM 5671 O O . ASP B 1 221 ? 14.984 -13.781 -8.336 1 98.31 221 ASP B O 1
ATOM 5675 N N . GLU B 1 222 ? 15.938 -14.211 -6.305 1 98.5 222 GLU B N 1
ATOM 5676 C CA . GLU B 1 222 ? 17.25 -13.734 -6.707 1 98.5 222 GLU B CA 1
ATOM 5677 C C . GLU B 1 222 ? 17.75 -14.453 -7.961 1 98.5 222 GLU B C 1
ATOM 5679 O O . GLU B 1 222 ? 17.906 -15.68 -7.957 1 98.5 222 GLU B O 1
ATOM 5684 N N . PHE B 1 223 ? 17.859 -13.711 -9.125 1 98.31 223 PHE B N 1
ATOM 5685 C CA . PHE B 1 223 ? 18.297 -14.172 -10.445 1 98.31 223 PHE B CA 1
ATOM 5686 C C . PHE B 1 223 ? 17.359 -15.258 -10.969 1 98.31 223 PHE B C 1
ATOM 5688 O O . PHE B 1 223 ? 17.781 -16.109 -11.766 1 98.31 223 PHE B O 1
ATOM 5695 N N . ALA B 1 224 ? 16.094 -15.266 -10.398 1 98 224 ALA B N 1
ATOM 5696 C CA . ALA B 1 224 ? 15.07 -16.234 -10.781 1 98 224 ALA B CA 1
ATOM 5697 C C . ALA B 1 224 ? 15.555 -17.656 -10.508 1 98 224 ALA B C 1
ATOM 5699 O O . ALA B 1 224 ? 15.203 -18.594 -11.242 1 98 224 ALA B O 1
ATOM 5700 N N . TYR B 1 225 ? 16.438 -17.797 -9.539 1 97 225 TYR B N 1
ATOM 5701 C CA . TYR B 1 225 ? 17.094 -19.078 -9.344 1 97 225 TYR B CA 1
ATOM 5702 C C . TYR B 1 225 ? 16.578 -19.781 -8.086 1 97 225 TYR B C 1
ATOM 5704 O O . TYR B 1 225 ? 17.359 -20.359 -7.324 1 97 225 TYR B O 1
ATOM 5712 N N . SER B 1 226 ? 15.359 -19.609 -7.84 1 93.75 226 SER B N 1
ATOM 5713 C CA . SER B 1 226 ? 14.602 -20.312 -6.809 1 93.75 226 SER B CA 1
ATOM 5714 C C . SER B 1 226 ? 13.141 -20.469 -7.207 1 93.75 226 SER B C 1
ATOM 5716 O O . SER B 1 226 ? 12.672 -19.844 -8.156 1 93.75 226 SER B O 1
ATOM 5718 N N . LEU B 1 227 ? 12.453 -21.391 -6.484 1 95 227 LEU B N 1
ATOM 5719 C CA . LEU B 1 227 ? 11.055 -21.672 -6.801 1 95 227 LEU B CA 1
ATOM 5720 C C . LEU B 1 227 ? 10.164 -21.422 -5.586 1 95 227 LEU B C 1
ATOM 5722 O O . LEU B 1 227 ? 8.938 -21.562 -5.672 1 95 227 LEU B O 1
ATOM 5726 N N . ALA B 1 228 ? 10.758 -20.984 -4.531 1 96.44 228 ALA B N 1
ATOM 5727 C CA . ALA B 1 228 ? 10 -20.844 -3.289 1 96.44 228 ALA B CA 1
ATOM 5728 C C . ALA B 1 228 ? 9.391 -19.453 -3.166 1 96.44 228 ALA B C 1
ATOM 5730 O O . ALA B 1 228 ? 8.43 -19.25 -2.426 1 96.44 228 ALA B O 1
ATOM 5731 N N . GLY B 1 229 ? 9.953 -18.516 -3.85 1 97.69 229 GLY B N 1
ATOM 5732 C CA . GLY B 1 229 ? 9.477 -17.156 -3.766 1 97.69 229 GLY B CA 1
ATOM 5733 C C . GLY B 1 229 ? 10.039 -16.391 -2.582 1 97.69 229 GLY B C 1
ATOM 5734 O O . GLY B 1 229 ? 9.578 -15.297 -2.262 1 97.69 229 GLY B O 1
ATOM 5735 N N . VAL B 1 230 ? 11.047 -16.969 -1.932 1 96.38 230 VAL B N 1
ATOM 5736 C CA . VAL B 1 230 ? 11.727 -16.312 -0.814 1 96.38 230 VAL B CA 1
ATOM 5737 C C . VAL B 1 230 ? 12.922 -15.523 -1.329 1 96.38 230 VAL B C 1
ATOM 5739 O O . VAL B 1 230 ? 13.625 -15.969 -2.238 1 96.38 230 VAL B O 1
ATOM 5742 N N . ASN B 1 231 ? 13.109 -14.383 -0.874 1 97.25 231 ASN B N 1
ATOM 5743 C CA . ASN B 1 231 ? 14.258 -13.555 -1.21 1 97.25 231 ASN B CA 1
ATOM 5744 C C . ASN B 1 231 ? 14.969 -13.047 0.042 1 97.25 231 ASN B C 1
ATOM 5746 O O . ASN B 1 231 ? 14.367 -12.344 0.858 1 97.25 231 ASN B O 1
ATOM 5750 N N . ALA B 1 232 ? 16.219 -13.344 0.216 1 95.62 232 ALA B N 1
ATOM 5751 C CA . ALA B 1 232 ? 16.984 -13.055 1.42 1 95.62 232 ALA B CA 1
ATOM 5752 C C . ALA B 1 232 ? 17.156 -11.547 1.611 1 95.62 232 ALA B C 1
ATOM 5754 O O . ALA B 1 232 ? 17.359 -11.078 2.732 1 95.62 232 ALA B O 1
ATOM 5755 N N . HIS B 1 233 ? 17.062 -10.805 0.549 1 96.94 233 HIS B N 1
ATOM 5756 C CA . HIS B 1 233 ? 17.359 -9.375 0.593 1 96.94 233 HIS B CA 1
ATOM 5757 C C . HIS B 1 233 ? 16.094 -8.555 0.793 1 96.94 233 HIS B C 1
ATOM 5759 O O . HIS B 1 233 ? 16.109 -7.535 1.491 1 96.94 233 HIS B O 1
ATOM 5765 N N . TYR B 1 234 ? 15 -8.969 0.188 1 96.94 234 TYR B N 1
ATOM 5766 C CA . TYR B 1 234 ? 13.82 -8.109 0.114 1 96.94 234 TYR B CA 1
ATOM 5767 C C . TYR B 1 234 ? 12.656 -8.719 0.889 1 96.94 234 TYR B C 1
ATOM 5769 O O . TYR B 1 234 ? 11.617 -8.078 1.052 1 96.94 234 TYR B O 1
ATOM 5777 N N . GLY B 1 235 ? 12.797 -9.969 1.349 1 95.94 235 GLY B N 1
ATOM 5778 C CA . GLY B 1 235 ? 11.734 -10.633 2.094 1 95.94 235 GLY B CA 1
ATOM 5779 C C . GLY B 1 235 ? 10.844 -11.5 1.224 1 95.94 235 GLY B C 1
ATOM 5780 O O . GLY B 1 235 ? 11.125 -11.68 0.036 1 95.94 235 GLY B O 1
ATOM 5781 N N . THR B 1 236 ? 9.844 -12.133 1.805 1 96.12 236 THR B N 1
ATOM 5782 C CA . THR B 1 236 ? 8.961 -13.086 1.146 1 96.12 236 THR B CA 1
ATOM 5783 C C . THR B 1 236 ? 7.57 -12.492 0.954 1 96.12 236 THR B C 1
ATOM 5785 O O . THR B 1 236 ? 6.914 -12.109 1.924 1 96.12 236 THR B O 1
ATOM 5788 N N . PRO B 1 237 ? 7.141 -12.344 -0.339 1 96.56 237 PRO B N 1
ATOM 5789 C CA . PRO B 1 237 ? 5.766 -11.883 -0.541 1 96.56 237 PRO B CA 1
ATOM 5790 C C . PRO B 1 237 ? 4.734 -12.781 0.139 1 96.56 237 PRO B C 1
ATOM 5792 O O . PRO B 1 237 ? 4.969 -13.977 0.303 1 96.56 237 PRO B O 1
ATOM 5795 N N . PRO B 1 238 ? 3.619 -12.258 0.48 1 91.69 238 PRO B N 1
ATOM 5796 C CA . PRO B 1 238 ? 2.598 -13.055 1.163 1 91.69 238 PRO B CA 1
ATOM 5797 C C . PRO B 1 238 ? 1.867 -14.008 0.221 1 91.69 238 PRO B C 1
ATOM 5799 O O . PRO B 1 238 ? 1.819 -13.773 -0.989 1 91.69 238 PRO B O 1
ATOM 5802 N N . ASN B 1 239 ? 1.452 -15.094 0.723 1 93 239 ASN B N 1
ATOM 5803 C CA . ASN B 1 239 ? 0.489 -16 0.114 1 93 239 ASN B CA 1
ATOM 5804 C C . ASN B 1 239 ? -0.903 -15.836 0.716 1 93 239 ASN B C 1
ATOM 5806 O O . ASN B 1 239 ? -1.203 -16.406 1.768 1 93 239 ASN B O 1
ATOM 5810 N N . SER B 1 240 ? -1.74 -15.062 0.101 1 83.69 240 SER B N 1
ATOM 5811 C CA . SER B 1 240 ? -3.004 -14.641 0.694 1 83.69 240 SER B CA 1
ATOM 5812 C C . SER B 1 240 ? -3.953 -15.812 0.882 1 83.69 240 SER B C 1
ATOM 5814 O O . SER B 1 240 ? -4.82 -15.789 1.758 1 83.69 240 SER B O 1
ATOM 5816 N N . LYS B 1 241 ? -3.797 -16.859 0.112 1 86.25 241 LYS B N 1
ATOM 5817 C CA . LYS B 1 241 ? -4.719 -17.984 0.173 1 86.25 241 LYS B CA 1
ATOM 5818 C C . LYS B 1 241 ? -4.184 -19.078 1.094 1 86.25 241 LYS B C 1
ATOM 5820 O O . LYS B 1 241 ? -4.918 -20 1.466 1 86.25 241 LYS B O 1
ATOM 5825 N N . ALA B 1 242 ? -2.932 -18.969 1.365 1 87.81 242 ALA B N 1
ATOM 5826 C CA . ALA B 1 242 ? -2.312 -19.891 2.311 1 87.81 242 ALA B CA 1
ATOM 5827 C C . ALA B 1 242 ? -1.363 -19.156 3.254 1 87.81 242 ALA B C 1
ATOM 5829 O O . ALA B 1 242 ? -0.142 -19.25 3.109 1 87.81 242 ALA B O 1
ATOM 5830 N N . VAL B 1 243 ? -1.878 -18.594 4.27 1 83.12 243 VAL B N 1
ATOM 5831 C CA . VAL B 1 243 ? -1.146 -17.734 5.184 1 83.12 243 VAL B CA 1
ATOM 5832 C C . VAL B 1 243 ? -0.051 -18.531 5.891 1 83.12 243 VAL B C 1
ATOM 5834 O O . VAL B 1 243 ? -0.285 -19.656 6.332 1 83.12 243 VAL B O 1
ATOM 5837 N N . GLY B 1 244 ? 1.094 -17.938 5.977 1 82.81 244 GLY B N 1
ATOM 5838 C CA . GLY B 1 244 ? 2.213 -18.578 6.648 1 82.81 244 GLY B CA 1
ATOM 5839 C C . GLY B 1 244 ? 3 -19.5 5.738 1 82.81 244 GLY B C 1
ATOM 5840 O O . GLY B 1 244 ? 4 -20.078 6.156 1 82.81 244 GLY B O 1
ATOM 5841 N N . ARG B 1 245 ? 2.572 -19.641 4.504 1 92.38 245 ARG B N 1
ATOM 5842 C CA . ARG B 1 245 ? 3.238 -20.5 3.523 1 92.38 245 ARG B CA 1
ATOM 5843 C C . ARG B 1 245 ? 3.891 -19.672 2.424 1 92.38 245 ARG B C 1
ATOM 5845 O O . ARG B 1 245 ? 3.535 -18.5 2.229 1 92.38 245 ARG B O 1
ATOM 5852 N N . VAL B 1 246 ? 4.832 -20.234 1.722 1 96.88 246 VAL B N 1
ATOM 5853 C CA . VAL B 1 246 ? 5.578 -19.5 0.695 1 96.88 246 VAL B CA 1
ATOM 5854 C C . VAL B 1 246 ? 4.668 -19.219 -0.494 1 96.88 246 VAL B C 1
ATOM 5856 O O . VAL B 1 246 ? 3.729 -19.969 -0.766 1 96.88 246 VAL B O 1
ATOM 5859 N N . PRO B 1 247 ? 4.977 -18.172 -1.182 1 97.75 247 PRO B N 1
ATOM 5860 C CA . PRO B 1 247 ? 4.156 -17.828 -2.342 1 97.75 247 PRO B CA 1
ATOM 5861 C C . PRO B 1 247 ? 4.516 -18.641 -3.586 1 97.75 247 PRO B C 1
ATOM 5863 O O . PRO B 1 247 ? 3.758 -18.641 -4.559 1 97.75 247 PRO B O 1
ATOM 5866 N N . GLY B 1 248 ? 5.652 -19.297 -3.562 1 98.38 248 GLY B N 1
ATOM 5867 C CA . GLY B 1 248 ? 6.207 -19.844 -4.797 1 98.38 248 GLY B CA 1
ATOM 5868 C C . GLY B 1 248 ? 6.965 -18.812 -5.609 1 98.38 248 GLY B C 1
ATOM 5869 O O . GLY B 1 248 ? 6.844 -17.609 -5.371 1 98.38 248 GLY B O 1
ATOM 5870 N N . GLY B 1 249 ? 7.734 -19.203 -6.516 1 97.31 249 GLY B N 1
ATOM 5871 C CA . GLY B 1 249 ? 8.57 -18.391 -7.383 1 97.31 249 GLY B CA 1
ATOM 5872 C C . GLY B 1 249 ? 9.125 -19.156 -8.57 1 97.31 249 GLY B C 1
ATOM 5873 O O . GLY B 1 249 ? 8.75 -20.312 -8.797 1 97.31 249 GLY B O 1
ATOM 5874 N N . SER B 1 250 ? 9.938 -18.438 -9.414 1 98.12 250 SER B N 1
ATOM 5875 C CA . SER B 1 250 ? 10.633 -17.203 -9.078 1 98.12 250 SER B CA 1
ATOM 5876 C C . SER B 1 250 ? 9.766 -15.984 -9.383 1 98.12 250 SER B C 1
ATOM 5878 O O . SER B 1 250 ? 10.164 -14.852 -9.117 1 98.12 250 SER B O 1
ATOM 5880 N N . SER B 1 251 ? 8.531 -16.156 -10 1 98.81 251 SER B N 1
ATOM 5881 C CA . SER B 1 251 ? 7.637 -15.023 -10.234 1 98.81 251 SER B CA 1
ATOM 5882 C C . SER B 1 251 ? 6.793 -14.727 -9 1 98.81 251 SER B C 1
ATOM 5884 O O . SER B 1 251 ? 5.574 -14.578 -9.094 1 98.81 251 SER B O 1
ATOM 5886 N N . SER B 1 252 ? 7.441 -14.586 -7.863 1 98.56 252 SER B N 1
ATOM 5887 C CA . SER B 1 252 ? 6.801 -14.492 -6.555 1 98.56 252 SER B CA 1
ATOM 5888 C C . SER B 1 252 ? 6.012 -13.195 -6.414 1 98.56 252 SER B C 1
ATOM 5890 O O . SER B 1 252 ? 4.836 -13.211 -6.043 1 98.56 252 SER B O 1
ATOM 5892 N N . GLY B 1 253 ? 6.645 -12.031 -6.711 1 98.56 253 GLY B N 1
ATOM 5893 C CA . GLY B 1 253 ? 5.996 -10.734 -6.613 1 98.56 253 GLY B CA 1
ATOM 5894 C C . GLY B 1 253 ? 4.742 -10.625 -7.461 1 98.56 253 GLY B C 1
ATOM 5895 O O . GLY B 1 253 ? 3.658 -10.359 -6.941 1 98.56 253 GLY B O 1
ATOM 5896 N N . PRO B 1 254 ? 4.895 -10.914 -8.805 1 98.88 254 PRO B N 1
ATOM 5897 C CA . PRO B 1 254 ? 3.717 -10.852 -9.664 1 98.88 254 PRO B CA 1
ATOM 5898 C C . PRO B 1 254 ? 2.588 -11.766 -9.195 1 98.88 254 PRO B C 1
ATOM 5900 O O . PRO B 1 254 ? 1.418 -11.383 -9.234 1 98.88 254 PRO B O 1
ATOM 5903 N N . ALA B 1 255 ? 2.941 -12.945 -8.734 1 98.62 255 ALA B N 1
ATOM 5904 C CA . ALA B 1 255 ? 1.925 -13.883 -8.266 1 98.62 255 ALA B CA 1
ATOM 5905 C C . ALA B 1 255 ? 1.167 -13.328 -7.066 1 98.62 255 ALA B C 1
ATOM 5907 O O . ALA B 1 255 ? -0.065 -13.352 -7.035 1 98.62 255 ALA B O 1
ATOM 5908 N N . SER B 1 256 ? 1.904 -12.797 -6.105 1 97.88 256 SER B N 1
ATOM 5909 C CA . SER B 1 256 ? 1.272 -12.25 -4.91 1 97.88 256 SER B CA 1
ATOM 5910 C C . SER B 1 256 ? 0.445 -11.008 -5.246 1 97.88 256 SER B C 1
ATOM 5912 O O . SER B 1 256 ? -0.617 -10.789 -4.66 1 97.88 256 SER B O 1
ATOM 5914 N N . ALA B 1 257 ? 0.958 -10.188 -6.133 1 98.25 257 ALA B N 1
ATOM 5915 C CA . ALA B 1 257 ? 0.209 -9.008 -6.562 1 98.25 257 ALA B CA 1
ATOM 5916 C C . ALA B 1 257 ? -1.146 -9.398 -7.145 1 98.25 257 ALA B C 1
ATOM 5918 O O . ALA B 1 257 ? -2.17 -8.797 -6.812 1 98.25 257 ALA B O 1
ATOM 5919 N N . VAL B 1 258 ? -1.192 -10.43 -7.988 1 97.75 258 VAL B N 1
ATOM 5920 C CA . VAL B 1 258 ? -2.426 -10.867 -8.633 1 97.75 258 VAL B CA 1
ATOM 5921 C C . VAL B 1 258 ? -3.338 -11.531 -7.602 1 97.75 258 VAL B C 1
ATOM 5923 O O . VAL B 1 258 ? -4.527 -11.219 -7.527 1 97.75 258 VAL B O 1
ATOM 5926 N N . ALA B 1 259 ? -2.756 -12.422 -6.797 1 95.69 259 ALA B N 1
ATOM 5927 C CA . ALA B 1 259 ? -3.547 -13.172 -5.82 1 95.69 259 ALA B CA 1
ATOM 5928 C C . ALA B 1 259 ? -4.199 -12.234 -4.809 1 95.69 259 ALA B C 1
ATOM 5930 O O . ALA B 1 259 ? -5.312 -12.484 -4.348 1 95.69 259 ALA B O 1
ATOM 5931 N N . SER B 1 260 ? -3.547 -11.117 -4.496 1 93.56 260 SER B N 1
ATOM 5932 C CA . SER B 1 260 ? -4.051 -10.188 -3.492 1 93.56 260 SER B CA 1
ATOM 5933 C C . SER B 1 260 ? -4.938 -9.117 -4.125 1 93.56 260 SER B C 1
ATOM 5935 O O . SER B 1 260 ? -5.461 -8.25 -3.43 1 93.56 260 SER B O 1
ATOM 5937 N N . GLY B 1 261 ? -5.07 -9.141 -5.441 1 94.44 261 GLY B N 1
ATOM 5938 C CA . GLY B 1 261 ? -5.949 -8.211 -6.121 1 94.44 261 GLY B CA 1
ATOM 5939 C C . GLY B 1 261 ? -5.281 -6.887 -6.445 1 94.44 261 GLY B C 1
ATOM 5940 O O . GLY B 1 261 ? -5.953 -5.914 -6.801 1 94.44 261 GLY B O 1
ATOM 5941 N N . GLN B 1 262 ? -3.998 -6.801 -6.312 1 96.62 262 GLN B N 1
ATOM 5942 C CA . GLN B 1 262 ? -3.287 -5.551 -6.562 1 96.62 262 GLN B CA 1
ATOM 5943 C C . GLN B 1 262 ? -3.01 -5.363 -8.055 1 96.62 262 GLN B C 1
ATOM 5945 O O . GLN B 1 262 ? -2.729 -4.25 -8.5 1 96.62 262 GLN B O 1
ATOM 5950 N N . ALA B 1 263 ? -3.061 -6.422 -8.828 1 98 263 ALA B N 1
ATOM 5951 C CA . ALA B 1 263 ? -2.939 -6.422 -10.289 1 98 263 ALA B CA 1
ATOM 5952 C C . ALA B 1 263 ? -3.842 -7.484 -10.914 1 98 263 ALA B C 1
ATOM 5954 O O . ALA B 1 263 ? -4.203 -8.461 -10.258 1 98 263 ALA B O 1
ATOM 5955 N N . ALA B 1 264 ? -4.207 -7.258 -12.117 1 97.81 264 ALA B N 1
ATOM 5956 C CA . ALA B 1 264 ? -5.035 -8.227 -12.836 1 97.81 264 ALA B CA 1
ATOM 5957 C C . ALA B 1 264 ? -4.176 -9.273 -13.531 1 97.81 264 ALA B C 1
ATOM 5959 O O . ALA B 1 264 ? -4.59 -10.43 -13.68 1 97.81 264 ALA B O 1
ATOM 5960 N N . ILE B 1 265 ? -2.986 -8.836 -13.945 1 98.81 265 ILE B N 1
ATOM 5961 C CA . ILE B 1 265 ? -2.092 -9.695 -14.719 1 98.81 265 ILE B CA 1
ATOM 5962 C C . ILE B 1 265 ? -0.706 -9.703 -14.078 1 98.81 265 ILE B C 1
ATOM 5964 O O . ILE B 1 265 ? -0.159 -8.648 -13.75 1 98.81 265 ILE B O 1
ATOM 5968 N N . GLY B 1 266 ? -0.205 -10.891 -13.805 1 98.94 266 GLY B N 1
ATOM 5969 C CA . GLY B 1 266 ? 1.196 -11.039 -13.445 1 98.94 266 GLY B CA 1
ATOM 5970 C C . GLY B 1 266 ? 2.061 -11.516 -14.594 1 98.94 266 GLY B C 1
ATOM 5971 O O . GLY B 1 266 ? 1.897 -12.641 -15.07 1 98.94 266 GLY B O 1
ATOM 5972 N N . LEU B 1 267 ? 2.967 -10.68 -15.102 1 98.94 267 LEU B N 1
ATOM 5973 C CA . LEU B 1 267 ? 3.922 -11.062 -16.125 1 98.94 267 LEU B CA 1
ATOM 5974 C C . LEU B 1 267 ? 5.172 -11.68 -15.516 1 98.94 267 LEU B C 1
ATOM 5976 O O . LEU B 1 267 ? 5.867 -11.023 -14.727 1 98.94 267 LEU B O 1
ATOM 5980 N N . GLY B 1 268 ? 5.395 -12.93 -15.789 1 98.88 268 GLY B N 1
ATOM 5981 C CA . GLY B 1 268 ? 6.52 -13.641 -15.211 1 98.88 268 GLY B CA 1
ATOM 5982 C C . GLY B 1 268 ? 7.336 -14.406 -16.234 1 98.88 268 GLY B C 1
ATOM 5983 O O . GLY B 1 268 ? 7.238 -14.141 -17.438 1 98.88 268 GLY B O 1
ATOM 5984 N N . THR B 1 269 ? 8.297 -15.172 -15.758 1 98.75 269 THR B N 1
ATOM 5985 C CA . THR B 1 269 ? 9.07 -16.125 -16.547 1 98.75 269 THR B CA 1
ATOM 5986 C C . THR B 1 269 ? 9.016 -17.516 -15.93 1 98.75 269 THR B C 1
ATOM 5988 O O . THR B 1 269 ? 8.75 -17.656 -14.734 1 98.75 269 THR B O 1
ATOM 5991 N N . ASP B 1 270 ? 9.164 -18.453 -16.766 1 98.69 270 ASP B N 1
ATOM 5992 C CA . ASP B 1 270 ? 9.172 -19.844 -16.344 1 98.69 270 ASP B CA 1
ATOM 5993 C C . ASP B 1 270 ? 10.344 -20.609 -16.953 1 98.69 270 ASP B C 1
ATOM 5995 O O . ASP B 1 270 ? 10.367 -20.828 -18.172 1 98.69 270 ASP B O 1
ATOM 5999 N N . THR B 1 271 ? 11.32 -20.891 -16.125 1 98.06 271 THR B N 1
ATOM 6000 C CA . THR B 1 271 ? 12.453 -21.719 -16.547 1 98.06 271 THR B CA 1
ATOM 6001 C C . THR B 1 271 ? 12.281 -23.141 -16.047 1 98.06 271 THR B C 1
ATOM 6003 O O . THR B 1 271 ? 12.406 -24.094 -16.828 1 98.06 271 THR B O 1
ATOM 6006 N N . ALA B 1 272 ? 11.922 -23.281 -14.828 1 97.06 272 ALA B N 1
ATOM 6007 C CA . ALA B 1 272 ? 11.797 -24.578 -14.172 1 97.06 272 ALA B CA 1
ATOM 6008 C C . ALA B 1 272 ? 10.438 -24.719 -13.508 1 97.06 272 ALA B C 1
ATOM 6010 O O . ALA B 1 272 ? 10.219 -25.656 -12.719 1 97.06 272 ALA B O 1
ATOM 6011 N N . GLY B 1 273 ? 9.531 -23.844 -13.766 1 98.19 273 GLY B N 1
ATOM 6012 C CA . GLY B 1 273 ? 8.227 -23.859 -13.125 1 98.19 273 GLY B CA 1
ATOM 6013 C C . GLY B 1 273 ? 7.855 -22.531 -12.5 1 98.19 273 GLY B C 1
ATOM 6014 O O . GLY B 1 273 ? 6.836 -22.422 -11.812 1 98.19 273 GLY B O 1
ATOM 6015 N N . SER B 1 274 ? 8.547 -21.484 -12.758 1 98.56 274 SER B N 1
ATOM 6016 C CA . SER B 1 274 ? 8.523 -20.234 -12.016 1 98.56 274 SER B CA 1
ATOM 6017 C C . SER B 1 274 ? 7.23 -19.469 -12.258 1 98.56 274 SER B 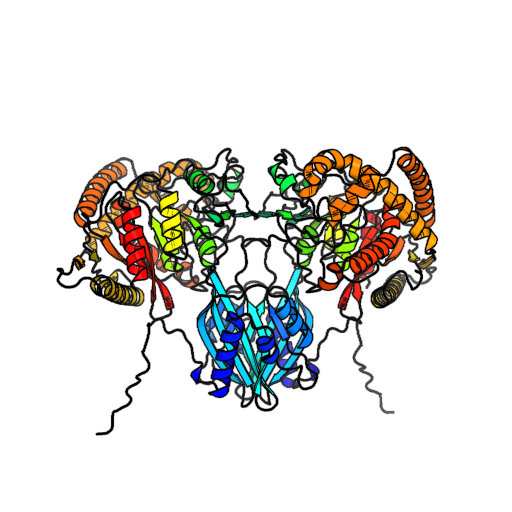C 1
ATOM 6019 O O . SER B 1 274 ? 7.004 -18.422 -11.656 1 98.56 274 SER B O 1
ATOM 6021 N N . ILE B 1 275 ? 6.387 -19.891 -13.133 1 98.75 275 ILE B N 1
ATOM 6022 C CA . ILE B 1 275 ? 5.031 -19.375 -13.258 1 98.75 275 ILE B CA 1
ATOM 6023 C C . ILE B 1 275 ? 4.035 -20.406 -12.711 1 98.75 275 ILE B C 1
ATOM 6025 O O . ILE B 1 275 ? 3.146 -20.047 -11.938 1 98.75 275 ILE B O 1
ATOM 6029 N N . ARG B 1 276 ? 4.234 -21.625 -13.07 1 98.75 276 ARG B N 1
ATOM 6030 C CA . ARG B 1 276 ? 3.336 -22.719 -12.719 1 98.75 276 ARG B CA 1
ATOM 6031 C C . ARG B 1 276 ? 3.291 -22.922 -11.211 1 98.75 276 ARG B C 1
ATOM 6033 O O . ARG B 1 276 ? 2.213 -23.078 -10.633 1 98.75 276 ARG B O 1
ATOM 6040 N N . ILE B 1 277 ? 4.434 -22.844 -10.57 1 98.75 277 ILE B N 1
ATOM 6041 C CA . ILE B 1 277 ? 4.527 -23.156 -9.148 1 98.75 277 ILE B CA 1
ATOM 6042 C C . ILE B 1 277 ? 3.842 -22.062 -8.336 1 98.75 277 ILE B C 1
ATOM 6044 O O . ILE B 1 277 ? 2.951 -22.344 -7.527 1 98.75 277 ILE B O 1
ATOM 6048 N N . PRO B 1 278 ? 4.195 -20.781 -8.516 1 98.75 278 PRO B N 1
ATOM 6049 C CA . PRO B 1 278 ? 3.461 -19.781 -7.727 1 98.75 278 PRO B CA 1
ATOM 6050 C C . PRO B 1 278 ? 1.971 -19.75 -8.062 1 98.75 278 PRO B C 1
ATOM 6052 O O . PRO B 1 278 ? 1.148 -19.438 -7.199 1 98.75 278 PRO B O 1
ATOM 6055 N N . SER B 1 279 ? 1.585 -20.078 -9.273 1 98.75 279 SER B N 1
ATOM 6056 C CA . SER B 1 279 ? 0.166 -20.172 -9.602 1 98.75 279 SER B CA 1
ATOM 6057 C C . SER B 1 279 ? -0.515 -21.281 -8.789 1 98.75 279 SER B C 1
ATOM 6059 O O . SER B 1 279 ? -1.581 -21.062 -8.211 1 98.75 279 SER B O 1
ATOM 6061 N N . ALA B 1 280 ? 0.084 -22.422 -8.727 1 98.69 280 ALA B N 1
ATOM 6062 C CA . ALA B 1 280 ? -0.468 -23.547 -7.969 1 98.69 280 ALA B CA 1
ATOM 6063 C C . ALA B 1 280 ? -0.536 -23.219 -6.48 1 98.69 280 ALA B C 1
ATOM 6065 O O . ALA B 1 280 ? -1.51 -23.562 -5.805 1 98.69 280 ALA B O 1
ATOM 6066 N N . TYR B 1 281 ? 0.543 -22.562 -6.004 1 98.44 281 TYR B N 1
ATOM 6067 C CA . TYR B 1 281 ? 0.661 -22.297 -4.578 1 98.44 281 TYR B CA 1
ATOM 6068 C C . TYR B 1 281 ? -0.323 -21.203 -4.145 1 98.44 281 TYR B C 1
ATOM 6070 O O . TYR B 1 281 ? -0.705 -21.141 -2.977 1 98.44 281 TYR B O 1
ATOM 6078 N N . GLN B 1 282 ? -0.741 -20.391 -5.07 1 96.81 282 GLN B N 1
ATOM 6079 C CA . GLN B 1 282 ? -1.567 -19.266 -4.66 1 96.81 282 GLN B CA 1
ATOM 6080 C C . GLN B 1 282 ? -2.945 -19.328 -5.309 1 96.81 282 GLN B C 1
ATOM 6082 O O . GLN B 1 282 ? -3.721 -18.375 -5.223 1 96.81 282 GLN B O 1
ATOM 6087 N N . GLY B 1 283 ? -3.268 -20.391 -5.98 1 96.31 283 GLY B N 1
ATOM 6088 C CA . GLY B 1 283 ? -4.582 -20.562 -6.578 1 96.31 283 GLY B CA 1
ATOM 6089 C C . GLY B 1 283 ? -4.816 -19.688 -7.785 1 96.31 283 GLY B C 1
ATOM 6090 O O . GLY B 1 283 ? -5.891 -19.094 -7.934 1 96.31 283 GLY B O 1
ATOM 6091 N N . LEU B 1 284 ? -3.846 -19.547 -8.602 1 98 284 LEU B N 1
ATOM 6092 C CA . LEU B 1 284 ? -3.932 -18.734 -9.812 1 98 284 LEU B CA 1
ATOM 6093 C C . LEU B 1 284 ? -3.902 -19.609 -11.062 1 98 284 LEU B C 1
ATOM 6095 O O . LEU B 1 284 ? -3.494 -20.766 -11 1 98 284 LEU B O 1
ATOM 6099 N N . TRP B 1 285 ? -4.41 -19.031 -12.125 1 98.69 285 TRP B N 1
ATOM 6100 C CA . TRP B 1 285 ? -4.098 -19.547 -13.453 1 98.69 285 TRP B CA 1
ATOM 6101 C C . TRP B 1 285 ? -2.715 -19.094 -13.906 1 98.69 285 TRP B C 1
ATOM 6103 O O . TRP B 1 285 ? -2.33 -17.938 -13.68 1 98.69 285 TRP B O 1
ATOM 6113 N N . GLY B 1 286 ? -1.944 -19.938 -14.461 1 98.88 286 GLY B N 1
ATOM 6114 C CA . GLY B 1 286 ? -0.629 -19.562 -14.961 1 98.88 286 GLY B CA 1
ATOM 6115 C C . GLY B 1 286 ? -0.252 -20.281 -16.234 1 98.88 286 GLY B C 1
ATOM 6116 O O . GLY B 1 286 ? -0.365 -21.516 -16.328 1 98.88 286 GLY B O 1
ATOM 6117 N N . LEU B 1 287 ? 0.218 -19.547 -17.234 1 98.94 287 LEU B N 1
ATOM 6118 C CA . LEU B 1 287 ? 0.605 -20.125 -18.516 1 98.94 287 LEU B CA 1
ATOM 6119 C C . LEU B 1 287 ? 2.1 -19.953 -18.766 1 98.94 287 LEU B C 1
ATOM 6121 O O . LEU B 1 287 ? 2.594 -18.828 -18.828 1 98.94 287 LEU B O 1
ATOM 6125 N N . ARG B 1 288 ? 2.785 -21.047 -18.781 1 98.69 288 ARG B N 1
ATOM 6126 C CA . ARG B 1 288 ? 4.078 -21.109 -19.453 1 98.69 288 ARG B CA 1
ATOM 6127 C C . ARG B 1 288 ? 3.906 -21.312 -20.953 1 98.69 288 ARG B C 1
ATOM 6129 O O . ARG B 1 288 ? 3.303 -22.297 -21.391 1 98.69 288 ARG B O 1
ATOM 6136 N N . THR B 1 289 ? 4.438 -20.453 -21.766 1 98.81 289 THR B N 1
ATOM 6137 C CA . THR B 1 289 ? 4.195 -20.547 -23.203 1 98.81 289 THR B CA 1
ATOM 6138 C C . THR B 1 289 ? 5.172 -21.516 -23.859 1 98.81 289 THR B C 1
ATOM 6140 O O . THR B 1 289 ? 6.117 -21.984 -23.219 1 98.81 289 THR B O 1
ATOM 6143 N N . THR B 1 290 ? 4.832 -21.875 -25.094 1 98.62 290 THR B N 1
ATOM 6144 C CA . THR B 1 290 ? 5.766 -22.625 -25.938 1 98.62 290 THR B CA 1
ATOM 6145 C C . THR B 1 290 ? 7.102 -21.906 -26.031 1 98.62 290 THR B C 1
ATOM 6147 O O . THR B 1 290 ? 7.141 -20.672 -26.156 1 98.62 290 THR B O 1
ATOM 6150 N N . HIS B 1 291 ? 8.25 -22.719 -25.953 1 97.94 291 HIS B N 1
ATOM 6151 C CA . HIS B 1 291 ? 9.57 -22.109 -26.125 1 97.94 291 HIS B CA 1
ATOM 6152 C C . HIS B 1 291 ? 9.617 -21.25 -27.375 1 97.94 291 HIS B C 1
ATOM 6154 O O . HIS B 1 291 ? 9.211 -21.688 -28.453 1 97.94 291 HIS B O 1
ATOM 6160 N N . GLY B 1 292 ? 10.016 -19.969 -27.172 1 96.38 292 GLY B N 1
ATOM 6161 C CA . GLY B 1 292 ? 10.273 -19.094 -28.297 1 96.38 292 GLY B CA 1
ATOM 6162 C C . GLY B 1 292 ? 9.023 -18.391 -28.812 1 96.38 292 GLY B C 1
ATOM 6163 O O . GLY B 1 292 ? 9.094 -17.562 -29.719 1 96.38 292 GLY B O 1
ATOM 6164 N N . ARG B 1 293 ? 7.906 -18.703 -28.234 1 97.12 293 ARG B N 1
ATOM 6165 C CA . ARG B 1 293 ? 6.637 -18.156 -28.719 1 97.12 293 ARG B CA 1
ATOM 6166 C C . ARG B 1 293 ? 6.547 -16.656 -28.438 1 97.12 293 ARG B C 1
ATOM 6168 O O . ARG B 1 293 ? 5.914 -15.922 -29.188 1 97.12 293 ARG B O 1
ATOM 6175 N N . VAL B 1 294 ? 7.043 -16.188 -27.328 1 97.88 294 VAL B N 1
ATOM 6176 C CA . VAL B 1 294 ? 7.129 -14.789 -26.953 1 97.88 294 VAL B CA 1
ATOM 6177 C C . VAL B 1 294 ? 8.594 -14.375 -26.812 1 97.88 294 VAL B C 1
ATOM 6179 O O . VAL B 1 294 ? 9.398 -15.109 -26.234 1 97.88 294 VAL B O 1
ATOM 6182 N N . SER B 1 295 ? 8.914 -13.242 -27.391 1 97.44 295 SER B N 1
ATOM 6183 C CA . SER B 1 295 ? 10.289 -12.758 -27.359 1 97.44 295 SER B CA 1
ATOM 6184 C C . SER B 1 295 ? 10.797 -12.594 -25.938 1 97.44 295 SER B C 1
ATOM 6186 O O . SER B 1 295 ? 10.062 -12.117 -25.062 1 97.44 295 SER B O 1
ATOM 6188 N N . ARG B 1 296 ? 12.094 -12.922 -25.75 1 98.06 296 ARG B N 1
ATOM 6189 C CA . ARG B 1 296 ? 12.727 -12.75 -24.453 1 98.06 296 ARG B CA 1
ATOM 6190 C C . ARG B 1 296 ? 13.68 -11.562 -24.453 1 98.06 296 ARG B C 1
ATOM 6192 O O . ARG B 1 296 ? 14.469 -11.383 -23.516 1 98.06 296 ARG B O 1
ATOM 6199 N N . GLU B 1 297 ? 13.609 -10.805 -25.562 1 98 297 GLU B N 1
ATOM 6200 C CA . GLU B 1 297 ? 14.406 -9.578 -25.578 1 98 297 GLU B CA 1
ATOM 6201 C C . GLU B 1 297 ? 14.047 -8.664 -24.406 1 98 297 GLU B C 1
ATOM 6203 O O . GLU B 1 297 ? 12.867 -8.492 -24.094 1 98 297 GLU B O 1
ATOM 6208 N N . GLY B 1 298 ? 15.039 -8.109 -23.766 1 98.19 298 GLY B N 1
ATOM 6209 C CA . GLY B 1 298 ? 14.812 -7.199 -22.656 1 98.19 298 GLY B CA 1
ATOM 6210 C C . GLY B 1 298 ? 14.484 -7.914 -21.359 1 98.19 298 GLY B C 1
ATOM 6211 O O . GLY B 1 298 ? 14.094 -7.281 -20.375 1 98.19 298 GLY B O 1
ATOM 6212 N N . VAL B 1 299 ? 14.602 -9.281 -21.344 1 98.69 299 VAL B N 1
ATOM 6213 C CA . VAL B 1 299 ? 14.398 -10.078 -20.141 1 98.69 299 VAL B CA 1
ATOM 6214 C C . VAL B 1 299 ? 15.734 -10.602 -19.641 1 98.69 299 VAL B C 1
ATOM 6216 O O . VAL B 1 299 ? 16.484 -11.219 -20.391 1 98.69 299 VAL B O 1
ATOM 6219 N N . HIS B 1 300 ? 16.062 -10.312 -18.375 1 98.69 300 HIS B N 1
ATOM 6220 C CA . HIS B 1 300 ? 17.297 -10.852 -17.797 1 98.69 300 HIS B CA 1
ATOM 6221 C C . HIS B 1 300 ? 17.312 -12.375 -17.844 1 98.69 300 HIS B C 1
ATOM 6223 O O . HIS B 1 300 ? 16.391 -13.016 -17.328 1 98.69 300 HIS B O 1
ATOM 6229 N N . PRO B 1 301 ? 18.328 -13.047 -18.375 1 98.31 301 PRO B N 1
ATOM 6230 C CA . PRO B 1 301 ? 18.297 -14.484 -18.656 1 98.31 301 PRO B CA 1
ATOM 6231 C C . PRO B 1 301 ? 18.781 -15.32 -17.469 1 98.31 301 PRO B C 1
ATOM 6233 O O . PRO B 1 301 ? 19.594 -14.859 -16.672 1 98.31 301 PRO B O 1
ATOM 6236 N N . LEU B 1 302 ? 18.25 -16.484 -17.375 1 98.38 302 LEU B N 1
ATOM 6237 C CA . LEU B 1 302 ? 18.812 -17.562 -16.562 1 98.38 302 LEU B CA 1
ATOM 6238 C C . LEU B 1 302 ? 19.328 -18.688 -17.438 1 98.38 302 LEU B C 1
ATOM 6240 O O . LEU B 1 302 ? 20.469 -19.141 -17.281 1 98.38 302 LEU B O 1
ATOM 6244 N N . SER B 1 303 ? 18.516 -19.141 -18.328 1 98.38 303 SER B N 1
ATOM 6245 C CA . SER B 1 303 ? 18.859 -20.25 -19.219 1 98.38 303 SER B CA 1
ATOM 6246 C C . SER B 1 303 ? 18.234 -20.078 -20.594 1 98.38 303 SER B C 1
ATOM 6248 O O . SER B 1 303 ? 17.016 -20.094 -20.75 1 98.38 303 SER B O 1
ATOM 6250 N N . GLU B 1 304 ? 19.078 -20.016 -21.609 1 96.38 304 GLU B N 1
ATOM 6251 C CA . GLU B 1 304 ? 18.641 -19.766 -22.984 1 96.38 304 GLU B CA 1
ATOM 6252 C C . GLU B 1 304 ? 17.734 -20.891 -23.484 1 96.38 304 GLU B C 1
ATOM 6254 O O . GLU B 1 304 ? 16.812 -20.656 -24.25 1 96.38 304 GLU B O 1
ATOM 6259 N N . SER B 1 305 ? 17.953 -22.047 -23.078 1 98 305 SER B N 1
ATOM 6260 C CA . SER B 1 305 ? 17.25 -23.219 -23.609 1 98 305 SER B CA 1
ATOM 6261 C C . SER B 1 305 ? 15.867 -23.359 -22.969 1 98 305 SER B C 1
ATOM 6263 O O . SER B 1 305 ? 14.992 -24.016 -23.531 1 98 305 SER B O 1
ATOM 6265 N N . PHE B 1 306 ? 15.664 -22.703 -21.781 1 98.56 306 PHE B N 1
ATOM 6266 C CA . PHE B 1 306 ? 14.477 -23.109 -21.047 1 98.56 306 PHE B CA 1
ATOM 6267 C C . PHE B 1 306 ? 13.641 -21.891 -20.656 1 98.56 306 PHE B C 1
ATOM 6269 O O . PHE B 1 306 ? 12.453 -22.016 -20.359 1 98.56 306 PHE B O 1
ATOM 6276 N N . ASP B 1 307 ? 14.297 -20.672 -20.578 1 98.56 307 ASP B N 1
ATOM 6277 C CA . ASP B 1 307 ? 13.562 -19.484 -20.188 1 98.56 307 ASP B CA 1
ATOM 6278 C C . ASP B 1 307 ? 12.359 -19.234 -21.094 1 98.56 307 ASP B C 1
ATOM 6280 O O . ASP B 1 307 ? 12.477 -19.344 -22.312 1 98.56 307 ASP B O 1
ATOM 6284 N N . THR B 1 308 ? 11.227 -18.953 -20.484 1 98.19 308 THR B N 1
ATOM 6285 C CA . THR B 1 308 ? 10 -18.703 -21.234 1 98.19 308 THR B CA 1
ATOM 6286 C C . THR B 1 308 ? 9.188 -17.594 -20.578 1 98.19 308 THR B C 1
ATOM 6288 O O . THR B 1 308 ? 9.109 -17.5 -19.359 1 98.19 308 THR B O 1
ATOM 6291 N N . VAL B 1 309 ? 8.625 -16.703 -21.438 1 98.69 309 VAL B N 1
ATOM 6292 C CA . VAL B 1 309 ? 7.715 -15.664 -20.969 1 98.69 309 VAL B CA 1
ATOM 6293 C C . VAL B 1 309 ? 6.328 -16.266 -20.734 1 98.69 309 VAL B C 1
ATOM 6295 O O . VAL B 1 309 ? 5.871 -17.109 -21.5 1 98.69 309 VAL B O 1
ATOM 6298 N N . GLY B 1 310 ? 5.672 -15.922 -19.703 1 98.81 310 GLY B N 1
ATOM 6299 C CA . GLY B 1 310 ? 4.309 -16.312 -19.375 1 98.81 310 GLY B CA 1
ATOM 6300 C C . GLY B 1 310 ? 3.617 -15.359 -18.422 1 98.81 310 GLY B C 1
ATOM 6301 O O . GLY B 1 310 ? 4.152 -14.297 -18.109 1 98.81 310 GLY B O 1
ATOM 6302 N N . TRP B 1 311 ? 2.406 -15.711 -18.031 1 98.94 311 TRP B N 1
ATOM 6303 C CA . TRP B 1 311 ? 1.638 -14.789 -17.188 1 98.94 311 TRP B CA 1
ATOM 6304 C C . TRP B 1 311 ? 0.685 -15.547 -16.281 1 98.94 311 TRP B C 1
ATOM 6306 O O . TRP B 1 311 ? 0.467 -16.75 -16.453 1 98.94 311 TRP B O 1
ATOM 6316 N N . MET B 1 312 ? 0.205 -14.859 -15.273 1 98.88 312 MET B N 1
ATOM 6317 C CA . MET B 1 312 ? -0.686 -15.391 -14.25 1 98.88 312 MET B CA 1
ATOM 6318 C C . MET B 1 312 ? -1.909 -14.5 -14.07 1 98.88 312 MET B C 1
ATOM 6320 O O . MET B 1 312 ? -1.807 -13.273 -14.164 1 98.88 312 MET B O 1
ATOM 6324 N N . THR B 1 313 ? -3.055 -15.086 -13.859 1 98.5 313 THR B N 1
ATOM 6325 C CA . THR B 1 313 ? -4.301 -14.367 -13.625 1 98.5 313 THR B CA 1
ATOM 6326 C C . THR B 1 313 ? -5.137 -15.078 -12.562 1 98.5 313 THR B C 1
ATOM 6328 O O . THR B 1 313 ? -4.809 -16.188 -12.141 1 98.5 313 THR B O 1
ATOM 6331 N N . ARG B 1 314 ? -6.242 -14.461 -12.133 1 96.06 314 ARG B N 1
ATOM 6332 C CA . ARG B 1 314 ? -7.078 -15.039 -11.086 1 96.06 314 ARG B CA 1
ATOM 6333 C C . ARG B 1 314 ? -8.172 -15.922 -11.672 1 96.06 314 ARG B C 1
ATOM 6335 O O . ARG B 1 314 ? -8.742 -16.766 -10.977 1 96.06 314 ARG B O 1
ATOM 6342 N N . ASP B 1 315 ? -8.477 -15.648 -12.977 1 95.12 315 ASP B N 1
ATOM 6343 C CA . ASP B 1 315 ? -9.586 -16.391 -13.578 1 95.12 315 ASP B CA 1
ATOM 6344 C C . ASP B 1 315 ? -9.281 -16.734 -15.031 1 95.12 315 ASP B C 1
ATOM 6346 O O . ASP B 1 315 ? -8.383 -16.156 -15.641 1 95.12 315 ASP B O 1
ATOM 6350 N N . ALA B 1 316 ? -10.109 -17.672 -15.539 1 97.31 316 ALA B N 1
ATOM 6351 C CA . ALA B 1 316 ? -9.898 -18.234 -16.875 1 97.31 316 ALA B CA 1
ATOM 6352 C C . ALA B 1 316 ? -10.188 -17.188 -17.953 1 97.31 316 ALA B C 1
ATOM 6354 O O . ALA B 1 316 ? -9.539 -17.172 -19 1 97.31 316 ALA B O 1
ATOM 6355 N N . GLN B 1 317 ? -11.133 -16.344 -17.703 1 96.56 317 GLN B N 1
ATOM 6356 C CA . GLN B 1 317 ? -11.523 -15.359 -18.703 1 96.56 317 GLN B CA 1
ATOM 6357 C C . GLN B 1 317 ? -10.398 -14.352 -18.938 1 96.56 317 GLN B C 1
ATOM 6359 O O . GLN B 1 317 ? -10.062 -14.047 -20.078 1 96.56 317 GLN B O 1
ATOM 6364 N N . THR B 1 318 ? -9.867 -13.797 -17.844 1 97.62 318 THR B N 1
ATOM 6365 C CA . THR B 1 318 ? -8.742 -12.883 -17.953 1 97.62 318 THR B CA 1
ATOM 6366 C C . THR B 1 318 ? -7.547 -13.57 -18.609 1 97.62 318 THR B C 1
ATOM 6368 O O . THR B 1 318 ? -6.852 -12.977 -19.438 1 97.62 318 THR B O 1
ATOM 6371 N N . MET B 1 319 ? -7.324 -14.836 -18.25 1 98.62 319 MET B N 1
ATOM 6372 C CA . MET B 1 319 ? -6.262 -15.625 -18.875 1 98.62 319 MET B CA 1
ATOM 6373 C C . MET B 1 319 ? -6.434 -15.688 -20.375 1 98.62 319 MET B C 1
ATOM 6375 O O . MET B 1 319 ? -5.465 -15.523 -21.125 1 98.62 319 MET B O 1
ATOM 6379 N N . ASP B 1 320 ? -7.613 -15.922 -20.797 1 98.31 320 ASP B N 1
ATOM 6380 C CA . ASP B 1 320 ? -7.906 -15.984 -22.219 1 98.31 320 ASP B CA 1
ATOM 6381 C C . ASP B 1 320 ? -7.633 -14.648 -22.906 1 98.31 320 ASP B C 1
ATOM 6383 O O . ASP B 1 320 ? -6.977 -14.594 -23.938 1 98.31 320 ASP B O 1
ATOM 6387 N N . PHE B 1 321 ? -8.07 -13.516 -22.297 1 98 321 PHE B N 1
ATOM 6388 C CA . PHE B 1 321 ? -7.859 -12.18 -22.844 1 98 321 PHE B CA 1
ATOM 6389 C C . PHE B 1 321 ? -6.371 -11.891 -23 1 98 321 PHE B C 1
ATOM 6391 O O . PHE B 1 321 ? -5.93 -11.414 -24.047 1 98 321 PHE B O 1
ATOM 6398 N N . VAL B 1 322 ? -5.621 -12.195 -21.984 1 98.75 322 VAL B N 1
ATOM 6399 C CA . VAL B 1 322 ? -4.191 -11.898 -22 1 98.75 322 VAL B CA 1
ATOM 6400 C C . VAL B 1 322 ? -3.484 -12.773 -23.031 1 98.75 322 VAL B C 1
ATOM 6402 O O . VAL B 1 322 ? -2.594 -12.312 -23.734 1 98.75 322 VAL B O 1
ATOM 6405 N N . THR B 1 323 ? -3.869 -14.039 -23.078 1 98.75 323 THR B N 1
ATOM 6406 C CA . THR B 1 323 ? -3.25 -14.969 -24.016 1 98.75 323 THR B CA 1
ATOM 6407 C C . THR B 1 323 ? -3.469 -14.508 -25.453 1 98.75 323 THR B C 1
ATOM 6409 O O . THR B 1 323 ? -2.533 -14.5 -26.25 1 98.75 323 THR B O 1
ATOM 6412 N N . GLN B 1 324 ? -4.66 -14.07 -25.75 1 98.19 324 GLN B N 1
ATOM 6413 C CA . GLN B 1 324 ? -4.957 -13.578 -27.078 1 98.19 324 GLN B CA 1
ATOM 6414 C C . GLN B 1 324 ? -4.152 -12.32 -27.406 1 98.19 324 GLN B C 1
ATOM 6416 O O . GLN B 1 324 ? -3.686 -12.141 -28.531 1 98.19 324 GLN B O 1
ATOM 6421 N N . ALA B 1 325 ? -3.998 -11.484 -26.422 1 97.94 325 ALA B N 1
ATOM 6422 C CA . ALA B 1 325 ? -3.268 -10.234 -26.625 1 97.94 325 ALA B CA 1
ATOM 6423 C C . ALA B 1 325 ? -1.774 -10.492 -26.797 1 97.94 325 ALA B C 1
ATOM 6425 O O . ALA B 1 325 ? -1.112 -9.812 -27.594 1 97.94 325 ALA B O 1
ATOM 6426 N N . MET B 1 326 ? -1.207 -11.453 -26.094 1 98.31 326 MET B N 1
ATOM 6427 C CA . MET B 1 326 ? 0.231 -11.703 -26.047 1 98.31 326 MET B CA 1
ATOM 6428 C C . MET B 1 326 ? 0.667 -12.594 -27.203 1 98.31 326 MET B C 1
ATOM 6430 O O . MET B 1 326 ? 1.848 -12.633 -27.562 1 98.31 326 MET B O 1
ATOM 6434 N N . LEU B 1 327 ? -0.297 -13.312 -27.719 1 97.88 327 LEU B N 1
ATOM 6435 C CA . LEU B 1 327 ? -0.027 -14.211 -28.828 1 97.88 327 LEU B CA 1
ATOM 6436 C C . LEU B 1 327 ? -0.879 -13.852 -30.047 1 97.88 327 LEU B C 1
ATOM 6438 O O . LEU B 1 327 ? -1.779 -14.609 -30.422 1 97.88 327 LEU B O 1
ATOM 6442 N N . PRO B 1 328 ? -0.531 -12.797 -30.672 1 90.19 328 PRO B N 1
ATOM 6443 C CA . PRO B 1 328 ? -1.388 -12.328 -31.766 1 90.19 328 PRO B CA 1
ATOM 6444 C C . PRO B 1 328 ? -1.409 -13.297 -32.969 1 90.19 328 PRO B C 1
ATOM 6446 O O . PRO B 1 328 ? -2.363 -13.305 -33.75 1 90.19 328 PRO B O 1
ATOM 6449 N N . ASP B 1 329 ? -0.44 -14.109 -33.125 1 93.31 329 ASP B N 1
ATOM 6450 C CA . ASP B 1 329 ? -0.407 -15.062 -34.219 1 93.31 329 ASP B CA 1
ATOM 6451 C C . ASP B 1 329 ? -1.241 -16.312 -33.906 1 93.31 329 ASP B C 1
ATOM 6453 O O . ASP B 1 329 ? -1.532 -16.578 -32.719 1 93.31 329 ASP B O 1
ATOM 6457 N N . ARG B 1 330 ? -1.543 -17.016 -34.906 1 94.81 330 ARG B N 1
ATOM 6458 C CA . ARG B 1 330 ? -2.283 -18.25 -34.75 1 94.81 330 ARG B CA 1
ATOM 6459 C C . ARG B 1 330 ? -1.383 -19.359 -34.219 1 94.81 330 ARG B C 1
ATOM 6461 O O . ARG B 1 330 ? -0.166 -19.328 -34.406 1 94.81 330 ARG B O 1
ATOM 6468 N N . ASP B 1 331 ? -2.025 -20.25 -33.531 1 97.69 331 ASP B N 1
ATOM 6469 C CA . ASP B 1 331 ? -1.325 -21.453 -33.094 1 97.69 331 ASP B CA 1
ATOM 6470 C C . ASP B 1 331 ? -0.798 -22.25 -34.281 1 97.69 331 ASP B C 1
ATOM 6472 O O . ASP B 1 331 ? -1.432 -22.281 -35.344 1 97.69 331 ASP B O 1
ATOM 6476 N N . THR B 1 332 ? 0.343 -22.859 -34.094 1 96.75 332 THR B N 1
ATOM 6477 C CA . THR B 1 332 ? 0.92 -23.688 -35.156 1 96.75 332 THR B CA 1
ATOM 6478 C C . THR B 1 332 ? 0.553 -25.156 -34.969 1 96.75 332 THR B C 1
ATOM 6480 O O . THR B 1 332 ? 0.795 -25.984 -35.844 1 96.75 332 THR B O 1
ATOM 6483 N N . ALA B 1 333 ? 0.021 -25.5 -33.812 1 96.38 333 ALA B N 1
ATOM 6484 C CA . ALA B 1 333 ? -0.438 -26.859 -33.5 1 96.38 333 ALA B CA 1
ATOM 6485 C C . ALA B 1 333 ? -1.889 -26.859 -33.031 1 96.38 333 ALA B C 1
ATOM 6487 O O . ALA B 1 333 ? -2.365 -25.859 -32.469 1 96.38 333 ALA B O 1
ATOM 6488 N N . THR B 1 334 ? -2.564 -27.969 -33.281 1 94.81 334 THR B N 1
ATOM 6489 C CA . THR B 1 334 ? -3.947 -28.141 -32.875 1 94.81 334 THR B CA 1
ATOM 6490 C C . THR B 1 334 ? -4.051 -29.25 -31.828 1 94.81 334 THR B C 1
ATOM 6492 O O . THR B 1 334 ? -3.18 -30.125 -31.734 1 94.81 334 THR B O 1
ATOM 6495 N N . LEU B 1 335 ? -5.07 -29.203 -31.078 1 96.5 335 LEU B N 1
ATOM 6496 C CA . LEU B 1 335 ? -5.355 -30.266 -30.125 1 96.5 335 LEU B CA 1
ATOM 6497 C C . LEU B 1 335 ? -6.203 -31.359 -30.766 1 96.5 335 LEU B C 1
ATOM 6499 O O . LEU B 1 335 ? -7.113 -31.078 -31.547 1 96.5 335 LEU B O 1
ATOM 6503 N N . SER B 1 336 ? -5.973 -32.594 -30.453 1 94.19 336 SER B N 1
ATOM 6504 C CA . SER B 1 336 ? -6.703 -33.75 -31 1 94.19 336 SER B CA 1
ATOM 6505 C C . SER B 1 336 ? -8.047 -33.938 -30.312 1 94.19 336 SER B C 1
ATOM 6507 O O . SER B 1 336 ? -8.914 -34.656 -30.812 1 94.19 336 SER B O 1
ATOM 6509 N N . GLY B 1 337 ? -8.18 -33.312 -29.188 1 91 337 GLY B N 1
ATOM 6510 C CA . GLY B 1 337 ? -9.359 -33.531 -28.375 1 91 337 GLY B CA 1
ATOM 6511 C C . GLY B 1 337 ? -9.164 -34.625 -27.328 1 91 337 GLY B C 1
ATOM 6512 O O . GLY B 1 337 ? -9.961 -34.719 -26.391 1 91 337 GLY B O 1
ATOM 6513 N N . GLU B 1 338 ? -8.133 -35.406 -27.438 1 94.88 338 GLU B N 1
ATOM 6514 C CA . GLU B 1 338 ? -7.824 -36.438 -26.469 1 94.88 338 GLU B CA 1
ATOM 6515 C C . GLU B 1 338 ? -7.16 -35.844 -25.219 1 94.88 338 GLU B C 1
ATOM 6517 O O . GLU B 1 338 ? -6.422 -34.875 -25.312 1 94.88 338 GLU B O 1
ATOM 6522 N N . VAL B 1 339 ? -7.5 -36.438 -24.078 1 96.75 339 VAL B N 1
ATOM 6523 C CA . VAL B 1 339 ? -6.902 -36.031 -22.812 1 96.75 339 VAL B CA 1
ATOM 6524 C C . VAL B 1 339 ? -6.242 -37.25 -22.156 1 96.75 339 VAL B C 1
ATOM 6526 O O . VAL B 1 339 ? -6.832 -38.344 -22.109 1 96.75 339 VAL B O 1
ATOM 6529 N N . ALA B 1 340 ? -5.02 -37.125 -21.797 1 97 340 ALA B N 1
ATOM 6530 C CA . ALA B 1 340 ? -4.309 -38.156 -21.062 1 97 340 ALA B CA 1
ATOM 6531 C C . ALA B 1 340 ? -4.043 -37.719 -19.609 1 97 340 ALA B C 1
ATOM 6533 O O . ALA B 1 340 ? -3.418 -36.688 -19.375 1 97 340 ALA B O 1
ATOM 6534 N N . VAL B 1 341 ? -4.512 -38.469 -18.656 1 96.56 341 VAL B N 1
ATOM 6535 C CA . VAL B 1 341 ? -4.238 -38.219 -17.234 1 96.56 341 VAL B CA 1
ATOM 6536 C C . VAL B 1 341 ? -3 -39 -16.797 1 96.56 341 VAL B C 1
ATOM 6538 O O . VAL B 1 341 ? -2.953 -40.219 -16.922 1 96.56 341 VAL B O 1
ATOM 6541 N N . CYS B 1 342 ? -2.053 -38.281 -16.344 1 93.06 342 CYS B N 1
ATOM 6542 C CA . CYS B 1 342 ? -0.812 -38.906 -15.938 1 93.06 342 CYS B CA 1
ATOM 6543 C C . CYS B 1 342 ? -0.992 -39.625 -14.609 1 93.06 342 CYS B C 1
ATOM 6545 O O . CYS B 1 342 ? -1.308 -39.031 -13.594 1 93.06 342 CYS B O 1
ATOM 6547 N N . ALA B 1 343 ? -0.801 -40.906 -14.57 1 86.56 343 ALA B N 1
ATOM 6548 C CA . ALA B 1 343 ? -0.756 -41.688 -13.344 1 86.56 343 ALA B CA 1
ATOM 6549 C C . ALA B 1 343 ? 0.635 -41.656 -12.719 1 86.56 343 ALA B C 1
ATOM 6551 O O . ALA B 1 343 ? 1.581 -42.25 -13.258 1 86.56 343 ALA B O 1
ATOM 6552 N N . LEU B 1 344 ? 0.775 -40.844 -11.695 1 82.56 344 LEU B N 1
ATOM 6553 C CA . LEU B 1 344 ? 2.082 -40.688 -11.07 1 82.56 344 LEU B CA 1
ATOM 6554 C C . LEU B 1 344 ? 2.283 -41.719 -9.961 1 82.56 344 LEU B C 1
ATOM 6556 O O . LEU B 1 344 ? 1.327 -42.094 -9.273 1 82.56 344 LEU B O 1
ATOM 6560 N N . PRO B 1 345 ? 3.545 -42.188 -9.883 1 72.81 345 PRO B N 1
ATOM 6561 C CA . PRO B 1 345 ? 3.809 -43.031 -8.719 1 72.81 345 PRO B CA 1
ATOM 6562 C C . PRO B 1 345 ? 3.572 -42.312 -7.395 1 72.81 345 PRO B C 1
ATOM 6564 O O . PRO B 1 345 ? 3.752 -41.094 -7.312 1 72.81 345 PRO B O 1
ATOM 6567 N N . GLY B 1 346 ? 2.977 -43 -6.488 1 66.69 346 GLY B N 1
ATOM 6568 C CA . GLY B 1 346 ? 2.549 -42.469 -5.207 1 66.69 346 GLY B CA 1
ATOM 6569 C C . GLY B 1 346 ? 3.619 -41.625 -4.52 1 66.69 346 GLY B C 1
ATOM 6570 O O . GLY B 1 346 ? 3.309 -40.688 -3.799 1 66.69 346 GLY B O 1
ATOM 6571 N N . GLN B 1 347 ? 4.875 -41.812 -4.75 1 79.88 347 GLN B N 1
ATOM 6572 C CA . GLN B 1 347 ? 5.906 -41.156 -3.961 1 79.88 347 GLN B CA 1
ATOM 6573 C C . GLN B 1 347 ? 6.352 -39.844 -4.625 1 79.88 347 GLN B C 1
ATOM 6575 O O . GLN B 1 347 ? 7.086 -39.062 -4.027 1 79.88 347 GLN B O 1
ATOM 6580 N N . MET B 1 348 ? 5.707 -39.469 -5.656 1 89.19 348 MET B N 1
ATOM 6581 C CA . MET B 1 348 ? 6.172 -38.281 -6.383 1 89.19 348 MET B CA 1
ATOM 6582 C C . MET B 1 348 ? 5.406 -37.031 -5.945 1 89.19 348 MET B C 1
ATOM 6584 O O . MET B 1 348 ? 5.891 -35.906 -6.105 1 89.19 348 MET B O 1
ATOM 6588 N N . VAL B 1 349 ? 4.215 -37.281 -5.438 1 94.25 349 VAL B N 1
ATOM 6589 C CA . VAL B 1 349 ? 3.35 -36.188 -5.039 1 94.25 349 VAL B CA 1
ATOM 6590 C C . VAL B 1 349 ? 2.756 -36.438 -3.66 1 94.25 349 VAL B C 1
ATOM 6592 O O . VAL B 1 349 ? 2.498 -37.594 -3.311 1 94.25 349 VAL B O 1
ATOM 6595 N N . ASP B 1 350 ? 2.574 -35.438 -2.82 1 95.5 350 ASP B N 1
ATOM 6596 C CA . ASP B 1 350 ? 1.959 -35.625 -1.508 1 95.5 350 ASP B CA 1
ATOM 6597 C C . ASP B 1 350 ? 0.521 -36.125 -1.637 1 95.5 350 ASP B C 1
ATOM 6599 O O . ASP B 1 350 ? -0.164 -35.812 -2.613 1 95.5 350 ASP B O 1
ATOM 6603 N N . ALA B 1 351 ? 0.018 -36.812 -0.595 1 94.94 351 ALA B N 1
ATOM 6604 C CA . ALA B 1 351 ? -1.277 -37.469 -0.625 1 94.94 351 ALA B CA 1
ATOM 6605 C C . ALA B 1 351 ? -2.41 -36.469 -0.838 1 94.94 351 ALA B C 1
ATOM 6607 O O . ALA B 1 351 ? -3.365 -36.75 -1.566 1 94.94 351 ALA B O 1
ATOM 6608 N N . ASP B 1 352 ? -2.332 -35.375 -0.232 1 94.69 352 ASP B N 1
ATOM 6609 C CA . ASP B 1 352 ? -3.414 -34.406 -0.343 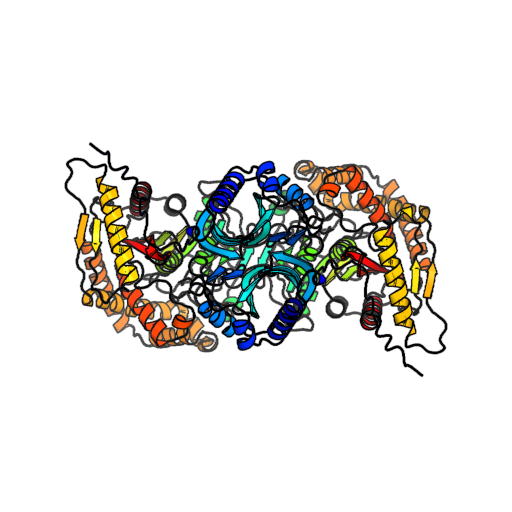1 94.69 352 ASP B CA 1
ATOM 6610 C C . ASP B 1 352 ? -3.486 -33.812 -1.752 1 94.69 352 ASP B C 1
ATOM 6612 O O . ASP B 1 352 ? -4.578 -33.625 -2.291 1 94.69 352 ASP B O 1
ATOM 6616 N N . VAL B 1 353 ? -2.326 -33.594 -2.352 1 96.88 353 VAL B N 1
ATOM 6617 C CA . VAL B 1 353 ? -2.279 -33.094 -3.721 1 96.88 353 VAL B CA 1
ATOM 6618 C C . VAL B 1 353 ? -2.764 -34.188 -4.688 1 96.88 353 VAL B C 1
ATOM 6620 O O . VAL B 1 353 ? -3.531 -33.906 -5.609 1 96.88 353 VAL B O 1
ATOM 6623 N N . ALA B 1 354 ? -2.346 -35.406 -4.43 1 95.81 354 ALA B N 1
ATOM 6624 C CA . ALA B 1 354 ? -2.771 -36.5 -5.273 1 95.81 354 ALA B CA 1
ATOM 6625 C C . ALA B 1 354 ? -4.289 -36.688 -5.238 1 95.81 354 ALA B C 1
ATOM 6627 O O . ALA B 1 354 ? -4.918 -36.938 -6.27 1 95.81 354 ALA B O 1
ATOM 6628 N N . GLN B 1 355 ? -4.832 -36.594 -4.074 1 95.06 355 GLN B N 1
ATOM 6629 C CA . GLN B 1 355 ? -6.273 -36.75 -3.906 1 95.06 355 GLN B CA 1
ATOM 6630 C C . GLN B 1 355 ? -7.027 -35.625 -4.598 1 95.06 355 GLN B C 1
ATOM 6632 O O . GLN B 1 355 ? -8.031 -35.844 -5.27 1 95.06 355 GLN B O 1
ATOM 6637 N N . ALA B 1 356 ? -6.562 -34.406 -4.387 1 95.88 356 ALA B N 1
ATOM 6638 C CA . ALA B 1 356 ? -7.188 -33.25 -5.031 1 95.88 356 ALA B CA 1
ATOM 6639 C C . ALA B 1 356 ? -7.129 -33.375 -6.551 1 95.88 356 ALA B C 1
ATOM 6641 O O . ALA B 1 356 ? -8.102 -33.062 -7.246 1 95.88 356 ALA B O 1
ATOM 6642 N N . PHE B 1 357 ? -6.004 -33.844 -7.074 1 96.56 357 PHE B N 1
ATOM 6643 C CA . PHE B 1 357 ? -5.797 -34.031 -8.508 1 96.56 357 PHE B CA 1
ATOM 6644 C C . PHE B 1 357 ? -6.77 -35.062 -9.062 1 96.56 357 PHE B C 1
ATOM 6646 O O . PHE B 1 357 ? -7.465 -34.781 -10.047 1 96.56 357 PHE B O 1
ATOM 6653 N N . ALA B 1 358 ? -6.812 -36.156 -8.406 1 95.06 358 ALA B N 1
ATOM 6654 C CA . ALA B 1 358 ? -7.688 -37.219 -8.859 1 95.06 358 ALA B CA 1
ATOM 6655 C C . ALA B 1 358 ? -9.148 -36.781 -8.875 1 95.06 358 ALA B C 1
ATOM 6657 O O . ALA B 1 358 ? -9.859 -37.031 -9.859 1 95.06 358 ALA B O 1
ATOM 6658 N N . ARG B 1 359 ? -9.531 -36.188 -7.805 1 95.56 359 ARG B N 1
ATOM 6659 C CA . ARG B 1 359 ? -10.906 -35.719 -7.699 1 95.56 359 ARG B CA 1
ATOM 6660 C C . ARG B 1 359 ? -11.219 -34.688 -8.797 1 95.56 359 ARG B C 1
ATOM 6662 O O . ARG B 1 359 ? -12.297 -34.75 -9.391 1 95.56 359 ARG B O 1
ATOM 6669 N N . SER B 1 360 ? -10.289 -33.844 -9.031 1 95.81 360 SER B N 1
ATOM 6670 C CA . SER B 1 360 ? -10.492 -32.781 -10.031 1 95.81 360 SER B CA 1
ATOM 6671 C C . SER B 1 360 ? -10.539 -33.375 -11.438 1 95.81 360 SER B C 1
ATOM 6673 O O . SER B 1 360 ? -11.344 -32.969 -12.266 1 95.81 360 SER B O 1
ATOM 6675 N N . CYS B 1 361 ? -9.664 -34.312 -11.742 1 95.62 361 CYS B N 1
ATOM 6676 C CA . CYS B 1 361 ? -9.656 -34.969 -13.047 1 95.62 361 CYS B CA 1
ATOM 6677 C C . CYS B 1 361 ? -10.969 -35.688 -13.297 1 95.62 361 CYS B C 1
ATOM 6679 O O . CYS B 1 361 ? -11.5 -35.656 -14.414 1 95.62 361 CYS B O 1
ATOM 6681 N N . ASP B 1 362 ? -11.492 -36.344 -12.234 1 94.94 362 ASP B N 1
ATOM 6682 C CA . ASP B 1 362 ? -12.773 -37.031 -12.352 1 94.94 362 ASP B CA 1
ATOM 6683 C C . ASP B 1 362 ? -13.891 -36.031 -12.688 1 94.94 362 ASP B C 1
ATOM 6685 O O . ASP B 1 362 ? -14.711 -36.281 -13.57 1 94.94 362 ASP B O 1
ATOM 6689 N N . ALA B 1 363 ? -13.898 -34.969 -11.969 1 95 363 ALA B N 1
ATOM 6690 C CA . ALA B 1 363 ? -14.914 -33.938 -12.203 1 95 363 ALA B CA 1
ATOM 6691 C C . ALA B 1 363 ? -14.805 -33.375 -13.617 1 95 363 ALA B C 1
ATOM 6693 O O . ALA B 1 363 ? -15.82 -33.125 -14.273 1 95 363 ALA B O 1
ATOM 6694 N N . MET B 1 364 ? -13.586 -33.125 -14.062 1 94.31 364 MET B N 1
ATOM 6695 C CA . MET B 1 364 ? -13.336 -32.594 -15.406 1 94.31 364 MET B CA 1
ATOM 6696 C C . MET B 1 364 ? -13.789 -33.594 -16.469 1 94.31 364 MET B C 1
ATOM 6698 O O . MET B 1 364 ? -14.367 -33.188 -17.484 1 94.31 364 MET B O 1
ATOM 6702 N N . HIS B 1 365 ? -13.445 -34.812 -16.234 1 94.06 365 HIS B N 1
ATOM 6703 C CA . HIS B 1 365 ? -13.859 -35.875 -17.141 1 94.06 365 HIS B CA 1
ATOM 6704 C C . HIS B 1 365 ? -15.375 -35.906 -17.281 1 94.06 365 HIS B C 1
ATOM 6706 O O . HIS B 1 365 ? -15.906 -35.938 -18.391 1 94.06 365 HIS B O 1
ATOM 6712 N N . ASP B 1 366 ? -16.047 -35.875 -16.156 1 92.56 366 ASP B N 1
ATOM 6713 C CA . ASP B 1 366 ? -17.5 -35.906 -16.141 1 92.56 366 ASP B CA 1
ATOM 6714 C C . ASP B 1 366 ? -18.094 -34.688 -16.859 1 92.56 366 ASP B C 1
ATOM 6716 O O . ASP B 1 366 ? -19.062 -34.812 -17.609 1 92.56 366 ASP B O 1
ATOM 6720 N N . ALA B 1 367 ? -17.516 -33.594 -16.578 1 90.19 367 ALA B N 1
ATOM 6721 C CA . ALA B 1 367 ? -17.984 -32.344 -17.188 1 90.19 367 ALA B CA 1
ATOM 6722 C C . ALA B 1 367 ? -17.781 -32.375 -18.703 1 90.19 367 ALA B C 1
ATOM 6724 O O . ALA B 1 367 ? -18.609 -31.875 -19.453 1 90.19 367 ALA B O 1
ATOM 6725 N N . ALA B 1 368 ? -16.656 -32.906 -19.172 1 88.25 368 ALA B N 1
ATOM 6726 C CA . ALA B 1 368 ? -16.328 -32.969 -20.594 1 88.25 368 ALA B CA 1
ATOM 6727 C C . ALA B 1 368 ? -17.297 -33.906 -21.328 1 88.25 368 ALA B C 1
ATOM 6729 O O . ALA B 1 368 ? -17.641 -33.656 -22.5 1 88.25 368 ALA B O 1
ATOM 6730 N N . LEU B 1 369 ? -17.891 -34.844 -20.688 1 86.75 369 LEU B N 1
ATOM 6731 C CA . LEU B 1 369 ? -18.734 -35.875 -21.312 1 86.75 369 LEU B CA 1
ATOM 6732 C C . LEU B 1 369 ? -20.203 -35.469 -21.234 1 86.75 369 LEU B C 1
ATOM 6734 O O . LEU B 1 369 ? -21.031 -35.969 -22 1 86.75 369 LEU B O 1
ATOM 6738 N N . ALA B 1 370 ? -20.703 -34.781 -20.141 1 78.62 370 ALA B N 1
ATOM 6739 C CA . ALA B 1 370 ? -22.109 -34.438 -19.891 1 78.62 370 ALA B CA 1
ATOM 6740 C C . ALA B 1 370 ? -22.781 -33.906 -21.141 1 78.62 370 ALA B C 1
ATOM 6742 O O . ALA B 1 370 ? -23.984 -34.062 -21.328 1 78.62 370 ALA B O 1
ATOM 6743 N N . GLY B 1 371 ? -22.141 -33.469 -22.172 1 63.38 371 GLY B N 1
ATOM 6744 C CA . GLY B 1 371 ? -22.828 -32.938 -23.328 1 63.38 371 GLY B CA 1
ATOM 6745 C C . GLY B 1 371 ? -22.516 -33.719 -24.609 1 63.38 371 GLY B C 1
ATOM 6746 O O . GLY B 1 371 ? -22.984 -33.344 -25.688 1 63.38 371 GLY B O 1
ATOM 6747 N N . VAL B 1 372 ? -21.703 -34.688 -24.5 1 65.12 372 VAL B N 1
ATOM 6748 C CA . VAL B 1 372 ? -21.328 -35.406 -25.719 1 65.12 372 VAL B CA 1
ATOM 6749 C C . VAL B 1 372 ? -21.953 -36.812 -25.703 1 65.12 372 VAL B C 1
ATOM 6751 O O . VAL B 1 372 ? -21.594 -37.625 -24.875 1 65.12 372 VAL B O 1
ATOM 6754 N N . ARG B 1 373 ? -23.266 -36.938 -26.25 1 64.06 373 ARG B N 1
ATOM 6755 C CA . ARG B 1 373 ? -23.922 -38.25 -26.391 1 64.06 373 ARG B CA 1
ATOM 6756 C C . ARG B 1 373 ? -23.328 -39.031 -27.562 1 64.06 373 ARG B C 1
ATOM 6758 O O . ARG B 1 373 ? -23.125 -38.469 -28.641 1 64.06 373 ARG B O 1
ATOM 6765 N N . GLY B 1 374 ? -22.906 -40.344 -27.25 1 64.56 374 GLY B N 1
ATOM 6766 C CA . GLY B 1 374 ? -22.625 -41.312 -28.281 1 64.56 374 GLY B CA 1
ATOM 6767 C C . GLY B 1 374 ? -21.188 -41.344 -28.734 1 64.56 374 GLY B C 1
ATOM 6768 O O . GLY B 1 374 ? -20.812 -42.125 -29.609 1 64.56 374 GLY B O 1
ATOM 6769 N N . GLN B 1 375 ? -20.391 -40.344 -28.203 1 64.94 375 GLN B N 1
ATOM 6770 C CA . GLN B 1 375 ? -19.016 -40.344 -28.688 1 64.94 375 GLN B CA 1
ATOM 6771 C C . GLN B 1 375 ? -18.094 -41.094 -27.75 1 64.94 375 GLN B C 1
ATOM 6773 O O . GLN B 1 375 ? -18.391 -41.281 -26.562 1 64.94 375 GLN B O 1
ATOM 6778 N N . ALA B 1 376 ? -17.062 -41.812 -28.328 1 78.5 376 ALA B N 1
ATOM 6779 C CA . ALA B 1 376 ? -16.047 -42.5 -27.547 1 78.5 376 ALA B CA 1
ATOM 6780 C C . ALA B 1 376 ? -15.367 -41.562 -26.562 1 78.5 376 ALA B C 1
ATOM 6782 O O . ALA B 1 376 ? -15.164 -40.375 -26.859 1 78.5 376 ALA B O 1
ATOM 6783 N N . ASP B 1 377 ? -15.164 -42.062 -25.406 1 86 377 ASP B N 1
ATOM 6784 C CA . ASP B 1 377 ? -14.492 -41.312 -24.359 1 86 377 ASP B CA 1
ATOM 6785 C C . ASP B 1 377 ? -13.07 -40.938 -24.766 1 86 377 ASP B C 1
ATOM 6787 O O . ASP B 1 377 ? -12.203 -41.812 -24.891 1 86 377 ASP B O 1
ATOM 6791 N N . PRO B 1 378 ? -12.766 -39.719 -25.031 1 90.06 378 PRO B N 1
ATOM 6792 C CA . PRO B 1 378 ? -11.43 -39.312 -25.484 1 90.06 378 PRO B CA 1
ATOM 6793 C C . PRO B 1 378 ? -10.43 -39.219 -24.328 1 90.06 378 PRO B C 1
ATOM 6795 O O . PRO B 1 378 ? -9.273 -38.812 -24.547 1 90.06 378 PRO B O 1
ATOM 6798 N N . TRP B 1 379 ? -10.836 -39.625 -23.125 1 93.38 379 TRP B N 1
ATOM 6799 C CA . TRP B 1 379 ? -9.953 -39.531 -21.969 1 93.38 379 TRP B CA 1
ATOM 6800 C C . TRP B 1 379 ? -9.273 -40.875 -21.703 1 93.38 379 TRP B C 1
ATOM 6802 O O . TRP B 1 379 ? -9.891 -41.938 -21.828 1 93.38 379 TRP B O 1
ATOM 6812 N N . GLY B 1 380 ? -7.973 -40.844 -21.531 1 92.94 380 GLY B N 1
ATOM 6813 C CA . GLY B 1 380 ? -7.199 -42.031 -21.172 1 92.94 380 GLY B CA 1
ATOM 6814 C C . GLY B 1 380 ? -6.148 -41.75 -20.109 1 92.94 380 GLY B C 1
ATOM 6815 O O . GLY B 1 380 ? -6.086 -40.656 -19.562 1 92.94 380 GLY B O 1
ATOM 6816 N N . GLU B 1 381 ? -5.426 -42.781 -19.734 1 93.56 381 GLU B N 1
ATOM 6817 C CA . GLU B 1 381 ? -4.359 -42.688 -18.734 1 93.56 381 GLU B CA 1
ATOM 6818 C C . GLU B 1 381 ? -2.996 -42.969 -19.375 1 93.56 381 GLU B C 1
ATOM 6820 O O . GLU B 1 381 ? -2.891 -43.75 -20.312 1 93.56 381 GLU B O 1
ATOM 6825 N N . ILE B 1 382 ? -2.033 -42.219 -18.922 1 91.25 382 ILE B N 1
ATOM 6826 C CA . ILE B 1 382 ? -0.657 -42.5 -19.312 1 91.25 382 ILE B CA 1
ATOM 6827 C C . ILE B 1 382 ? 0.201 -42.688 -18.062 1 91.25 382 ILE B C 1
ATOM 6829 O O . ILE B 1 382 ? 0.009 -42 -17.062 1 91.25 382 ILE B O 1
ATOM 6833 N N . THR B 1 383 ? 1.078 -43.625 -18.141 1 87.69 383 THR B N 1
ATOM 6834 C CA . THR B 1 383 ? 1.987 -43.875 -17.016 1 87.69 383 THR B CA 1
ATOM 6835 C C . THR B 1 383 ? 3.414 -43.5 -17.391 1 87.69 383 THR B C 1
ATOM 6837 O O . THR B 1 383 ? 3.936 -43.938 -18.422 1 87.69 383 THR B O 1
ATOM 6840 N N . LEU B 1 384 ? 3.93 -42.594 -16.656 1 84.31 384 LEU B N 1
ATOM 6841 C CA . LEU B 1 384 ? 5.344 -42.25 -16.75 1 84.31 384 LEU B CA 1
ATOM 6842 C C . LEU B 1 384 ? 6.09 -42.688 -15.492 1 84.31 384 LEU B C 1
ATOM 6844 O O . LEU B 1 384 ? 5.598 -42.5 -14.383 1 84.31 384 LEU B O 1
ATOM 6848 N N . ASP B 1 385 ? 7.164 -43.375 -15.648 1 82.88 385 ASP B N 1
ATOM 6849 C CA . ASP B 1 385 ? 7.855 -43.875 -14.461 1 82.88 385 ASP B CA 1
ATOM 6850 C C . ASP B 1 385 ? 8.781 -42.812 -13.883 1 82.88 385 ASP B C 1
ATOM 6852 O O . ASP B 1 385 ? 9.109 -41.812 -14.555 1 82.88 385 ASP B O 1
ATOM 6856 N N . ALA B 1 386 ? 9.219 -43.062 -12.711 1 86.19 386 ALA B N 1
ATOM 6857 C CA . ALA B 1 386 ? 10.047 -42.125 -11.945 1 86.19 386 ALA B CA 1
ATOM 6858 C C . ALA B 1 386 ? 11.398 -41.906 -12.625 1 86.19 386 ALA B C 1
ATOM 6860 O O . ALA B 1 386 ? 11.953 -40.812 -12.586 1 86.19 386 ALA B O 1
ATOM 6861 N N . GLY B 1 387 ? 11.867 -42.938 -13.203 1 87.94 387 GLY B N 1
ATOM 6862 C CA . GLY B 1 387 ? 13.156 -42.844 -13.875 1 87.94 387 GLY B CA 1
ATOM 6863 C C . GLY B 1 387 ? 13.148 -41.875 -15.055 1 87.94 387 GLY B C 1
ATOM 6864 O O . GLY B 1 387 ? 14.141 -41.219 -15.312 1 87.94 387 GLY B O 1
ATOM 6865 N N . MET B 1 388 ? 12.102 -41.844 -15.781 1 89.62 388 MET B N 1
ATOM 6866 C CA . MET B 1 388 ? 11.969 -40.906 -16.891 1 89.62 388 MET B CA 1
ATOM 6867 C C . MET B 1 388 ? 12.031 -39.469 -16.391 1 89.62 388 MET B C 1
ATOM 6869 O O . MET B 1 388 ? 12.742 -38.656 -16.953 1 89.62 388 MET B O 1
ATOM 6873 N N . PHE B 1 389 ? 11.328 -39.219 -15.312 1 91.94 389 PHE B N 1
ATOM 6874 C CA . PHE B 1 389 ? 11.32 -37.875 -14.742 1 91.94 389 PHE B CA 1
ATOM 6875 C C . PHE B 1 389 ? 12.711 -37.5 -14.227 1 91.94 389 PHE B C 1
ATOM 6877 O O . PHE B 1 389 ? 13.141 -36.344 -14.383 1 91.94 389 PHE B O 1
ATOM 6884 N N . ASP B 1 390 ? 13.367 -38.438 -13.625 1 93.56 390 ASP B N 1
ATOM 6885 C CA . ASP B 1 390 ? 14.734 -38.188 -13.156 1 93.56 390 ASP B CA 1
ATOM 6886 C C . ASP B 1 390 ? 15.664 -37.875 -14.32 1 93.56 390 ASP B C 1
ATOM 6888 O O . ASP B 1 390 ? 16.547 -37.031 -14.195 1 93.56 390 ASP B O 1
ATOM 6892 N N . GLY B 1 391 ? 15.461 -38.594 -15.398 1 94.38 391 GLY B N 1
ATOM 6893 C CA . GLY B 1 391 ? 16.234 -38.344 -16.594 1 94.38 391 GLY B CA 1
ATOM 6894 C C . GLY B 1 391 ? 16.016 -36.938 -17.141 1 94.38 391 GLY B C 1
ATOM 6895 O O . GLY B 1 391 ? 16.969 -36.25 -17.5 1 94.38 391 GLY B O 1
ATOM 6896 N N . PHE B 1 392 ? 14.773 -36.562 -17.234 1 95.31 392 PHE B N 1
ATOM 6897 C CA . PHE B 1 392 ? 14.453 -35.188 -17.703 1 95.31 392 PHE B CA 1
ATOM 6898 C C . PHE B 1 392 ? 15.086 -34.156 -16.797 1 95.31 392 PHE B C 1
ATOM 6900 O O . PHE B 1 392 ? 15.656 -33.188 -17.266 1 95.31 392 PHE B O 1
ATOM 6907 N N . LEU B 1 393 ? 14.984 -34.375 -15.469 1 96.06 393 LEU B N 1
ATOM 6908 C CA . LEU B 1 393 ? 15.523 -33.438 -14.492 1 96.06 393 LEU B CA 1
ATOM 6909 C C . LEU B 1 393 ? 17.047 -33.312 -14.625 1 96.06 393 LEU B C 1
ATOM 6911 O O . LEU B 1 393 ? 17.609 -32.219 -14.492 1 96.06 393 LEU B O 1
ATOM 6915 N N . ASP B 1 394 ? 17.672 -34.438 -14.852 1 96.5 394 ASP B N 1
ATOM 6916 C CA . ASP B 1 394 ? 19.125 -34.469 -15 1 96.5 394 ASP B CA 1
ATOM 6917 C C . ASP B 1 394 ? 19.578 -33.656 -16.219 1 96.5 394 ASP B C 1
ATOM 6919 O O . ASP B 1 394 ? 20.516 -32.844 -16.125 1 96.5 394 ASP B O 1
ATOM 6923 N N . VAL B 1 395 ? 18.906 -33.875 -17.328 1 96.94 395 VAL B N 1
ATOM 6924 C CA . VAL B 1 395 ? 19.203 -33.156 -18.547 1 96.94 395 VAL B CA 1
ATOM 6925 C C . VAL B 1 395 ? 18.969 -31.656 -18.312 1 96.94 395 VAL B C 1
ATOM 6927 O O . VAL B 1 395 ? 19.812 -30.828 -18.656 1 96.94 395 VAL B O 1
ATOM 6930 N N . PHE B 1 396 ? 17.891 -31.344 -17.734 1 97.31 396 PHE B N 1
ATOM 6931 C CA . PHE B 1 396 ? 17.516 -29.969 -17.422 1 97.31 396 PHE B CA 1
ATOM 6932 C C . PHE B 1 396 ? 18.578 -29.312 -16.547 1 97.31 396 PHE B C 1
ATOM 6934 O O . PHE B 1 396 ? 19.047 -28.219 -16.844 1 97.31 396 PHE B O 1
ATOM 6941 N N . SER B 1 397 ? 18.984 -29.984 -15.484 1 97.12 397 SER B N 1
ATOM 6942 C CA . SER B 1 397 ? 19.906 -29.422 -14.5 1 97.12 397 SER B CA 1
ATOM 6943 C C . SER B 1 397 ? 21.266 -29.125 -15.117 1 97.12 397 SER B C 1
ATOM 6945 O O . SER B 1 397 ? 21.859 -28.094 -14.836 1 97.12 397 SER B O 1
ATOM 6947 N N . THR B 1 398 ? 21.719 -29.984 -15.977 1 97.88 398 THR B N 1
ATOM 6948 C CA . THR B 1 398 ? 23.016 -29.812 -16.594 1 97.88 398 THR B CA 1
ATOM 6949 C C . THR B 1 398 ? 23 -28.641 -17.578 1 97.88 398 THR B C 1
ATOM 6951 O O . THR B 1 398 ? 23.859 -27.766 -17.531 1 97.88 398 THR B O 1
ATOM 6954 N N . VAL B 1 399 ? 22.016 -28.641 -18.453 1 98.56 399 VAL B N 1
ATOM 6955 C CA . VAL B 1 399 ? 21.953 -27.625 -19.5 1 98.56 399 VAL B CA 1
ATOM 6956 C C . VAL B 1 399 ? 21.641 -26.25 -18.875 1 98.56 399 VAL B C 1
ATOM 6958 O O . VAL B 1 399 ? 22.328 -25.266 -19.156 1 98.56 399 VAL B O 1
ATOM 6961 N N . ARG B 1 400 ? 20.672 -26.188 -18 1 97.88 400 ARG B N 1
ATOM 6962 C CA . ARG B 1 400 ? 20.312 -24.953 -17.328 1 97.88 400 ARG B CA 1
ATOM 6963 C C . ARG B 1 400 ? 21.484 -24.406 -16.516 1 97.88 400 ARG B C 1
ATOM 6965 O O . ARG B 1 400 ? 21.766 -23.219 -16.547 1 97.88 400 ARG B O 1
ATOM 6972 N N . GLY B 1 401 ? 22.156 -25.297 -15.797 1 98.44 401 GLY B N 1
ATOM 6973 C CA . GLY B 1 401 ? 23.266 -24.844 -14.961 1 98.44 401 GLY B CA 1
ATOM 6974 C C . GLY B 1 401 ? 24.391 -24.188 -15.742 1 98.44 401 GLY B C 1
ATOM 6975 O O . GLY B 1 401 ? 24.875 -23.125 -15.359 1 98.44 401 GLY B O 1
ATOM 6976 N N . TYR B 1 402 ? 24.766 -24.844 -16.812 1 98.62 402 TYR B N 1
ATOM 6977 C CA . TYR B 1 402 ? 25.797 -24.281 -17.656 1 98.62 402 TYR B CA 1
ATOM 6978 C C . TYR B 1 402 ? 25.375 -22.922 -18.219 1 98.62 402 TYR B C 1
ATOM 6980 O O . TYR B 1 402 ? 26.156 -21.969 -18.203 1 98.62 402 TYR B O 1
ATOM 6988 N N . GLU B 1 403 ? 24.203 -22.891 -18.688 1 98.69 403 GLU B N 1
ATOM 6989 C CA . GLU B 1 403 ? 23.703 -21.672 -19.312 1 98.69 403 GLU B CA 1
ATOM 6990 C C . GLU B 1 403 ? 23.484 -20.562 -18.281 1 98.69 403 GLU B C 1
ATOM 6992 O O . GLU B 1 403 ? 23.672 -19.375 -18.594 1 98.69 403 GLU B O 1
ATOM 6997 N N . ALA B 1 404 ? 23.109 -20.922 -17.062 1 98.62 404 ALA B N 1
ATOM 6998 C CA . ALA B 1 404 ? 22.984 -19.938 -15.984 1 98.62 404 ALA B CA 1
ATOM 6999 C C . ALA B 1 404 ? 24.312 -19.281 -15.68 1 98.62 404 ALA B C 1
ATOM 7001 O O . ALA B 1 404 ? 24.391 -18.062 -15.492 1 98.62 404 ALA B O 1
ATOM 7002 N N . TRP B 1 405 ? 25.312 -20.094 -15.617 1 98.44 405 TRP B N 1
ATOM 7003 C CA . TRP B 1 405 ? 26.641 -19.562 -15.367 1 98.44 405 TRP B CA 1
ATOM 7004 C C . TRP B 1 405 ? 27.125 -18.719 -16.547 1 98.44 405 TRP B C 1
ATOM 7006 O O . TRP B 1 405 ? 27.719 -17.656 -16.359 1 98.44 405 TRP B O 1
ATOM 7016 N N . ARG B 1 406 ? 26.859 -19.156 -17.719 1 98.25 406 ARG B N 1
ATOM 7017 C CA . ARG B 1 406 ? 27.25 -18.406 -18.906 1 98.25 406 ARG B CA 1
ATOM 7018 C C . ARG B 1 406 ? 26.578 -17.047 -18.938 1 98.25 406 ARG B C 1
ATOM 7020 O O . ARG B 1 406 ? 27.188 -16.047 -19.297 1 98.25 406 ARG B O 1
ATOM 7027 N N . ALA B 1 407 ? 25.344 -17 -18.547 1 98.06 407 ALA B N 1
ATOM 7028 C CA . ALA B 1 407 ? 24.547 -15.781 -18.609 1 98.06 407 ALA B CA 1
ATOM 7029 C C . ALA B 1 407 ? 24.906 -14.836 -17.469 1 98.06 407 ALA B C 1
ATOM 7031 O O . ALA B 1 407 ? 24.922 -13.617 -17.641 1 98.06 407 ALA B O 1
ATOM 7032 N N . ASN B 1 408 ? 25.219 -15.32 -16.266 1 98.38 408 ASN B N 1
ATOM 7033 C CA . ASN B 1 408 ? 25.312 -14.484 -15.078 1 98.38 408 ASN B CA 1
ATOM 7034 C C . ASN B 1 408 ? 26.688 -14.562 -14.43 1 98.38 408 ASN B C 1
ATOM 7036 O O . ASN B 1 408 ? 27.016 -13.758 -13.562 1 98.38 408 ASN B O 1
ATOM 7040 N N . GLY B 1 409 ? 27.516 -15.516 -14.82 1 97.75 409 GLY B N 1
ATOM 7041 C CA . GLY B 1 409 ? 28.781 -15.805 -14.172 1 97.75 409 GLY B CA 1
ATOM 7042 C C . GLY B 1 409 ? 29.75 -14.641 -14.18 1 97.75 409 GLY B C 1
ATOM 7043 O O . GLY B 1 409 ? 30.547 -14.477 -13.258 1 97.75 409 GLY B O 1
ATOM 7044 N N . GLY B 1 410 ? 29.688 -13.789 -15.266 1 97.44 410 GLY B N 1
ATOM 7045 C CA . GLY B 1 410 ? 30.547 -12.617 -15.32 1 97.44 410 GLY B CA 1
ATOM 7046 C C . GLY B 1 410 ? 30.375 -11.695 -14.133 1 97.44 410 GLY B C 1
ATOM 7047 O O . GLY B 1 410 ? 31.344 -11.258 -13.531 1 97.44 410 GLY B O 1
ATOM 7048 N N . TRP B 1 411 ? 29.141 -11.383 -13.781 1 97.88 411 TRP B N 1
ATOM 7049 C CA . TRP B 1 411 ? 28.859 -10.516 -12.641 1 97.88 411 TRP B CA 1
ATOM 7050 C C . TRP B 1 411 ? 28.984 -11.281 -11.328 1 97.88 411 TRP B C 1
ATOM 7052 O O . TRP B 1 411 ? 29.594 -10.797 -10.375 1 97.88 411 TRP B O 1
ATOM 7062 N N . VAL B 1 412 ? 28.531 -12.508 -11.25 1 98 412 VAL B N 1
ATOM 7063 C CA . VAL B 1 412 ? 28.438 -13.312 -10.039 1 98 412 VAL B CA 1
ATOM 7064 C C . VAL B 1 412 ? 29.828 -13.617 -9.5 1 98 412 VAL B C 1
ATOM 7066 O O . VAL B 1 412 ? 30.047 -13.586 -8.289 1 98 412 VAL B O 1
ATOM 7069 N N . ALA B 1 413 ? 30.703 -13.898 -10.367 1 97.19 413 ALA B N 1
ATOM 7070 C CA . ALA B 1 413 ? 32.062 -14.273 -9.969 1 97.19 413 ALA B CA 1
ATOM 7071 C C . ALA B 1 413 ? 32.688 -13.18 -9.117 1 97.19 413 ALA B C 1
ATOM 7073 O O . ALA B 1 413 ? 33.469 -13.469 -8.203 1 97.19 413 ALA B O 1
ATOM 7074 N N . GLY B 1 414 ? 32.375 -11.961 -9.367 1 97.31 414 GLY B N 1
ATOM 7075 C CA . GLY B 1 414 ? 32.969 -10.844 -8.633 1 97.31 414 GLY B CA 1
ATOM 7076 C C . GLY B 1 414 ? 32.094 -10.391 -7.469 1 97.31 414 GLY B C 1
ATOM 7077 O O . GLY B 1 414 ? 32.469 -9.477 -6.734 1 97.31 414 GLY B O 1
ATOM 7078 N N . HIS B 1 415 ? 30.891 -11.062 -7.285 1 98.12 415 HIS B N 1
ATOM 7079 C CA . HIS B 1 415 ? 29.938 -10.586 -6.289 1 98.12 415 HIS B CA 1
ATOM 7080 C C . HIS B 1 415 ? 29.359 -11.734 -5.48 1 98.12 415 HIS B C 1
ATOM 7082 O O . HIS B 1 415 ? 28.188 -11.711 -5.105 1 98.12 415 HIS B O 1
ATOM 7088 N N . MET B 1 416 ? 30.062 -12.805 -5.258 1 96.75 416 MET B N 1
ATOM 7089 C CA . MET B 1 416 ? 29.547 -13.984 -4.57 1 96.75 416 MET B CA 1
ATOM 7090 C C . MET B 1 416 ? 29.047 -13.633 -3.174 1 96.75 416 MET B C 1
ATOM 7092 O O . MET B 1 416 ? 28.062 -14.203 -2.693 1 96.75 416 MET B O 1
ATOM 7096 N N . ASP B 1 417 ? 29.656 -12.617 -2.512 1 96.69 417 ASP B N 1
ATOM 7097 C CA . ASP B 1 417 ? 29.297 -12.211 -1.153 1 96.69 417 ASP B CA 1
ATOM 7098 C C . ASP B 1 417 ? 27.984 -11.43 -1.136 1 96.69 417 ASP B C 1
ATOM 7100 O O . ASP B 1 417 ? 27.391 -11.234 -0.075 1 96.69 417 ASP B O 1
ATOM 7104 N N . ALA B 1 418 ? 27.547 -11.008 -2.295 1 97.94 418 ALA B N 1
ATOM 7105 C CA . ALA B 1 418 ? 26.312 -10.234 -2.4 1 97.94 418 ALA B CA 1
ATOM 7106 C C . ALA B 1 418 ? 25.125 -11.148 -2.652 1 97.94 418 ALA B C 1
ATOM 7108 O O . ALA B 1 418 ? 23.984 -10.688 -2.664 1 97.94 418 ALA B O 1
ATOM 7109 N N . LEU B 1 419 ? 25.375 -12.43 -2.789 1 98.19 419 LEU B N 1
ATOM 7110 C CA . LEU B 1 419 ? 24.297 -13.383 -3.074 1 98.19 419 LEU B CA 1
ATOM 7111 C C . LEU B 1 419 ? 23.844 -14.078 -1.798 1 98.19 419 LEU B C 1
ATOM 7113 O O . LEU B 1 419 ? 24.625 -14.25 -0.86 1 98.19 419 LEU B O 1
ATOM 7117 N N . ALA B 1 420 ? 22.547 -14.414 -1.807 1 97.12 420 ALA B N 1
ATOM 7118 C CA . ALA B 1 420 ? 22.094 -15.344 -0.77 1 97.12 420 ALA B CA 1
ATOM 7119 C C . ALA B 1 420 ? 22.891 -16.641 -0.814 1 97.12 420 ALA B C 1
ATOM 7121 O O . ALA B 1 420 ? 23.25 -17.125 -1.894 1 97.12 420 ALA B O 1
ATOM 7122 N N . PRO B 1 421 ? 23.109 -17.266 0.313 1 94.69 421 PRO B N 1
ATOM 7123 C CA . PRO B 1 421 ? 23.984 -18.438 0.382 1 94.69 421 PRO B CA 1
ATOM 7124 C C . PRO B 1 421 ? 23.531 -19.562 -0.538 1 94.69 421 PRO B C 1
ATOM 7126 O O . PRO B 1 421 ? 24.359 -20.203 -1.185 1 94.69 421 PRO B O 1
ATOM 7129 N N . ASP B 1 422 ? 22.266 -19.859 -0.59 1 93.94 422 ASP B N 1
ATOM 7130 C CA . ASP B 1 422 ? 21.797 -20.953 -1.427 1 93.94 422 ASP B CA 1
ATOM 7131 C C . ASP B 1 422 ? 21.969 -20.641 -2.908 1 93.94 422 ASP B C 1
ATOM 7133 O O . ASP B 1 422 ? 22.281 -21.516 -3.709 1 93.94 422 ASP B O 1
ATOM 7137 N N . ILE B 1 423 ? 21.781 -19.375 -3.305 1 96.81 423 ILE B N 1
ATOM 7138 C CA . ILE B 1 423 ? 21.953 -18.953 -4.691 1 96.81 423 ILE B CA 1
ATOM 7139 C C . ILE B 1 423 ? 23.438 -19.016 -5.066 1 96.81 423 ILE B C 1
ATOM 7141 O O . ILE B 1 423 ? 23.781 -19.5 -6.148 1 96.81 423 ILE B O 1
ATOM 7145 N N . ALA B 1 424 ? 24.266 -18.531 -4.152 1 97.5 424 ALA B N 1
ATOM 7146 C CA . ALA B 1 424 ? 25.703 -18.594 -4.367 1 97.5 424 ALA B CA 1
ATOM 7147 C C . ALA B 1 424 ? 26.156 -20.031 -4.582 1 97.5 424 ALA B C 1
ATOM 7149 O O . ALA B 1 424 ? 26.984 -20.312 -5.465 1 97.5 424 ALA B O 1
ATOM 7150 N N . GLU B 1 425 ? 25.641 -20.891 -3.779 1 96.06 425 GLU B N 1
ATOM 7151 C CA . GLU B 1 425 ? 26 -22.312 -3.885 1 96.06 425 GLU B CA 1
ATOM 7152 C C . GLU B 1 425 ? 25.594 -22.891 -5.234 1 96.06 425 GLU B C 1
ATOM 7154 O O . GLU B 1 425 ? 26.328 -23.672 -5.828 1 96.06 425 GLU B O 1
ATOM 7159 N N . ARG B 1 426 ? 24.453 -22.547 -5.734 1 96.38 426 ARG B N 1
ATOM 7160 C CA . ARG B 1 426 ? 24 -23.031 -7.035 1 96.38 426 ARG B CA 1
ATOM 7161 C C . ARG B 1 426 ? 24.922 -22.562 -8.148 1 96.38 426 ARG B C 1
ATOM 7163 O O . ARG B 1 426 ? 25.328 -23.359 -9 1 96.38 426 ARG B O 1
ATOM 7170 N N . PHE B 1 427 ? 25.297 -21.312 -8.094 1 97.94 427 PHE B N 1
ATOM 7171 C CA . PHE B 1 427 ? 26.172 -20.781 -9.125 1 97.94 427 PHE B CA 1
ATOM 7172 C C . PHE B 1 427 ? 27.562 -21.406 -9.023 1 97.94 427 PHE B C 1
ATOM 7174 O O . PHE B 1 427 ? 28.234 -21.625 -10.039 1 97.94 427 PHE B O 1
ATOM 7181 N N . ARG B 1 428 ? 28.031 -21.672 -7.789 1 97.62 428 ARG B N 1
ATOM 7182 C CA . ARG B 1 428 ? 29.312 -22.359 -7.625 1 97.62 428 ARG B CA 1
ATOM 7183 C C . ARG B 1 428 ? 29.281 -23.734 -8.297 1 97.62 428 ARG B C 1
ATOM 7185 O O . ARG B 1 428 ? 30.25 -24.125 -8.953 1 97.62 428 ARG B O 1
ATOM 7192 N N . ARG B 1 429 ? 28.219 -24.438 -8.125 1 97.25 429 ARG B N 1
ATOM 7193 C CA . ARG B 1 429 ? 28.062 -25.75 -8.75 1 97.25 429 ARG B CA 1
ATOM 7194 C C . ARG B 1 429 ? 28 -25.609 -10.273 1 97.25 429 ARG B C 1
ATOM 7196 O O . ARG B 1 429 ? 28.578 -26.422 -10.992 1 97.25 429 ARG B O 1
ATOM 7203 N N . ASP B 1 430 ? 27.266 -24.641 -10.719 1 97.94 430 ASP B N 1
ATOM 7204 C CA . ASP B 1 430 ? 27.109 -24.422 -12.148 1 97.94 430 ASP B CA 1
ATOM 7205 C C . ASP B 1 430 ? 28.453 -24.125 -12.812 1 97.94 430 ASP B C 1
ATOM 7207 O O . ASP B 1 430 ? 28.703 -24.531 -13.945 1 97.94 430 ASP B O 1
ATOM 7211 N N . ALA B 1 431 ? 29.297 -23.406 -12.109 1 97.81 431 ALA B N 1
ATOM 7212 C CA . ALA B 1 431 ? 30.609 -23.016 -12.617 1 97.81 431 ALA B CA 1
ATOM 7213 C C . ALA B 1 431 ? 31.469 -24.234 -12.906 1 97.81 431 ALA B C 1
ATOM 7215 O O . ALA B 1 431 ? 32.438 -24.156 -13.68 1 97.81 431 ALA B O 1
ATOM 7216 N N . LEU B 1 432 ? 31.109 -25.344 -12.375 1 97.88 432 LEU B N 1
ATOM 7217 C CA . LEU B 1 432 ? 31.906 -26.547 -12.492 1 97.88 432 LEU B CA 1
ATOM 7218 C C . LEU B 1 432 ? 31.453 -27.391 -13.68 1 97.88 432 LEU B C 1
ATOM 7220 O O . LEU B 1 432 ? 32.125 -28.359 -14.047 1 97.88 432 LEU B O 1
ATOM 7224 N N . ILE B 1 433 ? 30.359 -27.047 -14.312 1 98.31 433 ILE B N 1
ATOM 7225 C CA . ILE B 1 433 ? 29.891 -27.797 -15.469 1 98.31 433 ILE B CA 1
ATOM 7226 C C . ILE B 1 433 ? 30.734 -27.438 -16.703 1 98.31 433 ILE B C 1
ATOM 7228 O O . ILE B 1 433 ? 30.688 -26.297 -17.172 1 98.31 433 ILE B O 1
ATOM 7232 N N . GLY B 1 434 ? 31.438 -28.344 -17.25 1 97.75 434 GLY B N 1
ATOM 7233 C CA . GLY B 1 434 ? 32.312 -28.109 -18.391 1 97.75 434 GLY B CA 1
ATOM 7234 C C . GLY B 1 434 ? 31.578 -28.125 -19.719 1 97.75 434 GLY B C 1
ATOM 7235 O O . GLY B 1 434 ? 30.438 -28.578 -19.797 1 97.75 434 GLY B O 1
ATOM 7236 N N . GLU B 1 435 ? 32.219 -27.672 -20.719 1 97.88 435 GLU B N 1
ATOM 7237 C CA . GLU B 1 435 ? 31.672 -27.578 -22.062 1 97.88 435 GLU B CA 1
ATOM 7238 C C . GLU B 1 435 ? 31.281 -28.953 -22.594 1 97.88 435 GLU B C 1
ATOM 7240 O O . GLU B 1 435 ? 30.281 -29.094 -23.281 1 97.88 435 GLU B O 1
ATOM 7245 N N . ALA B 1 436 ? 32.094 -29.922 -22.297 1 98 436 ALA B N 1
ATOM 7246 C CA . ALA B 1 436 ? 31.797 -31.266 -22.781 1 98 436 ALA B CA 1
ATOM 7247 C C . ALA B 1 436 ? 30.5 -31.797 -22.172 1 98 436 ALA B C 1
ATOM 7249 O O . ALA B 1 436 ? 29.688 -32.406 -22.875 1 98 436 ALA B O 1
ATOM 7250 N N . ALA B 1 437 ? 30.375 -31.594 -20.938 1 97.94 437 ALA B N 1
ATOM 7251 C CA . ALA B 1 437 ? 29.156 -32.031 -20.266 1 97.94 437 ALA B CA 1
ATOM 7252 C C . ALA B 1 437 ? 27.938 -31.281 -20.812 1 97.94 437 ALA B C 1
ATOM 7254 O O . ALA B 1 437 ? 26.859 -31.875 -20.984 1 97.94 437 ALA B O 1
ATOM 7255 N N . TYR B 1 438 ? 28.125 -30 -21.109 1 98.06 438 TYR B N 1
ATOM 7256 C CA . TYR B 1 438 ? 27.062 -29.188 -21.688 1 98.06 438 TYR B CA 1
ATOM 7257 C C . TYR B 1 438 ? 26.656 -29.719 -23.062 1 98.06 438 TYR B C 1
ATOM 7259 O O . TYR B 1 438 ? 25.453 -29.891 -23.344 1 98.06 438 TYR B O 1
ATOM 7267 N N . ARG B 1 439 ? 27.578 -30.031 -23.891 1 98.19 439 ARG B N 1
ATOM 726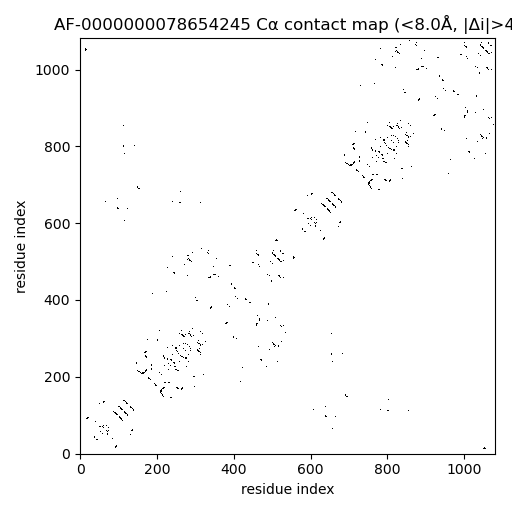8 C CA . ARG B 1 439 ? 27.312 -30.531 -25.234 1 98.19 439 ARG B CA 1
ATOM 7269 C C . ARG B 1 439 ? 26.578 -31.859 -25.188 1 98.19 439 ARG B C 1
ATOM 7271 O O . ARG B 1 439 ? 25.641 -32.094 -25.953 1 98.19 439 ARG B O 1
ATOM 7278 N N . ARG B 1 440 ? 27.016 -32.75 -24.312 1 98 440 ARG B N 1
ATOM 7279 C CA . ARG B 1 440 ? 26.312 -34 -24.125 1 98 440 ARG B CA 1
ATOM 7280 C C . ARG B 1 440 ? 24.891 -33.781 -23.609 1 98 440 ARG B C 1
ATOM 7282 O O . ARG B 1 440 ? 23.969 -34.469 -24 1 98 440 ARG B O 1
ATOM 7289 N N . GLY B 1 441 ? 24.844 -32.844 -22.703 1 98.06 441 GLY B N 1
ATOM 7290 C CA . GLY B 1 441 ? 23.531 -32.469 -22.203 1 98.06 441 GLY B CA 1
ATOM 7291 C C . GLY B 1 441 ? 22.594 -31.969 -23.281 1 98.06 441 GLY B C 1
ATOM 7292 O O . GLY B 1 441 ? 21.406 -32.312 -23.281 1 98.06 441 GLY B O 1
ATOM 7293 N N . LEU B 1 442 ? 23.109 -31.219 -24.203 1 98.38 442 LEU B N 1
ATOM 7294 C CA . LEU B 1 442 ? 22.312 -30.688 -25.312 1 98.38 442 LEU B CA 1
ATOM 7295 C C . LEU B 1 442 ? 21.812 -31.828 -26.203 1 98.38 442 LEU B C 1
ATOM 7297 O O . LEU B 1 442 ? 20.672 -31.781 -26.688 1 98.38 442 LEU B O 1
ATOM 7301 N N . GLU B 1 443 ? 22.641 -32.75 -26.406 1 98.31 443 GLU B N 1
ATOM 7302 C CA . GLU B 1 443 ? 22.234 -33.938 -27.188 1 98.31 443 GLU B CA 1
ATOM 7303 C C . GLU B 1 443 ? 21.125 -34.719 -26.5 1 98.31 443 GLU B C 1
ATOM 7305 O O . GLU B 1 443 ? 20.156 -35.094 -27.141 1 98.31 443 GLU B O 1
ATOM 7310 N N . ARG B 1 444 ? 21.344 -34.906 -25.281 1 98.19 444 ARG B N 1
ATOM 7311 C CA . ARG B 1 444 ? 20.312 -35.594 -24.5 1 98.19 444 ARG B CA 1
ATOM 7312 C C . ARG B 1 444 ? 19.031 -34.812 -24.469 1 98.19 444 ARG B C 1
ATOM 7314 O O . ARG B 1 444 ? 17.938 -35.375 -24.484 1 98.19 444 ARG B O 1
ATOM 7321 N N . LEU B 1 445 ? 19.156 -33.5 -24.375 1 98.5 445 LEU B N 1
ATOM 7322 C CA . LEU B 1 445 ? 17.984 -32.594 -24.391 1 98.5 445 LEU B CA 1
ATOM 7323 C C . LEU B 1 445 ? 17.188 -32.781 -25.672 1 98.5 445 LEU B C 1
ATOM 7325 O O . LEU B 1 445 ? 15.961 -32.875 -25.625 1 98.5 445 LEU B O 1
ATOM 7329 N N . GLU B 1 446 ? 17.859 -32.844 -26.75 1 98.25 446 GLU B N 1
ATOM 7330 C CA . GLU B 1 446 ? 17.188 -33.031 -28.031 1 98.25 446 GLU B CA 1
ATOM 7331 C C . GLU B 1 446 ? 16.438 -34.344 -28.078 1 98.25 446 GLU B C 1
ATOM 7333 O O . GLU B 1 446 ? 15.297 -34.406 -28.547 1 98.25 446 GLU B O 1
ATOM 7338 N N . ARG B 1 447 ? 17.031 -35.375 -27.609 1 97.75 447 ARG B N 1
ATOM 7339 C CA . ARG B 1 447 ? 16.406 -36.688 -27.578 1 97.75 447 ARG B CA 1
ATOM 7340 C C . ARG B 1 447 ? 15.211 -36.719 -26.641 1 97.75 447 ARG B C 1
ATOM 7342 O O . ARG B 1 447 ? 14.156 -37.281 -26.969 1 97.75 447 ARG B O 1
ATOM 7349 N N . SER B 1 448 ? 15.445 -36.156 -25.484 1 97.75 448 SER B N 1
ATOM 7350 C CA . SER B 1 448 ? 14.375 -36.125 -24.5 1 97.75 448 SER B CA 1
ATOM 7351 C C . SER B 1 448 ? 13.195 -35.281 -25 1 97.75 448 SER B C 1
ATOM 7353 O O . SER B 1 448 ? 12.039 -35.656 -24.781 1 97.75 448 SER B O 1
ATOM 7355 N N . ARG B 1 449 ? 13.461 -34.188 -25.609 1 98.25 449 ARG B N 1
ATOM 7356 C CA . ARG B 1 449 ? 12.43 -33.312 -26.172 1 98.25 449 ARG B CA 1
ATOM 7357 C C . ARG B 1 449 ? 11.594 -34.062 -27.203 1 98.25 449 ARG B C 1
ATOM 7359 O O . ARG B 1 449 ? 10.367 -34 -27.188 1 98.25 449 ARG B O 1
ATOM 7366 N N . ALA B 1 450 ? 12.289 -34.781 -28.062 1 97.69 450 ALA B N 1
ATOM 7367 C CA . ALA B 1 450 ? 11.586 -35.594 -29.062 1 97.69 450 ALA B CA 1
ATOM 7368 C C . ALA B 1 450 ? 10.695 -36.625 -28.422 1 97.69 450 ALA B C 1
ATOM 7370 O O . ALA B 1 450 ? 9.57 -36.875 -28.875 1 97.69 450 ALA B O 1
ATOM 7371 N N . MET B 1 451 ? 11.188 -37.219 -27.453 1 96.31 451 MET B N 1
ATOM 7372 C CA . MET B 1 451 ? 10.43 -38.25 -26.734 1 96.31 451 MET B CA 1
ATOM 7373 C C . MET B 1 451 ? 9.18 -37.656 -26.094 1 96.31 451 MET B C 1
ATOM 7375 O O . MET B 1 451 ? 8.086 -38.219 -26.219 1 96.31 451 MET B O 1
ATOM 7379 N N . ILE B 1 452 ? 9.344 -36.594 -25.391 1 97.12 452 ILE B N 1
ATOM 7380 C CA . ILE B 1 452 ? 8.242 -35.938 -24.703 1 97.12 452 ILE B CA 1
ATOM 7381 C C . ILE B 1 452 ? 7.188 -35.469 -25.703 1 97.12 452 ILE B C 1
ATOM 7383 O O . ILE B 1 452 ? 5.988 -35.656 -25.484 1 97.12 452 ILE B O 1
ATOM 7387 N N . ARG B 1 453 ? 7.645 -34.875 -26.781 1 97.69 453 ARG B N 1
ATOM 7388 C CA . ARG B 1 453 ? 6.719 -34.375 -27.797 1 97.69 453 ARG B CA 1
ATOM 7389 C C . ARG B 1 453 ? 5.941 -35.531 -28.438 1 97.69 453 ARG B C 1
ATOM 7391 O O . ARG B 1 453 ? 4.758 -35.375 -28.766 1 97.69 453 ARG B O 1
ATOM 7398 N N . SER B 1 454 ? 6.648 -36.625 -28.594 1 96.31 454 SER B N 1
ATOM 7399 C CA . SER B 1 454 ? 5.965 -37.812 -29.109 1 96.31 454 SER B CA 1
ATOM 7400 C C . SER B 1 454 ? 4.938 -38.344 -28.109 1 96.31 454 SER B C 1
ATOM 7402 O O . SER B 1 454 ? 3.871 -38.812 -28.5 1 96.31 454 SER B O 1
ATOM 7404 N N . LEU B 1 455 ? 5.305 -38.312 -26.891 1 94 455 LEU B N 1
ATOM 7405 C CA . LEU B 1 455 ? 4.426 -38.781 -25.828 1 94 455 LEU B CA 1
ATOM 7406 C C . LEU B 1 455 ? 3.166 -37.906 -25.75 1 94 455 LEU B C 1
ATOM 7408 O O . LEU B 1 455 ? 2.061 -38.438 -25.609 1 94 455 LEU B O 1
ATOM 7412 N N . VAL B 1 456 ? 3.273 -36.625 -25.797 1 96.25 456 VAL B N 1
ATOM 7413 C CA . VAL B 1 456 ? 2.152 -35.719 -25.703 1 96.25 456 VAL B CA 1
ATOM 7414 C C . VAL B 1 456 ? 1.334 -35.75 -26.984 1 96.25 456 VAL B C 1
ATOM 7416 O O . VAL B 1 456 ? 0.102 -35.812 -26.953 1 96.25 456 VAL B O 1
ATOM 7419 N N . GLY B 1 457 ? 2.074 -35.812 -28.156 1 96.12 457 GLY B N 1
ATOM 7420 C CA . GLY B 1 457 ? 1.386 -35.812 -29.438 1 96.12 457 GLY B CA 1
ATOM 7421 C C . GLY B 1 457 ? 0.455 -34.625 -29.594 1 96.12 457 GLY B C 1
ATOM 7422 O O . GLY B 1 457 ? 0.854 -33.469 -29.375 1 96.12 457 GLY B O 1
ATOM 7423 N N . GLY B 1 458 ? -0.752 -34.875 -29.922 1 97 458 GLY B N 1
ATOM 7424 C CA . GLY B 1 458 ? -1.763 -33.844 -30.047 1 97 458 GLY B CA 1
ATOM 7425 C C . GLY B 1 458 ? -2.676 -33.719 -28.844 1 97 458 GLY B C 1
ATOM 7426 O O . GLY B 1 458 ? -3.607 -32.938 -28.828 1 97 458 GLY B O 1
ATOM 7427 N N . LYS B 1 459 ? -2.357 -34.5 -27.812 1 97.44 459 LYS B N 1
ATOM 7428 C CA . LYS B 1 459 ? -3.236 -34.594 -26.656 1 97.44 459 LYS B CA 1
ATOM 7429 C C . LYS B 1 459 ? -2.967 -33.5 -25.641 1 97.44 459 LYS B C 1
ATOM 7431 O O . LYS B 1 459 ? -1.973 -32.781 -25.75 1 97.44 459 LYS B O 1
ATOM 7436 N N . VAL B 1 460 ? -3.91 -33.344 -24.734 1 98.25 460 VAL B N 1
ATOM 7437 C CA . VAL B 1 460 ? -3.67 -32.562 -23.516 1 98.25 460 VAL B CA 1
ATOM 7438 C C . VAL B 1 460 ? -3.307 -33.5 -22.375 1 98.25 460 VAL B C 1
ATOM 7440 O O . VAL B 1 460 ? -4.078 -34.406 -22.031 1 98.25 460 VAL B O 1
ATOM 7443 N N . LEU B 1 461 ? -2.145 -33.344 -21.875 1 97.94 461 LEU B N 1
ATOM 7444 C CA . LEU B 1 461 ? -1.688 -34.156 -20.75 1 97.94 461 LEU B CA 1
ATOM 7445 C C . LEU B 1 461 ? -1.994 -33.438 -19.422 1 97.94 461 LEU B C 1
ATOM 7447 O O . LEU B 1 461 ? -1.688 -32.281 -19.266 1 97.94 461 LEU B O 1
ATOM 7451 N N . LEU B 1 462 ? -2.666 -34.188 -18.484 1 98 462 LEU B N 1
ATOM 7452 C CA . LEU B 1 462 ? -2.949 -33.656 -17.156 1 98 462 LEU B CA 1
ATOM 7453 C C . LEU B 1 462 ? -2.016 -34.281 -16.109 1 98 462 LEU B C 1
ATOM 7455 O O . LEU B 1 462 ? -1.837 -35.5 -16.078 1 98 462 LEU B O 1
ATOM 7459 N N . MET B 1 463 ? -1.435 -33.469 -15.289 1 96.94 463 MET B N 1
ATOM 7460 C CA . MET B 1 463 ? -0.641 -33.938 -14.148 1 96.94 463 MET B CA 1
ATOM 7461 C C . MET B 1 463 ? -0.653 -32.875 -13.039 1 96.94 463 MET B C 1
ATOM 7463 O O . MET B 1 463 ? -1.057 -31.75 -13.258 1 96.94 463 MET B O 1
ATOM 7467 N N . PRO B 1 464 ? -0.293 -33.25 -11.797 1 97.19 464 PRO B N 1
ATOM 7468 C CA . PRO B 1 464 ? -0.177 -32.219 -10.758 1 97.19 464 PRO B CA 1
ATOM 7469 C C . PRO B 1 464 ? 0.862 -31.156 -11.102 1 97.19 464 PRO B C 1
ATOM 7471 O O . PRO B 1 464 ? 1.914 -31.484 -11.664 1 97.19 464 PRO B O 1
ATOM 7474 N N . THR B 1 465 ? 0.588 -29.922 -10.844 1 98.12 465 THR B N 1
ATOM 7475 C CA . THR B 1 465 ? 1.514 -28.844 -11.156 1 98.12 465 THR B CA 1
ATOM 7476 C C . THR B 1 465 ? 2.748 -28.906 -10.258 1 98.12 465 THR B C 1
ATOM 7478 O O . THR B 1 465 ? 3.873 -28.719 -10.727 1 98.12 465 THR B O 1
ATOM 7481 N N . ALA B 1 466 ? 2.521 -29.109 -9 1 97.94 466 ALA B N 1
ATOM 7482 C CA . ALA B 1 466 ? 3.578 -29.234 -7.996 1 97.94 466 ALA B CA 1
ATOM 7483 C C . ALA B 1 466 ? 3.402 -30.484 -7.156 1 97.94 466 ALA B C 1
ATOM 7485 O O . ALA B 1 466 ? 2.314 -31.062 -7.109 1 97.94 466 ALA B O 1
ATOM 7486 N N . ALA B 1 467 ? 4.453 -30.891 -6.477 1 97.06 467 ALA B N 1
ATOM 7487 C CA . ALA B 1 467 ? 4.441 -32.125 -5.719 1 97.06 467 ALA B CA 1
ATOM 7488 C C . ALA B 1 467 ? 3.746 -31.953 -4.375 1 97.06 467 ALA B C 1
ATOM 7490 O O . ALA B 1 467 ? 3.314 -32.938 -3.754 1 97.06 467 ALA B O 1
ATOM 7491 N N . THR B 1 468 ? 3.703 -30.734 -3.943 1 97.25 468 THR B N 1
ATOM 7492 C CA . THR B 1 468 ? 3.123 -30.406 -2.648 1 97.25 468 THR B CA 1
ATOM 7493 C C . THR B 1 468 ? 2.295 -29.125 -2.744 1 97.25 468 THR B C 1
ATOM 7495 O O . THR B 1 468 ? 2.367 -28.406 -3.742 1 97.25 468 THR B O 1
ATOM 7498 N N . VAL B 1 469 ? 1.466 -28.922 -1.714 1 97.38 469 VAL B N 1
ATOM 7499 C CA . VAL B 1 469 ? 0.986 -27.562 -1.497 1 97.38 469 VAL B CA 1
ATOM 7500 C C . VAL B 1 469 ? 2.152 -26.656 -1.096 1 97.38 469 VAL B C 1
ATOM 7502 O O . VAL B 1 469 ? 3.271 -27.125 -0.896 1 97.38 469 VAL B O 1
ATOM 7505 N N . ALA B 1 470 ? 1.889 -25.344 -1.055 1 97.94 470 ALA B N 1
ATOM 7506 C CA . ALA B 1 470 ? 2.949 -24.438 -0.65 1 97.94 470 ALA B CA 1
ATOM 7507 C C . ALA B 1 470 ? 3.535 -24.828 0.701 1 97.94 470 ALA B C 1
ATOM 7509 O O . ALA B 1 470 ? 2.797 -25.031 1.667 1 97.94 470 ALA B O 1
ATOM 7510 N N . PRO B 1 471 ? 4.848 -24.984 0.754 1 96.88 471 PRO B N 1
ATOM 7511 C CA . PRO B 1 471 ? 5.461 -25.25 2.059 1 96.88 471 PRO B CA 1
ATOM 7512 C C . PRO B 1 471 ? 5.258 -24.094 3.043 1 96.88 471 PRO B C 1
ATOM 7514 O O . PRO B 1 471 ? 5.16 -22.938 2.633 1 96.88 471 PRO B O 1
ATOM 7517 N N . THR B 1 472 ? 5.207 -24.453 4.344 1 92 472 THR B N 1
ATOM 7518 C CA . THR B 1 472 ? 5.223 -23.406 5.363 1 92 472 THR B CA 1
ATOM 7519 C C . THR B 1 472 ? 6.562 -22.672 5.367 1 92 472 THR B C 1
ATOM 7521 O O . THR B 1 472 ? 7.559 -23.188 4.863 1 92 472 THR B O 1
ATOM 7524 N N . LEU B 1 473 ? 6.59 -21.484 5.887 1 89.75 473 LEU B N 1
ATOM 7525 C CA . LEU B 1 473 ? 7.84 -20.75 5.996 1 89.75 473 LEU B CA 1
ATOM 7526 C C . LEU B 1 473 ? 8.852 -21.5 6.84 1 89.75 473 LEU B C 1
ATOM 7528 O O . LEU B 1 473 ? 10.055 -21.484 6.547 1 89.75 473 LEU B O 1
ATOM 7532 N N . GLY B 1 474 ? 8.359 -22.234 7.871 1 88.12 474 GLY B N 1
ATOM 7533 C CA . GLY B 1 474 ? 9.234 -23.078 8.68 1 88.12 474 GLY B CA 1
ATOM 7534 C C . GLY B 1 474 ? 9.867 -24.203 7.891 1 88.12 474 GLY B C 1
ATOM 7535 O O . GLY B 1 474 ? 11.062 -24.484 8.031 1 88.12 474 GLY B O 1
ATOM 7536 N N . GLU B 1 475 ? 9.062 -24.859 7.086 1 91.06 475 GLU B N 1
ATOM 7537 C CA . GLU B 1 475 ? 9.57 -25.922 6.223 1 91.06 475 GLU B CA 1
ATOM 7538 C C . GLU B 1 475 ? 10.594 -25.391 5.227 1 91.06 475 GLU B C 1
ATOM 7540 O O . GLU B 1 475 ? 11.594 -26.047 4.941 1 91.06 475 GLU B O 1
ATOM 7545 N N . GLN B 1 476 ? 10.352 -24.234 4.723 1 92.31 476 GLN B N 1
ATOM 7546 C CA . GLN B 1 476 ? 11.258 -23.609 3.766 1 92.31 476 GLN B CA 1
ATOM 7547 C C . GLN B 1 476 ? 12.578 -23.219 4.426 1 92.31 476 GLN B C 1
ATOM 7549 O O . GLN B 1 476 ? 13.625 -23.25 3.783 1 92.31 476 GLN B O 1
ATOM 7554 N N . ASP B 1 477 ? 12.547 -22.891 5.695 1 90.44 477 ASP B N 1
ATOM 7555 C CA . ASP B 1 477 ? 13.742 -22.5 6.426 1 90.44 477 ASP B CA 1
ATOM 7556 C C . ASP B 1 477 ? 14.648 -23.688 6.699 1 90.44 477 ASP B C 1
ATOM 7558 O O . ASP B 1 477 ? 15.836 -23.531 7 1 90.44 477 ASP B O 1
ATOM 7562 N N . ASP B 1 478 ? 14.023 -24.875 6.648 1 93.5 478 ASP B N 1
ATOM 7563 C CA . ASP B 1 478 ? 14.812 -26.094 6.762 1 93.5 478 ASP B CA 1
ATOM 7564 C C . ASP B 1 478 ? 15.406 -26.484 5.41 1 93.5 478 ASP B C 1
ATOM 7566 O O . ASP B 1 478 ? 14.688 -26.953 4.52 1 93.5 478 ASP B O 1
ATOM 7570 N N . ALA B 1 479 ? 16.688 -26.438 5.309 1 91.62 479 ALA B N 1
ATOM 7571 C CA . ALA B 1 479 ? 17.391 -26.578 4.035 1 91.62 479 ALA B CA 1
ATOM 7572 C C . ALA B 1 479 ? 17.094 -27.938 3.396 1 91.62 479 ALA B C 1
ATOM 7574 O O . ALA B 1 479 ? 16.891 -28.031 2.182 1 91.62 479 ALA B O 1
ATOM 7575 N N . GLU B 1 480 ? 17.078 -28.953 4.141 1 93.75 480 GLU B N 1
ATOM 7576 C CA . GLU B 1 480 ? 16.844 -30.297 3.617 1 93.75 480 GLU B CA 1
ATOM 7577 C C . GLU B 1 480 ? 15.422 -30.438 3.096 1 93.75 480 GLU B C 1
ATOM 7579 O O . GLU B 1 480 ? 15.203 -30.969 2.002 1 93.75 480 GLU B O 1
ATOM 7584 N N . THR B 1 481 ? 14.5 -30 3.891 1 94.12 481 THR B N 1
ATOM 7585 C CA . THR B 1 481 ? 13.094 -30.062 3.49 1 94.12 481 THR B CA 1
ATOM 7586 C C . THR B 1 481 ? 12.859 -29.219 2.242 1 94.12 481 THR B C 1
ATOM 7588 O O . THR B 1 481 ? 12.156 -29.641 1.321 1 94.12 481 THR B O 1
ATOM 7591 N N . ALA B 1 482 ? 13.414 -28.062 2.23 1 94.19 482 ALA B N 1
ATOM 7592 C CA . ALA B 1 482 ? 13.273 -27.172 1.086 1 94.19 482 ALA B CA 1
ATOM 7593 C C . ALA B 1 482 ? 13.836 -27.797 -0.181 1 94.19 482 ALA B C 1
ATOM 7595 O O . ALA B 1 482 ? 13.211 -27.75 -1.242 1 94.19 482 ALA B O 1
ATOM 7596 N N . ALA B 1 483 ? 14.992 -28.406 -0.057 1 92.94 483 ALA B N 1
ATOM 7597 C CA . ALA B 1 483 ? 15.641 -29.031 -1.203 1 92.94 483 ALA B CA 1
ATOM 7598 C C . ALA B 1 483 ? 14.828 -30.219 -1.714 1 92.94 483 ALA B C 1
ATOM 7600 O O . ALA B 1 483 ? 14.703 -30.422 -2.924 1 92.94 483 ALA B O 1
ATOM 7601 N N . ARG B 1 484 ? 14.328 -30.969 -0.819 1 93.62 484 ARG B N 1
ATOM 7602 C CA . ARG B 1 484 ? 13.516 -32.125 -1.185 1 93.62 484 ARG B CA 1
ATOM 7603 C C . ARG B 1 484 ? 12.25 -31.703 -1.92 1 93.62 484 ARG B C 1
ATOM 7605 O O . ARG B 1 484 ? 11.898 -32.281 -2.953 1 93.62 484 ARG B O 1
ATOM 7612 N N . THR B 1 485 ? 11.578 -30.719 -1.38 1 95.06 485 THR B N 1
ATOM 7613 C CA . THR B 1 485 ? 10.359 -30.203 -1.994 1 95.06 485 THR B CA 1
ATOM 7614 C C . THR B 1 485 ? 10.648 -29.656 -3.389 1 95.06 485 THR B C 1
ATOM 7616 O O . THR B 1 485 ? 9.898 -29.922 -4.332 1 95.06 485 THR B O 1
ATOM 7619 N N . ARG B 1 486 ? 11.711 -28.938 -3.482 1 94.44 486 ARG B N 1
ATOM 7620 C CA . ARG B 1 486 ? 12.117 -28.359 -4.758 1 94.44 486 ARG B CA 1
ATOM 7621 C C . ARG B 1 486 ? 12.391 -29.453 -5.793 1 94.44 486 ARG B C 1
ATOM 7623 O O . ARG B 1 486 ? 11.906 -29.375 -6.922 1 94.44 486 ARG B O 1
ATOM 7630 N N . THR B 1 487 ? 13.141 -30.438 -5.402 1 93.88 487 THR B N 1
ATOM 7631 C CA . THR B 1 487 ? 13.516 -31.5 -6.32 1 93.88 487 THR B CA 1
ATOM 7632 C C . THR B 1 487 ? 12.281 -32.281 -6.785 1 93.88 487 THR B C 1
ATOM 7634 O O . THR B 1 487 ? 12.133 -32.562 -7.977 1 93.88 487 THR B O 1
ATOM 7637 N N . ARG B 1 488 ? 11.406 -32.594 -5.863 1 94.69 488 ARG B N 1
ATOM 7638 C CA . ARG B 1 488 ? 10.195 -33.344 -6.199 1 94.69 488 ARG B CA 1
ATOM 7639 C C . ARG B 1 488 ? 9.305 -32.531 -7.141 1 94.69 488 ARG B C 1
ATOM 7641 O O . ARG B 1 488 ? 8.742 -33.094 -8.086 1 94.69 488 ARG B O 1
ATOM 7648 N N . THR B 1 489 ? 9.219 -31.266 -6.914 1 96.88 489 THR B N 1
ATOM 7649 C CA . THR B 1 489 ? 8.391 -30.406 -7.742 1 96.88 489 THR B CA 1
ATOM 7650 C C . THR B 1 489 ? 9.008 -30.219 -9.125 1 96.88 489 THR B C 1
ATOM 7652 O O . THR B 1 489 ? 8.305 -30.266 -10.133 1 96.88 489 THR B O 1
ATOM 7655 N N . MET B 1 490 ? 10.336 -30.094 -9.203 1 96 490 MET B N 1
ATOM 7656 C CA . MET B 1 490 ? 11.008 -29.875 -10.477 1 96 490 MET B CA 1
ATOM 7657 C C . MET B 1 490 ? 10.953 -31.141 -11.344 1 96 490 MET B C 1
ATOM 7659 O O . MET B 1 490 ? 10.992 -31.062 -12.57 1 96 490 MET B O 1
ATOM 7663 N N . ARG B 1 491 ? 10.844 -32.281 -10.688 1 94.38 491 ARG B N 1
ATOM 7664 C CA . ARG B 1 491 ? 10.625 -33.5 -11.453 1 94.38 491 ARG B CA 1
ATOM 7665 C C . ARG B 1 491 ? 9.375 -33.406 -12.32 1 94.38 491 ARG B C 1
ATOM 7667 O O . ARG B 1 491 ? 9.383 -33.812 -13.477 1 94.38 491 ARG B O 1
ATOM 7674 N N . LEU B 1 492 ? 8.383 -32.812 -11.75 1 95.62 492 LEU B N 1
ATOM 7675 C CA . LEU B 1 492 ? 7.117 -32.656 -12.461 1 95.62 492 LEU B CA 1
ATOM 7676 C C . LEU B 1 492 ? 7.219 -31.562 -13.531 1 95.62 492 LEU B C 1
ATOM 7678 O O . LEU B 1 492 ? 6.809 -31.781 -14.672 1 95.62 492 LEU B O 1
ATOM 7682 N N . THR B 1 493 ? 7.805 -30.422 -13.18 1 97.12 493 THR B N 1
ATOM 7683 C CA . THR B 1 493 ? 7.781 -29.266 -14.07 1 97.12 493 THR B CA 1
ATOM 7684 C C . THR B 1 493 ? 8.773 -29.438 -15.219 1 97.12 493 THR B C 1
ATOM 7686 O O . THR B 1 493 ? 8.68 -28.75 -16.234 1 97.12 493 THR B O 1
ATOM 7689 N N . SER B 1 494 ? 9.719 -30.375 -15.078 1 96.38 494 SER B N 1
ATOM 7690 C CA . SER B 1 494 ? 10.758 -30.547 -16.094 1 96.38 494 SER B CA 1
ATOM 7691 C C . SER B 1 494 ? 10.172 -31.078 -17.391 1 96.38 494 SER B C 1
ATOM 7693 O O . SER B 1 494 ? 10.727 -30.859 -18.469 1 96.38 494 SER B O 1
ATOM 7695 N N . LEU B 1 495 ? 9.023 -31.781 -17.312 1 96.31 495 LEU B N 1
ATOM 7696 C CA . LEU B 1 495 ? 8.453 -32.375 -18.5 1 96.31 495 LEU B CA 1
ATOM 7697 C C . LEU B 1 495 ? 8.148 -31.312 -19.547 1 96.31 495 LEU B C 1
ATOM 7699 O O . LEU B 1 495 ? 8.664 -31.375 -20.672 1 96.31 495 LEU B O 1
ATOM 7703 N N . ALA B 1 496 ? 7.375 -30.328 -19.203 1 97.94 496 ALA B N 1
ATOM 7704 C CA . ALA B 1 496 ? 7.043 -29.266 -20.156 1 97.94 496 ALA B CA 1
ATOM 7705 C C . ALA B 1 496 ? 8.273 -28.438 -20.5 1 97.94 496 ALA B C 1
ATOM 7707 O O . ALA B 1 496 ? 8.414 -27.969 -21.641 1 97.94 496 ALA B O 1
ATOM 7708 N N . GLY B 1 497 ? 9.172 -28.219 -19.531 1 97.94 497 GLY B N 1
ATOM 7709 C CA . GLY B 1 497 ? 10.391 -27.453 -19.766 1 97.94 497 GLY B CA 1
ATOM 7710 C C . GLY B 1 497 ? 11.312 -28.109 -20.781 1 97.94 497 GLY B C 1
ATOM 7711 O O . GLY B 1 497 ? 11.758 -27.469 -21.734 1 97.94 497 GLY B O 1
ATOM 7712 N N . VAL B 1 498 ? 11.562 -29.391 -20.609 1 98.31 498 VAL B N 1
ATOM 7713 C CA . VAL B 1 498 ? 12.43 -30.141 -21.516 1 98.31 498 VAL B CA 1
ATOM 7714 C C . VAL B 1 498 ? 11.742 -30.281 -22.875 1 98.31 498 VAL B C 1
ATOM 7716 O O . VAL B 1 498 ? 12.398 -30.188 -23.906 1 98.31 498 VAL B O 1
ATOM 7719 N N . GLY B 1 499 ? 10.477 -30.453 -22.875 1 98.38 499 GLY B N 1
ATOM 7720 C CA . GLY B 1 499 ? 9.734 -30.609 -24.109 1 98.38 499 GLY B CA 1
ATOM 7721 C C . GLY B 1 499 ? 9.555 -29.312 -24.859 1 98.38 499 GLY B C 1
ATOM 7722 O O . GLY B 1 499 ? 9.219 -29.328 -26.047 1 98.38 499 GLY B O 1
ATOM 7723 N N . GLY B 1 500 ? 9.773 -28.156 -24.219 1 98.5 500 GLY B N 1
ATOM 7724 C CA . GLY B 1 500 ? 9.484 -26.859 -24.812 1 98.5 500 GLY B CA 1
ATOM 7725 C C . GLY B 1 500 ? 8.008 -26.641 -25.078 1 98.5 500 GLY B C 1
ATOM 7726 O O . GLY B 1 500 ? 7.637 -26.062 -26.094 1 98.5 500 GLY B O 1
ATOM 7727 N N . LEU B 1 501 ? 7.172 -27.125 -24.203 1 98.75 501 LEU B N 1
ATOM 7728 C CA . LEU B 1 501 ? 5.734 -27.188 -24.438 1 98.75 501 LEU B CA 1
ATOM 7729 C C . LEU B 1 501 ? 4.992 -26.141 -23.625 1 98.75 501 LEU B C 1
ATOM 7731 O O . LEU B 1 501 ? 5.48 -25.703 -22.578 1 98.75 501 LEU B O 1
ATOM 7735 N N . PRO B 1 502 ? 3.801 -25.672 -24.172 1 98.81 502 PRO B N 1
ATOM 7736 C CA . PRO B 1 502 ? 2.943 -24.859 -23.297 1 98.81 502 PRO B CA 1
ATOM 7737 C C . PRO B 1 502 ? 2.334 -25.656 -22.156 1 98.81 502 PRO B C 1
ATOM 7739 O O . PRO B 1 502 ? 1.98 -26.828 -22.328 1 98.81 502 PRO B O 1
ATOM 7742 N N . ALA B 1 503 ? 2.281 -25.125 -21.031 1 98.88 503 ALA B N 1
ATOM 7743 C CA . ALA B 1 503 ? 1.703 -25.734 -19.828 1 98.88 503 ALA B CA 1
ATOM 7744 C C . ALA B 1 503 ? 0.868 -24.719 -19.062 1 98.88 503 ALA B C 1
ATOM 7746 O O . ALA B 1 503 ? 1.338 -23.609 -18.766 1 98.88 503 ALA B O 1
ATOM 7747 N N . LEU B 1 504 ? -0.357 -25.016 -18.797 1 98.88 504 LEU B N 1
ATOM 7748 C CA . LEU B 1 504 ? -1.311 -24.156 -18.094 1 98.88 504 LEU B CA 1
ATOM 7749 C C . LEU B 1 504 ? -1.696 -24.75 -16.75 1 98.88 504 LEU B C 1
ATOM 7751 O O . LEU B 1 504 ? -2.172 -25.891 -16.688 1 98.88 504 LEU B O 1
ATOM 7755 N N . THR B 1 505 ? -1.435 -24 -15.734 1 98.75 505 THR B N 1
ATOM 7756 C CA . THR B 1 505 ? -1.899 -24.406 -14.414 1 98.75 505 THR B CA 1
ATOM 7757 C C . THR B 1 505 ? -3.336 -23.953 -14.18 1 98.75 505 THR B C 1
ATOM 7759 O O . THR B 1 505 ? -3.645 -22.766 -14.32 1 98.75 505 THR B O 1
ATOM 7762 N N . MET B 1 506 ? -4.191 -24.828 -13.898 1 98.31 506 MET B N 1
ATOM 7763 C CA . MET B 1 506 ? -5.555 -24.578 -13.438 1 98.31 506 MET B CA 1
ATOM 7764 C C . MET B 1 506 ? -5.668 -24.797 -11.93 1 98.31 506 MET B C 1
ATOM 7766 O O . MET B 1 506 ? -5.332 -25.859 -11.422 1 98.31 506 MET B O 1
ATOM 7770 N N . PRO B 1 507 ? -6.148 -23.781 -11.211 1 97.5 507 PRO B N 1
ATOM 7771 C CA . PRO B 1 507 ? -6.16 -23.891 -9.75 1 97.5 507 PRO B CA 1
ATOM 7772 C C . PRO B 1 507 ? -7.223 -24.859 -9.242 1 97.5 507 PRO B C 1
ATOM 7774 O O . PRO B 1 507 ? -8.352 -24.875 -9.742 1 97.5 507 PRO B O 1
ATOM 7777 N N . ILE B 1 508 ? -6.859 -25.672 -8.305 1 96.5 508 ILE B N 1
ATOM 7778 C CA . ILE B 1 508 ? -7.758 -26.531 -7.531 1 96.5 508 ILE B CA 1
ATOM 7779 C C . ILE B 1 508 ? -7.402 -26.438 -6.051 1 96.5 508 ILE B C 1
ATOM 7781 O O . ILE B 1 508 ? -6.48 -25.719 -5.668 1 96.5 508 ILE B O 1
ATOM 7785 N N . THR B 1 509 ? -8.141 -27.047 -5.195 1 93.75 509 THR B N 1
ATOM 7786 C CA . THR B 1 509 ? -7.91 -26.969 -3.758 1 93.75 509 THR B CA 1
ATOM 7787 C C . THR B 1 509 ? -7.902 -28.359 -3.129 1 93.75 509 THR B C 1
ATOM 7789 O O . THR B 1 509 ? -8.633 -29.25 -3.568 1 93.75 509 THR B O 1
ATOM 7792 N N . THR B 1 510 ? -7.121 -28.547 -2.164 1 94.75 510 THR B N 1
ATOM 7793 C CA . THR B 1 510 ? -7.121 -29.781 -1.38 1 94.75 510 THR B CA 1
ATOM 7794 C C . THR B 1 510 ? -8.336 -29.828 -0.453 1 94.75 510 THR B C 1
ATOM 7796 O O . THR B 1 510 ? -9.102 -28.875 -0.371 1 94.75 510 THR B O 1
ATOM 7799 N N . GLU B 1 511 ? -8.445 -31.016 0.184 1 87.44 511 GLU B N 1
ATOM 7800 C CA . GLU B 1 511 ? -9.539 -31.172 1.13 1 87.44 511 GLU B CA 1
ATOM 7801 C C . GLU B 1 511 ? -9.438 -30.172 2.279 1 87.44 511 GLU B C 1
ATOM 7803 O O . GLU B 1 511 ? -10.453 -29.734 2.826 1 87.44 511 GLU B O 1
ATOM 7808 N N . GLN B 1 512 ? -8.211 -29.797 2.516 1 82 512 GLN B N 1
ATOM 7809 C CA . GLN B 1 512 ? -7.98 -28.859 3.605 1 82 512 GLN B CA 1
ATOM 7810 C C . GLN B 1 512 ? -8.102 -27.406 3.125 1 82 512 GLN B C 1
ATOM 7812 O O . GLN B 1 512 ? -7.863 -26.469 3.889 1 82 512 GLN B O 1
ATOM 7817 N N . GLY B 1 513 ? -8.336 -27.219 1.89 1 85.81 513 GLY B N 1
ATOM 7818 C CA . GLY B 1 513 ? -8.594 -25.891 1.369 1 85.81 513 GLY B CA 1
ATOM 7819 C C . GLY B 1 513 ? -7.348 -25.188 0.877 1 85.81 513 GLY B C 1
ATOM 7820 O O . GLY B 1 513 ? -7.391 -24 0.535 1 85.81 513 GLY B O 1
ATOM 7821 N N . LEU B 1 514 ? -6.246 -25.859 0.866 1 91.69 514 LEU B N 1
ATOM 7822 C CA . LEU B 1 514 ? -5.004 -25.25 0.387 1 91.69 514 LEU B CA 1
ATOM 7823 C C . LEU B 1 514 ? -4.922 -25.312 -1.134 1 91.69 514 LEU B C 1
ATOM 7825 O O . LEU B 1 514 ? -5.309 -26.312 -1.741 1 91.69 514 LEU B O 1
ATOM 7829 N N . PRO B 1 515 ? -4.43 -24.25 -1.714 1 96.12 515 PRO B N 1
ATOM 7830 C CA . PRO B 1 515 ? -4.348 -24.234 -3.176 1 96.12 515 PRO B CA 1
ATOM 7831 C C . PRO B 1 515 ? -3.334 -25.234 -3.723 1 96.12 515 PRO B C 1
ATOM 7833 O O . PRO B 1 515 ? -2.293 -25.469 -3.104 1 96.12 515 PRO B O 1
ATOM 7836 N N . CYS B 1 516 ? -3.617 -25.766 -4.781 1 97.75 516 CYS B N 1
ATOM 7837 C CA . CYS B 1 516 ? -2.734 -26.516 -5.664 1 97.75 516 CYS B CA 1
ATOM 7838 C C . CYS B 1 516 ? -3.209 -26.438 -7.109 1 97.75 516 CYS B C 1
ATOM 7840 O O . CYS B 1 516 ? -3.961 -25.531 -7.469 1 97.75 516 CYS B O 1
ATOM 7842 N N . GLY B 1 517 ? -2.627 -27.344 -8.047 1 97.88 517 GLY B N 1
ATOM 7843 C CA . GLY B 1 517 ? -2.994 -27.094 -9.43 1 97.88 517 GLY B CA 1
ATOM 7844 C C . GLY B 1 517 ? -2.975 -28.359 -10.281 1 97.88 517 GLY B C 1
ATOM 7845 O O . GLY B 1 517 ? -2.25 -29.297 -9.977 1 97.88 517 GLY B O 1
ATOM 7846 N N . VAL B 1 518 ? -3.844 -28.359 -11.266 1 98.12 518 VAL B N 1
ATOM 7847 C CA . VAL B 1 518 ? -3.73 -29.281 -12.391 1 98.12 518 VAL B CA 1
ATOM 7848 C C . VAL B 1 518 ? -2.994 -28.594 -13.539 1 98.12 518 VAL B C 1
ATOM 7850 O O . VAL B 1 518 ? -3.381 -27.516 -13.977 1 98.12 518 VAL B O 1
ATOM 7853 N N . CYS B 1 519 ? -1.977 -29.234 -13.898 1 98.62 519 CYS B N 1
ATOM 7854 C CA . CYS B 1 519 ? -1.216 -28.734 -15.031 1 98.62 519 CYS B CA 1
ATOM 7855 C C . CYS B 1 519 ? -1.682 -29.375 -16.328 1 98.62 519 CYS B C 1
ATOM 7857 O O . CYS B 1 519 ? -1.662 -30.594 -16.469 1 98.62 519 CYS B O 1
ATOM 7859 N N . LEU B 1 520 ? -2.148 -28.578 -17.266 1 98.69 520 LEU B N 1
ATOM 7860 C CA . LEU B 1 520 ? -2.49 -29 -18.625 1 98.69 520 LEU B CA 1
ATOM 7861 C C . LEU B 1 520 ? -1.349 -28.719 -19.594 1 98.69 520 LEU B C 1
ATOM 7863 O O . LEU B 1 520 ? -0.963 -27.562 -19.781 1 98.69 520 LEU B O 1
ATOM 7867 N N . ILE B 1 521 ? -0.817 -29.766 -20.188 1 98.69 521 ILE B N 1
ATOM 7868 C CA . ILE B 1 521 ? 0.293 -29.625 -21.125 1 98.69 521 ILE B CA 1
ATOM 7869 C C . ILE B 1 521 ? -0.176 -29.984 -22.531 1 98.69 521 ILE B C 1
ATOM 7871 O O . ILE B 1 521 ? -0.781 -31.047 -22.734 1 98.69 521 ILE B O 1
ATOM 7875 N N . GLY B 1 522 ? 0.024 -29.078 -23.484 1 98.62 522 GLY B N 1
ATOM 7876 C CA . GLY B 1 522 ? -0.322 -29.328 -24.875 1 98.62 522 GLY B CA 1
ATOM 7877 C C . GLY B 1 522 ? 0.887 -29.391 -25.781 1 98.62 522 GLY B C 1
ATOM 7878 O O . GLY B 1 522 ? 2.02 -29.203 -25.344 1 98.62 522 GLY B O 1
ATOM 7879 N N . PRO B 1 523 ? 0.641 -29.75 -27.078 1 98.38 523 PRO B N 1
ATOM 7880 C CA . PRO B 1 523 ? 1.751 -29.75 -28.047 1 98.38 523 PRO B CA 1
ATOM 7881 C C . PRO B 1 523 ? 2.346 -28.359 -28.25 1 98.38 523 PRO B C 1
ATOM 7883 O O . PRO B 1 523 ? 1.658 -27.359 -28.047 1 98.38 523 PRO B O 1
ATOM 7886 N N . ALA B 1 524 ? 3.652 -28.375 -28.641 1 98.44 524 ALA B N 1
ATOM 7887 C CA . ALA B 1 524 ? 4.305 -27.109 -28.953 1 98.44 524 ALA B CA 1
ATOM 7888 C C . ALA B 1 524 ? 3.498 -26.297 -29.969 1 98.44 524 ALA B C 1
ATOM 7890 O O . ALA B 1 524 ? 3.076 -26.844 -31 1 98.44 524 ALA B O 1
ATOM 7891 N N . GLY B 1 525 ? 3.184 -25.047 -29.594 1 98.44 525 GLY B N 1
ATOM 7892 C CA . GLY B 1 525 ? 2.479 -24.156 -30.5 1 98.44 525 GLY B CA 1
ATOM 7893 C C . GLY B 1 525 ? 0.973 -24.188 -30.312 1 98.44 525 GLY B C 1
ATOM 7894 O O . GLY B 1 525 ? 0.234 -23.594 -31.094 1 98.44 525 GLY B O 1
ATOM 7895 N N . SER B 1 526 ? 0.503 -24.797 -29.281 1 98.56 526 SER B N 1
ATOM 7896 C CA . SER B 1 526 ? -0.935 -24.906 -29.047 1 98.56 526 SER B CA 1
ATOM 7897 C C . SER B 1 526 ? -1.384 -24.016 -27.891 1 98.56 526 SER B C 1
ATOM 7899 O O . SER B 1 526 ? -2.387 -24.312 -27.234 1 98.56 526 SER B O 1
ATOM 7901 N N . ASP B 1 527 ? -0.687 -22.969 -27.609 1 98.75 527 ASP B N 1
ATOM 7902 C CA . ASP B 1 527 ? -0.875 -22.156 -26.422 1 98.75 527 ASP B CA 1
ATOM 7903 C C . ASP B 1 527 ? -2.314 -21.656 -26.312 1 98.75 527 ASP B C 1
ATOM 7905 O O . ASP B 1 527 ? -2.963 -21.828 -25.281 1 98.75 527 ASP B O 1
ATOM 7909 N N . LYS B 1 528 ? -2.834 -21.031 -27.344 1 98.62 528 LYS B N 1
ATOM 7910 C CA . LYS B 1 528 ? -4.184 -20.469 -27.344 1 98.62 528 LYS B CA 1
ATOM 7911 C C . LYS B 1 528 ? -5.234 -21.578 -27.219 1 98.62 528 LYS B C 1
ATOM 7913 O O . LYS B 1 528 ? -6.195 -21.438 -26.469 1 98.62 528 LYS B O 1
ATOM 7918 N N . ALA B 1 529 ? -5.023 -22.625 -28 1 98.44 529 ALA B N 1
ATOM 7919 C CA . ALA B 1 529 ? -5.953 -23.75 -27.969 1 98.44 529 ALA B CA 1
ATOM 7920 C C . ALA B 1 529 ? -6.02 -24.375 -26.578 1 98.44 529 ALA B C 1
ATOM 7922 O O . ALA B 1 529 ? -7.094 -24.766 -26.109 1 98.44 529 ALA B O 1
ATOM 7923 N N . LEU B 1 530 ? -4.895 -24.469 -25.969 1 98.62 530 LEU B N 1
ATOM 7924 C CA . LEU B 1 530 ? -4.82 -25.047 -24.625 1 98.62 530 LEU B CA 1
ATOM 7925 C C . LEU B 1 530 ? -5.617 -24.203 -23.641 1 98.62 530 LEU B C 1
ATOM 7927 O O . LEU B 1 530 ? -6.367 -24.75 -22.828 1 98.62 530 LEU B O 1
ATOM 7931 N N . VAL B 1 531 ? -5.469 -22.875 -23.656 1 98.69 531 VAL B N 1
ATOM 7932 C CA . VAL B 1 531 ? -6.184 -21.969 -22.766 1 98.69 531 VAL B CA 1
ATOM 7933 C C . VAL B 1 531 ? -7.684 -22.062 -23.031 1 98.69 531 VAL B C 1
ATOM 7935 O O . VAL B 1 531 ? -8.484 -22.109 -22.094 1 98.69 531 VAL B O 1
ATOM 7938 N N . THR B 1 532 ? -8.062 -22.078 -24.297 1 97.5 532 THR B N 1
ATOM 7939 C CA . THR B 1 532 ? -9.469 -22.203 -24.672 1 97.5 532 THR B CA 1
ATOM 7940 C C . THR B 1 532 ? -10.055 -23.5 -24.125 1 97.5 532 THR B C 1
ATOM 7942 O O . THR B 1 532 ? -11.164 -23.516 -23.594 1 97.5 532 THR B O 1
ATOM 7945 N N . PHE B 1 533 ? -9.344 -24.578 -24.344 1 96.31 533 PHE B N 1
ATOM 7946 C CA . PHE B 1 533 ? -9.773 -25.875 -23.875 1 96.31 533 PHE B CA 1
ATOM 7947 C C . PHE B 1 533 ? -10.023 -25.859 -22.375 1 96.31 533 PHE B C 1
ATOM 7949 O O . PHE B 1 533 ? -11.07 -26.297 -21.906 1 96.31 533 PHE B O 1
ATOM 7956 N N . ALA B 1 534 ? -9.039 -25.344 -21.609 1 97.75 534 ALA B N 1
ATOM 7957 C CA . ALA B 1 534 ? -9.133 -25.297 -20.156 1 97.75 534 ALA B CA 1
ATOM 7958 C C . ALA B 1 534 ? -10.281 -24.391 -19.719 1 97.75 534 ALA B C 1
ATOM 7960 O O . ALA B 1 534 ? -10.977 -24.688 -18.75 1 97.75 534 ALA B O 1
ATOM 7961 N N . LYS B 1 535 ? -10.414 -23.203 -20.328 1 97.06 535 LYS B N 1
ATOM 7962 C CA . LYS B 1 535 ? -11.492 -22.281 -20.016 1 97.06 535 LYS B CA 1
ATOM 7963 C C . LYS B 1 535 ? -12.852 -22.938 -20.172 1 97.06 535 LYS B C 1
ATOM 7965 O O . LYS B 1 535 ? -13.734 -22.781 -19.328 1 97.06 535 LYS B O 1
ATOM 7970 N N . GLU B 1 536 ? -13.031 -23.688 -21.266 1 93.75 536 GLU B N 1
ATOM 7971 C CA . GLU B 1 536 ? -14.281 -24.391 -21.516 1 93.75 536 GLU B CA 1
ATOM 7972 C C . GLU B 1 536 ? -14.523 -25.469 -20.453 1 93.75 536 GLU B C 1
ATOM 7974 O O . GLU B 1 536 ? -15.656 -25.672 -20.016 1 93.75 536 GLU B O 1
ATOM 7979 N N . LEU B 1 537 ? -13.492 -26.188 -20.188 1 93.25 537 LEU B N 1
ATOM 7980 C CA . LEU B 1 537 ? -13.594 -27.188 -19.141 1 93.25 537 LEU B CA 1
ATOM 7981 C C . LEU B 1 537 ? -14.039 -26.562 -17.828 1 93.25 537 LEU B C 1
ATOM 7983 O O . LEU B 1 537 ? -14.891 -27.125 -17.125 1 93.25 537 LEU B O 1
ATOM 7987 N N . CYS B 1 538 ? -13.43 -25.484 -17.438 1 93.56 538 CYS B N 1
ATOM 7988 C CA . CYS B 1 538 ? -13.773 -24.766 -16.219 1 93.56 538 CYS B CA 1
ATOM 7989 C C . CYS B 1 538 ? -15.234 -24.328 -16.234 1 93.56 538 CYS B C 1
ATOM 7991 O O . CYS B 1 538 ? -15.922 -24.422 -15.219 1 93.56 538 CYS B O 1
ATOM 7993 N N . ARG B 1 539 ? -15.711 -23.797 -17.312 1 91.12 539 ARG B N 1
ATOM 7994 C CA . ARG B 1 539 ? -17.094 -23.359 -17.453 1 91.12 539 ARG B CA 1
ATOM 7995 C C . ARG B 1 539 ? -18.062 -24.516 -17.203 1 91.12 539 ARG B C 1
ATOM 7997 O O . ARG B 1 539 ? -19.109 -24.328 -16.578 1 91.12 539 ARG B O 1
ATOM 8004 N N . ARG B 1 540 ? -17.719 -25.641 -17.656 1 89.12 540 ARG B N 1
ATOM 8005 C CA . ARG B 1 540 ? -18.578 -26.812 -17.531 1 89.12 540 ARG B CA 1
ATOM 8006 C C . ARG B 1 540 ? -18.578 -27.344 -16.094 1 89.12 540 ARG B C 1
ATOM 8008 O O . ARG B 1 540 ? -19.531 -27.984 -15.664 1 89.12 540 ARG B O 1
ATOM 8015 N N . LEU B 1 541 ? -17.531 -27.156 -15.461 1 89.31 541 LEU B N 1
ATOM 8016 C CA . LEU B 1 541 ? -17.453 -27.531 -14.055 1 89.31 541 LEU B CA 1
ATOM 8017 C C . LEU B 1 541 ? -18.359 -26.656 -13.195 1 89.31 541 LEU B C 1
ATOM 8019 O O . LEU B 1 541 ? -18.984 -27.141 -12.25 1 89.31 541 LEU B O 1
#